Protein AF-0000000078826363 (afdb_homodimer)

Radius of gyration: 30.53 Å; Cα contacts (8 Å, |Δi|>4): 2065; chains: 2; bounding box: 82×76×76 Å

Nearest PDB structures (foldseek):
  6p74-assembly1_A-2  TM=6.237E-01  e=1.035E-21  Thermus scotoductus
  4ncj-assembly1_A  TM=6.945E-01  e=6.625E-11  Pyrococcus furiosus DSM 3638
  4nck-assembly2_B  TM=5.693E-01  e=6.043E-12  Pyrococcus furiosus DSM 3638
  3qku-assembly1_A  TM=5.874E-01  e=1.625E-11  Pyrococcus furiosus
  3tho-assembly1_A  TM=5.927E-01  e=1.760E-09  Thermotoga maritima

Sequence (1078 aa):
MRLEAIVIKHYRSIERVALKLPPNKPLVLFGPNNAGKSNILSAINRILGERYPTYIEMLESDYFKRNQNEYPTAHITAKFTKPLYYDNKGNGYDVIAVSYGYNGQANNNLLHDGSGNKIYPTNEQRSACQSYLIDAERNIQSAFNYSSSYSLLSKFSKKIHEALSTEHKDELSQAFNQITASFEQTDEFSGFFNRFSEALKGAVKGFVHSLAVDFSAYDPNNYAKSLRIYAKEGDNIRGFEEFGTGEQQVLLMAFVKAYMEVFTGENFVLIIEEPEAHLHPLAQRWLKEYVVDMCSCGIQVIISTHSAEFIDAEYLDGLVRVHKEGGVTKAIQLSAQQLCDFCIGSGVPENCVSPENIIDFYSTKLFSDQLKGMFAETIILVEGATEYFALPVYLKRSGYSLAEHGTEIVNCRGKEAIPLYWRLFKAYGYNCYAIFDCDRNASKTRDVFNGIFCEEEWDTETENCIVRADYAYFGKDFESYLRTAIDDYTSMEQTISEKYHISSKPGKAKAIAQHIEEIPHFIKDIADKLLIIELLGQNMRLEAIVIKHYRSIERVALKLPPNKPLVLFGPNNAGKSNILSAINRILGERYPTYIEMLESDYFKRNQNEYPTAHITAKFTKPLYYDNKGNGYDVIAVSYGYNGQANNNLLHDGSGNKIYPTNEQRSACQSYLIDAERNIQSAFNYSSSYSLLSKFSKKIHEALSTEHKDELSQAFNQITASFEQTDEFSGFFNRFSEALKGAVKGFVHSLAVDFSAYDPNNYAKSLRIYAKEGDNIRGFEEFGTGEQQVLLMAFVKAYMEVFTGENFVLIIEEPEAHLHPLAQRWLKEYVVDMCSCGIQVIISTHSAEFIDAEYLDGLVRVHKEGGVTKAIQLSAQQLCDFCIGSGVPENCVSPENIIDFYSTKLFSDQLKGMFAETIILVEGATEYFALPVYLKRSGYSLAEHGTEIVNCRGKEAIPLYWRLFKAYGYNCYAIFDCDRNASKTRDVFNGIFCEEEWDTETENCIVRADYAYFGKDFESYLRTAIDDYTSMEQTISEKYHISSKPGKAKAIAQHIEEIPHFIKDIADKLLIIELLGQN

Organism: Clostridium kluyveri (strain ATCC 8527 / DSM 555 / NBRC 12016 / NCIMB 10680 / K1) (NCBI:txid431943)

Secondary structure (DSSP, 8-state):
--EEEEEEEEETTEEEEEEEPPTTS-EEEE-STTSSHHHHHHHHHHHHSSS-GGGSPPPGGGBGGG-TTT---EEEEEEESS-SEE-TT--EE-EEEEEESGGG-TT--EEESSSS-B----HHHHTTEEEEEE-TT-THHHHS-TT-TTSHHHHHHHHHHHHHHHHHHHHHHH-HHHHHHHHHHSHHHHHHHHHHHHHHHTS-TTT--EEEEE-TT-BTTBGGGT-EEEEEETTEEEEGGGS-HHHHHHHHHHHHHHHHHHH-SSEEEEEEE-TTTT--HHHHHHHHHHHHHHHHTT-EEEEEES-GGG--GGGGGGEEEEEEETTEEEEEE--HHHHHHHHHHTT--GGG--TTTHHHHHHHH--HHHHGGGG-SEEEEESSHHHHHHHHHHHHHTT--TTTTTEEEEE-SSGGGHHHHHHHHHHTT-EEEEEEE-TT-HHHHHHHTTTT---SS---SS-PEEE-SSEEEESS-HHHHHHHHSTTHHHHHHHHHHHH---SHHHHHHHHHHH-SS--HHHHHHHHHHHHHHHHHH-/--EEEEEEEEETTEEEEEEEPPTTS-EEEE-STTSSHHHHHHHHHHHHSSS-GGGSPPPGGGBGGG-TTT---EEEEEEESS-SEE-TT--EE-EEEEEESGGG-TT--EEESSSS-B----HHHHTTEEEEEE-TT-THHHHS-TT-TTSHHHHHHHHHHHHHHHHHHHHHHH-HHHHHHHHHHSHHHHHHHHHHHHHHHTS-TTT--EEEEE-TT-BTTBGGGT-EEEEEETTEEEEGGGS-HHHHHHHHHHHHHHHHHHT-SSEEEEEEE-TTTT--HHHHHHHHHHHHHHHHTT-EEEEEES-GGG--GGGGGGEEEEEEETTEEEEEE--HHHHHHHHHHTT--GGG--HHHHHHHHHHH--HHHHGGGG-SEEEEESSHHHHHHHHHHHHHTT--TTTTTEEEEE-SSGGGHHHHHHHHHHTT-EEEEEEE-TT-HHHHHHHTTTT---SS---SS-PEEE-SSEEEESS-HHHHHHHHSTTHHHHHHHHHHHH---SHHHHHHHHHHH-SS--HHHHHHHHHHHHHHHHHH-

InterPro domains:
  IPR003593 AAA+ ATPase domain [SM00382] (23-326)
  IPR022602 Protein of unknown function DUF2813 [PF11398] (1-77)
  IPR027417 P-loop containing nucleoside triphosphate hydrolase [G3DSA:3.40.50.300] (1-345)
  IPR027417 P-loop containing nucleoside triphosphate hydrolase [SSF52540] (1-337)
  IPR034139 OLD protein-like, TOPRIM domain [PF20469] (374-439)
  IPR034139 OLD protein-like, TOPRIM domain [cd01026] (375-455)
  IPR041685 Endonuclease GajA/Old nuclease/RecF-like, AAA domain [PF13175] (119-311)
  IPR051396 Bacterial Antiviral Defense Nuclease [PTHR43581] (1-504)

pLDDT: mean 80.51, std 16.39, range [36.0, 98.12]

Solvent-accessible surface area (backbone atoms only — not comparable to full-atom values): 55605 Å² total; per-residue (Å²): 105,44,75,38,34,40,36,40,31,24,41,26,48,27,60,55,42,75,50,65,51,41,82,58,35,47,27,36,37,32,30,44,71,83,17,44,57,67,56,52,53,49,53,54,38,44,70,28,24,86,58,62,49,62,74,57,79,80,49,69,70,45,22,22,78,55,29,47,87,87,34,42,43,30,38,41,36,40,32,36,77,39,57,57,37,64,49,97,87,64,53,68,35,33,36,45,20,40,31,36,16,43,95,62,33,82,90,32,45,42,41,17,51,72,79,72,50,78,56,80,72,48,71,72,41,45,52,46,53,25,39,45,80,42,57,64,82,42,54,46,57,48,42,60,23,31,82,39,76,79,12,63,44,18,50,48,31,45,50,48,42,52,60,37,44,72,78,43,40,74,54,46,70,69,44,62,76,49,36,59,56,45,42,60,62,32,64,64,44,36,48,27,50,50,43,27,50,52,46,40,70,65,36,41,66,86,60,66,45,56,70,43,74,43,56,80,59,53,36,81,87,43,48,27,59,8,68,39,58,26,30,28,56,86,91,43,78,35,55,58,82,72,44,45,69,36,46,44,49,52,50,49,52,28,45,52,50,19,45,41,72,62,67,36,93,49,29,41,37,40,33,34,36,37,78,53,50,68,36,22,65,48,52,32,43,41,49,42,52,50,52,41,52,43,9,64,74,63,41,41,38,38,36,32,39,48,50,56,69,71,59,53,46,80,45,48,55,18,37,27,46,26,35,61,58,83,75,30,27,41,66,44,68,46,49,48,57,55,51,39,50,50,41,41,73,39,51,43,58,70,91,76,55,42,51,88,46,47,51,60,39,44,36,55,68,55,48,74,74,49,50,51,42,67,56,36,54,29,32,35,39,26,23,34,64,39,55,57,52,19,45,61,49,45,36,42,76,70,68,44,48,43,35,38,66,33,41,30,79,30,62,42,73,30,68,78,39,41,53,60,54,48,50,54,43,44,72,67,66,41,45,63,32,38,40,39,60,35,66,52,31,51,67,62,46,51,62,57,33,38,62,73,62,87,67,96,74,70,65,35,86,46,54,48,73,50,78,53,80,52,35,32,37,18,5,30,35,68,68,61,26,44,50,71,64,32,85,62,37,67,58,46,49,48,48,44,24,68,74,55,67,40,82,51,67,33,38,42,43,28,53,47,49,73,66,54,87,76,77,55,67,67,57,56,54,49,51,52,33,52,52,51,48,53,56,52,68,66,98,105,47,75,39,34,41,37,41,31,25,42,27,47,26,60,55,41,76,49,64,51,42,80,58,34,47,29,37,37,32,28,44,73,82,16,44,58,66,57,52,52,49,53,53,38,44,70,26,24,85,58,59,49,61,75,56,80,80,50,68,70,46,22,23,79,55,28,49,87,88,34,42,44,30,39,42,36,4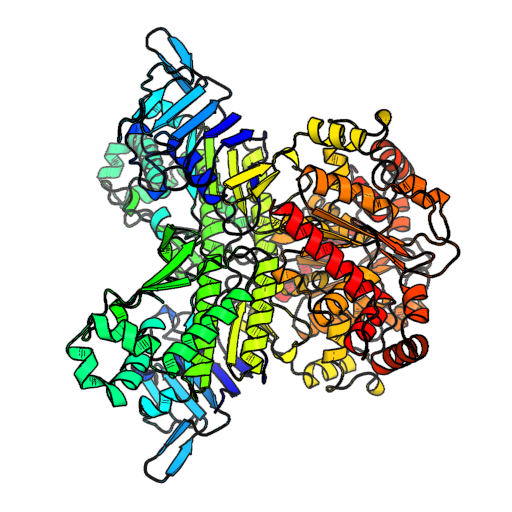1,34,37,77,40,56,57,36,64,50,98,86,65,54,66,35,34,36,44,22,41,30,37,16,44,97,64,34,83,89,32,46,42,40,17,51,72,79,72,48,77,58,78,73,47,72,70,42,46,52,46,53,25,38,46,80,44,57,65,83,46,52,47,58,49,41,60,24,32,81,39,77,79,12,63,44,18,50,48,31,45,50,48,42,53,60,36,43,74,78,42,42,72,57,45,68,66,43,61,76,48,35,58,56,45,43,60,60,34,65,64,43,37,47,28,50,49,43,26,50,52,46,38,70,64,38,42,64,86,60,65,46,56,73,43,75,44,54,78,61,51,36,82,88,43,47,29,61,7,67,38,58,26,31,28,56,87,94,41,77,35,55,56,83,71,46,48,69,35,46,44,50,52,50,49,51,28,45,52,51,20,46,43,72,62,68,34,94,51,30,42,37,39,32,36,35,38,77,51,52,68,36,22,67,49,50,33,42,41,47,43,53,50,51,41,52,42,9,65,74,65,40,41,38,38,34,31,38,49,53,56,68,71,61,52,46,81,45,50,56,18,37,26,46,29,36,61,58,82,75,30,26,39,67,44,67,47,47,50,57,55,52,39,52,51,40,40,73,38,51,44,57,68,91,76,54,42,51,87,44,48,50,60,40,44,36,54,68,55,46,74,74,48,50,51,42,67,57,35,54,30,31,37,42,25,23,35,64,38,56,58,50,19,45,63,49,46,35,42,76,70,69,44,50,44,34,39,67,33,41,30,79,29,60,42,73,31,66,78,40,41,52,60,53,49,50,54,43,43,73,67,67,42,45,63,34,38,41,39,62,36,66,51,31,50,66,62,46,50,62,57,33,39,62,72,61,87,69,96,72,69,64,35,85,47,54,49,74,49,78,52,81,52,36,33,37,18,5,29,35,68,67,61,26,44,50,71,65,35,86,61,36,68,58,46,51,50,50,44,24,67,73,54,67,41,80,50,68,34,38,42,43,29,51,46,47,72,67,55,87,74,79,57,66,67,56,56,54,50,50,52,32,52,52,49,50,53,57,52,67,66,98

Structure (mmCIF, N/CA/C/O backbone):
data_AF-0000000078826363-model_v1
#
loop_
_entity.id
_entity.type
_entity.pdbx_description
1 polymer 'Predicted ATP-dependent endonuclease'
#
loop_
_atom_site.group_PDB
_atom_site.id
_atom_site.type_symbol
_atom_site.label_atom_id
_atom_site.label_alt_id
_atom_site.label_comp_id
_atom_site.label_asym_id
_atom_site.label_entity_id
_atom_site.label_seq_id
_atom_site.pdbx_PDB_ins_code
_atom_site.Cartn_x
_atom_site.Cartn_y
_atom_site.Cartn_z
_atom_site.occupancy
_atom_site.B_iso_or_equiv
_atom_site.auth_seq_id
_atom_site.auth_comp_id
_atom_site.auth_asym_id
_atom_site.auth_atom_id
_atom_site.pdbx_PDB_model_num
ATOM 1 N N . MET A 1 1 ? 11.141 -19.016 -27.609 1 84.19 1 MET A N 1
ATOM 2 C CA . MET A 1 1 ? 11.625 -19.719 -26.422 1 84.19 1 MET A CA 1
ATOM 3 C C . MET A 1 1 ? 11.172 -19 -25.141 1 84.19 1 MET A C 1
ATOM 5 O O . MET A 1 1 ? 11.211 -17.781 -25.062 1 84.19 1 MET A O 1
ATOM 9 N N . ARG A 1 2 ? 10.641 -19.812 -24.172 1 90.19 2 ARG A N 1
ATOM 10 C CA . ARG A 1 2 ? 10.164 -19.234 -22.922 1 90.19 2 ARG A CA 1
ATOM 11 C C . ARG A 1 2 ? 10.625 -20.078 -21.734 1 90.19 2 ARG A C 1
ATOM 13 O O . ARG A 1 2 ? 10.859 -21.281 -21.875 1 90.19 2 ARG A O 1
ATOM 20 N N . LEU A 1 3 ? 10.852 -19.359 -20.641 1 94.88 3 LEU A N 1
ATOM 21 C CA . LEU A 1 3 ? 11.055 -20.078 -19.375 1 94.88 3 LEU A CA 1
ATOM 22 C C . LEU A 1 3 ? 9.766 -20.734 -18.906 1 94.88 3 LEU A C 1
ATOM 24 O O . LEU A 1 3 ? 8.742 -20.062 -18.766 1 94.88 3 LEU A O 1
ATOM 28 N N . GLU A 1 4 ? 9.859 -22 -18.672 1 95.38 4 GLU A N 1
ATOM 29 C CA . GLU A 1 4 ? 8.664 -22.75 -18.344 1 95.38 4 GLU A CA 1
ATOM 30 C C . GLU A 1 4 ? 8.578 -23.016 -16.828 1 95.38 4 GLU A C 1
ATOM 32 O O . GLU A 1 4 ? 7.504 -22.906 -16.234 1 95.38 4 GLU A O 1
ATOM 37 N N . ALA A 1 5 ? 9.68 -23.406 -16.312 1 96.75 5 ALA A N 1
ATOM 38 C CA . ALA A 1 5 ? 9.688 -23.766 -14.906 1 96.75 5 ALA A CA 1
ATOM 39 C C . ALA A 1 5 ? 11.07 -23.562 -14.289 1 96.75 5 ALA A C 1
ATOM 41 O O . ALA A 1 5 ? 12.07 -23.516 -15.008 1 96.75 5 ALA A O 1
ATOM 42 N N . ILE A 1 6 ? 11.094 -23.406 -12.969 1 97.5 6 ILE A N 1
ATOM 43 C CA . ILE A 1 6 ? 12.328 -23.25 -12.219 1 97.5 6 ILE A CA 1
ATOM 44 C C . ILE A 1 6 ? 12.258 -24.047 -10.922 1 97.5 6 ILE A C 1
ATOM 46 O O . ILE A 1 6 ? 11.211 -24.094 -10.266 1 97.5 6 ILE A O 1
ATOM 50 N N . VAL A 1 7 ? 13.344 -24.703 -10.625 1 98.12 7 VAL A N 1
ATOM 51 C CA . VAL A 1 7 ? 13.461 -25.422 -9.367 1 98.12 7 VAL A CA 1
ATOM 52 C C . VAL A 1 7 ? 14.703 -24.969 -8.609 1 98.12 7 VAL A C 1
ATOM 54 O O . VAL A 1 7 ? 15.797 -24.891 -9.188 1 98.12 7 VAL A O 1
ATOM 57 N N . ILE A 1 8 ? 14.547 -24.594 -7.375 1 98.12 8 ILE A N 1
ATOM 58 C CA . ILE A 1 8 ? 15.625 -24.125 -6.512 1 98.12 8 ILE A CA 1
ATOM 59 C C . ILE A 1 8 ? 15.773 -25.078 -5.32 1 98.12 8 ILE A C 1
ATOM 61 O O . ILE A 1 8 ? 14.789 -25.375 -4.641 1 98.12 8 ILE A O 1
ATOM 65 N N . LYS A 1 9 ? 16.969 -25.531 -5.102 1 97.31 9 LYS A N 1
ATOM 66 C CA . LYS A 1 9 ? 17.219 -26.438 -3.984 1 97.31 9 LYS A CA 1
ATOM 67 C C . LYS A 1 9 ? 18.391 -25.953 -3.141 1 97.31 9 LYS A C 1
ATOM 69 O O . LYS A 1 9 ? 19.469 -25.688 -3.666 1 97.31 9 LYS A O 1
ATOM 74 N N . HIS A 1 10 ? 18.141 -25.875 -1.882 1 96.62 10 HIS A N 1
ATOM 75 C CA . HIS A 1 10 ? 19.156 -25.578 -0.871 1 96.62 10 HIS A CA 1
ATOM 76 C C . HIS A 1 10 ? 19.859 -24.266 -1.158 1 96.62 10 HIS A C 1
ATOM 78 O O . HIS A 1 10 ? 21.094 -24.219 -1.201 1 96.62 10 HIS A O 1
ATOM 84 N N . TYR A 1 11 ? 19.188 -23.219 -1.281 1 95.62 11 TYR A N 1
ATOM 85 C CA . TYR A 1 11 ? 19.719 -21.875 -1.539 1 95.62 11 TYR A CA 1
ATOM 86 C C . TYR A 1 11 ? 19.188 -20.875 -0.513 1 95.62 11 TYR A C 1
ATOM 88 O O . TYR A 1 11 ? 17.969 -20.656 -0.417 1 95.62 11 TYR A O 1
ATOM 96 N N . ARG A 1 12 ? 20.031 -20.375 0.293 1 93.38 12 ARG A N 1
ATOM 97 C CA . ARG A 1 12 ? 19.703 -19.406 1.33 1 93.38 12 ARG A CA 1
ATOM 98 C C . ARG A 1 12 ? 18.609 -19.938 2.252 1 93.38 12 ARG A C 1
ATOM 100 O O . ARG A 1 12 ? 18.797 -20.938 2.936 1 93.38 12 ARG A O 1
ATOM 107 N N . SER A 1 13 ? 17.375 -19.406 2.172 1 92.75 13 SER A N 1
ATOM 108 C CA . SER A 1 13 ? 16.312 -19.859 3.055 1 92.75 13 SER A CA 1
ATOM 109 C C . SER A 1 13 ? 15.438 -20.906 2.371 1 92.75 13 SER A C 1
ATOM 111 O O . SER A 1 13 ? 14.453 -21.391 2.947 1 92.75 13 SER A O 1
ATOM 113 N N . ILE A 1 14 ? 15.797 -21.312 1.166 1 97.25 14 ILE A N 1
ATOM 114 C CA . ILE A 1 14 ? 14.953 -22.188 0.354 1 97.25 14 ILE A CA 1
ATOM 115 C C . ILE A 1 14 ? 15.461 -23.625 0.442 1 97.25 14 ILE A C 1
ATOM 117 O O . ILE A 1 14 ? 16.578 -23.922 0.013 1 97.25 14 ILE A O 1
ATOM 121 N N . GLU A 1 15 ? 14.703 -24.453 0.993 1 96.88 15 GLU A N 1
ATOM 122 C CA . GLU A 1 15 ? 15.031 -25.875 0.929 1 96.88 15 GLU A CA 1
ATOM 123 C C . GLU A 1 15 ? 14.68 -26.469 -0.434 1 96.88 15 GLU A C 1
ATOM 125 O O . GLU A 1 15 ? 15.5 -27.141 -1.057 1 96.88 15 GLU A O 1
ATOM 130 N N . ARG A 1 16 ? 13.523 -26.203 -0.839 1 97.56 16 ARG A N 1
ATOM 131 C CA . ARG A 1 16 ? 13.062 -26.594 -2.17 1 97.56 16 ARG A CA 1
ATOM 132 C C . ARG A 1 16 ? 11.867 -25.75 -2.598 1 97.56 16 ARG A C 1
ATOM 134 O O . ARG A 1 16 ? 10.898 -25.609 -1.853 1 97.56 16 ARG A O 1
ATOM 141 N N . VAL A 1 17 ? 11.93 -25.203 -3.734 1 97.75 17 VAL A N 1
ATOM 142 C CA . VAL A 1 17 ? 10.836 -24.438 -4.332 1 97.75 17 VAL A CA 1
ATOM 143 C C . VAL A 1 17 ? 10.758 -24.75 -5.824 1 97.75 17 VAL A C 1
ATOM 145 O O . VAL A 1 17 ? 11.773 -24.766 -6.52 1 97.75 17 VAL A O 1
ATOM 148 N N . ALA A 1 18 ? 9.641 -25.094 -6.285 1 97.44 18 ALA A N 1
ATOM 149 C CA . ALA A 1 18 ? 9.375 -25.31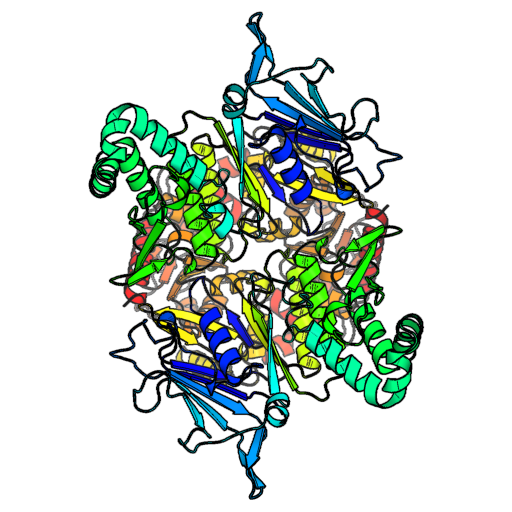2 -7.707 1 97.44 18 ALA A CA 1
ATOM 150 C C . ALA A 1 18 ? 8.289 -24.375 -8.211 1 97.44 18 ALA A C 1
ATOM 152 O O . ALA A 1 18 ? 7.215 -24.281 -7.621 1 97.44 18 ALA A O 1
ATOM 153 N N . LEU A 1 19 ? 8.555 -23.656 -9.266 1 97.56 19 LEU A N 1
ATOM 154 C CA . LEU A 1 19 ? 7.629 -22.672 -9.812 1 97.56 19 LEU A CA 1
ATOM 155 C C . LEU A 1 19 ? 7.383 -22.922 -11.297 1 97.56 19 LEU A C 1
ATOM 157 O O . LEU A 1 19 ? 8.297 -23.312 -12.023 1 97.56 19 LEU A O 1
ATOM 161 N N . LYS A 1 20 ? 6.223 -22.734 -11.695 1 95.94 20 LYS A N 1
ATOM 162 C CA . LYS A 1 20 ? 5.852 -22.766 -13.109 1 95.94 20 LYS A CA 1
ATOM 163 C C . LYS A 1 20 ? 5.441 -21.375 -13.586 1 95.94 20 LYS A C 1
ATOM 165 O O . LYS A 1 20 ? 4.688 -20.672 -12.906 1 95.94 20 LYS A O 1
ATOM 170 N N . LEU A 1 21 ? 5.965 -20.953 -14.672 1 95.06 21 LEU A N 1
ATOM 171 C CA . LEU A 1 21 ? 5.613 -19.641 -15.203 1 95.06 21 LEU A CA 1
ATOM 172 C C . LEU A 1 21 ? 4.363 -19.719 -16.078 1 95.06 21 LEU A C 1
ATOM 174 O O . LEU A 1 21 ? 4.305 -20.531 -17.016 1 95.06 21 LEU A O 1
ATOM 178 N N . PRO A 1 22 ? 3.355 -18.906 -15.742 1 91.44 22 PRO A N 1
ATOM 179 C CA . PRO A 1 22 ? 2.137 -18.906 -16.547 1 91.44 22 PRO A CA 1
ATOM 180 C C . PRO A 1 22 ? 2.336 -18.266 -17.922 1 91.44 22 PRO A C 1
ATOM 182 O O . PRO A 1 22 ? 3.184 -17.375 -18.078 1 91.44 22 PRO A O 1
ATOM 185 N N . PRO A 1 23 ? 1.526 -18.734 -18.828 1 88.12 23 PRO A N 1
ATOM 186 C CA . PRO A 1 23 ? 1.604 -18.109 -20.156 1 88.12 23 PRO A CA 1
ATOM 187 C C . PRO A 1 23 ? 0.878 -16.766 -20.219 1 88.12 23 PRO A C 1
ATOM 189 O O . PRO A 1 23 ? -0.232 -16.625 -19.703 1 88.12 23 PRO A O 1
ATOM 192 N N . ASN A 1 24 ? 1.46 -15.773 -20.734 1 87.75 24 ASN A N 1
ATOM 193 C CA . ASN A 1 24 ? 0.891 -14.477 -21.094 1 87.75 24 ASN A CA 1
ATOM 194 C C . ASN A 1 24 ? 0.418 -13.719 -19.859 1 87.75 24 ASN A C 1
ATOM 196 O O . ASN A 1 24 ? -0.452 -12.852 -19.938 1 87.75 24 ASN A O 1
ATOM 200 N N . LYS A 1 25 ? 0.804 -14.141 -18.703 1 91.5 25 LYS A N 1
ATOM 201 C CA . LYS A 1 25 ? 0.529 -13.469 -17.438 1 91.5 25 LYS A CA 1
ATOM 202 C C . LYS A 1 25 ? 1.781 -13.398 -16.562 1 91.5 25 LYS A C 1
ATOM 204 O O . LYS A 1 25 ? 2.705 -14.195 -16.734 1 91.5 25 LYS A O 1
ATOM 209 N N . PRO A 1 26 ? 1.787 -12.469 -15.672 1 94.44 26 PRO A N 1
ATOM 210 C CA . PRO A 1 26 ? 2.971 -12.391 -14.812 1 94.44 26 PRO A CA 1
ATOM 211 C C . PRO A 1 26 ? 2.973 -13.453 -13.719 1 94.44 26 PRO A C 1
ATOM 213 O O . PRO A 1 26 ? 1.909 -13.938 -13.32 1 94.44 26 PRO A O 1
ATOM 216 N N . LEU A 1 27 ? 4.141 -13.906 -13.359 1 96.94 27 LEU A N 1
ATOM 217 C CA . LEU A 1 27 ? 4.328 -14.656 -12.125 1 96.94 27 LEU A CA 1
ATOM 218 C C . LEU A 1 27 ? 4.523 -13.719 -10.945 1 96.94 27 LEU A C 1
ATOM 220 O O . LEU A 1 27 ? 5.504 -12.969 -10.891 1 96.94 27 LEU A O 1
ATOM 224 N N . VAL A 1 28 ? 3.59 -13.773 -10.039 1 96.5 28 VAL A N 1
ATOM 225 C CA . VAL A 1 28 ? 3.609 -12.812 -8.945 1 96.5 28 VAL A CA 1
ATOM 226 C C . VAL A 1 28 ? 3.891 -13.539 -7.629 1 96.5 28 VAL A C 1
ATOM 228 O O . VAL A 1 28 ? 3.066 -14.32 -7.156 1 96.5 28 VAL A O 1
ATOM 231 N N . LEU A 1 29 ? 5.102 -13.289 -7.074 1 97.31 29 LEU A N 1
ATOM 232 C CA . LEU A 1 29 ? 5.445 -13.758 -5.738 1 97.31 29 LEU A CA 1
ATOM 233 C C . LEU A 1 29 ? 4.969 -12.781 -4.672 1 97.31 29 LEU A C 1
ATOM 235 O O . LEU A 1 29 ? 5.457 -11.648 -4.598 1 97.31 29 LEU A O 1
ATOM 239 N N . PHE A 1 30 ? 3.99 -13.211 -3.887 1 94.38 30 PHE A N 1
ATOM 240 C CA . PHE A 1 30 ? 3.486 -12.328 -2.84 1 94.38 30 PHE A CA 1
ATOM 241 C C . PHE A 1 30 ? 3.645 -12.969 -1.469 1 94.38 30 PHE A C 1
ATOM 243 O O . PHE A 1 30 ? 3.801 -14.188 -1.362 1 94.38 30 PHE A O 1
ATOM 250 N N . GLY A 1 31 ? 3.723 -12.117 -0.421 1 90.19 31 GLY A N 1
ATOM 251 C CA . GLY A 1 31 ? 3.889 -12.578 0.948 1 90.19 31 GLY A CA 1
ATOM 252 C C . GLY A 1 31 ? 4.457 -11.523 1.872 1 90.19 31 GLY A C 1
ATOM 253 O O . GLY A 1 31 ? 4.777 -10.414 1.433 1 90.19 31 GLY A O 1
ATOM 254 N N . PRO A 1 32 ? 4.527 -11.883 3.117 1 85.06 32 PRO A N 1
ATOM 255 C CA . PRO A 1 32 ? 5.043 -10.922 4.094 1 85.06 32 PRO A CA 1
ATOM 256 C C . PRO A 1 32 ? 6.527 -10.625 3.9 1 85.06 32 PRO A C 1
ATOM 258 O O . PRO A 1 32 ? 7.18 -11.234 3.053 1 85.06 32 PRO A O 1
ATOM 261 N N . ASN A 1 33 ? 6.957 -9.625 4.609 1 79.38 33 ASN A N 1
ATOM 262 C CA . ASN A 1 33 ? 8.375 -9.289 4.566 1 79.38 33 ASN A CA 1
ATOM 263 C C . ASN A 1 33 ? 9.242 -10.438 5.07 1 79.38 33 ASN A C 1
ATOM 265 O O . ASN A 1 33 ? 8.859 -11.156 5.996 1 79.38 33 ASN A O 1
ATOM 269 N N . ASN A 1 34 ? 10.359 -10.633 4.43 1 78.94 34 ASN A N 1
ATOM 270 C CA . ASN A 1 34 ? 11.352 -11.617 4.832 1 78.94 34 ASN A CA 1
ATOM 271 C C . ASN A 1 34 ? 10.852 -13.039 4.598 1 78.94 34 ASN A C 1
ATOM 273 O O . ASN A 1 34 ? 11.297 -13.977 5.262 1 78.94 34 ASN A O 1
ATOM 277 N N . ALA A 1 35 ? 9.93 -13.188 3.711 1 86.75 35 ALA A N 1
ATOM 278 C CA . ALA A 1 35 ? 9.383 -14.508 3.391 1 86.75 35 ALA A CA 1
ATOM 279 C C . ALA A 1 35 ? 10.32 -15.281 2.469 1 86.75 35 ALA A C 1
ATOM 281 O O . ALA A 1 35 ? 10.211 -16.5 2.338 1 86.75 35 ALA A O 1
ATOM 282 N N . GLY A 1 36 ? 11.242 -14.594 1.797 1 90.94 36 GLY A N 1
ATOM 283 C CA . GLY A 1 36 ? 12.18 -15.258 0.899 1 90.94 36 GLY A CA 1
ATOM 284 C C . GLY A 1 36 ? 11.922 -14.938 -0.563 1 90.94 36 GLY A C 1
ATOM 285 O O . GLY A 1 36 ? 12.523 -15.555 -1.449 1 90.94 36 GLY A O 1
ATOM 286 N N . LYS A 1 37 ? 11 -13.984 -0.858 1 93.38 37 LYS A N 1
ATOM 287 C CA . LYS A 1 37 ? 10.695 -13.594 -2.234 1 93.38 37 LYS A CA 1
ATOM 288 C C . LYS A 1 37 ? 11.961 -13.172 -2.973 1 93.38 37 LYS A C 1
ATOM 290 O O . LYS A 1 37 ? 12.211 -13.617 -4.094 1 93.38 37 LYS A O 1
ATOM 295 N N . SER A 1 38 ? 12.82 -12.367 -2.318 1 89.31 38 SER A N 1
ATOM 296 C CA . SER A 1 38 ? 14.055 -11.883 -2.924 1 89.31 38 SER A CA 1
ATOM 297 C C . SER A 1 38 ? 15.031 -13.023 -3.18 1 89.31 38 SER A C 1
ATOM 299 O O . SER A 1 38 ? 15.789 -13 -4.156 1 89.31 38 SER A O 1
ATOM 301 N N . ASN A 1 39 ? 15.039 -14 -2.312 1 92.75 39 ASN A N 1
ATOM 302 C CA . ASN A 1 39 ? 15.898 -15.172 -2.508 1 92.75 39 ASN A CA 1
ATOM 303 C C . ASN A 1 39 ? 15.508 -15.945 -3.766 1 92.75 39 ASN A C 1
ATOM 305 O O . ASN A 1 39 ? 16.375 -16.391 -4.516 1 92.75 39 ASN A O 1
ATOM 309 N N . ILE A 1 40 ? 14.234 -16.031 -3.955 1 97.19 40 ILE A N 1
ATOM 310 C CA . ILE A 1 40 ? 13.75 -16.734 -5.141 1 97.19 40 ILE A CA 1
ATOM 311 C C . ILE A 1 40 ? 14.172 -15.969 -6.395 1 97.19 40 ILE A C 1
ATOM 313 O O . ILE A 1 40 ? 14.695 -16.562 -7.34 1 97.19 40 ILE A O 1
ATOM 317 N N . LEU A 1 41 ? 13.977 -14.695 -6.387 1 95.5 41 LEU A N 1
ATOM 318 C CA . LEU A 1 41 ? 14.344 -13.867 -7.535 1 95.5 41 LEU A CA 1
ATOM 319 C C . LEU A 1 41 ? 15.844 -13.93 -7.793 1 95.5 41 LEU A C 1
ATOM 321 O O . LEU A 1 41 ? 16.281 -14.008 -8.945 1 95.5 41 LEU A O 1
ATOM 325 N N . SER A 1 42 ? 16.625 -13.883 -6.727 1 92.94 42 SER A N 1
ATOM 326 C CA . SER A 1 42 ? 18.062 -13.969 -6.832 1 92.94 42 SER A CA 1
ATOM 327 C C . SER A 1 42 ? 18.5 -15.289 -7.477 1 92.94 42 SER A C 1
ATOM 329 O O . SER A 1 42 ? 19.391 -15.312 -8.32 1 92.94 42 SER A O 1
ATOM 331 N N . ALA A 1 43 ? 17.891 -16.328 -7.082 1 96.06 43 ALA A N 1
ATOM 332 C CA . ALA A 1 43 ? 18.188 -17.641 -7.648 1 96.06 43 ALA A CA 1
ATOM 333 C C . ALA A 1 43 ? 17.891 -17.688 -9.141 1 96.06 43 ALA A C 1
ATOM 335 O O . ALA A 1 43 ? 18.688 -18.172 -9.938 1 96.06 43 ALA A O 1
ATOM 336 N N . ILE A 1 44 ? 16.781 -17.172 -9.516 1 96.44 44 ILE A N 1
ATOM 337 C CA . ILE A 1 44 ? 16.375 -17.141 -10.922 1 96.44 44 ILE A CA 1
ATOM 338 C C . ILE A 1 44 ? 17.391 -16.328 -11.727 1 96.44 44 ILE A C 1
ATOM 340 O O . ILE A 1 44 ? 17.828 -16.75 -12.797 1 96.44 44 ILE A O 1
ATOM 344 N N . ASN A 1 45 ? 17.766 -15.234 -11.164 1 93.12 45 ASN A N 1
ATOM 345 C CA . ASN A 1 45 ? 18.719 -14.375 -11.859 1 93.12 45 ASN A CA 1
ATOM 346 C C . ASN A 1 45 ? 20.094 -15 -11.93 1 93.12 45 ASN A C 1
ATOM 348 O O . ASN A 1 45 ? 20.891 -14.68 -12.82 1 93.12 45 ASN A O 1
ATOM 352 N N . ARG A 1 46 ? 20.469 -15.805 -11.016 1 93.81 46 ARG A N 1
ATOM 353 C CA . ARG A 1 46 ? 21.766 -16.484 -11.023 1 93.81 46 ARG A CA 1
ATOM 354 C C . ARG A 1 46 ? 21.906 -17.391 -12.234 1 93.81 46 ARG A C 1
ATOM 356 O O . ARG A 1 46 ? 23 -17.5 -12.812 1 93.81 46 ARG A O 1
ATOM 363 N N . ILE A 1 47 ? 20.875 -18.031 -12.602 1 95.19 47 ILE A N 1
ATOM 364 C CA . ILE A 1 47 ? 20.953 -18.984 -13.688 1 95.19 47 ILE A CA 1
ATOM 365 C C . ILE A 1 47 ? 20.688 -18.297 -15.023 1 95.19 47 ILE A C 1
ATOM 367 O O . ILE A 1 47 ? 21.25 -18.656 -16.047 1 95.19 47 ILE A O 1
ATOM 371 N N . LEU A 1 48 ? 19.875 -17.281 -15.008 1 93.31 48 LEU A N 1
ATOM 372 C CA . LEU A 1 48 ? 19.422 -16.688 -16.266 1 93.31 48 LEU A CA 1
ATOM 373 C C . LEU A 1 48 ? 20.094 -15.328 -16.484 1 93.31 48 LEU A C 1
ATOM 375 O O . LEU A 1 48 ? 20 -14.758 -17.578 1 93.31 48 LEU A O 1
ATOM 379 N N . GLY A 1 49 ? 20.719 -14.891 -15.539 1 88.19 49 GLY A N 1
ATOM 380 C CA . GLY A 1 49 ? 21.297 -13.555 -15.625 1 88.19 49 GLY A CA 1
ATOM 381 C C . GLY A 1 49 ? 22.438 -13.469 -16.609 1 88.19 49 GLY A C 1
ATOM 382 O O . GLY A 1 49 ? 22.781 -14.453 -17.266 1 88.19 49 GLY A O 1
ATOM 383 N N . GLU A 1 50 ? 23 -12.305 -16.656 1 78.5 50 GLU A N 1
ATOM 384 C CA . GLU A 1 50 ? 24.047 -12.008 -17.625 1 78.5 50 GLU A CA 1
ATOM 385 C C . GLU A 1 50 ? 25.344 -12.742 -17.266 1 78.5 50 GLU A C 1
ATOM 387 O O . GLU A 1 50 ? 26.047 -13.234 -18.156 1 78.5 50 GLU A O 1
ATOM 392 N N . ARG A 1 51 ? 25.656 -12.797 -16.062 1 84.62 51 ARG A N 1
ATOM 393 C CA . ARG A 1 51 ? 26.875 -13.477 -15.625 1 84.62 51 ARG A CA 1
ATOM 394 C C . ARG A 1 51 ? 26.734 -14.984 -15.766 1 84.62 51 ARG A C 1
ATOM 396 O O . ARG A 1 51 ? 25.688 -15.555 -15.461 1 84.62 51 ARG A O 1
ATOM 403 N N . TYR A 1 52 ? 27.812 -15.453 -16.266 1 90.75 52 TYR A N 1
ATOM 404 C CA . TYR A 1 52 ? 27.797 -16.906 -16.375 1 90.75 52 TYR A CA 1
ATOM 405 C C . TYR A 1 52 ? 27.641 -17.562 -15.016 1 90.75 52 TYR A C 1
ATOM 407 O O . TYR A 1 52 ? 28.391 -17.234 -14.078 1 90.75 52 TYR A O 1
ATOM 415 N N . PRO A 1 53 ? 26.734 -18.453 -14.875 1 93.25 53 PRO A N 1
ATOM 416 C CA . PRO A 1 53 ? 26.344 -18.969 -13.562 1 93.25 53 PRO A CA 1
ATOM 417 C C . PRO A 1 53 ? 27.516 -19.562 -12.789 1 93.25 53 PRO A C 1
ATOM 419 O O . PRO A 1 53 ? 27.625 -19.375 -11.57 1 93.25 53 PRO A O 1
ATOM 422 N N . THR A 1 54 ? 28.438 -20.234 -13.445 1 92.75 54 THR A N 1
ATOM 423 C CA . THR A 1 54 ? 29.5 -20.953 -12.75 1 92.75 54 THR A CA 1
ATOM 424 C C . THR A 1 54 ? 30.547 -19.969 -12.211 1 92.75 54 THR A C 1
ATOM 426 O O . THR A 1 54 ? 31.359 -20.328 -11.367 1 92.75 54 THR A O 1
ATOM 429 N N . TYR A 1 55 ? 30.516 -18.797 -12.688 1 90.06 55 TYR A N 1
ATOM 430 C CA . TYR A 1 55 ? 31.5 -17.812 -12.266 1 90.06 55 TYR A CA 1
ATOM 431 C C . TYR A 1 55 ? 30.984 -17 -11.086 1 90.06 55 TYR A C 1
ATOM 433 O O . TYR A 1 55 ? 31.719 -16.188 -10.516 1 90.06 55 TYR A O 1
ATOM 441 N N . ILE A 1 56 ? 29.797 -17.188 -10.766 1 89.38 56 ILE A N 1
ATOM 442 C CA . ILE A 1 56 ? 29.234 -16.484 -9.617 1 89.38 56 ILE A CA 1
ATOM 443 C C . ILE A 1 56 ? 29.656 -17.172 -8.328 1 89.38 56 ILE A C 1
ATOM 445 O O . ILE A 1 56 ? 29.344 -18.359 -8.117 1 89.38 56 ILE A O 1
ATOM 449 N N . GLU A 1 57 ? 30.25 -16.438 -7.5 1 87.12 57 GLU A N 1
ATOM 450 C CA . GLU A 1 57 ? 30.75 -16.984 -6.25 1 87.12 57 GLU A CA 1
ATOM 451 C C . GLU A 1 57 ? 29.641 -17.156 -5.227 1 87.12 57 GLU A C 1
ATOM 453 O O . GLU A 1 57 ? 28.719 -16.328 -5.148 1 87.12 57 GLU A O 1
ATOM 458 N N . MET A 1 58 ? 29.766 -18.25 -4.535 1 89.06 58 MET A N 1
ATOM 459 C CA . MET A 1 58 ? 28.859 -18.484 -3.414 1 89.06 58 MET A CA 1
ATOM 460 C C . MET A 1 58 ? 29.422 -17.875 -2.127 1 89.06 58 MET A C 1
ATOM 462 O O . MET A 1 58 ? 30.531 -18.203 -1.719 1 89.06 58 MET A O 1
ATOM 466 N N . LEU A 1 59 ? 28.641 -17.047 -1.596 1 84.44 59 LEU A N 1
ATOM 467 C CA . LEU A 1 59 ? 28.969 -16.516 -0.283 1 84.44 59 LEU A CA 1
ATOM 468 C C . LEU A 1 59 ? 28.406 -17.391 0.828 1 84.44 59 LEU A C 1
ATOM 470 O O . LEU A 1 59 ? 27.547 -18.234 0.577 1 84.44 59 LEU A O 1
ATOM 474 N N . GLU A 1 60 ? 28.875 -17.125 1.979 1 82.31 60 GLU A N 1
ATOM 475 C CA . GLU A 1 60 ? 28.406 -17.891 3.127 1 82.31 60 GLU A CA 1
ATOM 476 C C . GLU A 1 60 ? 26.891 -17.766 3.283 1 82.31 60 GLU A C 1
ATOM 478 O O . GLU A 1 60 ? 26.219 -18.734 3.641 1 82.31 60 GLU A O 1
ATOM 483 N N . SER A 1 61 ? 26.406 -16.672 2.975 1 84.5 61 SER A N 1
ATOM 484 C CA . SER A 1 61 ? 24.984 -16.391 3.135 1 84.5 61 SER A CA 1
ATOM 485 C C . SER A 1 61 ? 24.156 -17.078 2.045 1 84.5 61 SER A C 1
ATOM 487 O O . SER A 1 61 ? 22.938 -17.172 2.15 1 84.5 61 SER A O 1
ATOM 489 N N . ASP A 1 62 ? 24.859 -17.578 1.049 1 90.56 62 ASP A N 1
ATOM 490 C CA . ASP A 1 62 ? 24.141 -18.172 -0.071 1 90.56 62 ASP A CA 1
ATOM 491 C C . ASP A 1 62 ? 23.797 -19.641 0.211 1 90.56 62 ASP A C 1
ATOM 493 O O . ASP A 1 62 ? 22.938 -20.219 -0.453 1 90.56 62 ASP A O 1
ATOM 497 N N . TYR A 1 63 ? 24.547 -20.219 1.145 1 91.25 63 TYR A N 1
ATOM 498 C CA . TYR A 1 63 ? 24.281 -21.609 1.479 1 91.25 63 TYR A CA 1
ATOM 499 C C . TYR A 1 63 ? 23.016 -21.75 2.312 1 91.25 63 TYR A C 1
ATOM 501 O O . TYR A 1 63 ? 22.688 -20.859 3.109 1 91.25 63 TYR A O 1
ATOM 509 N N . PHE A 1 64 ? 22.359 -22.875 2.088 1 93.06 64 PHE A N 1
ATOM 510 C CA . PHE A 1 64 ? 21.109 -23.125 2.789 1 93.06 64 PHE A CA 1
ATOM 511 C C . PHE A 1 64 ? 21.312 -23.047 4.297 1 93.06 64 PHE A C 1
ATOM 513 O O . PHE A 1 64 ? 22.219 -23.688 4.836 1 93.06 64 PHE A O 1
ATOM 520 N N . LYS A 1 65 ? 20.562 -22.219 5.008 1 88.06 65 LYS A N 1
ATOM 521 C CA . LYS A 1 65 ? 20.609 -22.016 6.453 1 88.06 65 LYS A CA 1
ATOM 522 C C . LYS A 1 65 ? 21.984 -21.562 6.898 1 88.06 65 LYS A C 1
ATOM 524 O O . LYS A 1 65 ? 22.359 -21.734 8.062 1 88.06 65 LYS A O 1
ATOM 529 N N . ARG A 1 66 ? 22.703 -21.047 5.879 1 86.44 66 ARG A N 1
ATOM 530 C CA . ARG A 1 66 ? 24.062 -20.609 6.137 1 86.44 66 ARG A CA 1
ATOM 531 C C . ARG A 1 66 ? 24.906 -21.734 6.715 1 86.44 66 ARG A C 1
ATOM 533 O O . ARG A 1 66 ? 25.734 -21.5 7.609 1 86.44 66 ARG A O 1
ATOM 540 N N . ASN A 1 67 ? 24.578 -22.875 6.359 1 88.88 67 ASN A N 1
ATOM 541 C CA . ASN A 1 67 ? 25.266 -24.062 6.855 1 88.88 67 ASN A CA 1
ATOM 542 C C . ASN A 1 67 ? 25.906 -24.859 5.723 1 88.88 67 ASN A C 1
ATOM 544 O O . ASN A 1 67 ? 25.391 -25.875 5.289 1 88.88 67 ASN A O 1
ATOM 548 N N . GLN A 1 68 ? 27.047 -24.391 5.422 1 88.62 68 GLN A N 1
ATOM 549 C CA . GLN A 1 68 ? 27.766 -25.031 4.332 1 88.62 68 GLN A CA 1
ATOM 550 C C . GLN A 1 68 ? 28.172 -26.453 4.699 1 88.62 68 GLN A C 1
ATOM 552 O O . GLN A 1 68 ? 28.25 -27.328 3.836 1 88.62 68 GLN A O 1
ATOM 557 N N . ASN A 1 69 ? 28.453 -26.609 5.918 1 89.44 69 ASN A N 1
ATOM 558 C CA . ASN A 1 69 ? 28.891 -27.922 6.367 1 89.44 69 ASN A CA 1
ATOM 559 C C . ASN A 1 69 ? 27.812 -28.984 6.176 1 89.44 69 ASN A C 1
ATOM 561 O O . ASN A 1 69 ? 28.094 -30.062 5.66 1 89.44 69 ASN A O 1
ATOM 565 N N . GLU A 1 70 ? 26.609 -28.719 6.562 1 91.94 70 GLU A N 1
ATOM 566 C CA . GLU A 1 70 ? 25.5 -29.672 6.457 1 91.94 70 GLU A CA 1
ATOM 567 C C . GLU A 1 70 ? 24.922 -29.688 5.047 1 91.94 70 GLU A C 1
ATOM 569 O O . GLU A 1 70 ? 24.5 -30.734 4.555 1 91.94 70 GLU A O 1
ATOM 574 N N . TYR A 1 71 ? 24.891 -28.547 4.465 1 93.44 71 TYR A N 1
ATOM 575 C CA . TYR A 1 71 ? 24.344 -28.375 3.121 1 93.44 71 TYR A CA 1
ATOM 576 C C . TYR A 1 71 ? 25.359 -27.734 2.193 1 93.44 71 TYR A C 1
ATOM 578 O O . TYR A 1 71 ? 25.234 -26.562 1.845 1 93.44 71 TYR A O 1
ATOM 586 N N . PRO A 1 72 ? 26.25 -28.469 1.619 1 92.38 72 PRO A N 1
ATOM 587 C CA . PRO A 1 72 ? 27.391 -27.906 0.88 1 92.38 72 PRO A CA 1
ATOM 588 C C . PRO A 1 72 ? 27.031 -27.562 -0.565 1 92.38 72 PRO A C 1
ATOM 590 O O . PRO A 1 72 ? 27.828 -26.922 -1.261 1 92.38 72 PRO A O 1
ATOM 593 N N . THR A 1 73 ? 25.859 -28.016 -0.97 1 93.25 73 THR A N 1
ATOM 594 C CA . THR A 1 73 ? 25.547 -27.812 -2.379 1 93.25 73 THR A CA 1
ATOM 595 C C . THR A 1 73 ? 24.234 -27.031 -2.537 1 93.25 73 THR A C 1
ATOM 597 O O . THR A 1 73 ? 23.375 -27.078 -1.669 1 93.25 73 THR A O 1
ATOM 600 N N . ALA A 1 74 ? 24.125 -26.188 -3.537 1 95.19 74 ALA A N 1
ATOM 601 C CA . ALA A 1 74 ? 22.922 -25.516 -3.996 1 95.19 74 ALA A CA 1
ATOM 602 C C . ALA A 1 74 ? 22.641 -25.828 -5.465 1 95.19 74 ALA A C 1
ATOM 604 O O . ALA A 1 74 ? 23.562 -25.922 -6.273 1 95.19 74 ALA A O 1
ATOM 605 N N . HIS A 1 75 ? 21.391 -26.062 -5.824 1 96.06 75 HIS A N 1
ATOM 606 C CA . HIS A 1 75 ? 21.016 -26.422 -7.188 1 96.06 75 HIS A CA 1
ATOM 607 C C . HIS A 1 75 ? 19.891 -25.531 -7.699 1 96.06 75 HIS A C 1
ATOM 609 O O . HIS A 1 75 ? 18.906 -25.312 -7 1 96.06 75 HIS A O 1
ATOM 615 N N . ILE A 1 76 ? 20.062 -24.969 -8.836 1 97.62 76 ILE A N 1
ATOM 616 C CA . ILE A 1 76 ? 19.031 -24.188 -9.523 1 97.62 76 ILE A CA 1
ATOM 617 C C . ILE A 1 76 ? 18.828 -24.75 -10.93 1 97.62 76 ILE A C 1
ATOM 619 O O . ILE A 1 76 ? 19.766 -24.859 -11.711 1 97.62 76 ILE A O 1
ATOM 623 N N . THR A 1 77 ? 17.609 -25.141 -11.242 1 97.81 77 THR A N 1
ATOM 624 C CA . THR A 1 77 ? 17.281 -25.766 -12.516 1 97.81 77 THR A CA 1
ATOM 625 C C . THR A 1 77 ? 16.219 -24.969 -13.258 1 97.81 77 THR A C 1
ATOM 627 O O . THR A 1 77 ? 15.195 -24.594 -12.68 1 97.81 77 THR A O 1
ATOM 630 N N . ALA A 1 78 ? 16.438 -24.672 -14.5 1 97 78 ALA A N 1
ATOM 631 C CA . ALA A 1 78 ? 15.5 -23.969 -15.359 1 97 78 ALA A CA 1
ATOM 632 C C . ALA A 1 78 ? 15.086 -24.828 -16.547 1 97 78 ALA A C 1
ATOM 634 O O . ALA A 1 78 ? 15.93 -25.453 -17.188 1 97 78 ALA A O 1
ATOM 635 N N . LYS A 1 79 ? 13.852 -24.906 -16.766 1 96.88 79 LYS A N 1
ATOM 636 C CA . LYS A 1 79 ? 13.289 -25.609 -17.906 1 96.88 79 LYS A CA 1
ATOM 637 C C . LYS A 1 79 ? 12.703 -24.625 -18.922 1 96.88 79 LYS A C 1
ATOM 639 O O . LYS A 1 79 ? 12.008 -23.672 -18.547 1 96.88 79 LYS A O 1
ATOM 644 N N . PHE A 1 80 ? 12.984 -24.875 -20.203 1 94.69 80 PHE A N 1
ATOM 645 C CA . PHE A 1 80 ? 12.508 -23.984 -21.266 1 94.69 80 PHE A CA 1
ATOM 646 C C . PHE A 1 80 ? 11.562 -24.734 -22.203 1 94.69 80 PHE A C 1
ATOM 648 O O . PHE A 1 80 ? 11.523 -25.969 -22.203 1 94.69 80 PHE A O 1
ATOM 655 N N . THR A 1 81 ? 10.75 -23.984 -22.969 1 92.44 81 THR A N 1
ATOM 656 C CA . THR A 1 81 ? 9.789 -24.562 -23.906 1 92.44 81 THR A CA 1
ATOM 657 C C . THR A 1 81 ? 10.5 -25.141 -25.109 1 92.44 81 THR A C 1
ATOM 659 O O . THR A 1 81 ? 9.992 -26.078 -25.75 1 92.44 81 THR A O 1
ATOM 662 N N . LYS A 1 82 ? 11.68 -24.594 -25.406 1 91.94 82 LYS A N 1
ATOM 663 C CA . LYS A 1 82 ? 12.57 -25.047 -26.469 1 91.94 82 LYS A CA 1
ATOM 664 C C . LYS A 1 82 ? 14.016 -25.141 -25.984 1 91.94 82 LYS A C 1
ATOM 666 O O . LYS A 1 82 ? 14.367 -24.531 -24.969 1 91.94 82 LYS A O 1
ATOM 671 N N . PRO A 1 83 ? 14.727 -25.906 -26.719 1 92.56 83 PRO A N 1
ATOM 672 C CA . PRO A 1 83 ? 16.109 -26.047 -26.281 1 92.56 83 PRO A CA 1
ATOM 673 C C . PRO A 1 83 ? 16.875 -24.719 -26.297 1 92.56 83 PRO A C 1
ATOM 675 O O . PRO A 1 83 ? 16.828 -24 -27.297 1 92.56 83 PRO A O 1
ATOM 678 N N . LEU A 1 84 ? 17.484 -24.453 -25.203 1 88.75 84 LEU A N 1
ATOM 679 C CA . LEU A 1 84 ? 18.312 -23.25 -25.078 1 88.75 84 LEU A CA 1
ATOM 680 C C . LEU A 1 84 ? 19.719 -23.5 -25.625 1 88.75 84 LEU A C 1
ATOM 682 O O . LEU A 1 84 ? 20.375 -22.578 -26.109 1 88.75 84 LEU A O 1
ATOM 686 N N . TYR A 1 85 ? 20.141 -24.75 -25.484 1 89 85 TYR A N 1
ATOM 687 C CA . TYR A 1 85 ? 21.5 -25.141 -25.812 1 89 85 TYR A CA 1
ATOM 688 C C . TYR A 1 85 ? 21.484 -26.344 -26.766 1 89 85 TYR A C 1
ATOM 690 O O . TYR A 1 85 ? 20.688 -27.266 -26.609 1 89 85 TYR A O 1
ATOM 698 N N . TYR A 1 86 ? 22.344 -26.203 -27.812 1 89.25 86 TYR A N 1
ATOM 699 C CA . TYR A 1 86 ? 22.609 -27.328 -28.703 1 89.25 86 TYR A CA 1
ATOM 700 C C . TYR A 1 86 ? 24.094 -27.703 -28.656 1 89.25 86 TYR A C 1
ATOM 702 O O . TYR A 1 86 ? 24.969 -26.844 -28.75 1 89.25 86 TYR A O 1
ATOM 710 N N . ASP A 1 87 ? 24.234 -28.984 -28.438 1 86.88 87 ASP A N 1
ATOM 711 C CA . ASP A 1 87 ? 25.625 -29.422 -28.422 1 86.88 87 ASP A CA 1
ATOM 712 C C . ASP A 1 87 ? 26.156 -29.562 -29.844 1 86.88 87 ASP A C 1
ATOM 714 O O . ASP A 1 87 ? 25.469 -29.219 -30.812 1 86.88 87 ASP A O 1
ATOM 718 N N . ASN A 1 88 ? 27.469 -29.906 -29.922 1 85.06 88 ASN A N 1
ATOM 719 C CA . ASN A 1 88 ? 28.156 -29.984 -31.219 1 85.06 88 ASN A CA 1
ATOM 720 C C . ASN A 1 88 ? 27.516 -31.047 -32.125 1 85.06 88 ASN A C 1
ATOM 722 O O . ASN A 1 88 ? 27.703 -31 -33.344 1 85.06 88 ASN A O 1
ATOM 726 N N . LYS A 1 89 ? 26.797 -32.031 -31.641 1 88.94 89 LYS A N 1
ATOM 727 C CA . LYS A 1 89 ? 26.156 -33.094 -32.406 1 88.94 89 LYS A CA 1
ATOM 728 C C . LYS A 1 89 ? 24.734 -32.688 -32.812 1 88.94 89 LYS A C 1
ATOM 730 O O . LYS A 1 89 ? 24.031 -33.469 -33.469 1 88.94 89 LYS A O 1
ATOM 735 N N . GLY A 1 90 ? 24.25 -31.594 -32.312 1 87.31 90 GLY A N 1
ATOM 736 C CA . GLY A 1 90 ? 22.938 -31.094 -32.688 1 87.31 90 GLY A CA 1
ATOM 737 C C . GLY A 1 90 ? 21.859 -31.453 -31.688 1 87.31 90 GLY A C 1
ATOM 738 O O . GLY A 1 90 ? 20.672 -31.188 -31.906 1 87.31 90 GLY A O 1
ATOM 739 N N . ASN A 1 91 ? 22.312 -32.125 -30.609 1 89.62 91 ASN A N 1
ATOM 740 C CA . ASN A 1 91 ? 21.344 -32.438 -29.562 1 89.62 91 ASN A CA 1
ATOM 741 C C . ASN A 1 91 ? 20.922 -31.203 -28.781 1 89.62 91 ASN A C 1
ATOM 743 O O . ASN A 1 91 ? 21.766 -30.438 -28.297 1 89.62 91 ASN A O 1
ATOM 747 N N . GLY A 1 92 ? 19.594 -31 -28.703 1 91.88 92 GLY A N 1
ATOM 748 C CA . GLY A 1 92 ? 19.047 -29.844 -28.016 1 91.88 92 GLY A CA 1
ATOM 749 C C . GLY A 1 92 ? 18.75 -30.109 -26.547 1 91.88 92 GLY A C 1
ATOM 750 O O . GLY A 1 92 ? 18.297 -31.188 -26.188 1 91.88 92 GLY A O 1
ATOM 751 N N . TYR A 1 93 ? 19.031 -29.141 -25.672 1 92.69 93 TYR A N 1
ATOM 752 C CA . TYR A 1 93 ? 18.781 -29.234 -24.234 1 92.69 93 TYR A CA 1
ATOM 753 C C . TYR A 1 93 ? 17.828 -28.141 -23.781 1 92.69 93 TYR A C 1
ATOM 755 O O . TYR A 1 93 ? 18.141 -26.953 -23.875 1 92.69 93 TYR A O 1
ATOM 763 N N . ASP A 1 94 ? 16.672 -28.547 -23.25 1 94.06 94 ASP A N 1
ATOM 764 C CA . ASP A 1 94 ? 15.68 -27.578 -22.797 1 94.06 94 ASP A CA 1
ATOM 765 C C . ASP A 1 94 ? 15.711 -27.438 -21.281 1 94.06 94 ASP A C 1
ATOM 767 O O . ASP A 1 94 ? 14.891 -26.719 -20.703 1 94.06 94 ASP A O 1
ATOM 771 N N . VAL A 1 95 ? 16.609 -28.172 -20.656 1 96.12 95 VAL A N 1
ATOM 772 C CA . VAL A 1 95 ? 16.828 -28.062 -19.219 1 96.12 95 VAL A CA 1
ATOM 773 C C . VAL A 1 95 ? 18.266 -27.656 -18.953 1 96.12 95 VAL A C 1
ATOM 775 O O . VAL A 1 95 ? 19.203 -28.281 -19.469 1 96.12 95 VAL A O 1
ATOM 778 N N . ILE A 1 96 ? 18.438 -26.594 -18.188 1 95.25 96 ILE A N 1
ATOM 779 C CA . ILE A 1 96 ? 19.75 -26.141 -17.75 1 95.25 96 ILE A CA 1
ATOM 780 C C . ILE A 1 96 ? 19.781 -26.047 -16.234 1 95.25 96 ILE A C 1
ATOM 782 O O . ILE A 1 96 ? 18.844 -25.547 -15.609 1 95.25 96 ILE A O 1
ATOM 786 N N . ALA A 1 97 ? 20.844 -26.547 -15.664 1 96.44 97 ALA A N 1
ATOM 787 C CA . ALA A 1 97 ? 20.969 -26.516 -14.211 1 96.44 97 ALA A CA 1
ATOM 788 C C . ALA A 1 97 ? 22.375 -26.094 -13.797 1 96.44 97 ALA A C 1
ATOM 790 O O . ALA A 1 97 ? 23.359 -26.375 -14.492 1 96.44 97 ALA A O 1
ATOM 791 N N . VAL A 1 98 ? 22.438 -25.359 -12.727 1 96.31 98 VAL A N 1
ATOM 792 C CA . VAL A 1 98 ? 23.719 -25.031 -12.109 1 96.31 98 VAL A CA 1
ATOM 793 C C . VAL A 1 98 ? 23.797 -25.641 -10.711 1 96.31 98 VAL A C 1
ATOM 795 O O . VAL A 1 98 ? 22.828 -25.562 -9.945 1 96.31 98 VAL A O 1
ATOM 798 N N . SER A 1 99 ? 24.859 -26.312 -10.477 1 95.06 99 SER A N 1
ATOM 799 C CA . SER A 1 99 ? 25.156 -26.844 -9.148 1 95.06 99 SER A CA 1
ATOM 800 C C . SER A 1 99 ? 26.359 -26.141 -8.531 1 95.06 99 SER A C 1
ATOM 802 O O . SER A 1 99 ? 27.453 -26.172 -9.102 1 95.06 99 SER A O 1
ATOM 804 N N . TYR A 1 100 ? 26.078 -25.516 -7.438 1 94.38 100 TYR A N 1
ATOM 805 C CA . TYR A 1 100 ? 27.172 -24.922 -6.672 1 94.38 100 TYR A CA 1
ATOM 806 C C . TYR A 1 100 ? 27.688 -25.875 -5.617 1 94.38 100 TYR A C 1
ATOM 808 O O . TYR A 1 100 ? 26.922 -26.594 -4.973 1 94.38 100 TYR A O 1
ATOM 816 N N . GLY A 1 101 ? 29.016 -25.781 -5.406 1 89.81 101 GLY A N 1
ATOM 817 C CA . GLY A 1 101 ? 29.609 -26.734 -4.469 1 89.81 101 GLY A CA 1
ATOM 818 C C . GLY A 1 101 ? 29.484 -28.172 -4.914 1 89.81 101 GLY A C 1
ATOM 819 O O . GLY A 1 101 ? 29.141 -29.047 -4.113 1 89.81 101 GLY A O 1
ATOM 820 N N . TYR A 1 102 ? 29.703 -28.359 -6.145 1 81.69 102 TYR A N 1
ATOM 821 C CA . TYR A 1 102 ? 29.578 -29.703 -6.719 1 81.69 102 TYR A CA 1
ATOM 822 C C . TYR A 1 102 ? 30.547 -30.672 -6.055 1 81.69 102 TYR A C 1
ATOM 824 O O . TYR A 1 102 ? 31.703 -30.328 -5.812 1 81.69 102 TYR A O 1
ATOM 832 N N . ASN A 1 103 ? 30.047 -31.875 -5.715 1 76.94 103 ASN A N 1
ATOM 833 C CA . ASN A 1 103 ? 30.781 -32.906 -5.012 1 76.94 103 ASN A CA 1
ATOM 834 C C . ASN A 1 103 ? 31.234 -32.438 -3.635 1 76.94 103 ASN A C 1
ATOM 836 O O . ASN A 1 103 ? 32.219 -32.969 -3.088 1 76.94 103 ASN A O 1
ATOM 840 N N . GLY A 1 104 ? 30.609 -31.391 -3.164 1 76.25 104 GLY A N 1
ATOM 841 C CA . GLY A 1 104 ? 30.859 -30.906 -1.818 1 76.25 104 GLY A CA 1
ATOM 842 C C . GLY A 1 104 ? 32.094 -30.016 -1.728 1 76.25 104 GLY A C 1
ATOM 843 O O . GLY A 1 104 ? 32.531 -29.672 -0.63 1 76.25 104 GLY A O 1
ATOM 844 N N . GLN A 1 105 ? 32.656 -29.766 -2.902 1 77.38 105 GLN A N 1
ATOM 845 C CA . GLN A 1 105 ? 33.844 -28.938 -2.9 1 77.38 105 GLN A CA 1
ATOM 846 C C . GLN A 1 105 ? 33.5 -27.469 -3.141 1 77.38 105 GLN A C 1
ATOM 848 O O . GLN A 1 105 ? 32.812 -27.141 -4.098 1 77.38 105 GLN A O 1
ATOM 853 N N . ALA A 1 106 ? 34.031 -26.656 -2.268 1 74.88 106 ALA A N 1
ATOM 854 C CA . ALA A 1 106 ? 33.75 -25.234 -2.354 1 74.88 106 ALA A CA 1
ATOM 855 C C . ALA A 1 106 ? 34.25 -24.656 -3.676 1 74.88 106 ALA A C 1
ATOM 857 O O . ALA A 1 106 ? 35.344 -25.031 -4.152 1 74.88 106 ALA A O 1
ATOM 858 N N . ASN A 1 107 ? 33.5 -23.859 -4.289 1 75.69 107 ASN A N 1
ATOM 859 C CA . ASN A 1 107 ? 33.844 -23.109 -5.504 1 75.69 107 ASN A CA 1
ATOM 860 C C . ASN A 1 107 ? 33.875 -24.016 -6.727 1 75.69 107 ASN A C 1
ATOM 862 O O . ASN A 1 107 ? 34.406 -23.656 -7.77 1 75.69 107 ASN A O 1
ATOM 866 N N . ASN A 1 108 ? 33.438 -25.266 -6.48 1 86.81 108 ASN A N 1
ATOM 867 C CA . ASN A 1 108 ? 33.25 -26.156 -7.617 1 86.81 108 ASN A CA 1
ATOM 868 C C . ASN A 1 108 ? 31.844 -26.031 -8.18 1 86.81 108 ASN A C 1
ATOM 870 O O . ASN A 1 108 ? 30.922 -26.703 -7.715 1 86.81 108 ASN A O 1
ATOM 874 N N . ASN A 1 109 ? 31.719 -25.188 -9.172 1 92.5 109 ASN A N 1
ATOM 875 C CA . ASN A 1 109 ? 30.422 -24.938 -9.789 1 92.5 109 ASN A CA 1
ATOM 876 C C . ASN A 1 109 ? 30.312 -25.609 -11.156 1 92.5 109 ASN A C 1
ATOM 878 O O . ASN A 1 109 ? 31.266 -25.625 -11.93 1 92.5 109 ASN A O 1
ATOM 882 N N . LEU A 1 110 ? 29.156 -26.234 -11.344 1 92.94 110 LEU A N 1
ATOM 883 C CA . LEU A 1 110 ? 28.953 -27.016 -12.562 1 92.94 110 LEU A CA 1
ATOM 884 C C . LEU A 1 110 ? 27.641 -26.609 -13.242 1 92.94 110 LEU A C 1
ATOM 886 O O . LEU A 1 110 ? 26.609 -26.516 -12.586 1 92.94 110 LEU A O 1
ATOM 890 N N . LEU A 1 111 ? 27.75 -26.266 -14.5 1 94.56 111 LEU A N 1
ATOM 891 C CA . LEU A 1 111 ? 26.578 -26.125 -15.336 1 94.56 111 LEU A CA 1
ATOM 892 C C . LEU A 1 111 ? 26.266 -27.438 -16.078 1 94.56 111 LEU A C 1
ATOM 894 O O . LEU A 1 111 ? 27.156 -28 -16.719 1 94.56 111 LEU A O 1
ATOM 898 N N . HIS A 1 112 ? 25.047 -27.891 -15.953 1 94 112 HIS A N 1
ATOM 899 C CA . HIS A 1 112 ? 24.766 -29.203 -16.516 1 94 112 HIS A CA 1
ATOM 900 C C . HIS A 1 112 ? 23.328 -29.281 -17.031 1 94 112 HIS A C 1
ATOM 902 O O . HIS A 1 112 ? 22.562 -28.328 -16.891 1 94 112 HIS A O 1
ATOM 908 N N . ASP A 1 113 ? 22.938 -30.406 -17.688 1 92.38 113 ASP A N 1
ATOM 909 C CA . ASP A 1 113 ? 21.672 -30.562 -18.391 1 92.38 113 ASP A CA 1
ATOM 910 C C . ASP A 1 113 ? 20.578 -31.109 -17.469 1 92.38 113 ASP A C 1
ATOM 912 O O . ASP A 1 113 ? 19.562 -31.625 -17.922 1 92.38 113 ASP A O 1
ATOM 916 N N . GLY A 1 114 ? 20.781 -31.047 -16.156 1 89.38 114 GLY A N 1
ATOM 917 C CA . GLY A 1 114 ? 19.812 -31.578 -15.203 1 89.38 114 GLY A CA 1
ATOM 918 C C . GLY A 1 114 ? 20.109 -33 -14.773 1 89.38 114 GLY A C 1
ATOM 919 O O . GLY A 1 114 ? 19.703 -33.438 -13.695 1 89.38 114 GLY A O 1
ATOM 920 N N . SER A 1 115 ? 20.812 -33.688 -15.656 1 87.19 115 SER A N 1
ATOM 921 C CA . SER A 1 115 ? 21.172 -35.094 -15.359 1 87.19 115 SER A CA 1
ATOM 922 C C . SER A 1 115 ? 22.625 -35.219 -14.93 1 87.19 115 SER A C 1
ATOM 924 O O . SER A 1 115 ? 23.156 -36.312 -14.836 1 87.19 115 SER A O 1
ATOM 926 N N . GLY A 1 116 ? 23.234 -34.094 -14.773 1 86 116 GLY A N 1
ATOM 927 C CA . GLY A 1 116 ? 24.594 -34.125 -14.273 1 86 116 GLY A CA 1
ATOM 928 C C . GLY A 1 116 ? 25.641 -33.969 -15.367 1 86 116 GLY A C 1
ATOM 929 O O . GLY A 1 116 ? 26.828 -33.781 -15.078 1 86 116 GLY A O 1
ATOM 930 N N . ASN A 1 117 ? 25.219 -34.031 -16.656 1 88.94 117 ASN A N 1
ATOM 931 C CA . ASN A 1 117 ? 26.172 -33.844 -17.766 1 88.94 117 ASN A CA 1
ATOM 932 C C . ASN A 1 117 ? 26.531 -32.375 -17.953 1 88.94 117 ASN A C 1
ATOM 934 O O . ASN A 1 117 ? 25.656 -31.531 -18.094 1 88.94 117 ASN A O 1
ATOM 938 N N .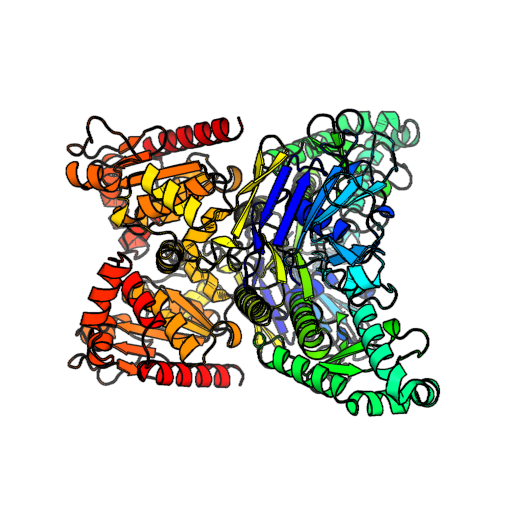 LYS A 1 118 ? 27.844 -32.188 -17.984 1 91.88 118 LYS A N 1
ATOM 939 C CA . LYS A 1 118 ? 28.359 -30.844 -18.125 1 91.88 118 LYS A CA 1
ATOM 940 C C . LYS A 1 118 ? 28.016 -30.266 -19.5 1 91.88 118 LYS A C 1
ATOM 942 O O . LYS A 1 118 ? 28.109 -30.953 -20.516 1 91.88 118 LYS A O 1
ATOM 947 N N . ILE A 1 119 ? 27.547 -29.031 -19.469 1 91.94 119 ILE A N 1
ATOM 948 C CA . ILE A 1 119 ? 27.266 -28.312 -20.703 1 91.94 119 ILE A CA 1
ATOM 949 C C . ILE A 1 119 ? 27.953 -26.953 -20.703 1 91.94 119 ILE A C 1
ATOM 951 O O . ILE A 1 119 ? 28.297 -26.438 -19.641 1 91.94 119 ILE A O 1
ATOM 955 N N . TYR A 1 120 ? 28.172 -26.406 -21.906 1 90.19 120 TYR A N 1
ATOM 956 C CA . TYR A 1 120 ? 28.859 -25.125 -22.031 1 90.19 120 TYR A CA 1
ATOM 957 C C . TYR A 1 120 ? 28.125 -24.203 -23.016 1 90.19 120 TYR A C 1
ATOM 959 O O . TYR A 1 120 ? 28.688 -23.828 -24.047 1 90.19 120 TYR A O 1
ATOM 967 N N . PRO A 1 121 ? 27 -23.844 -22.641 1 91.94 121 PRO A N 1
ATOM 968 C CA . PRO A 1 121 ? 26.344 -22.875 -23.516 1 91.94 121 PRO A CA 1
ATOM 969 C C . PRO A 1 121 ? 27.125 -21.578 -23.641 1 91.94 121 PRO A C 1
ATOM 971 O O . PRO A 1 121 ? 27.656 -21.078 -22.656 1 91.94 121 PRO A O 1
ATOM 974 N N . THR A 1 122 ? 27.125 -21.047 -24.844 1 87.62 122 THR A N 1
ATOM 975 C CA . THR A 1 122 ? 27.797 -19.781 -25.094 1 87.62 122 THR A CA 1
ATOM 976 C C . THR A 1 122 ? 26.938 -18.609 -24.625 1 87.62 122 THR A C 1
ATOM 978 O O . THR A 1 122 ? 25.75 -18.781 -24.344 1 87.62 122 THR A O 1
ATOM 981 N N . ASN A 1 123 ? 27.531 -17.516 -24.531 1 81.69 123 ASN A N 1
ATOM 982 C CA . ASN A 1 123 ? 26.797 -16.312 -24.141 1 81.69 123 ASN A CA 1
ATOM 983 C C . ASN A 1 123 ? 25.688 -15.984 -25.141 1 81.69 123 ASN A C 1
ATOM 985 O O . ASN A 1 123 ? 24.625 -15.477 -24.766 1 81.69 123 ASN A O 1
ATOM 989 N N . GLU A 1 124 ? 25.922 -16.312 -26.344 1 79 124 GLU A N 1
ATOM 990 C CA . GLU A 1 124 ? 24.922 -16.078 -27.375 1 79 124 GLU A CA 1
ATOM 991 C C . GLU A 1 124 ? 23.703 -16.984 -27.156 1 79 124 GLU A C 1
ATOM 993 O O . GLU A 1 124 ? 22.562 -16.531 -27.297 1 79 124 GLU A O 1
ATOM 998 N N . GLN A 1 125 ? 24.031 -18.172 -26.844 1 83.75 125 GLN A N 1
ATOM 999 C CA . GLN A 1 125 ? 22.938 -19.109 -26.594 1 83.75 125 GLN A CA 1
ATOM 1000 C C . GLN A 1 125 ? 22.141 -18.703 -25.344 1 83.75 125 GLN A C 1
ATOM 1002 O O . GLN A 1 125 ? 20.922 -18.781 -25.328 1 83.75 125 GLN A O 1
ATOM 1007 N N . ARG A 1 126 ? 22.844 -18.234 -24.375 1 86.69 126 ARG A N 1
ATOM 1008 C CA . ARG A 1 126 ? 22.203 -17.828 -23.125 1 86.69 126 ARG A CA 1
ATOM 1009 C C . ARG A 1 126 ? 21.375 -16.562 -23.312 1 86.69 126 ARG A C 1
ATOM 1011 O O . ARG A 1 126 ? 20.422 -16.328 -22.578 1 86.69 126 ARG A O 1
ATOM 1018 N N . SER A 1 127 ? 21.734 -15.789 -24.266 1 78.5 127 SER A N 1
ATOM 1019 C CA . SER A 1 127 ? 21.047 -14.523 -24.516 1 78.5 127 SER A CA 1
ATOM 1020 C C . SER A 1 127 ? 19.641 -14.758 -25.078 1 78.5 127 SER A C 1
ATOM 1022 O O . SER A 1 127 ? 18.812 -13.852 -25.094 1 78.5 127 SER A O 1
ATOM 1024 N N . ALA A 1 128 ? 19.391 -16 -25.516 1 79.56 128 ALA A N 1
ATOM 1025 C CA . ALA A 1 128 ? 18.078 -16.344 -26.062 1 79.56 128 ALA A CA 1
ATOM 1026 C C . ALA A 1 128 ? 17 -16.219 -25 1 79.56 128 ALA A C 1
ATOM 1028 O O . ALA A 1 128 ? 15.828 -16 -25.328 1 79.56 128 ALA A O 1
ATOM 1029 N N . CYS A 1 129 ? 17.375 -16.391 -23.766 1 85.88 129 CYS A N 1
ATOM 1030 C CA . CYS A 1 129 ? 16.438 -16.234 -22.656 1 85.88 129 CYS A CA 1
ATOM 1031 C C . CYS A 1 129 ? 17.156 -15.703 -21.422 1 85.88 129 CYS A C 1
ATOM 1033 O O . CYS A 1 129 ? 17.422 -16.469 -20.484 1 85.88 129 CYS A O 1
ATOM 1035 N N . GLN A 1 130 ? 17.359 -14.5 -21.453 1 83.81 130 GLN A N 1
ATOM 1036 C CA . GLN A 1 130 ? 18.109 -13.867 -20.375 1 83.81 130 GLN A CA 1
ATOM 1037 C C . GLN A 1 130 ? 17.188 -13.055 -19.469 1 83.81 130 GLN A C 1
ATOM 1039 O O . GLN A 1 130 ? 16.156 -12.531 -19.922 1 83.81 130 GLN A O 1
ATOM 1044 N N . SER A 1 131 ? 17.625 -13.055 -18.203 1 87.56 131 SER A N 1
ATOM 1045 C CA . SER A 1 131 ? 16.828 -12.281 -17.266 1 87.56 131 SER A CA 1
ATOM 1046 C C . SER A 1 131 ? 17.406 -10.883 -17.047 1 87.56 131 SER A C 1
ATOM 1048 O O . SER A 1 131 ? 18.609 -10.672 -17.25 1 87.56 131 SER A O 1
ATOM 1050 N N . TYR A 1 132 ? 16.484 -10.008 -16.797 1 78.56 132 TYR A N 1
ATOM 1051 C CA . TYR A 1 132 ? 16.812 -8.656 -16.344 1 78.56 132 TYR A CA 1
ATOM 1052 C C . TYR A 1 132 ? 16.156 -8.344 -15.016 1 78.56 132 TYR A C 1
ATOM 1054 O O . TYR A 1 132 ? 14.93 -8.375 -14.898 1 78.56 132 TYR A O 1
ATOM 1062 N N . LEU A 1 133 ? 17.016 -8.039 -14.047 1 83.25 133 LEU A N 1
ATOM 1063 C CA . LEU A 1 133 ? 16.516 -7.832 -12.695 1 83.25 133 LEU A CA 1
ATOM 1064 C C . LEU A 1 133 ? 16.469 -6.344 -12.352 1 83.25 133 LEU A C 1
ATOM 1066 O O . LEU A 1 133 ? 17.484 -5.645 -12.492 1 83.25 133 LEU A O 1
ATOM 1070 N N . ILE A 1 134 ? 15.281 -5.891 -12.047 1 77.06 134 ILE A N 1
ATOM 1071 C CA . ILE A 1 134 ? 15.094 -4.562 -11.469 1 77.06 134 ILE A CA 1
ATOM 1072 C C . ILE A 1 134 ? 14.922 -4.676 -9.961 1 77.06 134 ILE A C 1
ATOM 1074 O O . ILE A 1 134 ? 13.867 -5.094 -9.484 1 77.06 134 ILE A O 1
ATOM 1078 N N . ASP A 1 135 ? 15.961 -4.293 -9.188 1 73.44 135 ASP A N 1
ATOM 1079 C CA . ASP A 1 135 ? 15.938 -4.449 -7.738 1 73.44 135 ASP A CA 1
ATOM 1080 C C . ASP A 1 135 ? 15.148 -3.326 -7.078 1 73.44 135 ASP A C 1
ATOM 1082 O O . ASP A 1 135 ? 14.852 -2.312 -7.711 1 73.44 135 ASP A O 1
ATOM 1086 N N . ALA A 1 136 ? 14.828 -3.539 -5.848 1 64.62 136 ALA A N 1
ATOM 1087 C CA . ALA A 1 136 ? 13.992 -2.609 -5.094 1 64.62 136 ALA A CA 1
ATOM 1088 C C . ALA A 1 136 ? 14.719 -1.295 -4.836 1 64.62 136 ALA A C 1
ATOM 1090 O O . ALA A 1 136 ? 14.102 -0.23 -4.797 1 64.62 136 ALA A O 1
ATOM 1091 N N . GLU A 1 137 ? 15.945 -1.44 -4.301 1 55.78 137 GLU A N 1
ATOM 1092 C CA . GLU A 1 137 ? 16.688 -0.226 -3.99 1 55.78 137 GLU A CA 1
ATOM 1093 C C . GLU A 1 137 ? 17.094 0.514 -5.266 1 55.78 137 GLU A C 1
ATOM 1095 O O . GLU A 1 137 ? 17.719 1.579 -5.199 1 55.78 137 GLU A O 1
ATOM 1100 N N . ARG A 1 138 ? 16.344 0.269 -6.254 1 49.66 138 ARG A N 1
ATOM 1101 C CA . ARG A 1 138 ? 16.328 0.9 -7.57 1 49.66 138 ARG A CA 1
ATOM 1102 C C . ARG A 1 138 ? 17.656 1.577 -7.867 1 49.66 138 ARG A C 1
ATOM 1104 O O . ARG A 1 138 ? 17.688 2.754 -8.234 1 49.66 138 ARG A O 1
ATOM 1111 N N . ASN A 1 139 ? 18.688 1.067 -7.309 1 46.75 139 ASN A N 1
ATOM 1112 C CA . ASN A 1 139 ? 19.797 1.878 -7.801 1 46.75 139 ASN A CA 1
ATOM 1113 C C . ASN A 1 139 ? 19.641 2.199 -9.281 1 46.75 139 ASN A C 1
ATOM 1115 O O . ASN A 1 139 ? 20.266 1.564 -10.133 1 46.75 139 ASN A O 1
ATOM 1119 N N . ILE A 1 140 ? 18.391 2.73 -9.516 1 45.69 140 ILE A N 1
ATOM 1120 C CA . ILE A 1 140 ? 18.062 3.193 -10.859 1 45.69 140 ILE A CA 1
ATOM 1121 C C . ILE A 1 140 ? 19.312 3.826 -11.5 1 45.69 140 ILE A C 1
ATOM 1123 O O . ILE A 1 140 ? 19.547 3.672 -12.695 1 45.69 140 ILE A O 1
ATOM 1127 N N . GLN A 1 141 ? 19.969 4.391 -10.43 1 45.72 141 GLN A N 1
ATOM 1128 C CA . GLN A 1 141 ? 21.203 4.977 -10.938 1 45.72 141 GLN A CA 1
ATOM 1129 C C . GLN A 1 141 ? 22.109 3.91 -11.547 1 45.72 141 GLN A C 1
ATOM 1131 O O . GLN A 1 141 ? 22.75 4.148 -12.57 1 45.72 141 GLN A O 1
ATOM 1136 N N . SER A 1 142 ? 21.984 2.787 -10.898 1 43.38 142 SER A N 1
ATOM 1137 C CA . SER A 1 142 ? 22.797 1.714 -11.461 1 43.38 142 SER A CA 1
ATOM 1138 C C . SER A 1 142 ? 22.203 1.199 -12.773 1 43.38 142 SER A C 1
ATOM 1140 O O . SER A 1 142 ? 22.938 0.831 -13.688 1 43.38 142 SER A O 1
ATOM 1142 N N . ALA A 1 143 ? 20.844 1.167 -12.734 1 43.75 143 ALA A N 1
ATOM 1143 C CA . ALA A 1 143 ? 20.203 0.689 -13.961 1 43.75 143 ALA A CA 1
ATOM 1144 C C . ALA A 1 143 ? 20.469 1.64 -15.125 1 43.75 143 ALA A C 1
ATOM 1146 O O . ALA A 1 143 ? 20.562 1.21 -16.281 1 43.75 143 ALA A O 1
ATOM 1147 N N . PHE A 1 144 ? 20.625 2.895 -14.602 1 41.97 144 PHE A N 1
ATOM 1148 C CA . PHE A 1 144 ? 20.906 3.906 -15.617 1 41.97 144 PHE A CA 1
ATOM 1149 C C . PHE A 1 144 ? 22.359 4.348 -15.562 1 41.97 144 PHE A C 1
ATOM 1151 O O . PHE A 1 144 ? 22.719 5.379 -16.141 1 41.97 144 PHE A O 1
ATOM 1158 N N . ASN A 1 145 ? 23.031 3.578 -14.5 1 42.59 145 ASN A N 1
ATOM 1159 C CA . ASN A 1 145 ? 24.453 3.908 -14.445 1 42.59 145 ASN A CA 1
ATOM 1160 C C . ASN A 1 145 ? 25.188 3.432 -15.703 1 42.59 145 ASN A C 1
ATOM 1162 O O . ASN A 1 145 ? 25.141 2.248 -16.047 1 42.59 145 ASN A O 1
ATOM 1166 N N . TYR A 1 146 ? 25.625 4.355 -16.328 1 41.22 146 TYR A N 1
ATOM 1167 C CA . TYR A 1 146 ? 26.391 4.188 -17.562 1 41.22 146 TYR A CA 1
ATOM 1168 C C . TYR A 1 146 ? 27.609 3.307 -17.344 1 41.22 146 TYR A C 1
ATOM 1170 O O . TYR A 1 146 ? 28.141 2.707 -18.281 1 41.22 146 TYR A O 1
ATOM 1178 N N . SER A 1 147 ? 27.969 3.268 -16.109 1 40.84 147 SER A N 1
ATOM 1179 C CA . SER A 1 147 ? 29.297 2.703 -15.938 1 40.84 147 SER A CA 1
ATOM 1180 C C . SER A 1 147 ? 29.25 1.182 -15.867 1 40.84 147 SER A C 1
ATOM 1182 O O . SER A 1 147 ? 30.281 0.516 -15.977 1 40.84 147 SER A O 1
ATOM 1184 N N . SER A 1 148 ? 28.078 0.754 -15.586 1 41.72 148 SER A N 1
ATOM 1185 C CA . SER A 1 148 ? 28.094 -0.704 -15.508 1 41.72 148 SER A CA 1
ATOM 1186 C C . SER A 1 148 ? 27.609 -1.328 -16.812 1 41.72 148 SER A C 1
ATOM 1188 O O . SER A 1 148 ? 26.531 -0.996 -17.297 1 41.72 148 SER A O 1
ATOM 1190 N N . SER A 1 149 ? 28.484 -1.922 -17.562 1 41.47 149 SER A N 1
ATOM 1191 C CA . SER A 1 149 ? 28.25 -2.615 -18.828 1 41.47 149 SER A CA 1
ATOM 1192 C C . SER A 1 149 ? 27 -3.502 -18.734 1 41.47 149 SER A C 1
ATOM 1194 O O . SER A 1 149 ? 26.5 -3.961 -19.766 1 41.47 149 SER A O 1
ATOM 1196 N N . TYR A 1 150 ? 26.516 -3.627 -17.484 1 41.28 150 TYR A N 1
ATOM 1197 C CA . TYR A 1 150 ? 25.484 -4.645 -17.328 1 41.28 150 TYR A CA 1
ATOM 1198 C C . TYR A 1 150 ? 24.125 -4.012 -17.109 1 41.28 150 TYR A C 1
ATOM 1200 O O . TYR A 1 150 ? 23.109 -4.711 -17 1 41.28 150 TYR A O 1
ATOM 1208 N N . SER A 1 151 ? 24.172 -2.668 -17.203 1 51.19 151 SER A N 1
ATOM 1209 C CA . SER A 1 151 ? 22.906 -1.969 -16.984 1 51.19 151 SER A CA 1
ATOM 1210 C C . SER A 1 151 ? 22 -2.08 -18.203 1 51.19 151 SER A C 1
ATOM 1212 O O . SER A 1 151 ? 22.453 -2.396 -19.297 1 51.19 151 SER A O 1
ATOM 1214 N N . LEU A 1 152 ? 20.703 -2.104 -17.969 1 54.09 152 LEU A N 1
ATOM 1215 C CA . LEU A 1 152 ? 19.734 -2.115 -19.062 1 54.09 152 LEU A CA 1
ATOM 1216 C C . LEU A 1 152 ? 20.109 -1.094 -20.125 1 54.09 152 LEU A C 1
ATOM 1218 O O . LEU A 1 152 ? 20.016 -1.372 -21.328 1 54.09 152 LEU A O 1
ATOM 1222 N N . LEU A 1 153 ? 20.609 -0.046 -19.625 1 55.16 153 LEU A N 1
ATOM 1223 C CA . LEU A 1 153 ? 20.969 1.018 -20.562 1 55.16 153 LEU A CA 1
ATOM 1224 C C . LEU A 1 153 ? 22.156 0.608 -21.422 1 55.16 153 LEU A C 1
ATOM 1226 O O . LEU A 1 153 ? 22.219 0.938 -22.609 1 55.16 153 LEU A O 1
ATOM 1230 N N . SER A 1 154 ? 23 -0.078 -20.719 1 53.84 154 SER A N 1
ATOM 1231 C CA . SER A 1 154 ? 24.156 -0.521 -21.484 1 53.84 154 SER A CA 1
ATOM 1232 C C . SER A 1 154 ? 23.75 -1.521 -22.562 1 53.84 154 SER A C 1
ATOM 1234 O O . SER A 1 154 ? 24.266 -1.475 -23.688 1 53.84 154 SER A O 1
ATOM 1236 N N . LYS A 1 155 ? 22.875 -2.422 -22.188 1 57.81 155 LYS A N 1
ATOM 1237 C CA . LYS A 1 155 ? 22.406 -3.4 -23.156 1 57.81 155 LYS A CA 1
ATOM 1238 C C . LYS A 1 155 ? 21.672 -2.721 -24.312 1 57.81 155 LYS A C 1
ATOM 1240 O O . LYS A 1 155 ? 21.844 -3.098 -25.469 1 57.81 155 LYS A O 1
ATOM 1245 N N . PHE A 1 156 ? 20.984 -1.81 -23.828 1 57.22 156 PHE A N 1
ATOM 1246 C CA . PHE A 1 156 ? 20.281 -0.999 -24.812 1 57.22 156 PHE A CA 1
ATOM 1247 C C . PHE A 1 156 ? 21.25 -0.295 -25.75 1 57.22 156 PHE A C 1
ATOM 1249 O O . PHE A 1 156 ? 21.094 -0.339 -26.969 1 57.22 156 PHE A O 1
ATOM 1256 N N . SER A 1 157 ? 22.188 0.271 -25.062 1 55.53 157 SER A N 1
ATOM 1257 C CA . SER A 1 157 ? 23.172 1.015 -25.844 1 55.53 157 SER A CA 1
ATOM 1258 C C . SER A 1 157 ? 23.922 0.102 -26.797 1 55.53 157 SER A C 1
ATOM 1260 O O . SER A 1 157 ? 24.203 0.487 -27.938 1 55.53 157 SER A O 1
ATOM 1262 N N . LYS A 1 158 ? 24.188 -1 -26.297 1 58.09 158 LYS A N 1
ATOM 1263 C CA . LYS A 1 158 ? 24.891 -1.961 -27.141 1 58.09 158 LYS A CA 1
ATOM 1264 C C . LYS A 1 158 ? 24.062 -2.342 -28.359 1 58.09 158 LYS A C 1
ATOM 1266 O O . LYS A 1 158 ? 24.578 -2.414 -29.469 1 58.09 158 LYS A O 1
ATOM 1271 N N . LYS A 1 159 ? 22.906 -2.646 -28.062 1 57 159 LYS A N 1
ATOM 1272 C CA . LYS A 1 159 ? 22.047 -3.047 -29.172 1 57 159 LYS A CA 1
ATOM 1273 C C . LYS A 1 159 ? 21.906 -1.922 -30.188 1 57 159 LYS A C 1
ATOM 1275 O O . LYS A 1 159 ? 21.875 -2.174 -31.391 1 57 159 LYS A O 1
ATOM 1280 N N . ILE A 1 160 ? 21.859 -0.811 -29.594 1 52.94 160 ILE A N 1
ATOM 1281 C CA . ILE A 1 160 ? 21.812 0.351 -30.469 1 52.94 160 ILE A CA 1
ATOM 1282 C C . ILE A 1 160 ? 23.094 0.423 -31.297 1 52.94 160 ILE A C 1
ATOM 1284 O O . ILE A 1 160 ? 23.062 0.678 -32.5 1 52.94 160 ILE A O 1
ATOM 1288 N N . HIS A 1 161 ? 24.078 0.207 -30.594 1 53.22 161 HIS A N 1
ATOM 1289 C CA . HIS A 1 161 ? 25.375 0.236 -31.266 1 53.22 161 HIS A CA 1
ATOM 1290 C C . HIS A 1 161 ? 25.438 -0.812 -32.375 1 53.22 161 HIS A C 1
ATOM 1292 O O . HIS A 1 161 ? 25.938 -0.534 -33.469 1 53.22 161 HIS A O 1
ATOM 1298 N N . GLU A 1 162 ? 25.031 -1.885 -32.031 1 57.09 162 GLU A N 1
ATOM 1299 C CA . GLU A 1 162 ? 25.078 -2.98 -33 1 57.09 162 GLU A CA 1
ATOM 1300 C C . GLU A 1 162 ? 24.172 -2.693 -34.188 1 57.09 162 GLU A C 1
ATOM 1302 O O . GLU A 1 162 ? 24.531 -3.025 -35.312 1 57.09 162 GLU A O 1
ATOM 1307 N N . ALA A 1 163 ? 23.156 -2.164 -33.781 1 50.34 163 ALA A N 1
ATOM 1308 C CA . ALA A 1 163 ? 22.25 -1.806 -34.875 1 50.34 163 ALA A CA 1
ATOM 1309 C C . ALA A 1 163 ? 22.844 -0.717 -35.75 1 50.34 163 ALA A C 1
ATOM 1311 O O . ALA A 1 163 ? 22.641 -0.707 -36.969 1 50.34 163 ALA A O 1
ATOM 1312 N N . LEU A 1 164 ? 23.547 0.142 -35 1 48.22 164 LEU A N 1
ATOM 1313 C CA . LEU A 1 164 ? 24.188 1.239 -35.719 1 48.22 164 LEU A CA 1
ATOM 1314 C C . LEU A 1 164 ? 25.422 0.746 -36.5 1 48.22 164 LEU A C 1
ATOM 1316 O O . LEU A 1 164 ? 25.734 1.271 -37.562 1 48.22 164 LEU A O 1
ATOM 1320 N N . SER A 1 165 ? 26.219 -0.036 -35.781 1 48.22 165 SER A N 1
ATOM 1321 C CA . SER A 1 165 ? 27.453 -0.486 -36.406 1 48.22 165 SER A CA 1
ATOM 1322 C C . SER A 1 165 ? 27.188 -1.221 -37.719 1 48.22 165 SER A C 1
ATOM 1324 O O . SER A 1 165 ? 28.062 -1.304 -38.594 1 48.22 165 SER A O 1
ATOM 1326 N N . THR A 1 166 ? 26.203 -1.997 -37.812 1 46.38 166 THR A N 1
ATOM 1327 C CA . THR A 1 166 ? 26.047 -2.711 -39.062 1 46.38 166 THR A CA 1
ATOM 1328 C C . THR A 1 166 ? 25.906 -1.731 -40.219 1 46.38 166 THR A C 1
ATOM 1330 O O . THR A 1 166 ? 26.469 -1.951 -41.312 1 46.38 166 THR A O 1
ATOM 1333 N N . GLU A 1 167 ? 25.062 -0.731 -40.156 1 44.78 167 GLU A N 1
ATOM 1334 C CA . GLU A 1 167 ? 24.859 0.12 -41.312 1 44.78 167 GLU A CA 1
ATOM 1335 C C . GLU A 1 167 ? 25.719 1.375 -41.25 1 44.78 167 GLU A C 1
ATOM 1337 O O . GLU A 1 167 ? 26.172 1.89 -42.25 1 44.78 167 GLU A O 1
ATOM 1342 N N . HIS A 1 168 ? 25.953 2.059 -40.094 1 42.09 168 HIS A N 1
ATOM 1343 C CA . HIS A 1 168 ? 26.531 3.4 -40.031 1 42.09 168 HIS A CA 1
ATOM 1344 C C . HIS A 1 168 ? 27.75 3.447 -39.125 1 42.09 168 HIS A C 1
ATOM 1346 O O . HIS A 1 168 ? 28.062 4.5 -38.562 1 42.09 168 HIS A O 1
ATOM 1352 N N . LYS A 1 169 ? 28.484 2.402 -38.938 1 42.81 169 LYS A N 1
ATOM 1353 C CA . LYS A 1 169 ? 29.625 2.332 -38.031 1 42.81 169 LYS A CA 1
ATOM 1354 C C . LYS A 1 169 ? 30.609 3.477 -38.281 1 42.81 169 LYS A C 1
ATOM 1356 O O . LYS A 1 169 ? 31.094 4.109 -37.344 1 42.81 169 LYS A O 1
ATOM 1361 N N . ASP A 1 170 ? 30.953 3.514 -39.469 1 43.28 170 ASP A N 1
ATOM 1362 C CA . ASP A 1 170 ? 31.984 4.465 -39.875 1 43.28 170 ASP A CA 1
ATOM 1363 C C . ASP A 1 170 ? 31.562 5.898 -39.562 1 43.28 170 ASP A C 1
ATOM 1365 O O . ASP A 1 170 ? 32.375 6.738 -39.188 1 43.28 170 ASP A O 1
ATOM 1369 N N . GLU A 1 171 ? 30.344 6.203 -39.812 1 41.56 171 GLU A N 1
ATOM 1370 C CA . GLU A 1 171 ? 29.844 7.562 -39.656 1 41.56 171 GLU A CA 1
ATOM 1371 C C . GLU A 1 171 ? 29.609 7.902 -38.188 1 41.56 171 GLU A C 1
ATOM 1373 O O . GLU A 1 171 ? 29.703 9.062 -37.812 1 41.56 171 GLU A O 1
ATOM 1378 N N . LEU A 1 172 ? 29.328 6.957 -37.5 1 40.34 172 LEU A N 1
ATOM 1379 C CA . LEU A 1 172 ? 29.094 7.18 -36.062 1 40.34 172 LEU A CA 1
ATOM 1380 C C . LEU A 1 172 ? 30.391 7.594 -35.375 1 40.34 172 LEU A C 1
ATOM 1382 O O . LEU A 1 172 ? 30.359 8.406 -34.438 1 40.34 172 LEU A O 1
ATOM 1386 N N . SER A 1 173 ? 31.516 6.977 -35.688 1 38.22 173 SER A N 1
ATOM 1387 C CA . SER A 1 173 ? 32.781 7.375 -35.125 1 38.22 173 SER A CA 1
ATOM 1388 C C . SER A 1 173 ? 33.094 8.844 -35.406 1 38.22 173 SER A C 1
ATOM 1390 O O . SER A 1 173 ? 33.844 9.484 -34.688 1 38.22 173 SER A O 1
ATOM 1392 N N . GLN A 1 174 ? 32.906 9.25 -36.719 1 40.09 174 GLN A N 1
ATOM 1393 C CA . GLN A 1 174 ? 33.312 10.609 -37.031 1 40.09 174 GLN A CA 1
ATOM 1394 C C . GLN A 1 174 ? 32.438 11.641 -36.344 1 40.09 174 GLN A C 1
ATOM 1396 O O . GLN A 1 174 ? 32.906 12.656 -35.844 1 40.09 174 GLN A O 1
ATOM 1401 N N . ALA A 1 175 ? 31.141 12.008 -36.812 1 36 175 ALA A N 1
ATOM 1402 C CA . ALA A 1 175 ? 30.375 13.203 -36.438 1 36 175 ALA A CA 1
ATOM 1403 C C . ALA A 1 175 ? 29.359 12.883 -35.344 1 36 175 ALA A C 1
ATOM 1405 O O . ALA A 1 175 ? 28.375 12.164 -35.594 1 36 175 ALA A O 1
ATOM 1406 N N . PHE A 1 176 ? 29.703 12.883 -34.125 1 37.41 176 PHE A N 1
ATOM 1407 C CA . PHE A 1 176 ? 28.891 12.812 -32.906 1 37.41 176 PHE A CA 1
ATOM 1408 C C . PHE A 1 176 ? 27.531 13.484 -33.125 1 37.41 176 PHE A C 1
ATOM 1410 O O . PHE A 1 176 ? 26.5 12.977 -32.688 1 37.41 176 PHE A O 1
ATOM 1417 N N . ASN A 1 177 ? 27.562 14.648 -33.625 1 40.59 177 ASN A N 1
ATOM 1418 C CA . ASN A 1 177 ? 26.375 15.453 -33.969 1 40.59 177 ASN A CA 1
ATOM 1419 C C . ASN A 1 177 ? 25.453 14.711 -34.938 1 40.59 177 ASN A C 1
ATOM 1421 O O . ASN A 1 177 ? 24.234 14.883 -34.875 1 40.59 177 ASN A O 1
ATOM 1425 N N . GLN A 1 178 ? 26.016 13.969 -35.781 1 41.38 178 GLN A N 1
ATOM 1426 C CA . GLN A 1 178 ? 25.266 13.25 -36.812 1 41.38 178 GLN A CA 1
ATOM 1427 C C . GLN A 1 178 ? 24.578 12.023 -36.219 1 41.38 178 GLN A C 1
ATOM 1429 O O . GLN A 1 178 ? 23.656 11.477 -36.812 1 41.38 178 GLN A O 1
ATOM 1434 N N . ILE A 1 179 ? 25 11.648 -35.062 1 42.09 179 ILE A N 1
ATOM 1435 C CA . ILE A 1 179 ? 24.453 10.445 -34.469 1 42.09 179 ILE A CA 1
ATOM 1436 C C . ILE A 1 179 ? 23.016 10.711 -34 1 42.09 179 ILE A C 1
ATOM 1438 O O . ILE A 1 179 ? 22.125 9.875 -34.188 1 42.09 179 ILE A O 1
ATOM 1442 N N . THR A 1 180 ? 22.906 11.852 -33.344 1 44.5 180 THR A N 1
ATOM 1443 C CA . THR A 1 180 ? 21.547 12.164 -32.938 1 44.5 180 THR A CA 1
ATOM 1444 C C . THR A 1 180 ? 20.594 12.141 -34.125 1 44.5 180 THR A C 1
ATOM 1446 O O . THR A 1 180 ? 19.5 11.594 -34.062 1 44.5 180 THR A O 1
ATOM 1449 N N . ALA A 1 181 ? 21.141 12.758 -35.188 1 46.97 181 ALA A N 1
ATOM 1450 C CA . ALA A 1 181 ? 20.359 12.789 -36.406 1 46.97 181 ALA A CA 1
ATOM 1451 C C . ALA A 1 181 ? 20.219 11.398 -37.031 1 46.97 181 ALA A C 1
ATOM 1453 O O . ALA A 1 181 ? 19.156 11.047 -37.562 1 46.97 181 ALA A O 1
ATOM 1454 N N . SER A 1 182 ? 21.219 10.727 -36.938 1 47.38 182 SER A N 1
ATOM 1455 C CA . SER A 1 182 ? 21.203 9.391 -37.531 1 47.38 182 SER A CA 1
ATOM 1456 C C . SER A 1 182 ? 20.344 8.445 -36.688 1 47.38 182 SER A C 1
ATOM 1458 O O . SER A 1 182 ? 19.703 7.535 -37.219 1 47.38 182 SER A O 1
ATOM 1460 N N . PHE A 1 183 ? 20.438 8.609 -35.375 1 49 183 PHE A N 1
ATOM 1461 C CA . PHE A 1 183 ? 19.594 7.809 -34.5 1 49 183 PHE A CA 1
ATOM 1462 C C . PHE A 1 183 ? 18.109 8.039 -34.781 1 49 183 PHE A C 1
ATOM 1464 O O . PHE A 1 183 ? 17.328 7.094 -34.844 1 49 183 PHE A O 1
ATOM 1471 N N . GLU A 1 184 ? 17.859 9.328 -34.906 1 52.97 184 GLU A N 1
ATOM 1472 C CA . GLU A 1 184 ? 16.469 9.688 -35.219 1 52.97 184 GLU A CA 1
ATOM 1473 C C . GLU A 1 184 ? 16.062 9.156 -36.594 1 52.97 184 GLU A C 1
ATOM 1475 O O . GLU A 1 184 ? 14.883 8.93 -36.875 1 52.97 184 GLU A O 1
ATOM 1480 N N . GLN A 1 185 ? 17.141 8.875 -37.375 1 51.75 185 GLN A N 1
ATOM 1481 C CA . GLN A 1 185 ? 16.844 8.461 -38.75 1 51.75 185 GLN A CA 1
ATOM 1482 C C . GLN A 1 185 ? 16.781 6.938 -38.875 1 51.75 185 GLN A C 1
ATOM 1484 O O . GLN A 1 185 ? 16.312 6.402 -39.875 1 51.75 185 GLN A O 1
ATOM 1489 N N . THR A 1 186 ? 17.344 6.316 -37.875 1 54.53 186 THR A N 1
ATOM 1490 C CA . THR A 1 186 ? 17.219 4.863 -37.969 1 54.53 186 THR A CA 1
ATOM 1491 C C . THR A 1 186 ? 15.844 4.398 -37.5 1 54.53 186 THR A C 1
ATOM 1493 O O . THR A 1 186 ? 15.367 4.824 -36.438 1 54.53 186 THR A O 1
ATOM 1496 N N . ASP A 1 187 ? 15.211 3.686 -38.312 1 59.16 187 ASP A N 1
ATOM 1497 C CA . ASP A 1 187 ? 13.852 3.213 -38.094 1 59.16 187 ASP A CA 1
ATOM 1498 C C . ASP A 1 187 ? 13.688 2.576 -36.719 1 59.16 187 ASP A C 1
ATOM 1500 O O . ASP A 1 187 ? 12.68 2.785 -36.031 1 59.16 187 ASP A O 1
ATOM 1504 N N . GLU A 1 188 ? 14.75 1.828 -36.375 1 59.34 188 GLU A N 1
ATOM 1505 C CA . GLU A 1 188 ? 14.656 1.127 -35.094 1 59.34 188 GLU A CA 1
ATOM 1506 C C . GLU A 1 188 ? 14.617 2.109 -33.906 1 59.34 188 GLU A C 1
ATOM 1508 O O . GLU A 1 188 ? 13.844 1.926 -32.969 1 59.34 188 GLU A O 1
ATOM 1513 N N . PHE A 1 189 ? 15.352 3.088 -34.156 1 60.59 189 PHE A N 1
ATOM 1514 C CA . PHE A 1 189 ? 15.438 4.051 -33.062 1 60.59 189 PHE A CA 1
ATOM 1515 C C . PHE A 1 189 ? 14.203 4.941 -33.031 1 60.59 189 PHE A C 1
ATOM 1517 O O . PHE A 1 189 ? 13.648 5.211 -31.969 1 60.59 189 PHE A O 1
ATOM 1524 N N . SER A 1 190 ? 13.906 5.395 -34.219 1 62.81 190 SER A N 1
ATOM 1525 C CA . SER A 1 190 ? 12.672 6.176 -34.281 1 62.81 190 SER A CA 1
ATOM 1526 C C . SER A 1 190 ? 11.484 5.371 -33.781 1 62.81 190 SER A C 1
ATOM 1528 O O . SER A 1 190 ? 10.625 5.906 -33.062 1 62.81 190 SER A O 1
ATOM 1530 N N . GLY A 1 191 ? 11.57 4.117 -34.156 1 66.5 191 GLY A N 1
ATOM 1531 C CA . GLY A 1 191 ? 10.523 3.242 -33.656 1 66.5 191 GLY A CA 1
ATOM 1532 C C . GLY A 1 191 ? 10.531 3.094 -32.156 1 66.5 191 GLY A C 1
ATOM 1533 O O . GLY A 1 191 ? 9.477 3.125 -31.5 1 66.5 191 GLY A O 1
ATOM 1534 N N . PHE A 1 192 ? 11.719 2.963 -31.594 1 67.88 192 PHE A N 1
ATOM 1535 C CA . PHE A 1 192 ? 11.867 2.85 -30.156 1 67.88 192 PHE A CA 1
ATOM 1536 C C . PHE A 1 192 ? 11.336 4.094 -29.453 1 67.88 192 PHE A C 1
ATOM 1538 O O . PHE A 1 192 ? 10.562 3.992 -28.5 1 67.88 192 PHE A O 1
ATOM 1545 N N . PHE A 1 193 ? 11.68 5.184 -29.969 1 64.25 193 PHE A N 1
ATOM 1546 C CA . PHE A 1 193 ? 11.289 6.426 -29.312 1 64.25 193 PHE A CA 1
ATOM 1547 C C . PHE A 1 193 ? 9.789 6.656 -29.422 1 64.25 193 PHE A C 1
ATOM 1549 O O . PHE A 1 193 ? 9.156 7.168 -28.5 1 64.25 193 PHE A O 1
ATOM 1556 N N . ASN A 1 194 ? 9.367 6.332 -30.5 1 70.44 194 ASN A N 1
ATOM 1557 C CA . ASN A 1 194 ? 7.93 6.461 -30.672 1 70.44 194 ASN A CA 1
ATOM 1558 C C . ASN A 1 194 ? 7.16 5.551 -29.719 1 70.44 194 ASN A C 1
ATOM 1560 O O . ASN A 1 194 ? 6.195 5.984 -29.078 1 70.44 194 ASN A O 1
ATOM 1564 N N . ARG A 1 195 ? 7.668 4.379 -29.641 1 71 195 ARG A N 1
ATOM 1565 C CA . ARG A 1 195 ? 7.012 3.432 -28.75 1 71 195 ARG A CA 1
ATOM 1566 C C . ARG A 1 195 ? 7.184 3.846 -27.281 1 71 195 ARG A C 1
ATOM 1568 O O . ARG A 1 195 ? 6.262 3.693 -26.484 1 71 195 ARG A O 1
ATOM 1575 N N . PHE A 1 196 ? 8.328 4.312 -26.969 1 71.56 196 PHE A N 1
ATOM 1576 C CA . PHE A 1 196 ? 8.617 4.789 -25.625 1 71.56 196 PHE A CA 1
ATOM 1577 C C . PHE A 1 196 ? 7.711 5.965 -25.266 1 71.56 196 PHE A C 1
ATOM 1579 O O . PHE A 1 196 ? 7.121 5.992 -24.188 1 71.56 196 PHE A O 1
ATOM 1586 N N . SER A 1 197 ? 7.566 6.801 -26.203 1 66.5 197 SER A N 1
ATOM 1587 C CA . SER A 1 197 ? 6.723 7.973 -25.984 1 66.5 197 SER A CA 1
ATOM 1588 C C . SER A 1 197 ? 5.254 7.582 -25.859 1 66.5 197 SER A C 1
ATOM 1590 O O . SER A 1 197 ? 4.527 8.141 -25.031 1 66.5 197 SER A O 1
ATOM 1592 N N . GLU A 1 198 ? 4.863 6.73 -26.609 1 68.56 198 GLU A N 1
ATOM 1593 C CA . GLU A 1 198 ? 3.484 6.254 -26.562 1 68.56 198 GLU A CA 1
ATOM 1594 C C . GLU A 1 198 ? 3.182 5.566 -25.234 1 68.56 198 GLU A C 1
ATOM 1596 O O . GLU A 1 198 ? 2.098 5.734 -24.672 1 68.56 198 GLU A O 1
ATOM 1601 N N . ALA A 1 199 ? 4.137 4.801 -24.828 1 65.12 199 ALA A N 1
ATOM 1602 C CA . ALA A 1 199 ? 3.977 4.098 -23.562 1 65.12 199 ALA A CA 1
ATOM 1603 C C . ALA A 1 199 ? 3.844 5.078 -22.406 1 65.12 199 ALA A C 1
ATOM 1605 O O . ALA A 1 199 ? 3.072 4.848 -21.469 1 65.12 199 ALA A O 1
ATOM 1606 N N . LEU A 1 200 ? 4.543 6.125 -22.562 1 64.06 200 LEU A N 1
ATOM 1607 C CA . LEU A 1 200 ? 4.543 7.117 -21.5 1 64.06 200 LEU A CA 1
ATOM 1608 C C . LEU A 1 200 ? 3.258 7.938 -21.516 1 64.06 200 LEU A C 1
ATOM 1610 O O . LEU A 1 200 ? 2.793 8.398 -20.469 1 64.06 200 LEU A O 1
ATOM 1614 N N . LYS A 1 201 ? 2.768 8.227 -22.719 1 62.59 201 LYS A N 1
ATOM 1615 C CA . LYS A 1 201 ? 1.534 9 -22.844 1 62.59 201 LYS A CA 1
ATOM 1616 C C . LYS A 1 201 ? 0.379 8.297 -22.125 1 62.59 201 LYS A C 1
ATOM 1618 O O . LYS A 1 201 ? -0.509 8.953 -21.578 1 62.59 201 LYS A O 1
ATOM 1623 N N . GLY A 1 202 ? 0.438 6.988 -22.203 1 59.44 202 GLY A N 1
ATOM 1624 C CA . GLY A 1 202 ? -0.62 6.234 -21.547 1 59.44 202 GLY A CA 1
ATOM 1625 C C . GLY A 1 202 ? -0.374 6.035 -20.062 1 59.44 202 GLY A C 1
ATOM 1626 O O . GLY A 1 202 ? -1.189 5.422 -19.359 1 59.44 202 GLY A O 1
ATOM 1627 N N . ALA A 1 203 ? 0.777 6.414 -19.688 1 58.09 203 ALA A N 1
ATOM 1628 C CA . ALA A 1 203 ? 1.074 6.211 -18.281 1 58.09 203 ALA A CA 1
ATOM 1629 C C . ALA A 1 203 ? 0.283 7.18 -17.406 1 58.09 203 ALA A C 1
ATOM 1631 O O . ALA A 1 203 ? -0.374 8.086 -17.922 1 58.09 203 ALA A O 1
ATOM 1632 N N . VAL A 1 204 ? 0.272 7.02 -16.047 1 55.47 204 VAL A N 1
ATOM 1633 C CA . VAL A 1 204 ? -0.521 7.711 -15.039 1 55.47 204 VAL A CA 1
ATOM 1634 C C . VAL A 1 204 ? -0.362 9.219 -15.203 1 55.47 204 VAL A C 1
ATOM 1636 O O . VAL A 1 204 ? 0.742 9.711 -15.453 1 55.47 204 VAL A O 1
ATOM 1639 N N . LYS A 1 205 ? -1.5 9.812 -15.43 1 52.41 205 LYS A N 1
ATOM 1640 C CA . LYS A 1 205 ? -1.553 11.273 -15.453 1 52.41 205 LYS A CA 1
ATOM 1641 C C . LYS A 1 205 ? -0.734 11.867 -14.312 1 52.41 205 LYS A C 1
ATOM 1643 O O . LYS A 1 205 ? -0.843 11.43 -13.164 1 52.41 205 LYS A O 1
ATOM 1648 N N . GLY A 1 206 ? 0.236 12.727 -14.609 1 54.62 206 GLY A N 1
ATOM 1649 C CA . GLY A 1 206 ? 1.08 13.406 -13.641 1 54.62 206 GLY A CA 1
ATOM 1650 C C . GLY A 1 206 ? 2.547 13.039 -13.766 1 54.62 206 GLY A C 1
ATOM 1651 O O . GLY A 1 206 ? 3.416 13.758 -13.273 1 54.62 206 GLY A O 1
ATOM 1652 N N . PHE A 1 207 ? 2.617 11.75 -14.289 1 56.19 207 PHE A N 1
ATOM 1653 C CA . PHE A 1 207 ? 4.012 11.344 -14.422 1 56.19 207 PHE A CA 1
ATOM 1654 C C . PHE A 1 207 ? 4.621 11.906 -15.695 1 56.19 207 PHE A C 1
ATOM 1656 O O . PHE A 1 207 ? 5.844 12.023 -15.812 1 56.19 207 PHE A O 1
ATOM 1663 N N . VAL A 1 208 ? 3.75 12.234 -16.781 1 51.59 208 VAL A N 1
ATOM 1664 C CA . VAL A 1 208 ? 4.277 12.305 -18.141 1 51.59 208 VAL A CA 1
ATOM 1665 C C . VAL A 1 208 ? 4.816 13.711 -18.406 1 51.59 208 VAL A C 1
ATOM 1667 O O . VAL A 1 208 ? 4.074 14.695 -18.344 1 51.59 208 VAL A O 1
ATOM 1670 N N . HIS A 1 209 ? 6.105 13.875 -18.078 1 54.06 209 HIS A N 1
ATOM 1671 C CA . HIS A 1 209 ? 6.832 14.977 -18.703 1 54.06 209 HIS A CA 1
ATOM 1672 C C . HIS A 1 209 ? 7.316 14.602 -20.094 1 54.06 209 HIS A C 1
ATOM 1674 O O . HIS A 1 209 ? 7.422 13.414 -20.422 1 54.06 209 HIS A O 1
ATOM 1680 N N . SER A 1 210 ? 7.137 15.539 -21.016 1 56.56 210 SER A N 1
ATOM 1681 C CA . SER A 1 210 ? 7.715 15.297 -22.328 1 56.56 210 SER A CA 1
ATOM 1682 C C . SER A 1 210 ? 9.156 14.82 -22.219 1 56.56 210 SER A C 1
ATOM 1684 O O . SER A 1 210 ? 9.984 15.469 -21.578 1 56.56 210 SER A O 1
ATOM 1686 N N . LEU A 1 211 ? 9.391 13.57 -22.5 1 58.56 211 LEU A N 1
ATOM 1687 C CA . LEU A 1 211 ? 10.727 13.008 -22.391 1 58.56 211 LEU A CA 1
ATOM 1688 C C . LEU A 1 211 ? 11.562 13.328 -23.625 1 58.56 211 LEU A C 1
ATOM 1690 O O . LEU A 1 211 ? 11.055 13.289 -24.75 1 58.56 211 LEU A O 1
ATOM 1694 N N . ALA A 1 212 ? 12.602 14.055 -23.438 1 59.06 212 ALA A N 1
ATOM 1695 C CA . ALA A 1 212 ? 13.586 14.273 -24.484 1 59.06 212 ALA A CA 1
ATOM 1696 C C . ALA A 1 212 ? 14.875 13.508 -24.203 1 59.06 212 ALA A C 1
ATOM 1698 O O . ALA A 1 212 ? 15.227 13.273 -23.047 1 59.06 212 ALA A O 1
ATOM 1699 N N . VAL A 1 213 ? 15.336 12.75 -25.141 1 54.97 213 VAL A N 1
ATOM 1700 C CA . VAL A 1 213 ? 16.578 12 -25 1 54.97 213 VAL A CA 1
ATOM 1701 C C . VAL A 1 213 ? 17.75 12.82 -25.562 1 54.97 213 VAL A C 1
ATOM 1703 O O . VAL A 1 213 ? 17.641 13.406 -26.641 1 54.97 213 VAL A O 1
ATOM 1706 N N . ASP A 1 214 ? 18.609 13.195 -24.672 1 53.88 214 ASP A N 1
ATOM 1707 C CA . ASP A 1 214 ? 19.828 13.891 -25.078 1 53.88 214 ASP A CA 1
ATOM 1708 C C . ASP A 1 214 ? 20.984 12.906 -25.234 1 53.88 214 ASP A C 1
ATOM 1710 O O . ASP A 1 214 ? 21.328 12.188 -24.281 1 53.88 214 ASP A O 1
ATOM 1714 N N . PHE A 1 215 ? 21.359 12.711 -26.406 1 46.56 215 PHE A N 1
ATOM 1715 C CA . PHE A 1 215 ? 22.469 11.812 -26.703 1 46.56 215 PHE A CA 1
ATOM 1716 C C . PHE A 1 215 ? 23.797 12.578 -26.75 1 46.56 215 PHE A C 1
ATOM 1718 O O . PHE A 1 215 ? 24.766 12.102 -27.328 1 46.56 215 PHE A O 1
ATOM 1725 N N . SER A 1 216 ? 23.812 13.734 -26.25 1 46.22 216 SER A N 1
ATOM 1726 C CA . SER A 1 216 ? 24.969 14.602 -26.469 1 46.22 216 SER A CA 1
ATOM 1727 C C . SER A 1 216 ? 26.25 13.938 -25.953 1 46.22 216 SER A C 1
ATOM 1729 O O . SER A 1 216 ? 27.344 14.25 -26.438 1 46.22 216 SER A O 1
ATOM 1731 N N . ALA A 1 217 ? 26.234 13.305 -24.797 1 45.22 217 ALA A N 1
ATOM 1732 C CA . ALA A 1 217 ? 27.531 12.875 -24.297 1 45.22 217 ALA A CA 1
ATOM 1733 C C . ALA A 1 217 ? 27.938 11.523 -24.875 1 45.22 217 ALA A C 1
ATOM 1735 O O . ALA A 1 217 ? 28.406 10.641 -24.156 1 45.22 217 ALA A O 1
ATOM 1736 N N . TYR A 1 218 ? 27.547 11.258 -26.078 1 43.19 218 TYR A N 1
ATOM 1737 C CA . TYR A 1 218 ? 27.859 9.953 -26.656 1 43.19 218 TYR A CA 1
ATOM 1738 C C . TYR A 1 218 ? 29.359 9.812 -26.891 1 43.19 218 TYR A C 1
ATOM 1740 O O . TYR A 1 218 ? 29.969 10.625 -27.609 1 43.19 218 TYR A O 1
ATOM 1748 N N . ASP A 1 219 ? 30 9.133 -26.031 1 44.91 219 ASP A N 1
ATOM 1749 C CA . ASP A 1 219 ? 31.344 8.625 -26.312 1 44.91 219 ASP A CA 1
ATOM 1750 C C . ASP A 1 219 ? 31.281 7.359 -27.156 1 44.91 219 ASP A C 1
ATOM 1752 O O . ASP A 1 219 ? 30.75 6.336 -26.719 1 44.91 219 ASP A O 1
ATOM 1756 N N . PRO A 1 220 ? 31.516 7.43 -28.422 1 44.56 220 PRO A N 1
ATOM 1757 C CA . PRO A 1 220 ? 31.469 6.266 -29.312 1 44.56 220 PRO A CA 1
ATOM 1758 C C . PRO A 1 220 ? 32.125 5.027 -28.688 1 44.56 220 PRO A C 1
ATOM 1760 O O . PRO A 1 220 ? 31.797 3.9 -29.078 1 44.56 220 PRO A O 1
ATOM 1763 N N . ASN A 1 221 ? 33.031 5.336 -27.844 1 43.84 221 ASN A N 1
ATOM 1764 C CA . ASN A 1 221 ? 33.781 4.211 -27.266 1 43.84 221 ASN A CA 1
ATOM 1765 C C . ASN A 1 221 ? 33.094 3.666 -26.031 1 43.84 221 ASN A C 1
ATOM 1767 O O . ASN A 1 221 ? 33.375 2.562 -25.578 1 43.84 221 ASN A O 1
ATOM 1771 N N . ASN A 1 222 ? 32.312 4.531 -25.391 1 41.91 222 ASN A N 1
ATOM 1772 C CA . ASN A 1 222 ? 31.594 4.109 -24.203 1 41.91 222 ASN A CA 1
ATOM 1773 C C . ASN A 1 222 ? 30.109 4.438 -24.312 1 41.91 222 ASN A C 1
ATOM 1775 O O . ASN A 1 222 ? 29.641 5.406 -23.703 1 41.91 222 ASN A O 1
ATOM 1779 N N . TYR A 1 223 ? 29.453 3.771 -25.141 1 43.03 223 TYR A N 1
ATOM 1780 C CA . TYR A 1 223 ? 28.078 4.012 -25.547 1 43.03 223 TYR A CA 1
ATOM 1781 C C . TYR A 1 223 ? 27.156 4.094 -24.344 1 43.03 223 TYR A C 1
ATOM 1783 O O . TYR A 1 223 ? 26.156 4.812 -24.359 1 43.03 223 TYR A O 1
ATOM 1791 N N . ALA A 1 224 ? 27.5 3.395 -23.312 1 44.72 224 ALA A N 1
ATOM 1792 C CA . ALA A 1 224 ? 26.656 3.242 -22.125 1 44.72 224 ALA A CA 1
ATOM 1793 C C . ALA A 1 224 ? 26.578 4.547 -21.344 1 44.72 224 ALA A C 1
ATOM 1795 O O . ALA A 1 224 ? 25.578 4.805 -20.641 1 44.72 224 ALA A O 1
ATOM 1796 N N . LYS A 1 225 ? 27.641 5.363 -21.547 1 46.28 225 LYS A N 1
ATOM 1797 C CA . LYS A 1 225 ? 27.766 6.543 -20.688 1 46.28 225 LYS A CA 1
ATOM 1798 C C . LYS A 1 225 ? 27.016 7.73 -21.281 1 46.28 225 LYS A C 1
ATOM 1800 O O . LYS A 1 225 ? 26.859 8.758 -20.625 1 46.28 225 LYS A O 1
ATOM 1805 N N . SER A 1 226 ? 26.438 7.512 -22.422 1 48.53 226 SER A N 1
ATOM 1806 C CA . SER A 1 226 ? 26.094 8.758 -23.109 1 48.53 226 SER A CA 1
ATOM 1807 C C . SER A 1 226 ? 24.594 9.008 -23.109 1 48.53 226 SER A C 1
ATOM 1809 O O . SER A 1 226 ? 24.156 10.141 -23.281 1 48.53 226 SER A O 1
ATOM 1811 N N . LEU A 1 227 ? 23.906 7.914 -22.969 1 51.16 227 LEU A N 1
ATOM 1812 C CA . LEU A 1 227 ? 22.484 8.18 -23.125 1 51.16 227 LEU A CA 1
ATOM 1813 C C . LEU A 1 227 ? 21.891 8.758 -21.859 1 51.16 227 LEU A C 1
ATOM 1815 O O . LEU A 1 227 ? 22 8.156 -20.781 1 51.16 227 LEU A O 1
ATOM 1819 N N . ARG A 1 228 ? 21.641 10.07 -22.078 1 56.44 228 ARG A N 1
ATOM 1820 C CA . ARG A 1 228 ? 20.906 10.68 -20.984 1 56.44 228 ARG A CA 1
ATOM 1821 C C . ARG A 1 228 ? 19.469 10.961 -21.375 1 56.44 228 ARG A C 1
ATOM 1823 O O . ARG A 1 228 ? 19.203 11.398 -22.484 1 56.44 228 ARG A O 1
ATOM 1830 N N . ILE A 1 229 ? 18.609 10.375 -20.562 1 58.94 229 ILE A N 1
ATOM 1831 C CA . ILE A 1 229 ? 17.188 10.672 -20.75 1 58.94 229 ILE A CA 1
ATOM 1832 C C . ILE A 1 229 ? 16.797 11.859 -19.875 1 58.94 229 ILE A C 1
ATOM 1834 O O . ILE A 1 229 ? 17.125 11.914 -18.688 1 58.94 229 ILE A O 1
ATOM 1838 N N . TYR A 1 230 ? 16.359 12.883 -20.609 1 60.91 230 TYR A N 1
ATOM 1839 C CA . TYR A 1 230 ? 15.875 14.039 -19.859 1 60.91 230 TYR A CA 1
ATOM 1840 C C . TYR A 1 230 ? 14.391 14.273 -20.109 1 60.91 230 TYR A C 1
ATOM 1842 O O . TYR A 1 230 ? 13.859 13.859 -21.156 1 60.91 230 TYR A O 1
ATOM 1850 N N . ALA A 1 231 ? 13.734 14.641 -19.078 1 61.5 231 ALA A N 1
ATOM 1851 C CA . ALA A 1 231 ? 12.32 15 -19.203 1 61.5 231 ALA A CA 1
ATOM 1852 C C . ALA A 1 231 ? 12.141 16.516 -19.234 1 61.5 231 ALA A C 1
ATOM 1854 O O . ALA A 1 231 ? 12.836 17.234 -18.5 1 61.5 231 ALA A O 1
ATOM 1855 N N . LYS A 1 232 ? 11.469 16.891 -20.266 1 60.38 232 LYS A N 1
ATOM 1856 C CA . LYS A 1 232 ? 11.188 18.312 -20.406 1 60.38 232 LYS A CA 1
ATOM 1857 C C . LYS A 1 232 ? 9.812 18.656 -19.844 1 60.38 232 LYS A C 1
ATOM 1859 O O . LYS A 1 232 ? 8.82 17.984 -20.141 1 60.38 232 LYS A O 1
ATOM 1864 N N . GLU A 1 233 ? 9.766 19.312 -18.734 1 57.41 233 GLU A N 1
ATOM 1865 C CA . GLU A 1 233 ? 8.539 19.922 -18.25 1 57.41 233 GLU A CA 1
ATOM 1866 C C . GLU A 1 233 ? 8.453 21.391 -18.656 1 57.41 233 GLU A C 1
ATOM 1868 O O . GLU A 1 233 ? 9.094 22.234 -18.031 1 57.41 233 GLU A O 1
ATOM 1873 N N . GLY A 1 234 ? 7.676 21.719 -19.609 1 55.62 234 GLY A N 1
ATOM 1874 C CA . GLY A 1 234 ? 7.738 23.031 -20.203 1 55.62 234 GLY A CA 1
ATOM 1875 C C . GLY A 1 234 ? 9.094 23.359 -20.797 1 55.62 234 GLY A C 1
ATOM 1876 O O . GLY A 1 234 ? 9.57 22.641 -21.672 1 55.62 234 GLY A O 1
ATOM 1877 N N . ASP A 1 235 ? 9.75 24.453 -20.281 1 57.03 235 ASP A N 1
ATOM 1878 C CA . ASP A 1 235 ? 11.055 24.891 -20.766 1 57.03 235 ASP A CA 1
ATOM 1879 C C . ASP A 1 235 ? 12.18 24.344 -19.891 1 57.03 235 ASP A C 1
ATOM 1881 O O . ASP A 1 235 ? 13.359 24.547 -20.188 1 57.03 235 ASP A O 1
ATOM 1885 N N . ASN A 1 236 ? 11.789 23.578 -18.984 1 60.16 236 ASN A N 1
ATOM 1886 C CA . ASN A 1 236 ? 12.797 23.109 -18.047 1 60.16 236 ASN A CA 1
ATOM 1887 C C . ASN A 1 236 ? 13.172 21.656 -18.312 1 60.16 236 ASN A C 1
ATOM 1889 O O . ASN A 1 236 ? 12.305 20.812 -18.578 1 60.16 236 ASN A O 1
ATOM 1893 N N . ILE A 1 237 ? 14.492 21.469 -18.469 1 63.12 237 ILE A N 1
ATOM 1894 C CA . ILE A 1 237 ? 15.016 20.109 -18.625 1 63.12 237 ILE A CA 1
ATOM 1895 C C . ILE A 1 237 ? 15.391 19.531 -17.266 1 63.12 237 ILE A C 1
ATOM 1897 O O . ILE A 1 237 ? 16.078 20.188 -16.469 1 63.12 237 ILE A O 1
ATOM 1901 N N . ARG A 1 238 ? 14.781 18.469 -17 1 65.31 238 ARG A N 1
ATOM 1902 C CA . ARG A 1 238 ? 15.094 17.781 -15.742 1 65.31 238 ARG A CA 1
ATOM 1903 C C . ARG A 1 238 ? 15.789 16.453 -16.016 1 65.31 238 ARG A C 1
ATOM 1905 O O . ARG A 1 238 ? 15.43 15.742 -16.953 1 65.31 238 ARG A O 1
ATOM 1912 N N . GLY A 1 239 ? 16.891 16.328 -15.195 1 62.25 239 GLY A N 1
ATOM 1913 C CA . GLY A 1 239 ? 17.531 15.023 -15.258 1 62.25 239 GLY A CA 1
ATOM 1914 C C . GLY A 1 239 ? 16.688 13.914 -14.656 1 62.25 239 GLY A C 1
ATOM 1915 O O . GLY A 1 239 ? 15.773 14.18 -13.875 1 62.25 239 GLY A O 1
ATOM 1916 N N . PHE A 1 240 ? 16.875 12.742 -15.094 1 62.44 240 PHE A N 1
ATOM 1917 C CA . PHE A 1 240 ? 16.156 11.57 -14.633 1 62.44 240 PHE A CA 1
ATOM 1918 C C . PHE A 1 240 ? 16.188 11.461 -13.109 1 62.44 240 PHE A C 1
ATOM 1920 O O . PHE A 1 240 ? 15.219 11.039 -12.484 1 62.44 240 PHE A O 1
ATOM 1927 N N . GLU A 1 241 ? 17.266 11.945 -12.578 1 59.81 241 GLU A N 1
ATOM 1928 C CA . GLU A 1 241 ? 17.484 11.836 -11.141 1 59.81 241 GLU A CA 1
ATOM 1929 C C . GLU A 1 241 ? 16.578 12.789 -10.367 1 59.81 241 GLU A C 1
ATOM 1931 O O . GLU A 1 241 ? 16.391 12.625 -9.164 1 59.81 241 GLU A O 1
ATOM 1936 N N . GLU A 1 242 ? 16.078 13.648 -11.156 1 61.84 242 GLU A N 1
ATOM 1937 C CA . GLU A 1 242 ? 15.258 14.664 -10.492 1 61.84 242 GLU A CA 1
ATOM 1938 C C . GLU A 1 242 ? 13.797 14.219 -10.383 1 61.84 242 GLU A C 1
ATOM 1940 O O . GLU A 1 242 ? 13.008 14.828 -9.664 1 61.84 242 GLU A O 1
ATOM 1945 N N . PHE A 1 243 ? 13.562 13.109 -11.039 1 63.75 243 PHE A N 1
ATOM 1946 C CA . PHE A 1 243 ? 12.188 12.609 -10.977 1 63.75 243 PHE A CA 1
ATOM 1947 C C . PHE A 1 243 ? 11.953 11.867 -9.664 1 63.75 243 PHE A C 1
ATOM 1949 O O . PHE A 1 243 ? 12.891 11.336 -9.062 1 63.75 243 PHE A O 1
ATOM 1956 N N . GLY A 1 244 ? 10.703 11.93 -9.32 1 65.5 244 GLY A N 1
ATOM 1957 C CA . GLY A 1 244 ? 10.352 11.094 -8.18 1 65.5 244 GLY A CA 1
ATOM 1958 C C . GLY A 1 244 ? 10.602 9.617 -8.422 1 65.5 244 GLY A C 1
ATOM 1959 O O . GLY A 1 244 ? 10.609 9.164 -9.57 1 65.5 244 GLY A O 1
ATOM 1960 N N . THR A 1 245 ? 10.867 8.891 -7.445 1 63.56 245 THR A N 1
ATOM 1961 C CA . THR A 1 245 ? 11.195 7.469 -7.543 1 63.56 245 THR A CA 1
ATOM 1962 C C . THR A 1 245 ? 10.102 6.719 -8.305 1 63.56 245 THR A C 1
ATOM 1964 O O . THR A 1 245 ? 10.398 5.824 -9.094 1 63.56 245 THR A O 1
ATOM 1967 N N . GLY A 1 246 ? 8.867 7.039 -8.062 1 67 246 GLY A N 1
ATOM 1968 C CA . GLY A 1 246 ? 7.785 6.391 -8.789 1 67 246 GLY A CA 1
ATOM 1969 C C . GLY A 1 246 ? 7.812 6.668 -10.281 1 67 246 GLY A C 1
ATOM 1970 O O . GLY A 1 246 ? 7.586 5.766 -11.086 1 67 246 GLY A O 1
ATOM 1971 N N . GLU A 1 247 ? 8.102 7.824 -10.633 1 67.31 247 GLU A N 1
ATOM 1972 C CA . GLU A 1 247 ? 8.188 8.203 -12.039 1 67.31 247 GLU A CA 1
ATOM 1973 C C . GLU A 1 247 ? 9.352 7.492 -12.734 1 67.31 247 GLU A C 1
ATOM 1975 O O . GLU A 1 247 ? 9.227 7.074 -13.883 1 67.31 247 GLU A O 1
ATOM 1980 N N . GLN A 1 248 ? 10.367 7.43 -11.992 1 67.31 248 GLN A N 1
ATOM 1981 C CA . GLN A 1 248 ? 11.531 6.727 -12.531 1 67.31 248 GLN A CA 1
ATOM 1982 C C . GLN A 1 248 ? 11.195 5.273 -12.859 1 67.31 248 GLN A C 1
ATOM 1984 O O . GLN A 1 248 ? 11.633 4.746 -13.883 1 67.31 248 GLN A O 1
ATOM 1989 N N . GLN A 1 249 ? 10.406 4.734 -12.039 1 67.62 249 GLN A N 1
ATOM 1990 C CA . GLN A 1 249 ? 10.023 3.344 -12.258 1 67.62 249 GLN A CA 1
ATOM 1991 C C . GLN A 1 249 ? 9.141 3.199 -13.492 1 67.62 249 GLN A C 1
ATOM 1993 O O . GLN A 1 249 ? 9.328 2.27 -14.281 1 67.62 249 GLN A O 1
ATOM 1998 N N . VAL A 1 250 ? 8.281 4.074 -13.641 1 67.06 250 VAL A N 1
ATOM 1999 C CA . VAL A 1 250 ? 7.383 4.035 -14.789 1 67.06 250 VAL A CA 1
ATOM 2000 C C . VAL A 1 250 ? 8.188 4.23 -16.078 1 67.06 250 VAL A C 1
ATOM 2002 O O . VAL A 1 250 ? 7.949 3.549 -17.078 1 67.06 250 VAL A O 1
ATOM 2005 N N . LEU A 1 251 ? 9.117 5.109 -15.992 1 67.88 251 LEU A N 1
ATOM 2006 C CA . LEU A 1 251 ? 9.961 5.375 -17.141 1 67.88 251 LEU A CA 1
ATOM 2007 C C . LEU A 1 251 ? 10.789 4.148 -17.516 1 67.88 251 LEU A C 1
ATOM 2009 O O . LEU A 1 251 ? 10.945 3.824 -18.688 1 67.88 251 LEU A O 1
ATOM 2013 N N . LEU A 1 252 ? 11.266 3.576 -16.5 1 67.88 252 LEU A N 1
ATOM 2014 C CA . LEU A 1 252 ? 12.055 2.365 -16.719 1 67.88 252 LEU A CA 1
ATOM 2015 C C . LEU A 1 252 ? 11.203 1.277 -17.375 1 67.88 252 LEU A C 1
ATOM 2017 O O . LEU A 1 252 ? 11.656 0.616 -18.312 1 67.88 252 LEU A O 1
ATOM 2021 N N . MET A 1 253 ? 10.031 1.114 -16.922 1 69.81 253 MET A N 1
ATOM 2022 C CA . MET A 1 253 ? 9.148 0.089 -17.469 1 69.81 253 MET A CA 1
ATOM 2023 C C . MET A 1 253 ? 8.789 0.396 -18.922 1 69.81 253 MET A C 1
ATOM 2025 O O . MET A 1 253 ? 8.734 -0.508 -19.75 1 69.81 253 MET A O 1
ATOM 2029 N N . ALA A 1 254 ? 8.539 1.648 -19.125 1 68.31 254 ALA A N 1
ATOM 2030 C CA . ALA A 1 254 ? 8.242 2.062 -20.484 1 68.31 254 ALA A CA 1
ATOM 2031 C C . ALA A 1 254 ? 9.43 1.802 -21.406 1 68.31 254 ALA A C 1
ATOM 2033 O O . ALA A 1 254 ? 9.25 1.37 -22.547 1 68.31 254 ALA A O 1
ATOM 2034 N N . PHE A 1 255 ? 10.547 2.055 -20.891 1 68.31 255 PHE A N 1
ATOM 2035 C CA . PHE A 1 255 ? 11.781 1.83 -21.641 1 68.31 255 PHE A CA 1
ATOM 2036 C C . PHE A 1 255 ? 11.953 0.351 -21.953 1 68.31 255 PHE A C 1
ATOM 2038 O O . PHE A 1 255 ? 12.258 -0.009 -23.094 1 68.31 255 PHE A O 1
ATOM 2045 N N . VAL A 1 256 ? 11.773 -0.461 -20.984 1 67.62 256 VAL A N 1
ATOM 2046 C CA . VAL A 1 256 ? 11.93 -1.901 -21.156 1 67.62 256 VAL A CA 1
ATOM 2047 C C . VAL A 1 256 ? 10.93 -2.416 -22.188 1 67.62 256 VAL A C 1
ATOM 2049 O O . VAL A 1 256 ? 11.281 -3.221 -23.047 1 67.62 256 VAL A O 1
ATOM 2052 N N . LYS A 1 257 ? 9.75 -1.981 -22.078 1 69.94 257 LYS A N 1
ATOM 2053 C CA . LYS A 1 257 ? 8.719 -2.41 -23.031 1 69.94 257 LYS A CA 1
ATOM 2054 C C . LYS A 1 257 ? 9.086 -2.018 -24.453 1 69.94 257 LYS A C 1
ATOM 2056 O O . LYS A 1 257 ? 8.992 -2.838 -25.375 1 69.94 257 LYS A O 1
ATOM 2061 N N . ALA A 1 258 ? 9.484 -0.766 -24.578 1 66.88 258 ALA A N 1
ATOM 2062 C CA . ALA A 1 258 ? 9.859 -0.28 -25.906 1 66.88 258 ALA A CA 1
ATOM 2063 C C . ALA A 1 258 ? 11.031 -1.07 -26.469 1 66.88 258 ALA A C 1
ATOM 2065 O O . ALA A 1 258 ? 11.047 -1.423 -27.656 1 66.88 258 ALA A O 1
ATOM 2066 N N . TYR A 1 259 ? 11.961 -1.267 -25.656 1 65.31 259 TYR A N 1
ATOM 2067 C CA . TYR A 1 259 ? 13.141 -2.029 -26.047 1 65.31 259 TYR A CA 1
ATOM 2068 C C . TYR A 1 259 ? 12.758 -3.426 -26.531 1 65.31 259 TYR A C 1
ATOM 2070 O O . TYR A 1 259 ? 13.219 -3.877 -27.578 1 65.31 259 TYR A O 1
ATOM 2078 N N . MET A 1 260 ? 11.992 -4.035 -25.812 1 65.31 260 MET A N 1
ATOM 2079 C CA . MET A 1 260 ? 11.625 -5.418 -26.109 1 65.31 260 MET A CA 1
ATOM 2080 C C . MET A 1 260 ? 10.789 -5.504 -27.375 1 65.31 260 MET A C 1
ATOM 2082 O O . MET A 1 260 ? 10.898 -6.469 -28.141 1 65.31 260 MET A O 1
ATOM 2086 N N . GLU A 1 261 ? 9.977 -4.555 -27.562 1 67 261 GLU A N 1
ATOM 2087 C CA . GLU A 1 261 ? 9.109 -4.547 -28.734 1 67 261 GLU A CA 1
ATOM 2088 C C . GLU A 1 261 ? 9.914 -4.32 -30.016 1 67 261 GLU A C 1
ATOM 2090 O O . GLU A 1 261 ? 9.562 -4.84 -31.078 1 67 261 GLU A O 1
ATOM 2095 N N . VAL A 1 262 ? 10.898 -3.441 -29.906 1 63.78 262 VAL A N 1
ATOM 2096 C CA . VAL A 1 262 ? 11.609 -3.018 -31.109 1 63.78 262 VAL A CA 1
ATOM 2097 C C . VAL A 1 262 ? 12.758 -3.986 -31.391 1 63.78 262 VAL A C 1
ATOM 2099 O O . VAL A 1 262 ? 13.031 -4.305 -32.562 1 63.78 262 VAL A O 1
ATOM 2102 N N . PHE A 1 263 ? 13.508 -4.168 -30.438 1 57.16 263 PHE A N 1
ATOM 2103 C CA . PHE A 1 263 ? 14.758 -4.879 -30.672 1 57.16 263 PHE A CA 1
ATOM 2104 C C . PHE A 1 263 ? 14.562 -6.383 -30.547 1 57.16 263 PHE A C 1
ATOM 2106 O O . PHE A 1 263 ? 15.406 -7.168 -30.984 1 57.16 263 PHE A O 1
ATOM 2113 N N . THR A 1 264 ? 13.945 -6.918 -29.5 1 55.78 264 THR A N 1
ATOM 2114 C CA . THR A 1 264 ? 14.234 -8.297 -29.141 1 55.78 264 THR A CA 1
ATOM 2115 C C . THR A 1 264 ? 13.188 -9.242 -29.719 1 55.78 264 THR A C 1
ATOM 2117 O O . THR A 1 264 ? 11.984 -9.008 -29.562 1 55.78 264 THR A O 1
ATOM 2120 N N . GLY A 1 265 ? 13.312 -9.602 -31.016 1 54.47 265 GLY A N 1
ATOM 2121 C CA . GLY A 1 265 ? 12.984 -11.008 -31.188 1 54.47 265 GLY A CA 1
ATOM 2122 C C . GLY A 1 265 ? 13.312 -11.852 -29.969 1 54.47 265 GLY A C 1
ATOM 2123 O O . GLY A 1 265 ? 13.07 -13.062 -29.953 1 54.47 265 GLY A O 1
ATOM 2124 N N . GLU A 1 266 ? 14.047 -11.367 -29.078 1 56.97 266 GLU A N 1
ATOM 2125 C CA . GLU A 1 266 ? 14.602 -12.102 -27.953 1 56.97 266 GLU A CA 1
ATOM 2126 C C . GLU A 1 266 ? 13.617 -12.156 -26.781 1 56.97 266 GLU A C 1
ATOM 2128 O O . GLU A 1 266 ? 12.781 -11.266 -26.625 1 56.97 266 GLU A O 1
ATOM 2133 N N . ASN A 1 267 ? 13.539 -13.336 -26.312 1 69.81 267 ASN A N 1
ATOM 2134 C CA . ASN A 1 267 ? 12.695 -13.656 -25.172 1 69.81 267 ASN A CA 1
ATOM 2135 C C . ASN A 1 267 ? 13.359 -13.258 -23.859 1 69.81 267 ASN A C 1
ATOM 2137 O O . ASN A 1 267 ? 14.539 -13.531 -23.641 1 69.81 267 ASN A O 1
ATOM 2141 N N . PHE A 1 268 ? 12.93 -12.164 -23.188 1 75.5 268 PHE A N 1
ATOM 2142 C CA . PHE A 1 268 ? 13.453 -11.727 -21.891 1 75.5 268 PHE A CA 1
ATOM 2143 C C . PHE A 1 268 ? 12.492 -12.102 -20.766 1 75.5 268 PHE A C 1
ATOM 2145 O O . PHE A 1 268 ? 11.281 -12.164 -20.984 1 75.5 268 PHE A O 1
ATOM 2152 N N . VAL A 1 269 ? 13.227 -12.469 -19.688 1 89.25 269 VAL A N 1
ATOM 2153 C CA . VAL A 1 269 ? 12.492 -12.602 -18.438 1 89.25 269 VAL A CA 1
ATOM 2154 C C . VAL A 1 269 ? 12.742 -11.375 -17.547 1 89.25 269 VAL A C 1
ATOM 2156 O O . VAL A 1 269 ? 13.836 -11.203 -17.016 1 89.25 269 VAL A O 1
ATOM 2159 N N . LEU A 1 270 ? 11.75 -10.547 -17.5 1 87.12 270 LEU A N 1
ATOM 2160 C CA . LEU A 1 270 ? 11.867 -9.352 -16.672 1 87.12 270 LEU A CA 1
ATOM 2161 C C . LEU A 1 270 ? 11.508 -9.648 -15.219 1 87.12 270 LEU A C 1
ATOM 2163 O O . LEU A 1 270 ? 10.398 -10.109 -14.938 1 87.12 270 LEU A O 1
ATOM 2167 N N . ILE A 1 271 ? 12.484 -9.453 -14.367 1 91.56 271 ILE A N 1
ATOM 2168 C CA . ILE A 1 271 ? 12.273 -9.641 -12.938 1 91.56 271 ILE A CA 1
ATOM 2169 C C . ILE A 1 271 ? 12.195 -8.281 -12.242 1 91.56 271 ILE A C 1
ATOM 2171 O O . ILE A 1 271 ? 13.125 -7.473 -12.336 1 91.56 271 ILE A O 1
ATOM 2175 N N . ILE A 1 272 ? 11.055 -8.031 -11.578 1 88.06 272 ILE A N 1
ATOM 2176 C CA . ILE A 1 272 ? 10.867 -6.746 -10.914 1 88.06 272 ILE A CA 1
ATOM 2177 C C . ILE A 1 272 ? 10.625 -6.965 -9.422 1 88.06 272 ILE A C 1
ATOM 2179 O O . ILE A 1 272 ? 9.648 -7.605 -9.039 1 88.06 272 ILE A O 1
ATOM 2183 N N . GLU A 1 273 ? 11.492 -6.418 -8.656 1 88.88 273 GLU A N 1
ATOM 2184 C CA . GLU A 1 273 ? 11.305 -6.488 -7.207 1 88.88 273 GLU A CA 1
ATOM 2185 C C . GLU A 1 273 ? 10.5 -5.297 -6.695 1 88.88 273 GLU A C 1
ATOM 2187 O O . GLU A 1 273 ? 10.852 -4.145 -6.957 1 88.88 273 GLU A O 1
ATOM 2192 N N . GLU A 1 274 ? 9.414 -5.547 -6.09 1 88 274 GLU A N 1
ATOM 2193 C CA . GLU A 1 274 ? 8.586 -4.555 -5.406 1 88 274 GLU A CA 1
ATOM 2194 C C . GLU A 1 274 ? 8.273 -3.373 -6.32 1 88 274 GLU A C 1
ATOM 2196 O O . GLU A 1 274 ? 8.586 -2.227 -5.988 1 88 274 GLU A O 1
ATOM 2201 N N . PRO A 1 275 ? 7.605 -3.625 -7.395 1 87.44 275 PRO A N 1
ATOM 2202 C CA . PRO A 1 275 ? 7.289 -2.535 -8.32 1 87.44 275 PRO A CA 1
ATOM 2203 C C . PRO A 1 275 ? 6.414 -1.457 -7.688 1 87.44 275 PRO A C 1
ATOM 2205 O O . PRO A 1 275 ? 6.324 -0.342 -8.211 1 87.44 275 PRO A O 1
ATOM 2208 N N . GLU A 1 276 ? 5.754 -1.791 -6.547 1 88.25 276 GLU A N 1
ATOM 2209 C CA . GLU A 1 276 ? 4.859 -0.844 -5.891 1 88.25 276 GLU A CA 1
ATOM 2210 C C . GLU A 1 276 ? 5.645 0.219 -5.125 1 88.25 276 GLU A C 1
ATOM 2212 O O . GLU A 1 276 ? 5.086 1.24 -4.723 1 88.25 276 GLU A O 1
ATOM 2217 N N . ALA A 1 277 ? 6.918 0.002 -4.926 1 80.81 277 ALA A N 1
ATOM 2218 C CA . ALA A 1 277 ? 7.695 0.891 -4.066 1 80.81 277 ALA A CA 1
ATOM 2219 C C . ALA A 1 277 ? 7.566 2.342 -4.52 1 80.81 277 ALA A C 1
ATOM 2221 O O . ALA A 1 277 ? 7.688 2.641 -5.711 1 80.81 277 ALA A O 1
ATOM 2222 N N . HIS A 1 278 ? 7.176 3.191 -3.625 1 78.44 278 HIS A N 1
ATOM 2223 C CA . HIS A 1 278 ? 7.137 4.641 -3.766 1 78.44 278 HIS A CA 1
ATOM 2224 C C . HIS A 1 278 ? 5.988 5.078 -4.672 1 78.44 278 HIS A C 1
ATOM 2226 O O . HIS A 1 278 ? 5.953 6.219 -5.129 1 78.44 278 HIS A O 1
ATOM 2232 N N . LEU A 1 279 ? 5.121 4.121 -4.969 1 83.56 279 LEU A N 1
ATOM 2233 C CA . LEU A 1 279 ? 3.998 4.469 -5.832 1 83.56 279 LEU A CA 1
ATOM 2234 C C . LEU A 1 279 ? 2.707 4.59 -5.027 1 83.56 279 LEU A C 1
ATOM 2236 O O . LEU A 1 279 ? 2.463 3.799 -4.117 1 83.56 279 LEU A O 1
ATOM 2240 N N . HIS A 1 280 ? 1.965 5.566 -5.383 1 83.44 280 HIS A N 1
ATOM 2241 C CA . HIS A 1 280 ? 0.627 5.645 -4.805 1 83.44 280 HIS A CA 1
ATOM 2242 C C . HIS A 1 280 ? -0.305 4.617 -5.438 1 83.44 280 HIS A C 1
ATOM 2244 O O . HIS A 1 280 ? -0.004 4.07 -6.5 1 83.44 280 HIS A O 1
ATOM 2250 N N . PRO A 1 281 ? -1.508 4.312 -4.895 1 84 281 PRO A N 1
ATOM 2251 C CA . PRO A 1 281 ? -2.357 3.182 -5.273 1 84 281 PRO A CA 1
ATOM 2252 C C . PRO A 1 281 ? -2.777 3.225 -6.742 1 84 281 PRO A C 1
ATOM 2254 O O . PRO A 1 281 ? -2.73 2.203 -7.434 1 84 281 PRO A O 1
ATOM 2257 N N . LEU A 1 282 ? -3.186 4.34 -7.246 1 84.06 282 LEU A N 1
ATOM 2258 C CA . LEU A 1 282 ? -3.629 4.434 -8.633 1 84.06 282 LEU A CA 1
ATOM 2259 C C . LEU A 1 282 ? -2.477 4.156 -9.594 1 84.06 282 LEU A C 1
ATOM 2261 O O . LEU A 1 282 ? -2.666 3.508 -10.625 1 84.06 282 LEU A O 1
ATOM 2265 N N . ALA A 1 283 ? -1.316 4.648 -9.234 1 82.81 283 ALA A N 1
ATOM 2266 C CA . ALA A 1 283 ? -0.135 4.375 -10.047 1 82.81 283 ALA A CA 1
ATOM 2267 C C . ALA A 1 283 ? 0.212 2.891 -10.039 1 82.81 283 ALA A C 1
ATOM 2269 O O . ALA A 1 283 ? 0.651 2.34 -11.047 1 82.81 283 ALA A O 1
ATOM 2270 N N . GLN A 1 284 ? 0.034 2.264 -8.875 1 87.25 284 GLN A N 1
ATOM 2271 C CA . GLN A 1 284 ? 0.258 0.826 -8.781 1 87.25 284 GLN A CA 1
ATOM 2272 C C . GLN A 1 284 ? -0.688 0.059 -9.703 1 87.25 284 GLN A C 1
ATOM 2274 O O . GLN A 1 284 ? -0.273 -0.878 -10.383 1 87.25 284 GLN A O 1
ATOM 2279 N N . ARG A 1 285 ? -1.888 0.475 -9.727 1 85.5 285 ARG A N 1
ATOM 2280 C CA . ARG A 1 285 ? -2.877 -0.174 -10.578 1 85.5 285 ARG A CA 1
ATOM 2281 C C . ARG A 1 285 ? -2.529 0.003 -12.055 1 85.5 285 ARG A C 1
ATOM 2283 O O . ARG A 1 285 ? -2.66 -0.933 -12.844 1 85.5 285 ARG A O 1
ATOM 2290 N N . TRP A 1 286 ? -2.16 1.164 -12.336 1 81.94 286 TRP A N 1
ATOM 2291 C CA . TRP A 1 286 ? -1.734 1.422 -13.711 1 81.94 286 TRP A CA 1
ATOM 2292 C C . TRP A 1 286 ? -0.57 0.516 -14.094 1 81.94 286 TRP A C 1
ATOM 2294 O O . TRP A 1 286 ? -0.566 -0.073 -15.18 1 81.94 286 TRP A O 1
ATOM 2304 N N . LEU A 1 287 ? 0.393 0.468 -13.227 1 84.5 287 LEU A N 1
ATOM 2305 C CA . LEU A 1 287 ? 1.57 -0.35 -13.5 1 84.5 287 LEU A CA 1
ATOM 2306 C C . LEU A 1 287 ? 1.189 -1.819 -13.648 1 84.5 287 LEU A C 1
ATOM 2308 O O . LEU A 1 287 ? 1.748 -2.531 -14.484 1 84.5 287 LEU A O 1
ATOM 2312 N N . LYS A 1 288 ? 0.318 -2.26 -12.812 1 88.19 288 LYS A N 1
ATOM 2313 C CA . LYS A 1 288 ? -0.171 -3.631 -12.922 1 88.19 288 LYS A CA 1
ATOM 2314 C C . LYS A 1 288 ? -0.739 -3.904 -14.312 1 88.19 288 LYS A C 1
ATOM 2316 O O . LYS A 1 288 ? -0.422 -4.926 -14.93 1 88.19 288 LYS A O 1
ATOM 2321 N N . GLU A 1 289 ? -1.536 -3.016 -14.781 1 82.94 289 GLU A N 1
ATOM 2322 C CA . GLU A 1 289 ? -2.119 -3.164 -16.109 1 82.94 289 GLU A CA 1
ATOM 2323 C C . GLU A 1 289 ? -1.041 -3.15 -17.188 1 82.94 289 GLU A C 1
ATOM 2325 O O . GLU A 1 289 ? -1.125 -3.896 -18.172 1 82.94 289 GLU A O 1
ATOM 2330 N N . TYR A 1 290 ? -0.159 -2.312 -16.922 1 80.88 290 TYR A N 1
ATOM 2331 C CA . TYR A 1 290 ? 0.946 -2.209 -17.875 1 80.88 290 TYR A CA 1
ATOM 2332 C C . TYR A 1 290 ? 1.731 -3.514 -17.938 1 80.88 290 TYR A C 1
ATOM 2334 O O . TYR A 1 290 ? 2.113 -3.961 -19.016 1 80.88 290 TYR A O 1
ATOM 2342 N N . VAL A 1 291 ? 1.998 -4.125 -16.844 1 86.62 291 VAL A N 1
ATOM 2343 C CA . VAL A 1 291 ? 2.717 -5.391 -16.766 1 86.62 291 VAL A CA 1
ATOM 2344 C C . VAL A 1 291 ? 1.929 -6.48 -17.484 1 86.62 291 VAL A C 1
ATOM 2346 O O . VAL A 1 291 ? 2.502 -7.281 -18.234 1 86.62 291 VAL A O 1
ATOM 2349 N N . VAL A 1 292 ? 0.678 -6.488 -17.297 1 86.88 292 VAL A N 1
ATOM 2350 C CA . VAL A 1 292 ? -0.166 -7.48 -17.953 1 86.88 292 VAL A CA 1
ATOM 2351 C C . VAL A 1 292 ? -0.103 -7.289 -19.469 1 86.88 292 VAL A C 1
ATOM 2353 O O . VAL A 1 292 ? -0.02 -8.266 -20.219 1 86.88 292 VAL A O 1
ATOM 2356 N N . ASP A 1 293 ? -0.126 -6.066 -19.844 1 81.31 293 ASP A N 1
ATOM 2357 C CA . ASP A 1 293 ? -0.018 -5.762 -21.266 1 81.31 293 ASP A CA 1
ATOM 2358 C C . ASP A 1 293 ? 1.32 -6.234 -21.828 1 81.31 293 ASP A C 1
ATOM 2360 O O . ASP A 1 293 ? 1.385 -6.738 -22.953 1 81.31 293 ASP A O 1
ATOM 2364 N N . MET A 1 294 ? 2.352 -6.074 -21.094 1 82.5 294 MET A N 1
ATOM 2365 C CA . MET A 1 294 ? 3.67 -6.555 -21.5 1 82.5 294 MET A CA 1
ATOM 2366 C C . MET A 1 294 ? 3.662 -8.07 -21.688 1 82.5 294 MET A C 1
ATOM 2368 O O . MET A 1 294 ? 4.23 -8.578 -22.656 1 82.5 294 MET A O 1
ATOM 2372 N N . CYS A 1 295 ? 3.07 -8.734 -20.797 1 88 295 CYS A N 1
ATOM 2373 C CA . CYS A 1 295 ? 2.998 -10.188 -20.891 1 88 295 CYS A CA 1
ATOM 2374 C C . CYS A 1 295 ? 2.213 -10.617 -22.109 1 88 295 CYS A C 1
ATOM 2376 O O . CYS A 1 295 ? 2.555 -11.617 -22.75 1 88 295 CYS A O 1
ATOM 2378 N N . SER A 1 296 ? 1.223 -9.844 -22.438 1 82.38 296 SER A N 1
ATOM 2379 C CA . SER A 1 296 ? 0.417 -10.164 -23.609 1 82.38 296 SER A CA 1
ATOM 2380 C C . SER A 1 296 ? 1.228 -10.016 -24.891 1 82.38 296 SER A C 1
ATOM 2382 O O . SER A 1 296 ? 0.919 -10.656 -25.891 1 82.38 296 SER A O 1
ATOM 2384 N N . CYS A 1 297 ? 2.236 -9.25 -24.812 1 77 297 CYS A N 1
ATOM 2385 C CA . CYS A 1 297 ? 3.096 -9.039 -25.969 1 77 297 CYS A CA 1
ATOM 2386 C C . CYS A 1 297 ? 4.215 -10.07 -26.016 1 77 297 CYS A C 1
ATOM 2388 O O . CYS A 1 297 ? 5.086 -10.008 -26.891 1 77 297 CYS A O 1
ATOM 2390 N N . GLY A 1 298 ? 4.219 -10.953 -25.031 1 80 298 GLY A N 1
ATOM 2391 C CA . GLY A 1 298 ? 5.156 -12.062 -25.094 1 80 298 GLY A CA 1
ATOM 2392 C C . GLY A 1 298 ? 6.289 -11.953 -24.094 1 80 298 GLY A C 1
ATOM 2393 O O . GLY A 1 298 ? 7.121 -12.852 -23.984 1 80 298 GLY A O 1
ATOM 2394 N N . ILE A 1 299 ? 6.355 -10.914 -23.359 1 83.44 299 ILE A N 1
ATOM 2395 C CA . ILE A 1 299 ? 7.402 -10.742 -22.359 1 83.44 299 ILE A CA 1
ATOM 2396 C C . ILE A 1 299 ? 7.043 -11.523 -21.094 1 83.44 299 ILE A C 1
ATOM 2398 O O . ILE A 1 299 ? 5.891 -11.508 -20.656 1 83.44 299 ILE A O 1
ATOM 2402 N N . GLN A 1 300 ? 7.984 -12.25 -20.609 1 91.56 300 GLN A N 1
ATOM 2403 C CA . GLN A 1 300 ? 7.758 -12.922 -19.344 1 91.56 300 GLN A CA 1
ATOM 2404 C C . GLN A 1 300 ? 8.172 -12.031 -18.172 1 91.56 300 GLN A C 1
ATOM 2406 O O . GLN A 1 300 ? 9.273 -11.484 -18.156 1 91.56 300 GLN A O 1
ATOM 2411 N N . VAL A 1 301 ? 7.262 -11.859 -17.297 1 92.56 301 VAL A N 1
ATOM 2412 C CA . VAL A 1 301 ? 7.52 -10.961 -16.172 1 92.56 301 VAL A CA 1
ATOM 2413 C C . VAL A 1 301 ? 7.332 -11.719 -14.852 1 92.56 301 VAL A C 1
ATOM 2415 O O . VAL A 1 301 ? 6.344 -12.438 -14.68 1 92.56 301 VAL A O 1
ATOM 2418 N N . ILE A 1 302 ? 8.312 -11.648 -13.961 1 96.19 302 ILE A N 1
ATOM 2419 C CA . ILE A 1 302 ? 8.242 -12.148 -12.594 1 96.19 302 ILE A CA 1
ATOM 2420 C C . ILE A 1 302 ? 8.32 -10.984 -11.609 1 96.19 302 ILE A C 1
ATOM 2422 O O . ILE A 1 302 ? 9.25 -10.172 -11.672 1 96.19 302 ILE A O 1
ATOM 2426 N N . ILE A 1 303 ? 7.32 -10.953 -10.766 1 94.94 303 ILE A N 1
ATOM 2427 C CA . ILE A 1 303 ? 7.273 -9.836 -9.82 1 94.94 303 ILE A CA 1
ATOM 2428 C C . ILE A 1 303 ? 7.238 -10.367 -8.391 1 94.94 303 ILE A C 1
ATOM 2430 O O . ILE A 1 303 ? 6.641 -11.414 -8.125 1 94.94 303 ILE A O 1
ATOM 2434 N N . SER A 1 304 ? 7.973 -9.719 -7.5 1 94.56 304 SER A N 1
ATOM 2435 C CA . SER A 1 304 ? 7.734 -9.852 -6.066 1 94.56 304 SER A CA 1
ATOM 2436 C C . SER A 1 304 ? 7.02 -8.633 -5.504 1 94.56 304 SER A C 1
ATOM 2438 O O . SER A 1 304 ? 7.324 -7.5 -5.887 1 94.56 304 SER A O 1
ATOM 2440 N N . THR A 1 305 ? 6.004 -8.82 -4.668 1 92.81 305 THR A N 1
ATOM 2441 C CA . THR A 1 305 ? 5.254 -7.656 -4.219 1 92.81 305 THR A CA 1
ATOM 2442 C C . THR A 1 305 ? 4.762 -7.848 -2.789 1 92.81 305 THR A C 1
ATOM 2444 O O . THR A 1 305 ? 4.566 -8.977 -2.34 1 92.81 305 THR A O 1
ATOM 2447 N N . HIS A 1 306 ? 4.664 -6.699 -2.111 1 88.19 306 HIS A N 1
ATOM 2448 C CA . HIS A 1 306 ? 4.008 -6.625 -0.812 1 88.19 306 HIS A CA 1
ATOM 2449 C C . HIS A 1 306 ? 2.686 -5.867 -0.907 1 88.19 306 HIS A C 1
ATOM 2451 O O . HIS A 1 306 ? 2.098 -5.508 0.115 1 88.19 306 HIS A O 1
ATOM 2457 N N . SER A 1 307 ? 2.244 -5.699 -2.088 1 89.06 307 SER A N 1
ATOM 2458 C CA . SER A 1 307 ? 1.054 -4.875 -2.268 1 89.06 307 SER A CA 1
ATOM 2459 C C . SER A 1 307 ? -0.109 -5.695 -2.814 1 89.06 307 SER A C 1
ATOM 2461 O O . SER A 1 307 ? 0.046 -6.426 -3.797 1 89.06 307 SER A O 1
ATOM 2463 N N . ALA A 1 308 ? -1.237 -5.453 -2.219 1 86.56 308 ALA A N 1
ATOM 2464 C CA . ALA A 1 308 ? -2.449 -6.137 -2.664 1 86.56 308 ALA A CA 1
ATOM 2465 C C . ALA A 1 308 ? -2.889 -5.637 -4.035 1 86.56 308 ALA A C 1
ATOM 2467 O O . ALA A 1 308 ? -3.641 -6.312 -4.742 1 86.56 308 ALA A O 1
ATOM 2468 N N . GLU A 1 309 ? -2.414 -4.473 -4.449 1 86.69 309 GLU A N 1
ATOM 2469 C CA . GLU A 1 309 ? -2.818 -3.885 -5.723 1 86.69 309 GLU A CA 1
ATOM 2470 C C . GLU A 1 309 ? -2.283 -4.695 -6.898 1 86.69 309 GLU A C 1
ATOM 2472 O O . GLU A 1 309 ? -2.824 -4.625 -8 1 86.69 309 GLU A O 1
ATOM 2477 N N . PHE A 1 310 ? -1.278 -5.527 -6.668 1 89.38 310 PHE A N 1
ATOM 2478 C CA . PHE A 1 310 ? -0.671 -6.297 -7.746 1 89.38 310 PHE A CA 1
ATOM 2479 C C . PHE A 1 310 ? -1.238 -7.711 -7.785 1 89.38 310 PHE A C 1
ATOM 2481 O O . PHE A 1 310 ? -0.834 -8.523 -8.617 1 89.38 310 PHE A O 1
ATOM 2488 N N . ILE A 1 311 ? -2.109 -7.969 -6.895 1 88.81 311 ILE A N 1
ATOM 2489 C CA . ILE A 1 311 ? -2.766 -9.273 -6.867 1 88.81 311 ILE A CA 1
ATOM 2490 C C . ILE A 1 311 ? -4.09 -9.195 -7.625 1 88.81 311 ILE A C 1
ATOM 2492 O O . ILE A 1 311 ? -4.91 -8.312 -7.371 1 88.81 311 ILE A O 1
ATOM 2496 N N . ASP A 1 312 ? -4.223 -10.078 -8.555 1 84.69 312 ASP A N 1
ATOM 2497 C CA . ASP A 1 312 ? -5.445 -10.117 -9.352 1 84.69 312 ASP A CA 1
ATOM 2498 C C . ASP A 1 312 ? -6 -11.531 -9.445 1 84.69 312 ASP A C 1
ATOM 2500 O O . ASP A 1 312 ? -5.266 -12.477 -9.742 1 84.69 312 ASP A O 1
ATOM 2504 N N . ALA A 1 313 ? -7.262 -11.648 -9.18 1 79.69 313 ALA A N 1
ATOM 2505 C CA . ALA A 1 313 ? -7.914 -12.953 -9.188 1 79.69 313 ALA A CA 1
ATOM 2506 C C . ALA A 1 313 ? -7.969 -13.531 -10.602 1 79.69 313 ALA A C 1
ATOM 2508 O O . ALA A 1 313 ? -8.125 -14.734 -10.781 1 79.69 313 ALA A O 1
ATOM 2509 N N . GLU A 1 314 ? -7.805 -12.648 -11.586 1 78.38 314 GLU A N 1
ATOM 2510 C CA . GLU A 1 314 ? -7.867 -13.094 -12.977 1 78.38 314 GLU A CA 1
ATOM 2511 C C . GLU A 1 314 ? -6.672 -13.977 -13.328 1 78.38 314 GLU A C 1
ATOM 2513 O O . GLU A 1 314 ? -6.707 -14.711 -14.32 1 78.38 314 GLU A O 1
ATOM 2518 N N . TYR A 1 315 ? -5.641 -13.945 -12.617 1 81.38 315 TYR A N 1
ATOM 2519 C CA . TYR A 1 315 ? -4.504 -14.805 -12.93 1 81.38 315 TYR A CA 1
ATOM 2520 C C . TYR A 1 315 ? -4.02 -15.539 -11.68 1 81.38 315 TYR A C 1
ATOM 2522 O O . TYR A 1 315 ? -2.818 -15.57 -11.406 1 81.38 315 TYR A O 1
ATOM 2530 N N . LEU A 1 316 ? -4.941 -16.188 -11.016 1 87.12 316 LEU A N 1
ATOM 2531 C CA . LEU A 1 316 ? -4.691 -16.969 -9.805 1 87.12 316 LEU A CA 1
ATOM 2532 C C . LEU A 1 316 ? -3.572 -17.969 -10.031 1 87.12 316 LEU A C 1
ATOM 2534 O O . LEU A 1 316 ? -2.811 -18.281 -9.109 1 87.12 316 LEU A O 1
ATOM 2538 N N . ASP A 1 317 ? -3.42 -18.5 -11.227 1 87.06 317 ASP A N 1
ATOM 2539 C CA . ASP A 1 317 ? -2.41 -19.516 -11.516 1 87.06 317 ASP A CA 1
ATOM 2540 C C . ASP A 1 317 ? -1.014 -18.891 -11.57 1 87.06 317 ASP A C 1
ATOM 2542 O O . ASP A 1 317 ? -0.011 -19.609 -11.539 1 87.06 317 ASP A O 1
ATOM 2546 N N . GLY A 1 318 ? -0.954 -17.609 -11.688 1 92.5 318 GLY A N 1
ATOM 2547 C CA . GLY A 1 318 ? 0.323 -16.906 -11.656 1 92.5 318 GLY A CA 1
ATOM 2548 C C . GLY A 1 318 ? 0.66 -16.328 -10.297 1 92.5 318 GLY A C 1
ATOM 2549 O O . GLY A 1 318 ? 1.717 -15.719 -10.117 1 92.5 318 GLY A O 1
ATOM 2550 N N . LEU A 1 319 ? -0.236 -16.594 -9.367 1 94 319 LEU A N 1
ATOM 2551 C CA . LEU A 1 319 ? -0.018 -16.094 -8.016 1 94 319 LEU A CA 1
ATOM 2552 C C . LEU A 1 319 ? 0.685 -17.141 -7.152 1 94 319 LEU A C 1
ATOM 2554 O O . LEU A 1 319 ? 0.264 -18.297 -7.105 1 94 319 LEU A O 1
ATOM 2558 N N . VAL A 1 320 ? 1.786 -16.719 -6.543 1 97.5 320 VAL A N 1
ATOM 2559 C CA . VAL A 1 320 ? 2.568 -17.609 -5.699 1 97.5 320 VAL A CA 1
ATOM 2560 C C . VAL A 1 320 ? 2.688 -17.031 -4.293 1 97.5 320 VAL A C 1
ATOM 2562 O O . VAL A 1 320 ? 3.285 -15.961 -4.109 1 97.5 320 VAL A O 1
ATOM 2565 N N . ARG A 1 321 ? 2.129 -17.734 -3.324 1 96.38 321 ARG A N 1
ATOM 2566 C CA . ARG A 1 321 ? 2.326 -17.328 -1.938 1 96.38 321 ARG A CA 1
ATOM 2567 C C . ARG A 1 321 ? 3.701 -17.75 -1.432 1 96.38 321 ARG A C 1
ATOM 2569 O O . ARG A 1 321 ? 4.07 -18.922 -1.521 1 96.38 321 ARG A O 1
ATOM 2576 N N . VAL A 1 322 ? 4.465 -16.844 -0.975 1 96.44 322 VAL A N 1
ATOM 2577 C CA . VAL A 1 322 ? 5.766 -17.125 -0.375 1 96.44 322 VAL A CA 1
ATOM 2578 C C . VAL A 1 322 ? 5.723 -16.828 1.121 1 96.44 322 VAL A C 1
ATOM 2580 O O . VAL A 1 322 ? 5.305 -15.734 1.529 1 96.44 322 VAL A O 1
ATOM 2583 N N . HIS A 1 323 ? 6.047 -17.797 1.913 1 91.69 323 HIS A N 1
ATOM 2584 C CA . HIS A 1 323 ? 6.047 -17.641 3.363 1 91.69 323 HIS A CA 1
ATOM 2585 C C . HIS A 1 323 ? 7.117 -18.516 4.012 1 91.69 323 HIS A C 1
ATOM 2587 O O . HIS A 1 323 ? 7.777 -19.297 3.332 1 91.69 323 HIS A O 1
ATOM 2593 N N . LYS A 1 324 ? 7.309 -18.312 5.305 1 87.88 324 LYS A N 1
ATOM 2594 C CA . LYS A 1 324 ? 8.312 -19.078 6.016 1 87.88 324 LYS A CA 1
ATOM 2595 C C . LYS A 1 324 ? 7.668 -20.016 7.043 1 87.88 324 LYS A C 1
ATOM 2597 O O . LYS A 1 324 ? 6.703 -19.625 7.707 1 87.88 324 LYS A O 1
ATOM 2602 N N . GLU A 1 325 ? 8.133 -21.172 7.059 1 84.62 325 GLU A N 1
ATOM 2603 C CA . GLU A 1 325 ? 7.828 -22.141 8.102 1 84.62 325 GLU A CA 1
ATOM 2604 C C . GLU A 1 325 ? 9.094 -22.625 8.797 1 84.62 325 GLU A C 1
ATOM 2606 O O . GLU A 1 325 ? 9.945 -23.266 8.18 1 84.62 325 GLU A O 1
ATOM 2611 N N . GLY A 1 326 ? 9.219 -22.328 10.039 1 78.56 326 GLY A N 1
ATOM 2612 C CA . GLY A 1 326 ? 10.43 -22.703 10.75 1 78.56 326 GLY A CA 1
ATOM 2613 C C . GLY A 1 326 ? 11.688 -22.109 10.148 1 78.56 326 GLY A C 1
ATOM 2614 O O . GLY A 1 326 ? 12.68 -22.812 9.938 1 78.56 326 GLY A O 1
ATOM 2615 N N . GLY A 1 327 ? 11.586 -20.969 9.594 1 81.56 327 GLY A N 1
ATOM 2616 C CA . GLY A 1 327 ? 12.727 -20.281 9.016 1 81.56 327 GLY A CA 1
ATOM 2617 C C . GLY A 1 327 ? 13.008 -20.688 7.578 1 81.56 327 GLY A C 1
ATOM 2618 O O . GLY A 1 327 ? 13.898 -20.141 6.934 1 81.56 327 GLY A O 1
ATOM 2619 N N . VAL A 1 328 ? 12.289 -21.609 7.066 1 92 328 VAL A N 1
ATOM 2620 C CA . VAL A 1 328 ? 12.492 -22.125 5.711 1 92 328 VAL A CA 1
ATOM 2621 C C . VAL A 1 328 ? 11.43 -21.547 4.781 1 92 328 VAL A C 1
ATOM 2623 O O . VAL A 1 328 ? 10.242 -21.531 5.113 1 92 328 VAL A O 1
ATOM 2626 N N . THR A 1 329 ? 11.875 -21.047 3.664 1 94.62 329 THR A N 1
ATOM 2627 C CA . THR A 1 329 ? 10.969 -20.453 2.686 1 94.62 329 THR A CA 1
ATOM 2628 C C . THR A 1 329 ? 10.164 -21.531 1.964 1 94.62 329 THR A C 1
ATOM 2630 O O . THR A 1 329 ? 10.727 -22.516 1.48 1 94.62 329 THR A O 1
ATOM 2633 N N . LYS A 1 330 ? 8.922 -21.344 1.978 1 95.31 330 LYS A N 1
ATOM 2634 C CA . LYS A 1 330 ? 8 -22.188 1.225 1 95.31 330 LYS A CA 1
ATOM 2635 C C . LYS A 1 330 ? 7.219 -21.375 0.199 1 95.31 330 LYS A C 1
ATOM 2637 O O . LYS A 1 330 ? 7.012 -20.172 0.383 1 95.31 330 LYS A O 1
ATOM 2642 N N . ALA A 1 331 ? 6.906 -22.031 -0.92 1 96.94 331 ALA A N 1
ATOM 2643 C CA . ALA A 1 331 ? 6.121 -21.391 -1.969 1 96.94 331 ALA A CA 1
ATOM 2644 C C . ALA A 1 331 ? 4.922 -22.25 -2.361 1 96.94 331 ALA A C 1
ATOM 2646 O O . ALA A 1 331 ? 5.051 -23.469 -2.523 1 96.94 331 ALA A O 1
ATOM 2647 N N . ILE A 1 332 ? 3.779 -21.641 -2.406 1 96.81 332 ILE A N 1
ATOM 2648 C CA . ILE A 1 332 ? 2.57 -22.344 -2.816 1 96.81 332 ILE A CA 1
ATOM 2649 C C . ILE A 1 332 ? 2.006 -21.703 -4.086 1 96.81 332 ILE A C 1
ATOM 2651 O O . ILE A 1 332 ? 1.614 -20.531 -4.082 1 96.81 332 ILE A O 1
ATOM 2655 N N . GLN A 1 333 ? 2.055 -22.438 -5.113 1 96.19 333 GLN A N 1
ATOM 2656 C CA . GLN A 1 333 ? 1.41 -22.094 -6.379 1 96.19 333 GLN A CA 1
ATOM 2657 C C . GLN A 1 333 ? 0.289 -23.078 -6.703 1 96.19 333 GLN A C 1
ATOM 2659 O O . GLN A 1 333 ? 0.5 -24.297 -6.695 1 96.19 333 GLN A O 1
ATOM 2664 N N . LEU A 1 334 ? -0.866 -22.562 -7.016 1 94.06 334 LEU A N 1
ATOM 2665 C CA . LEU A 1 334 ? -1.999 -23.453 -7.262 1 94.06 334 LEU A CA 1
ATOM 2666 C C . LEU A 1 334 ? -2.354 -23.484 -8.742 1 94.06 334 LEU A C 1
ATOM 2668 O O . LEU A 1 334 ? -2.555 -22.438 -9.359 1 94.06 334 LEU A O 1
ATOM 2672 N N . SER A 1 335 ? -2.379 -24.656 -9.297 1 91.69 335 SER A N 1
ATOM 2673 C CA . SER A 1 335 ? -2.973 -24.828 -10.625 1 91.69 335 SER A CA 1
ATOM 2674 C C . SER A 1 335 ? -4.496 -24.844 -10.547 1 91.69 335 SER A C 1
ATOM 2676 O O . SER A 1 335 ? -5.066 -25.047 -9.469 1 91.69 335 SER A O 1
ATOM 2678 N N . ALA A 1 336 ? -5.098 -24.672 -11.656 1 90.25 336 ALA A N 1
ATOM 2679 C CA . ALA A 1 336 ? -6.555 -24.75 -11.719 1 90.25 336 ALA A CA 1
ATOM 2680 C C . ALA A 1 336 ? -7.047 -26.109 -11.227 1 90.25 336 ALA A C 1
ATOM 2682 O O . ALA A 1 336 ? -8.031 -26.188 -10.492 1 90.25 336 ALA A O 1
ATOM 2683 N N . GLN A 1 337 ? -6.324 -27.109 -11.578 1 93 337 GLN A N 1
ATOM 2684 C CA . GLN A 1 337 ? -6.707 -28.469 -11.195 1 93 337 GLN A CA 1
ATOM 2685 C C . GLN A 1 337 ? -6.578 -28.672 -9.688 1 93 337 GLN A C 1
ATOM 2687 O O . GLN A 1 337 ? -7.461 -29.25 -9.055 1 93 337 GLN A O 1
ATOM 2692 N N . GLN A 1 338 ? -5.535 -28.203 -9.148 1 94.06 338 GLN A N 1
ATOM 2693 C CA . GLN A 1 338 ? -5.32 -28.344 -7.711 1 94.06 338 GLN A CA 1
ATOM 2694 C C . GLN A 1 338 ? -6.406 -27.609 -6.918 1 94.06 338 GLN A C 1
ATOM 2696 O O . GLN A 1 338 ? -6.883 -28.125 -5.902 1 94.06 338 GLN A O 1
ATOM 2701 N N . LEU A 1 339 ? -6.73 -26.469 -7.375 1 93.31 339 LEU A N 1
ATOM 2702 C CA . LEU A 1 339 ? -7.781 -25.703 -6.715 1 93.31 339 LEU A CA 1
ATOM 2703 C C . LEU A 1 339 ? -9.125 -26.406 -6.828 1 93.31 339 LEU A C 1
ATOM 2705 O O . LEU A 1 339 ? -9.883 -26.469 -5.859 1 93.31 339 LEU A O 1
ATOM 2709 N N . CYS A 1 340 ? -9.375 -26.938 -7.969 1 93.38 340 CYS A N 1
ATOM 2710 C CA . CYS A 1 340 ? -10.594 -27.703 -8.18 1 93.38 340 CYS A CA 1
ATOM 2711 C C . CYS A 1 340 ? -10.656 -28.906 -7.242 1 93.38 340 CYS A C 1
ATOM 2713 O O . CYS A 1 340 ? -11.68 -29.172 -6.617 1 93.38 340 CYS A O 1
ATOM 2715 N N . ASP A 1 341 ? -9.594 -29.609 -7.199 1 95.5 341 ASP A N 1
ATOM 2716 C CA . ASP A 1 341 ? -9.516 -30.797 -6.34 1 95.5 341 ASP A CA 1
ATOM 2717 C C . ASP A 1 341 ? -9.758 -30.422 -4.879 1 95.5 341 ASP A C 1
ATOM 2719 O O . ASP A 1 341 ? -10.438 -31.156 -4.156 1 95.5 341 ASP A O 1
ATOM 2723 N N . PHE A 1 342 ? -9.195 -29.328 -4.492 1 95.25 342 PHE A N 1
ATOM 2724 C CA . PHE A 1 342 ? -9.398 -28.875 -3.119 1 95.25 342 PHE A CA 1
ATOM 2725 C C . PHE A 1 342 ? -10.867 -28.547 -2.863 1 95.25 342 PHE A C 1
ATOM 2727 O O . PHE A 1 342 ? -11.406 -28.891 -1.808 1 95.25 342 PHE A O 1
ATOM 2734 N N . CYS A 1 343 ? -11.461 -27.891 -3.752 1 93.88 343 CYS A N 1
ATOM 2735 C CA . CYS A 1 343 ? -12.867 -27.531 -3.617 1 93.88 343 CYS A CA 1
ATOM 2736 C C . CYS A 1 343 ? -13.734 -28.781 -3.504 1 93.88 343 CYS A C 1
ATOM 2738 O O . CYS A 1 343 ? -14.602 -28.875 -2.635 1 93.88 343 CYS A O 1
ATOM 2740 N N . ILE A 1 344 ? -13.453 -29.75 -4.359 1 93.38 344 ILE A N 1
ATOM 2741 C CA . ILE A 1 344 ? -14.211 -31 -4.34 1 93.38 344 ILE A CA 1
ATOM 2742 C C . ILE A 1 344 ? -13.977 -31.719 -3.018 1 93.38 344 ILE A C 1
ATOM 2744 O O . ILE A 1 344 ? -14.93 -32.188 -2.387 1 93.38 344 ILE A O 1
ATOM 2748 N N . GLY A 1 345 ? -12.797 -31.719 -2.6 1 94.12 345 GLY A N 1
ATOM 2749 C CA . GLY A 1 345 ? -12.453 -32.375 -1.347 1 94.12 345 GLY A CA 1
ATOM 2750 C C . GLY A 1 345 ? -13.062 -31.688 -0.133 1 94.12 345 GLY A C 1
ATOM 2751 O O . GLY A 1 345 ? -13.203 -32.312 0.925 1 94.12 345 GLY A O 1
ATOM 2752 N N . SER A 1 346 ? -13.422 -30.484 -0.333 1 93.69 346 SER A N 1
ATOM 2753 C CA . SER A 1 346 ? -13.969 -29.719 0.784 1 93.69 346 SER A CA 1
ATOM 2754 C C . SER A 1 346 ? -15.477 -29.562 0.66 1 93.69 346 SER A C 1
ATOM 2756 O O . SER A 1 346 ? -16.062 -28.641 1.225 1 93.69 346 SER A O 1
ATOM 2758 N N . GLY A 1 347 ? -16.125 -30.297 -0.205 1 90.94 347 GLY A N 1
ATOM 2759 C CA . GLY A 1 347 ? -17.578 -30.406 -0.15 1 90.94 347 GLY A CA 1
ATOM 2760 C C . GLY A 1 347 ? -18.266 -29.859 -1.384 1 90.94 347 GLY A C 1
ATOM 2761 O O . GLY A 1 347 ? -19.484 -29.938 -1.505 1 90.94 347 GLY A O 1
ATOM 2762 N N . VAL A 1 348 ? -17.562 -29.297 -2.348 1 90.94 348 VAL A N 1
ATOM 2763 C CA . VAL A 1 348 ? -18.172 -28.797 -3.568 1 90.94 348 VAL A CA 1
ATOM 2764 C C . VAL A 1 348 ? -18.5 -29.969 -4.504 1 90.94 348 VAL A C 1
ATOM 2766 O O . VAL A 1 348 ? -17.641 -30.812 -4.754 1 90.94 348 VAL A O 1
ATOM 2769 N N . PRO A 1 349 ? -19.688 -30 -4.938 1 88.19 349 PRO A N 1
ATOM 2770 C CA . PRO A 1 349 ? -20.016 -31.078 -5.875 1 88.19 349 PRO A CA 1
ATOM 2771 C C . PRO A 1 349 ? -19.172 -31.031 -7.145 1 88.19 349 PRO A C 1
ATOM 2773 O O . PRO A 1 349 ? -18.922 -29.953 -7.691 1 88.19 349 PRO A O 1
ATOM 2776 N N . GLU A 1 350 ? -18.766 -32.156 -7.641 1 88.5 350 GLU A N 1
ATOM 2777 C CA . GLU A 1 350 ? -17.859 -32.312 -8.781 1 88.5 350 GLU A CA 1
ATOM 2778 C C . GLU A 1 350 ? -18.453 -31.688 -10.039 1 88.5 350 GLU A C 1
ATOM 2780 O O . GLU A 1 350 ? -17.719 -31.188 -10.891 1 88.5 350 GLU A O 1
ATOM 2785 N N . ASN A 1 351 ? -19.734 -31.672 -10.102 1 84.94 351 ASN A N 1
ATOM 2786 C CA . ASN A 1 351 ? -20.391 -31.172 -11.312 1 84.94 351 ASN A CA 1
ATOM 2787 C C . ASN A 1 351 ? -20.484 -29.641 -11.312 1 84.94 351 ASN A C 1
ATOM 2789 O O . ASN A 1 351 ? -20.859 -29.047 -12.32 1 84.94 351 ASN A O 1
ATOM 2793 N N . CYS A 1 352 ? -20.047 -29.031 -10.211 1 83.19 352 CYS A N 1
ATOM 2794 C CA . CYS A 1 352 ? -20.203 -27.594 -10.094 1 83.19 352 CYS A CA 1
ATOM 2795 C C . CYS A 1 352 ? -18.875 -26.875 -10.305 1 83.19 352 CYS A C 1
ATOM 2797 O O . CYS A 1 352 ? -18.828 -25.641 -10.312 1 83.19 352 CYS A O 1
ATOM 2799 N N . VAL A 1 353 ? -17.828 -27.625 -10.43 1 86.94 353 VAL A N 1
ATOM 2800 C CA . VAL A 1 353 ? -16.516 -26.984 -10.547 1 86.94 353 VAL A CA 1
ATOM 2801 C C . VAL A 1 353 ? -15.68 -27.703 -11.602 1 86.94 353 VAL A C 1
ATOM 2803 O O . VAL A 1 353 ? -15.773 -28.922 -11.75 1 86.94 353 VAL A O 1
ATOM 2806 N N . SER A 1 354 ? -14.984 -26.922 -12.391 1 88.12 354 SER A N 1
ATOM 2807 C CA . SER A 1 354 ? -14.055 -27.438 -13.383 1 88.12 354 SER A CA 1
ATOM 2808 C C . SER A 1 354 ? -12.812 -26.562 -13.5 1 88.12 354 SER A C 1
ATOM 2810 O O . SER A 1 354 ? -12.859 -25.375 -13.195 1 88.12 354 SER A O 1
ATOM 2812 N N . PRO A 1 355 ? -11.641 -27.172 -13.805 1 88.81 355 PRO A N 1
ATOM 2813 C CA . PRO A 1 355 ? -10.414 -26.375 -13.977 1 88.81 355 PRO A CA 1
ATOM 2814 C C . PRO A 1 355 ? -10.578 -25.25 -15 1 88.81 355 PRO A C 1
ATOM 2816 O O . PRO A 1 355 ? -9.891 -24.234 -14.906 1 88.81 355 PRO A O 1
ATOM 2819 N N . GLU A 1 356 ? -11.492 -25.375 -15.93 1 82.94 356 GLU A N 1
ATOM 2820 C CA . GLU A 1 356 ? -11.688 -24.391 -16.984 1 82.94 356 GLU A CA 1
ATOM 2821 C C . GLU A 1 356 ? -12.445 -23.172 -16.484 1 82.94 356 GLU A C 1
ATOM 2823 O O . GLU A 1 356 ? -12.281 -22.078 -17 1 82.94 356 GLU A O 1
ATOM 2828 N N . ASN A 1 357 ? -13.195 -23.438 -15.375 1 81.25 357 ASN A N 1
ATOM 2829 C CA . ASN A 1 357 ? -14.086 -22.359 -14.977 1 81.25 357 ASN A CA 1
ATOM 2830 C C . ASN A 1 357 ? -13.711 -21.812 -13.602 1 81.25 357 ASN A C 1
ATOM 2832 O O . ASN A 1 357 ? -14.156 -20.719 -13.227 1 81.25 357 ASN A O 1
ATOM 2836 N N . ILE A 1 358 ? -12.938 -22.484 -12.875 1 87.19 358 ILE A N 1
ATOM 2837 C CA . ILE A 1 358 ? -12.719 -22.172 -11.469 1 87.19 358 ILE A CA 1
ATOM 2838 C C . ILE A 1 358 ? -12.031 -20.812 -11.352 1 87.19 358 ILE A C 1
ATOM 2840 O O . ILE A 1 358 ? -12.344 -20.031 -10.445 1 87.19 358 ILE A O 1
ATOM 2844 N N . ILE A 1 359 ? -11.094 -20.5 -12.258 1 84.44 359 ILE A N 1
ATOM 2845 C CA . ILE A 1 359 ? -10.383 -19.234 -12.195 1 84.44 359 ILE A CA 1
ATOM 2846 C C . ILE A 1 359 ? -11.344 -18.078 -12.508 1 84.44 359 ILE A C 1
ATOM 2848 O O . ILE A 1 359 ? -11.344 -17.062 -11.82 1 84.44 359 ILE A O 1
ATOM 2852 N N . ASP A 1 360 ? -12.164 -18.297 -13.453 1 77.94 360 ASP A N 1
ATOM 2853 C CA . ASP A 1 360 ? -13.156 -17.297 -13.812 1 77.94 360 ASP A CA 1
ATOM 2854 C C . ASP A 1 360 ? -14.148 -17.078 -12.672 1 77.94 360 ASP A C 1
ATOM 2856 O O . ASP A 1 360 ? -14.539 -15.938 -12.391 1 77.94 360 ASP A O 1
ATOM 2860 N N . PHE A 1 361 ? -14.453 -18.203 -12.07 1 81.94 361 PHE A N 1
ATOM 2861 C CA . PHE A 1 361 ? -15.375 -18.141 -10.945 1 81.94 361 PHE A CA 1
ATOM 2862 C C . PHE A 1 361 ? -14.812 -17.25 -9.844 1 81.94 361 PHE A C 1
ATOM 2864 O O . PHE A 1 361 ? -15.469 -16.297 -9.406 1 81.94 361 PHE A O 1
ATOM 2871 N N . TYR A 1 362 ? -13.625 -17.438 -9.453 1 84.44 362 TYR A N 1
ATOM 2872 C CA . TYR A 1 362 ? -13.016 -16.656 -8.375 1 84.44 362 TYR A CA 1
ATOM 2873 C C . TYR A 1 362 ? -12.766 -15.219 -8.82 1 84.44 362 TYR A C 1
ATOM 2875 O O . TYR A 1 362 ? -12.844 -14.297 -8.008 1 84.44 362 TYR A O 1
ATOM 2883 N N . SER A 1 363 ? -12.523 -14.992 -10.078 1 79.75 363 SER A N 1
ATOM 2884 C CA . SER A 1 363 ? -12.273 -13.656 -10.602 1 79.75 363 SER A CA 1
ATOM 2885 C C . SER A 1 363 ? -13.508 -12.773 -10.461 1 79.75 363 SER A C 1
ATOM 2887 O O . SER A 1 363 ? -13.398 -11.547 -10.367 1 79.75 363 SER A O 1
ATOM 2889 N N . THR A 1 364 ? -14.648 -13.398 -10.375 1 75.25 364 THR A N 1
ATOM 2890 C CA . THR A 1 364 ? -15.891 -12.641 -10.266 1 75.25 364 THR A CA 1
ATOM 2891 C C . THR A 1 364 ? -16.234 -12.367 -8.805 1 75.25 364 THR A C 1
ATOM 2893 O O . THR A 1 364 ? -17 -11.453 -8.5 1 75.25 364 THR A O 1
ATOM 2896 N N . LYS A 1 365 ? -15.57 -13.117 -7.926 1 76.81 365 LYS A N 1
ATOM 2897 C CA . LYS A 1 365 ? -15.977 -13.047 -6.523 1 76.81 365 LYS A CA 1
ATOM 2898 C C . LYS A 1 365 ? -14.93 -12.32 -5.684 1 76.81 365 LYS A C 1
ATOM 2900 O O . LYS A 1 365 ? -15.25 -11.797 -4.609 1 76.81 365 LYS A O 1
ATOM 2905 N N . LEU A 1 366 ? -13.766 -12.367 -6.164 1 78.69 366 LEU A N 1
ATOM 2906 C CA . LEU A 1 366 ? -12.68 -11.812 -5.367 1 78.69 366 LEU A CA 1
ATOM 2907 C C . LEU A 1 366 ? -12.453 -10.336 -5.699 1 78.69 366 LEU A C 1
ATOM 2909 O O . LEU A 1 366 ? -12.297 -9.977 -6.871 1 78.69 366 LEU A O 1
ATOM 2913 N N . PHE A 1 367 ? -12.602 -9.57 -4.645 1 73.56 367 PHE A N 1
ATOM 2914 C CA . PHE A 1 367 ? -12.352 -8.141 -4.766 1 73.56 367 PHE A CA 1
ATOM 2915 C C . PHE A 1 367 ? -11.141 -7.723 -3.938 1 73.56 367 PHE A C 1
ATOM 2917 O O . PHE A 1 367 ? -10.602 -8.531 -3.178 1 73.56 367 PHE A O 1
ATOM 2924 N N . SER A 1 368 ? -10.664 -6.496 -4.133 1 72 368 SER A N 1
ATOM 2925 C CA . SER A 1 368 ? -9.445 -5.992 -3.506 1 72 368 SER A CA 1
ATOM 2926 C C . SER A 1 368 ? -9.523 -6.102 -1.985 1 72 368 SER A C 1
ATOM 2928 O O . SER A 1 368 ? -8.523 -6.406 -1.328 1 72 368 SER A O 1
ATOM 2930 N N . ASP A 1 369 ? -10.648 -5.965 -1.44 1 73.81 369 ASP A N 1
ATOM 2931 C CA . ASP A 1 369 ? -10.805 -5.977 0.011 1 73.81 369 ASP A CA 1
ATOM 2932 C C . ASP A 1 369 ? -10.523 -7.363 0.583 1 73.81 369 ASP A C 1
ATOM 2934 O O . ASP A 1 369 ? -10 -7.488 1.691 1 73.81 369 ASP A O 1
ATOM 2938 N N . GLN A 1 370 ? -10.867 -8.352 -0.17 1 82.38 370 GLN A N 1
ATOM 2939 C CA . GLN A 1 370 ? -10.656 -9.719 0.299 1 82.38 370 GLN A CA 1
ATOM 2940 C C . GLN A 1 370 ? -9.219 -10.172 0.038 1 82.38 370 GLN A C 1
ATOM 2942 O O . GLN A 1 370 ? -8.656 -10.953 0.81 1 82.38 370 GLN A O 1
ATOM 2947 N N . LEU A 1 371 ? -8.633 -9.625 -0.971 1 81.06 371 LEU A N 1
ATOM 2948 C CA . LEU A 1 371 ? -7.301 -10.047 -1.373 1 81.06 371 LEU A CA 1
ATOM 2949 C C . LEU A 1 371 ? -6.246 -9.531 -0.398 1 81.06 371 LEU A C 1
ATOM 2951 O O . LEU A 1 371 ? -5.121 -10.031 -0.366 1 81.06 371 LEU A O 1
ATOM 2955 N N . LYS A 1 372 ? -6.641 -8.617 0.411 1 82 372 LYS A N 1
ATOM 2956 C CA . LYS A 1 372 ? -5.734 -8.141 1.454 1 82 372 LYS A CA 1
ATOM 2957 C C . LYS A 1 372 ? -5.387 -9.266 2.43 1 82 372 LYS A C 1
ATOM 2959 O O . LYS A 1 372 ? -4.301 -9.273 3.012 1 82 372 LYS A O 1
ATOM 2964 N N . GLY A 1 373 ? -6.273 -10.18 2.553 1 88.25 373 GLY A N 1
ATOM 2965 C CA . GLY A 1 373 ? -6.047 -11.32 3.432 1 88.25 373 GLY A CA 1
ATOM 2966 C C . GLY A 1 373 ? -4.859 -12.164 3.018 1 88.25 373 GLY A C 1
ATOM 2967 O O . GLY A 1 373 ? -4.277 -12.875 3.842 1 88.25 373 GLY A O 1
ATOM 2968 N N . MET A 1 374 ? -4.457 -12.008 1.848 1 89.81 374 MET A N 1
ATOM 2969 C CA . MET A 1 374 ? -3.404 -12.852 1.296 1 89.81 374 MET A CA 1
ATOM 2970 C C . MET A 1 374 ? -2.053 -12.516 1.915 1 89.81 374 MET A C 1
ATOM 2972 O O . MET A 1 374 ? -1.095 -13.281 1.783 1 89.81 374 MET A O 1
ATOM 2976 N N . PHE A 1 375 ? -1.95 -11.477 2.617 1 89.56 375 PHE A N 1
ATOM 2977 C CA . PHE A 1 375 ? -0.684 -11.062 3.211 1 89.56 375 PHE A CA 1
ATOM 2978 C C . PHE A 1 375 ? -0.658 -11.375 4.703 1 89.56 375 PHE A C 1
ATOM 2980 O O . PHE A 1 375 ? 0.303 -11.039 5.398 1 89.56 375 PHE A O 1
ATOM 2987 N N . ALA A 1 376 ? -1.699 -12.016 5.164 1 90.56 376 ALA A N 1
ATOM 2988 C CA . ALA A 1 376 ? -1.789 -12.383 6.574 1 90.56 376 ALA A CA 1
ATOM 2989 C C . ALA A 1 376 ? -1.299 -13.812 6.801 1 90.56 376 ALA A C 1
ATOM 2991 O O . ALA A 1 376 ? -0.908 -14.5 5.855 1 90.56 376 ALA A O 1
ATOM 2992 N N . GLU A 1 377 ? -1.155 -14.125 8.031 1 88.88 377 GLU A N 1
ATOM 2993 C CA . GLU A 1 377 ? -0.912 -15.516 8.422 1 88.88 377 GLU A CA 1
ATOM 2994 C C . GLU A 1 377 ? -2.211 -16.219 8.797 1 88.88 377 GLU A C 1
ATOM 2996 O O . GLU A 1 377 ? -2.383 -17.406 8.523 1 88.88 377 GLU A O 1
ATOM 3001 N N . THR A 1 378 ? -2.977 -15.461 9.438 1 93.44 378 THR A N 1
ATOM 3002 C CA . THR A 1 378 ? -4.293 -15.938 9.852 1 93.44 378 THR A CA 1
ATOM 3003 C C . THR A 1 378 ? -5.391 -15.016 9.328 1 93.44 378 THR A C 1
ATOM 3005 O O . THR A 1 378 ? -5.25 -13.789 9.367 1 93.44 378 THR A O 1
ATOM 3008 N N . ILE A 1 379 ? -6.453 -15.672 8.828 1 95.75 379 ILE A N 1
ATOM 3009 C CA . ILE A 1 379 ? -7.551 -14.898 8.258 1 95.75 379 ILE A CA 1
ATOM 3010 C C . ILE A 1 379 ? -8.836 -15.164 9.039 1 95.75 379 ILE A C 1
ATOM 3012 O O . ILE A 1 379 ? -9.234 -16.328 9.211 1 95.75 379 ILE A O 1
ATOM 3016 N N . ILE A 1 380 ? -9.438 -14.125 9.523 1 97.31 380 ILE A N 1
ATOM 3017 C CA . ILE A 1 380 ? -10.766 -14.219 10.117 1 97.31 380 ILE A CA 1
ATOM 3018 C C . ILE A 1 380 ? -11.828 -13.891 9.078 1 97.31 380 ILE A C 1
ATOM 3020 O O . ILE A 1 380 ? -11.867 -12.766 8.555 1 97.31 380 ILE A O 1
ATOM 3024 N N . LEU A 1 381 ? -12.602 -14.828 8.734 1 97 381 LEU A N 1
ATOM 3025 C CA . LEU A 1 381 ? -13.695 -14.641 7.781 1 97 381 LEU A CA 1
ATOM 3026 C C . LEU A 1 381 ? -14.984 -14.273 8.5 1 97 381 LEU A C 1
ATOM 3028 O O . LEU A 1 381 ? -15.477 -15.047 9.328 1 97 381 LEU A O 1
ATOM 3032 N N . VAL A 1 382 ? -15.484 -13.109 8.164 1 96.31 382 VAL A N 1
ATOM 3033 C CA . VAL A 1 382 ? -16.703 -12.672 8.828 1 96.31 382 VAL A CA 1
ATOM 3034 C C . VAL A 1 382 ? -17.828 -12.516 7.805 1 96.31 382 VAL A C 1
ATOM 3036 O O . VAL A 1 382 ? -17.578 -12.328 6.613 1 96.31 382 VAL A O 1
ATOM 3039 N N . GLU A 1 383 ? -19 -12.562 8.258 1 91.94 383 GLU A N 1
ATOM 3040 C CA . GLU A 1 383 ? -20.172 -12.586 7.387 1 91.94 383 GLU A CA 1
ATOM 3041 C C . GLU A 1 383 ? -20.453 -11.203 6.801 1 91.94 383 GLU A C 1
ATOM 3043 O O . GLU A 1 383 ? -20.688 -11.062 5.598 1 91.94 383 GLU A O 1
ATOM 3048 N N . GLY A 1 384 ? -20.359 -10.195 7.723 1 87.25 384 GLY A N 1
ATOM 3049 C CA . GLY A 1 384 ? -20.828 -8.898 7.25 1 87.25 384 GLY A CA 1
ATOM 3050 C C . GLY A 1 384 ? -20 -7.742 7.781 1 87.25 384 GLY A C 1
ATOM 3051 O O . GLY A 1 384 ? -18.969 -7.949 8.43 1 87.25 384 GLY A O 1
ATOM 3052 N N . ALA A 1 385 ? -20.594 -6.52 7.445 1 84.44 385 ALA A N 1
ATOM 3053 C CA . ALA A 1 385 ? -19.906 -5.27 7.746 1 84.44 385 ALA A CA 1
ATOM 3054 C C . ALA A 1 385 ? -19.875 -5.004 9.25 1 84.44 385 ALA A C 1
ATOM 3056 O O . ALA A 1 385 ? -18.906 -4.434 9.766 1 84.44 385 ALA A O 1
ATOM 3057 N N . THR A 1 386 ? -20.875 -5.406 9.977 1 89.06 386 THR A N 1
ATOM 3058 C CA . THR A 1 386 ? -20.969 -5.137 11.414 1 89.06 386 THR A CA 1
ATOM 3059 C C . THR A 1 386 ? -19.781 -5.773 12.148 1 89.06 386 THR A C 1
ATOM 3061 O O . THR A 1 386 ? -19.078 -5.102 12.891 1 89.06 386 THR A O 1
ATOM 3064 N N . GLU A 1 387 ? -19.625 -7.105 11.859 1 91.81 387 GLU A N 1
ATOM 3065 C CA . GLU A 1 387 ? -18.5 -7.805 12.469 1 91.81 387 GLU A CA 1
ATOM 3066 C C . GLU A 1 387 ? -17.172 -7.23 11.984 1 91.81 387 GLU A C 1
ATOM 3068 O O . GLU A 1 387 ? -16.234 -7.07 12.773 1 91.81 387 GLU A O 1
ATOM 3073 N N . TYR A 1 388 ? -17.125 -6.938 10.742 1 89.81 388 TYR A N 1
ATOM 3074 C CA . TYR A 1 388 ? -15.914 -6.457 10.102 1 89.81 388 TYR A CA 1
ATOM 3075 C C . TYR A 1 388 ? -15.398 -5.195 10.781 1 89.81 388 TYR A C 1
ATOM 3077 O O . TYR A 1 388 ? -14.188 -5.016 10.938 1 89.81 388 TYR A O 1
ATOM 3085 N N . PHE A 1 389 ? -16.281 -4.391 11.281 1 85.44 389 PHE A N 1
ATOM 3086 C CA . PHE A 1 389 ? -15.852 -3.107 11.82 1 85.44 389 PHE A CA 1
ATOM 3087 C C . PHE A 1 389 ? -15.766 -3.166 13.344 1 85.44 389 PHE A C 1
ATOM 3089 O O . PHE A 1 389 ? -14.953 -2.467 13.953 1 85.44 389 PHE A O 1
ATOM 3096 N N . ALA A 1 390 ? -16.5 -3.959 14.008 1 91.38 390 ALA A N 1
ATOM 3097 C CA . ALA A 1 390 ? -16.562 -4 15.469 1 91.38 390 ALA A CA 1
ATOM 3098 C C . ALA A 1 390 ? -15.477 -4.914 16.031 1 91.38 390 ALA A C 1
ATOM 3100 O O . ALA A 1 390 ? -14.875 -4.602 17.062 1 91.38 390 ALA A O 1
ATOM 3101 N N . LEU A 1 391 ? -15.18 -5.949 15.336 1 94 391 LEU A N 1
ATOM 3102 C CA . LEU A 1 391 ? -14.32 -6.996 15.875 1 94 391 LEU A CA 1
ATOM 3103 C C . LEU A 1 391 ? -12.906 -6.48 16.094 1 94 391 LEU A C 1
ATOM 3105 O O . LEU A 1 391 ? -12.273 -6.789 17.094 1 94 391 LEU A O 1
ATOM 3109 N N . PRO A 1 392 ? -12.383 -5.742 15.102 1 91.44 392 PRO A N 1
ATOM 3110 C CA . PRO A 1 392 ? -11.023 -5.234 15.32 1 91.44 392 PRO A CA 1
ATOM 3111 C C . PRO A 1 392 ? -10.898 -4.418 16.609 1 91.44 392 PRO A C 1
ATOM 3113 O O . PRO A 1 392 ? -9.883 -4.504 17.297 1 91.44 392 PRO A O 1
ATOM 3116 N N . VAL A 1 393 ? -11.922 -3.658 16.922 1 90.44 393 VAL A N 1
ATOM 3117 C CA . VAL A 1 393 ? -11.922 -2.824 18.125 1 90.44 393 VAL A CA 1
ATOM 3118 C C . VAL A 1 393 ? -11.969 -3.707 19.359 1 90.44 393 VAL A C 1
ATOM 3120 O O . VAL A 1 393 ? -11.18 -3.525 20.297 1 90.44 393 VAL A O 1
ATOM 3123 N N . TYR A 1 394 ? -12.844 -4.668 19.344 1 94.5 394 TYR A N 1
ATOM 3124 C CA . TYR A 1 394 ? -12.984 -5.57 20.469 1 94.5 394 TYR A CA 1
ATOM 3125 C C . TYR A 1 394 ? -11.688 -6.344 20.703 1 94.5 394 TYR A C 1
ATOM 3127 O O . TYR A 1 394 ? -11.242 -6.477 21.844 1 94.5 394 TYR A O 1
ATOM 3135 N N . LEU A 1 395 ? -11.125 -6.855 19.656 1 95.12 395 LEU A N 1
ATOM 3136 C CA . LEU A 1 395 ? -9.914 -7.664 19.781 1 95.12 395 LEU A CA 1
ATOM 3137 C C . LEU A 1 395 ? -8.758 -6.828 20.312 1 95.12 395 LEU A C 1
ATOM 3139 O O . LEU A 1 395 ? -8.023 -7.273 21.203 1 95.12 395 LEU A O 1
ATOM 3143 N N . LYS A 1 396 ? -8.617 -5.676 19.828 1 90.19 396 LYS A N 1
ATOM 3144 C CA . LYS A 1 396 ? -7.566 -4.785 20.297 1 90.19 396 LYS A CA 1
ATOM 3145 C C . LYS A 1 396 ? -7.727 -4.492 21.797 1 90.19 396 LYS A C 1
ATOM 3147 O O . LYS A 1 396 ? -6.758 -4.555 22.547 1 90.19 396 LYS A O 1
ATOM 3152 N N . ARG A 1 397 ? -8.891 -4.184 22.219 1 91.25 397 ARG A N 1
ATOM 3153 C CA . ARG A 1 397 ? -9.172 -3.854 23.609 1 91.25 397 ARG A CA 1
ATOM 3154 C C . ARG A 1 397 ? -8.992 -5.07 24.5 1 91.25 397 ARG A C 1
ATOM 3156 O O . ARG A 1 397 ? -8.773 -4.93 25.703 1 91.25 397 ARG A O 1
ATOM 3163 N N . SER A 1 398 ? -9.141 -6.219 23.922 1 92.38 398 SER A N 1
ATOM 3164 C CA . SER A 1 398 ? -8.922 -7.445 24.688 1 92.38 398 SER A CA 1
ATOM 3165 C C . SER A 1 398 ? -7.441 -7.789 24.766 1 92.38 398 SER A C 1
ATOM 3167 O O . SER A 1 398 ? -7.062 -8.789 25.391 1 92.38 398 SER A O 1
ATOM 3169 N N . GLY A 1 399 ? -6.625 -7.055 24.016 1 87.5 399 GLY A N 1
ATOM 3170 C CA . GLY A 1 399 ? -5.188 -7.27 24.047 1 87.5 399 GLY A CA 1
ATOM 3171 C C . GLY A 1 399 ? -4.668 -8.031 22.844 1 87.5 399 GLY A C 1
ATOM 3172 O O . GLY A 1 399 ? -3.488 -8.383 22.797 1 87.5 399 GLY A O 1
ATOM 3173 N N . TYR A 1 400 ? -5.527 -8.289 21.938 1 90.25 400 TYR A N 1
ATOM 3174 C CA . TYR A 1 400 ? -5.121 -8.984 20.719 1 90.25 400 TYR A CA 1
ATOM 3175 C C . TYR A 1 400 ? -4.945 -8.008 19.562 1 90.25 400 TYR A C 1
ATOM 3177 O O . TYR A 1 400 ? -5.93 -7.578 18.953 1 90.25 400 TYR A O 1
ATOM 3185 N N . SER A 1 401 ? -3.756 -7.77 19.25 1 87.12 401 SER A N 1
ATOM 3186 C CA . SER A 1 401 ? -3.467 -6.891 18.109 1 87.12 401 SER A CA 1
ATOM 3187 C C . SER A 1 401 ? -3.441 -7.668 16.797 1 87.12 401 SER A C 1
ATOM 3189 O O . SER A 1 401 ? -2.623 -8.57 16.625 1 87.12 401 SER A O 1
ATOM 3191 N N . LEU A 1 402 ? -4.301 -7.281 15.891 1 89.94 402 LEU A N 1
ATOM 3192 C CA . LEU A 1 402 ? -4.367 -7.961 14.602 1 89.94 402 LEU A CA 1
ATOM 3193 C C . LEU A 1 402 ? -3.031 -7.871 13.875 1 89.94 402 LEU A C 1
ATOM 3195 O O . LEU A 1 402 ? -2.523 -8.875 13.367 1 89.94 402 LEU A O 1
ATOM 3199 N N . ALA A 1 403 ? -2.451 -6.766 13.852 1 83.06 403 ALA A N 1
ATOM 3200 C CA . ALA A 1 403 ? -1.199 -6.543 13.133 1 83.06 403 ALA A CA 1
ATOM 3201 C C . ALA A 1 403 ? -0.056 -7.328 13.773 1 83.06 403 ALA A C 1
ATOM 3203 O O . ALA A 1 403 ? 0.732 -7.965 13.07 1 83.06 403 ALA A O 1
ATOM 3204 N N . GLU A 1 404 ? 0.003 -7.344 15.055 1 80 404 GLU A N 1
ATOM 3205 C CA . GLU A 1 404 ? 1.067 -8.031 15.773 1 80 404 GLU A CA 1
ATOM 3206 C C . GLU A 1 404 ? 1.024 -9.539 15.516 1 80 404 GLU A C 1
ATOM 3208 O O . GLU A 1 404 ? 2.068 -10.188 15.414 1 80 404 GLU A O 1
ATOM 3213 N N . HIS A 1 405 ? -0.151 -10.008 15.367 1 86.31 405 HIS A N 1
ATOM 3214 C CA . HIS A 1 405 ? -0.301 -11.453 15.25 1 86.31 405 HIS A CA 1
ATOM 3215 C C . HIS A 1 405 ? -0.449 -11.875 13.797 1 86.31 405 HIS A C 1
ATOM 3217 O O . HIS A 1 405 ? -0.708 -13.039 13.508 1 86.31 405 HIS A O 1
ATOM 3223 N N . GLY A 1 406 ? -0.282 -10.953 12.883 1 86.81 406 GLY A N 1
ATOM 3224 C CA . GLY A 1 406 ? -0.413 -11.273 11.469 1 86.81 406 GLY A CA 1
ATOM 3225 C C . GLY A 1 406 ? -1.801 -11.758 11.094 1 86.81 406 GLY A C 1
ATOM 3226 O O . GLY A 1 406 ? -1.945 -12.719 10.336 1 86.81 406 GLY A O 1
ATOM 3227 N N . THR A 1 407 ? -2.807 -11.172 11.688 1 92.12 407 THR A N 1
ATOM 3228 C CA . THR A 1 407 ? -4.188 -11.578 11.469 1 92.12 407 THR A CA 1
ATOM 3229 C C . THR A 1 407 ? -4.949 -10.516 10.68 1 92.12 407 THR A C 1
ATOM 3231 O O . THR A 1 407 ? -4.781 -9.32 10.93 1 92.12 407 THR A O 1
ATOM 3234 N N . GLU A 1 408 ? -5.68 -10.969 9.68 1 92.69 408 GLU A N 1
ATOM 3235 C CA . GLU A 1 408 ? -6.516 -10.07 8.883 1 92.69 408 GLU A CA 1
ATOM 3236 C C . GLU A 1 408 ? -7.98 -10.5 8.922 1 92.69 408 GLU A C 1
ATOM 3238 O O . GLU A 1 408 ? -8.281 -11.695 8.891 1 92.69 408 GLU A O 1
ATOM 3243 N N . ILE A 1 409 ? -8.867 -9.508 9.016 1 94.56 409 ILE A N 1
ATOM 3244 C CA . ILE A 1 409 ? -10.297 -9.781 8.953 1 94.56 409 ILE A CA 1
ATOM 3245 C C . ILE A 1 409 ? -10.812 -9.508 7.543 1 94.56 409 ILE A C 1
ATOM 3247 O O . ILE A 1 409 ? -10.531 -8.453 6.965 1 94.56 409 ILE A O 1
ATOM 3251 N N . VAL A 1 410 ? -11.516 -10.477 7.012 1 93.12 410 VAL A N 1
ATOM 3252 C CA . VAL A 1 410 ? -12.062 -10.367 5.66 1 93.12 410 VAL A CA 1
ATOM 3253 C C . VAL A 1 410 ? -13.586 -10.406 5.715 1 93.12 410 VAL A C 1
ATOM 3255 O O . VAL A 1 410 ? -14.172 -11.297 6.332 1 93.12 410 VAL A O 1
ATOM 3258 N N . ASN A 1 411 ? -14.211 -9.383 5.098 1 90.88 411 ASN A N 1
ATOM 3259 C CA . ASN A 1 411 ? -15.656 -9.359 4.957 1 90.88 411 ASN A CA 1
ATOM 3260 C C . ASN A 1 411 ? -16.125 -10.188 3.764 1 90.88 411 ASN A C 1
ATOM 3262 O O . ASN A 1 411 ? -15.875 -9.82 2.613 1 90.88 411 ASN A O 1
ATOM 3266 N N . CYS A 1 412 ? -16.859 -11.258 4.012 1 89.38 412 CYS A N 1
ATOM 3267 C CA . CYS A 1 412 ? -17.266 -12.172 2.949 1 89.38 412 CYS A CA 1
ATOM 3268 C C . CYS A 1 412 ? -18.562 -11.727 2.314 1 89.38 412 CYS A C 1
ATOM 3270 O O . CYS A 1 412 ? -18.953 -12.227 1.255 1 89.38 412 CYS A O 1
ATOM 3272 N N . ARG A 1 413 ? -19.25 -10.781 2.922 1 81.62 413 ARG A N 1
ATOM 3273 C CA . ARG A 1 413 ? -20.484 -10.219 2.396 1 81.62 413 ARG A CA 1
ATOM 3274 C C . ARG A 1 413 ? -21.578 -11.273 2.305 1 81.62 413 ARG A C 1
ATOM 3276 O O . ARG A 1 413 ? -22.203 -11.438 1.26 1 81.62 413 ARG A O 1
ATOM 3283 N N . GLY A 1 414 ? -21.703 -12.016 3.33 1 84.75 414 GLY A N 1
ATOM 3284 C CA . GLY A 1 414 ? -22.734 -13.039 3.41 1 84.75 414 GLY A CA 1
ATOM 3285 C C . GLY A 1 414 ? -22.203 -14.367 3.924 1 84.75 414 GLY A C 1
ATOM 3286 O O . GLY A 1 414 ? -21.062 -14.734 3.654 1 84.75 414 GLY A O 1
ATOM 3287 N N . LYS A 1 415 ? -23.125 -15.086 4.492 1 90 415 LYS A N 1
ATOM 3288 C CA . LYS A 1 415 ? -22.766 -16.375 5.074 1 90 415 LYS A CA 1
ATOM 3289 C C . LYS A 1 415 ? -22.453 -17.406 3.986 1 90 415 LYS A C 1
ATOM 3291 O O . LYS A 1 415 ? -21.531 -18.203 4.133 1 90 415 LYS A O 1
ATOM 3296 N N . GLU A 1 416 ? -23.125 -17.312 2.93 1 87.62 416 GLU A N 1
ATOM 3297 C CA . GLU A 1 416 ? -22.984 -18.297 1.86 1 87.62 416 GLU A CA 1
ATOM 3298 C C . GLU A 1 416 ? -21.672 -18.125 1.112 1 87.62 416 GLU A C 1
ATOM 3300 O O . GLU A 1 416 ? -21.234 -19.031 0.397 1 87.62 416 GLU A O 1
ATOM 3305 N N . ALA A 1 417 ? -21.062 -16.984 1.269 1 88.19 417 ALA A N 1
ATOM 3306 C CA . ALA A 1 417 ? -19.812 -16.719 0.563 1 88.19 417 ALA A CA 1
ATOM 3307 C C . ALA A 1 417 ? -18.609 -17.141 1.395 1 88.19 417 ALA A C 1
ATOM 3309 O O . ALA A 1 417 ? -17.484 -17.25 0.874 1 88.19 417 ALA A O 1
ATOM 3310 N N . ILE A 1 418 ? -18.766 -17.438 2.686 1 93.81 418 ILE A N 1
ATOM 3311 C CA . ILE A 1 418 ? -17.656 -17.734 3.592 1 93.81 418 ILE A CA 1
ATOM 3312 C C . ILE A 1 418 ? -16.922 -18.984 3.102 1 93.81 418 ILE A C 1
ATOM 3314 O O . ILE A 1 418 ? -15.695 -19 3.027 1 93.81 418 ILE A O 1
ATOM 3318 N N . PRO A 1 419 ? -17.672 -20.047 2.656 1 93.81 419 PRO A N 1
ATOM 3319 C CA . PRO A 1 419 ? -16.969 -21.234 2.188 1 93.81 419 PRO A CA 1
ATOM 3320 C C . PRO A 1 419 ? -16.094 -20.969 0.967 1 93.81 419 PRO A C 1
ATOM 3322 O O . PRO A 1 419 ? -15.016 -21.562 0.828 1 93.81 419 PRO A O 1
ATOM 3325 N N . LEU A 1 420 ? -16.562 -20.141 0.144 1 90.88 420 LEU A N 1
ATOM 3326 C CA . LEU A 1 420 ? -15.812 -19.781 -1.053 1 90.88 420 LEU A CA 1
ATOM 3327 C C . LEU A 1 420 ? -14.445 -19.203 -0.685 1 90.88 420 LEU A C 1
ATOM 3329 O O . LEU A 1 420 ? -13.422 -19.672 -1.198 1 90.88 420 LEU A O 1
ATOM 3333 N N . TYR A 1 421 ? -14.43 -18.25 0.183 1 93.31 421 TYR A N 1
ATOM 3334 C CA . TYR A 1 421 ? -13.188 -17.609 0.614 1 93.31 421 TYR A CA 1
ATOM 3335 C C . TYR A 1 421 ? -12.352 -18.562 1.457 1 93.31 421 TYR A C 1
ATOM 3337 O O . TYR A 1 421 ? -11.125 -18.625 1.318 1 93.31 421 TYR A O 1
ATOM 3345 N N . TRP A 1 422 ? -13.031 -19.297 2.27 1 95.88 422 TRP A N 1
ATOM 3346 C CA . TRP A 1 422 ? -12.344 -20.281 3.104 1 95.88 422 TRP A CA 1
ATOM 3347 C C . TRP A 1 422 ? -11.547 -21.25 2.25 1 95.88 422 TRP A C 1
ATOM 3349 O O . TRP A 1 422 ? -10.375 -21.516 2.525 1 95.88 422 TRP A O 1
ATOM 3359 N N . ARG A 1 423 ? -12.133 -21.766 1.229 1 95.38 423 ARG A N 1
ATOM 3360 C CA . ARG A 1 423 ? -11.5 -22.75 0.366 1 95.38 423 ARG A CA 1
ATOM 3361 C C . ARG A 1 423 ? -10.281 -22.172 -0.34 1 95.38 423 ARG A C 1
ATOM 3363 O O . ARG A 1 423 ? -9.242 -22.812 -0.441 1 95.38 423 ARG A O 1
ATOM 3370 N N . LEU A 1 424 ? -10.406 -20.953 -0.809 1 93.69 424 LEU A N 1
ATOM 3371 C CA . LEU A 1 424 ? -9.289 -20.312 -1.485 1 93.69 424 LEU A CA 1
ATOM 3372 C C . LEU A 1 424 ? -8.117 -20.109 -0.53 1 93.69 424 LEU A C 1
ATOM 3374 O O . LEU A 1 424 ? -6.984 -20.5 -0.836 1 93.69 424 LEU A O 1
ATOM 3378 N N . PHE A 1 425 ? -8.414 -19.531 0.629 1 95 425 PHE A N 1
ATOM 3379 C CA . PHE A 1 425 ? -7.352 -19.219 1.584 1 95 425 PHE A CA 1
ATOM 3380 C C . PHE A 1 425 ? -6.723 -20.5 2.121 1 95 425 PHE A C 1
ATOM 3382 O O . PHE A 1 425 ? -5.5 -20.594 2.236 1 95 425 PHE A O 1
ATOM 3389 N N . LYS A 1 426 ? -7.516 -21.469 2.355 1 95.69 426 LYS A N 1
ATOM 3390 C CA . LYS A 1 426 ? -6.988 -22.734 2.854 1 95.69 426 LYS A CA 1
ATOM 3391 C C . LYS A 1 426 ? -6.133 -23.438 1.794 1 95.69 426 LYS A C 1
ATOM 3393 O O . LYS A 1 426 ? -5.117 -24.047 2.113 1 95.69 426 LYS A O 1
ATOM 3398 N N . ALA A 1 427 ? -6.602 -23.344 0.592 1 94.94 427 ALA A N 1
ATOM 3399 C CA . ALA A 1 427 ? -5.828 -23.938 -0.499 1 94.94 427 ALA A CA 1
ATOM 3400 C C . ALA A 1 427 ? -4.441 -23.312 -0.592 1 94.94 427 ALA A C 1
ATOM 3402 O O . ALA A 1 427 ? -3.475 -23.984 -0.964 1 94.94 427 ALA A O 1
ATOM 3403 N N . TYR A 1 428 ? -4.34 -22.047 -0.235 1 94.5 428 TYR A N 1
ATOM 3404 C CA . TYR A 1 428 ? -3.061 -21.359 -0.251 1 94.5 428 TYR A CA 1
ATOM 3405 C C . TYR A 1 428 ? -2.295 -21.594 1.045 1 94.5 428 TYR A C 1
ATOM 3407 O O . TYR A 1 428 ? -1.215 -21.031 1.246 1 94.5 428 TYR A O 1
ATOM 3415 N N . GLY A 1 429 ? -2.885 -22.312 1.96 1 93.19 429 GLY A N 1
ATOM 3416 C CA . GLY A 1 429 ? -2.182 -22.719 3.166 1 93.19 429 GLY A CA 1
ATOM 3417 C C . GLY A 1 429 ? -2.369 -21.766 4.324 1 93.19 429 GLY A C 1
ATOM 3418 O O . GLY A 1 429 ? -1.621 -21.797 5.301 1 93.19 429 GLY A O 1
ATOM 3419 N N . TYR A 1 430 ? -3.354 -20.906 4.293 1 94.5 430 TYR A N 1
ATOM 3420 C CA . TYR A 1 430 ? -3.594 -19.969 5.379 1 94.5 430 TYR A CA 1
ATOM 3421 C C . TYR A 1 430 ? -4.371 -20.625 6.512 1 94.5 430 TYR A C 1
ATOM 3423 O O . TYR A 1 430 ? -5.117 -21.578 6.289 1 94.5 430 TYR A O 1
ATOM 3431 N N . ASN A 1 431 ? -4.109 -20.047 7.723 1 94.62 431 ASN A N 1
ATOM 3432 C CA . ASN A 1 431 ? -5.02 -20.344 8.828 1 94.62 431 ASN A CA 1
ATOM 3433 C C . ASN A 1 431 ? -6.309 -19.531 8.719 1 94.62 431 ASN A C 1
ATOM 3435 O O . ASN A 1 431 ? -6.277 -18.344 8.414 1 94.62 431 ASN A O 1
ATOM 3439 N N . CYS A 1 432 ? -7.395 -20.234 8.898 1 95.94 432 CYS A N 1
ATOM 3440 C CA . CYS A 1 432 ? -8.672 -19.531 8.766 1 95.94 432 CYS A CA 1
ATOM 3441 C C . CYS A 1 432 ? -9.523 -19.719 10.016 1 95.94 432 CYS A C 1
ATOM 3443 O O . CYS A 1 432 ? -9.492 -20.781 10.641 1 95.94 432 CYS A O 1
ATOM 3445 N N . TYR A 1 433 ? -10.188 -18.766 10.422 1 97.31 433 TYR A N 1
ATOM 3446 C CA . TYR A 1 433 ? -11.203 -18.766 11.477 1 97.31 433 TYR A CA 1
ATOM 3447 C C . TYR A 1 433 ? -12.469 -18.062 11.008 1 97.31 433 TYR A C 1
ATOM 3449 O O . TYR A 1 433 ? -12.438 -16.891 10.625 1 97.31 433 TYR A O 1
ATOM 3457 N N . ALA A 1 434 ? -13.586 -18.734 11.039 1 97.44 434 ALA A N 1
ATOM 3458 C CA . ALA A 1 434 ? -14.828 -18.188 10.508 1 97.44 434 ALA A CA 1
ATOM 3459 C C . ALA A 1 434 ? -15.766 -17.766 11.633 1 97.44 434 ALA A C 1
ATOM 3461 O O . ALA A 1 434 ? -15.867 -18.438 12.656 1 97.44 434 ALA A O 1
ATOM 3462 N N . ILE A 1 435 ? -16.391 -16.641 11.508 1 97.25 435 ILE A N 1
ATOM 3463 C CA . ILE A 1 435 ? -17.406 -16.141 12.422 1 97.25 435 ILE A CA 1
ATOM 3464 C C . ILE A 1 435 ? -18.672 -15.789 11.641 1 97.25 435 ILE A C 1
ATOM 3466 O O . ILE A 1 435 ? -18.641 -14.961 10.727 1 97.25 435 ILE A O 1
ATOM 3470 N N . PHE A 1 436 ? -19.812 -16.422 11.945 1 95.88 436 PHE A N 1
ATOM 3471 C CA . PHE A 1 436 ? -21 -16.219 11.141 1 95.88 436 PHE A CA 1
ATOM 3472 C C . PHE A 1 436 ? -22.266 -16.375 11.984 1 95.88 436 PHE A C 1
ATOM 3474 O O . PHE A 1 436 ? -22.203 -16.844 13.125 1 95.88 436 PHE A O 1
ATOM 3481 N N . ASP A 1 437 ? -23.359 -15.945 11.375 1 94.56 437 ASP A N 1
ATOM 3482 C CA . ASP A 1 437 ? -24.672 -16.062 12 1 94.56 437 ASP A CA 1
ATOM 3483 C C . ASP A 1 437 ? -25.391 -17.344 11.547 1 94.56 437 ASP A C 1
ATOM 3485 O O . ASP A 1 437 ? -25.328 -17.703 10.375 1 94.56 437 ASP A O 1
ATOM 3489 N N . CYS A 1 438 ? -26.109 -17.984 12.484 1 92.44 438 CYS A N 1
ATOM 3490 C CA . CYS A 1 438 ? -26.906 -19.156 12.102 1 92.44 438 CYS A CA 1
ATOM 3491 C C . CYS A 1 438 ? -28.328 -18.75 11.703 1 92.44 438 CYS A C 1
ATOM 3493 O O . CYS A 1 438 ? -29.031 -19.5 11.039 1 92.44 438 CYS A O 1
ATOM 3495 N N . ASP A 1 439 ? -28.703 -17.531 12.047 1 90 439 ASP A N 1
ATOM 3496 C CA . ASP A 1 439 ? -30.016 -17 11.719 1 90 439 ASP A CA 1
ATOM 3497 C C . ASP A 1 439 ? -31.125 -17.984 12.148 1 90 439 ASP A C 1
ATOM 3499 O O . ASP A 1 439 ? -32.094 -18.188 11.422 1 90 439 ASP A O 1
ATOM 3503 N N . ARG A 1 440 ? -30.984 -18.734 13.156 1 88 440 ARG A N 1
ATOM 3504 C CA . ARG A 1 440 ? -31.891 -19.719 13.711 1 88 440 ARG A CA 1
ATOM 3505 C C . ARG A 1 440 ? -32.219 -20.797 12.688 1 88 440 ARG A C 1
ATOM 3507 O O . ARG A 1 440 ? -33.344 -21.312 12.648 1 88 440 ARG A O 1
ATOM 3514 N N . ASN A 1 441 ? -31.359 -20.984 11.742 1 90.88 441 ASN A N 1
ATOM 3515 C CA . ASN A 1 441 ? -31.562 -21.969 10.688 1 90.88 441 ASN A CA 1
ATOM 3516 C C . ASN A 1 441 ? -30.422 -22.984 10.641 1 90.88 441 ASN A C 1
ATOM 3518 O O . ASN A 1 441 ? -29.484 -22.828 9.852 1 90.88 441 ASN A O 1
ATOM 3522 N N . ALA A 1 442 ? -30.594 -24.047 11.359 1 88.75 442 ALA A N 1
ATOM 3523 C CA . ALA A 1 442 ? -29.562 -25.078 11.484 1 88.75 442 ALA A CA 1
ATOM 3524 C C . ALA A 1 442 ? -29.359 -25.812 10.164 1 88.75 442 ALA A C 1
ATOM 3526 O O . ALA A 1 442 ? -28.219 -26.094 9.781 1 88.75 442 ALA A O 1
ATOM 3527 N N . SER A 1 443 ? -30.406 -26.062 9.492 1 89.69 443 SER A N 1
ATOM 3528 C CA . SER A 1 443 ? -30.344 -26.828 8.25 1 89.69 443 SER A CA 1
ATOM 3529 C C . SER A 1 443 ? -29.578 -26.078 7.172 1 89.69 443 SER A C 1
ATOM 3531 O O . SER A 1 443 ? -28.672 -26.625 6.539 1 89.69 443 SER A O 1
ATOM 3533 N N . LYS A 1 444 ? -29.938 -24.875 6.992 1 89.88 444 LYS A N 1
ATOM 3534 C CA . LYS A 1 444 ? -29.25 -24.047 5.992 1 89.88 444 LYS A CA 1
ATOM 3535 C C . LYS A 1 444 ? -27.781 -23.891 6.328 1 89.88 444 LYS A C 1
ATOM 3537 O O . LYS A 1 444 ? -26.922 -23.938 5.441 1 89.88 444 LYS A O 1
ATOM 3542 N N . THR A 1 445 ? -27.484 -23.703 7.562 1 91.5 445 THR A N 1
ATOM 3543 C CA . THR A 1 445 ? -26.109 -23.562 8.008 1 91.5 445 THR A CA 1
ATOM 3544 C C . THR A 1 445 ? -25.312 -24.828 7.719 1 91.5 445 THR A C 1
ATOM 3546 O O . THR A 1 445 ? -24.172 -24.75 7.242 1 91.5 445 THR A O 1
ATOM 3549 N N . ARG A 1 446 ? -25.891 -25.938 8.008 1 90.12 446 ARG A N 1
ATOM 3550 C CA . ARG A 1 446 ? -25.25 -27.219 7.73 1 90.12 446 ARG A CA 1
ATOM 3551 C C . ARG A 1 446 ? -24.953 -27.375 6.238 1 90.12 446 ARG A C 1
ATOM 3553 O O . ARG A 1 446 ? -23.891 -27.844 5.855 1 90.12 446 ARG A O 1
ATOM 3560 N N . ASP A 1 447 ? -25.859 -26.953 5.438 1 89.44 447 ASP A N 1
ATOM 3561 C CA . ASP A 1 447 ? -25.688 -27.047 3.99 1 89.44 447 ASP A CA 1
ATOM 3562 C C . ASP A 1 447 ? -24.562 -26.141 3.504 1 89.44 447 ASP A C 1
ATOM 3564 O O . ASP A 1 447 ? -23.766 -26.531 2.656 1 89.44 447 ASP A O 1
ATOM 3568 N N . VAL A 1 448 ? -24.5 -24.969 4.043 1 89.5 448 VAL A N 1
ATOM 3569 C CA . VAL A 1 448 ? -23.531 -23.953 3.623 1 89.5 448 VAL A CA 1
ATOM 3570 C C . VAL A 1 448 ? -22.109 -24.438 3.957 1 89.5 448 VAL A C 1
ATOM 3572 O O . VAL A 1 448 ? -21.203 -24.281 3.148 1 89.5 448 VAL A O 1
ATOM 3575 N N . PHE A 1 449 ? -21.953 -25 5.094 1 93.06 449 PHE A N 1
ATOM 3576 C CA . PHE A 1 449 ? -20.609 -25.328 5.562 1 93.06 449 PHE A CA 1
ATOM 3577 C C . PHE A 1 449 ? -20.344 -26.828 5.441 1 93.06 449 PHE A C 1
ATOM 3579 O O . PHE A 1 449 ? -19.484 -27.359 6.145 1 93.06 449 PHE A O 1
ATOM 3586 N N . ASN A 1 450 ? -21.141 -27.406 4.555 1 87.56 450 ASN A N 1
ATOM 3587 C CA . ASN A 1 450 ? -20.953 -28.828 4.297 1 87.56 450 ASN A CA 1
ATOM 3588 C C . ASN A 1 450 ? -19.531 -29.141 3.865 1 87.56 450 ASN A C 1
ATOM 3590 O O . ASN A 1 450 ? -19.016 -28.531 2.924 1 87.56 450 ASN A O 1
ATOM 3594 N N . GLY A 1 451 ? -18.906 -30.078 4.562 1 88.75 451 GLY A N 1
ATOM 3595 C CA . GLY A 1 451 ? -17.547 -30.484 4.219 1 88.75 451 GLY A CA 1
ATOM 3596 C C . GLY A 1 451 ? -16.484 -29.594 4.832 1 88.75 451 GLY A C 1
ATOM 3597 O O . GLY A 1 451 ? -15.289 -29.844 4.668 1 88.75 451 GLY A O 1
ATOM 3598 N N . ILE A 1 452 ? -16.828 -28.531 5.535 1 93.94 452 ILE A N 1
ATOM 3599 C CA . ILE A 1 452 ? -15.883 -27.578 6.102 1 93.94 452 ILE A CA 1
ATOM 3600 C C . ILE A 1 452 ? -15.914 -27.656 7.625 1 93.94 452 ILE A C 1
ATOM 3602 O O . ILE A 1 452 ? -14.906 -27.969 8.258 1 93.94 452 ILE A O 1
ATOM 3606 N N . PHE A 1 453 ? -17.188 -27.375 8.086 1 91.81 453 PHE A N 1
ATOM 3607 C CA . PHE A 1 453 ? -17.344 -27.422 9.531 1 91.81 453 PHE A CA 1
ATOM 3608 C C . PHE A 1 453 ? -18.297 -28.547 9.93 1 91.81 453 PHE A C 1
ATOM 3610 O O . PHE A 1 453 ? -19.297 -28.797 9.25 1 91.81 453 PHE A O 1
ATOM 3617 N N . CYS A 1 454 ? -17.859 -29.266 10.93 1 81.5 454 CYS A N 1
ATOM 3618 C CA . CYS A 1 454 ? -18.703 -30.344 11.422 1 81.5 454 CYS A CA 1
ATOM 3619 C C . CYS A 1 454 ? -19.188 -30.062 12.844 1 81.5 454 CYS A C 1
ATOM 3621 O O . CYS A 1 454 ? -18.375 -29.844 13.742 1 81.5 454 CYS A O 1
ATOM 3623 N N . GLU A 1 455 ? -20.469 -29.844 12.906 1 82.12 455 GLU A N 1
ATOM 3624 C CA . GLU A 1 455 ? -21.125 -29.672 14.195 1 82.12 455 GLU A CA 1
ATOM 3625 C C . GLU A 1 455 ? -22.188 -30.734 14.414 1 82.12 455 GLU A C 1
ATOM 3627 O O . GLU A 1 455 ? -22.953 -31.062 13.508 1 82.12 455 GLU A O 1
ATOM 3632 N N . GLU A 1 456 ? -22.125 -31.422 15.547 1 78.12 456 GLU A N 1
ATOM 3633 C CA . GLU A 1 456 ? -23.172 -32.406 15.844 1 78.12 456 GLU A CA 1
ATOM 3634 C C . GLU A 1 456 ? -24.547 -31.75 15.898 1 78.12 456 GLU A C 1
ATOM 3636 O O . GLU A 1 456 ? -25.484 -32.219 15.258 1 78.12 456 GLU A O 1
ATOM 3641 N N . GLU A 1 457 ? -24.656 -30.641 16.734 1 86.38 457 GLU A N 1
ATOM 3642 C CA . GLU A 1 457 ? -25.891 -29.891 16.859 1 86.38 457 GLU A CA 1
ATOM 3643 C C . GLU A 1 457 ? -25.625 -28.391 16.891 1 86.38 457 GLU A C 1
ATOM 3645 O O . GLU A 1 457 ? -24.969 -27.891 17.797 1 86.38 457 GLU A O 1
ATOM 3650 N N . TRP A 1 458 ? -26.234 -27.766 15.812 1 90.31 458 TRP A N 1
ATOM 3651 C CA . TRP A 1 458 ? -26.109 -26.297 15.781 1 90.31 458 TRP A CA 1
ATOM 3652 C C . TRP A 1 458 ? -27.062 -25.672 16.797 1 90.31 458 TRP A C 1
ATOM 3654 O O . TRP A 1 458 ? -28.266 -25.938 16.781 1 90.31 458 TRP A O 1
ATOM 3664 N N . ASP A 1 459 ? -26.578 -24.922 17.734 1 90.38 459 ASP A N 1
ATOM 3665 C CA . ASP A 1 459 ? -27.406 -24.234 18.719 1 90.38 459 ASP A CA 1
ATOM 3666 C C . ASP A 1 459 ? -28.094 -23.016 18.109 1 90.38 459 ASP A C 1
ATOM 3668 O O . ASP A 1 459 ? -27.562 -21.906 18.156 1 90.38 459 ASP A O 1
ATOM 3672 N N . THR A 1 460 ? -29.281 -23.156 17.578 1 89.38 460 THR A N 1
ATOM 3673 C CA . THR A 1 460 ? -30.016 -22.062 16.938 1 89.38 460 THR A CA 1
ATOM 3674 C C . THR A 1 460 ? -31.172 -21.594 17.797 1 89.38 460 THR A C 1
ATOM 3676 O O . THR A 1 460 ? -31.891 -20.656 17.438 1 89.38 460 THR A O 1
ATOM 3679 N N . GLU A 1 461 ? -31.281 -22.219 18.938 1 86.06 461 GLU A N 1
ATOM 3680 C CA . GLU A 1 461 ? -32.406 -21.891 19.812 1 86.06 461 GLU A CA 1
ATOM 3681 C C . GLU A 1 461 ? -32.031 -20.734 20.75 1 86.06 461 GLU A C 1
ATOM 3683 O O . GLU A 1 461 ? -32.906 -19.938 21.125 1 86.06 461 GLU A O 1
ATOM 3688 N N . THR A 1 462 ? -30.844 -20.766 21.094 1 85.06 462 THR A N 1
ATOM 3689 C CA . THR A 1 462 ? -30.391 -19.703 21.969 1 85.06 462 THR A CA 1
ATOM 3690 C C . THR A 1 462 ? -29.75 -18.578 21.172 1 85.06 462 THR A C 1
ATOM 3692 O O . THR A 1 462 ? -29.516 -18.703 19.969 1 85.06 462 THR A O 1
ATOM 3695 N N . GLU A 1 463 ? -29.562 -17.453 21.828 1 88.12 463 GLU A N 1
ATOM 3696 C CA . GLU A 1 463 ? -28.891 -16.312 21.219 1 88.12 463 GLU A CA 1
ATOM 3697 C C . GLU A 1 463 ? -27.406 -16.297 21.594 1 88.12 463 GLU A C 1
ATOM 3699 O O . GLU A 1 463 ? -26.734 -15.281 21.422 1 88.12 463 GLU A O 1
ATOM 3704 N N . ASN A 1 464 ? -26.906 -17.438 21.953 1 90.25 464 ASN A N 1
ATOM 3705 C CA . ASN A 1 464 ? -25.547 -17.516 22.453 1 90.25 464 ASN A CA 1
ATOM 3706 C C . ASN A 1 464 ? -24.531 -17.547 21.312 1 90.25 464 ASN A C 1
ATOM 3708 O O . ASN A 1 464 ? -24.891 -17.75 20.156 1 90.25 464 ASN A O 1
ATOM 3712 N N . CYS A 1 465 ? -23.375 -17.219 21.672 1 94.56 465 CYS A N 1
ATOM 3713 C CA . CYS A 1 465 ? -22.234 -17.391 20.766 1 94.56 465 CYS A CA 1
ATOM 3714 C C . CYS A 1 465 ? -21.469 -18.656 21.109 1 94.56 465 CYS A C 1
ATOM 3716 O O . CYS A 1 465 ? -21.047 -18.859 22.25 1 94.56 465 CYS A O 1
ATOM 3718 N N . ILE A 1 466 ? -21.344 -19.516 20.219 1 94.56 466 ILE A N 1
ATOM 3719 C CA . ILE A 1 466 ? -20.609 -20.75 20.422 1 94.56 466 ILE A CA 1
ATOM 3720 C C . ILE A 1 466 ? -19.234 -20.656 19.75 1 94.56 466 ILE A C 1
ATOM 3722 O O . ILE A 1 466 ? -19.156 -20.391 18.547 1 94.56 466 ILE A O 1
ATOM 3726 N N . VAL A 1 467 ? -18.203 -20.844 20.5 1 95.75 467 VAL A N 1
ATOM 3727 C CA . VAL A 1 467 ? -16.844 -20.703 20.016 1 95.75 467 VAL A CA 1
ATOM 3728 C C . VAL A 1 467 ? -16.203 -22.078 19.891 1 95.75 467 VAL A C 1
ATOM 3730 O O . VAL A 1 467 ? -16.172 -22.859 20.844 1 95.75 467 VAL A O 1
ATOM 3733 N N . ARG A 1 468 ? -15.781 -22.391 18.75 1 94.88 468 ARG A N 1
ATOM 3734 C CA . ARG A 1 468 ? -15.07 -23.641 18.453 1 94.88 468 ARG A CA 1
ATOM 3735 C C . ARG A 1 468 ? -13.617 -23.359 18.078 1 94.88 468 ARG A C 1
ATOM 3737 O O . ARG A 1 468 ? -13.148 -22.219 18.172 1 94.88 468 ARG A O 1
ATOM 3744 N N . ALA A 1 469 ? -12.906 -24.359 17.672 1 93.25 469 ALA A N 1
ATOM 3745 C CA . ALA A 1 469 ? -11.469 -24.25 17.406 1 93.25 469 ALA A CA 1
ATOM 3746 C C . ALA A 1 469 ? -11.203 -23.438 16.141 1 93.25 469 ALA A C 1
ATOM 3748 O O . ALA A 1 469 ? -10.25 -22.656 16.094 1 93.25 469 ALA A O 1
ATOM 3749 N N . ASP A 1 470 ? -12.102 -23.578 15.109 1 94.38 470 ASP A N 1
ATOM 3750 C CA . ASP A 1 470 ? -11.789 -22.953 13.828 1 94.38 470 ASP A CA 1
ATOM 3751 C C . ASP A 1 470 ? -12.945 -22.078 13.352 1 94.38 470 ASP A C 1
ATOM 3753 O O . ASP A 1 470 ? -12.906 -21.547 12.242 1 94.38 470 ASP A O 1
ATOM 3757 N N . TYR A 1 471 ? -13.961 -22 14.148 1 95.94 471 TYR A N 1
ATOM 3758 C CA . TYR A 1 471 ? -15.07 -21.125 13.797 1 95.94 471 TYR A CA 1
ATOM 3759 C C . TYR A 1 471 ? -15.883 -20.766 15.031 1 95.94 471 TYR A C 1
ATOM 3761 O O . TYR A 1 471 ? -15.727 -21.375 16.094 1 95.94 471 TYR A O 1
ATOM 3769 N N . ALA A 1 472 ? -16.609 -19.734 14.992 1 96.44 472 ALA A N 1
ATOM 3770 C CA . ALA A 1 472 ? -17.609 -19.312 15.977 1 96.44 472 ALA A CA 1
ATOM 3771 C C . ALA A 1 472 ? -18.906 -18.875 15.297 1 96.44 472 ALA A C 1
ATOM 3773 O O . ALA A 1 472 ? -18.875 -18.406 14.156 1 96.44 472 ALA A O 1
ATOM 3774 N N . TYR A 1 473 ? -20 -19.219 15.922 1 95.56 473 TYR A N 1
ATOM 3775 C CA . TYR A 1 473 ? -21.266 -18.812 15.32 1 95.56 473 TYR A CA 1
ATOM 3776 C C . TYR A 1 473 ? -22.234 -18.312 16.375 1 95.56 473 TYR A C 1
ATOM 3778 O O . TYR A 1 473 ? -22.094 -18.625 17.562 1 95.56 473 TYR A O 1
ATOM 3786 N N . PHE A 1 474 ? -23.109 -17.484 15.953 1 95.25 474 PHE A N 1
ATOM 3787 C CA . PHE A 1 474 ? -24.188 -16.969 16.781 1 95.25 474 PHE A CA 1
ATOM 3788 C C . PHE A 1 474 ? -25.484 -17.703 16.5 1 95.25 474 PHE A C 1
ATOM 3790 O O . PHE A 1 474 ? -25.844 -17.922 15.336 1 95.25 474 PHE A O 1
ATOM 3797 N N . GLY A 1 475 ? -26.172 -18.109 17.547 1 93.12 475 GLY A N 1
ATOM 3798 C CA . GLY A 1 475 ? -27.422 -18.812 17.344 1 93.12 475 GLY A CA 1
ATOM 3799 C C . GLY A 1 475 ? -28.391 -18.062 16.438 1 93.12 475 GLY A C 1
ATOM 3800 O O . GLY A 1 475 ? -28.984 -18.641 15.539 1 93.12 475 GLY A O 1
ATOM 3801 N N . LYS A 1 476 ? -28.516 -16.859 16.703 1 93.56 476 LYS A N 1
ATOM 3802 C CA . LYS A 1 476 ? -29.312 -15.977 15.836 1 93.56 476 LYS A CA 1
ATOM 3803 C C . LYS A 1 476 ? -28.406 -15.055 15.023 1 93.56 476 LYS A C 1
ATOM 3805 O O . LYS A 1 476 ? -28.016 -15.391 13.906 1 93.56 476 LYS A O 1
ATOM 3810 N N . ASP A 1 477 ? -28.016 -13.938 15.562 1 92.75 477 ASP A N 1
ATOM 3811 C CA . ASP A 1 477 ? -27.125 -13.023 14.883 1 92.75 477 ASP A CA 1
ATOM 3812 C C . ASP A 1 477 ? -26.25 -12.25 15.875 1 92.75 477 ASP A C 1
ATOM 3814 O O . ASP A 1 477 ? -26.484 -12.312 17.094 1 92.75 477 ASP A O 1
ATOM 3818 N N . PHE A 1 478 ? -25.188 -11.664 15.445 1 93.19 478 PHE A N 1
ATOM 3819 C CA . PHE A 1 478 ? -24.172 -10.93 16.203 1 93.19 478 PHE A CA 1
ATOM 3820 C C . PHE A 1 478 ? -24.797 -9.844 17.062 1 93.19 478 PHE A C 1
ATOM 3822 O O . PHE A 1 478 ? -24.484 -9.719 18.234 1 93.19 478 PHE A O 1
ATOM 3829 N N . GLU A 1 479 ? -25.75 -9.094 16.484 1 89.12 479 GLU A N 1
ATOM 3830 C CA . GLU A 1 479 ? -26.375 -7.961 17.172 1 89.12 479 GLU A CA 1
ATOM 3831 C C . GLU A 1 479 ? -27.234 -8.438 18.344 1 89.12 479 GLU A C 1
ATOM 3833 O O . GLU A 1 479 ? -27.203 -7.84 19.422 1 89.12 479 GLU A O 1
ATOM 3838 N N . SER A 1 480 ? -27.969 -9.484 18.109 1 90.12 480 SER A N 1
ATOM 3839 C CA . SER A 1 480 ? -28.812 -10.031 19.172 1 90.12 480 SER A CA 1
ATOM 3840 C C . SER A 1 480 ? -27.984 -10.539 20.344 1 90.12 480 SER A C 1
ATOM 3842 O O . SER A 1 480 ? -28.375 -10.383 21.5 1 90.12 480 SER A O 1
ATOM 3844 N N . TYR A 1 481 ? -26.938 -11.148 19.969 1 92.12 481 TYR A N 1
ATOM 3845 C CA . TYR A 1 481 ? -26.047 -11.633 21.031 1 92.12 481 TYR A CA 1
ATOM 3846 C C . TYR A 1 481 ? -25.484 -10.469 21.844 1 92.12 481 TYR A C 1
ATOM 3848 O O . TYR A 1 481 ? -25.422 -10.531 23.062 1 92.12 481 TYR A O 1
ATOM 3856 N N . LEU A 1 482 ? -25.047 -9.422 21.188 1 90.62 482 LEU A N 1
ATOM 3857 C CA . LEU A 1 482 ? -24.453 -8.273 21.875 1 90.62 482 LEU A CA 1
ATOM 3858 C C . LEU A 1 482 ? -25.484 -7.629 22.812 1 90.62 482 LEU A C 1
ATOM 3860 O O . LEU A 1 482 ? -25.125 -7.148 23.891 1 90.62 482 LEU A O 1
ATOM 3864 N N . ARG A 1 483 ? -26.719 -7.648 22.422 1 89.5 483 ARG A N 1
ATOM 3865 C CA . ARG A 1 483 ? -27.781 -7.078 23.234 1 89.5 483 ARG A CA 1
ATOM 3866 C C . ARG A 1 483 ? -27.953 -7.859 24.531 1 89.5 483 ARG A C 1
ATOM 3868 O O . ARG A 1 483 ? -28.328 -7.297 25.562 1 89.5 483 ARG A O 1
ATOM 3875 N N . THR A 1 484 ? -27.656 -9.102 24.469 1 89.31 484 THR A N 1
ATOM 3876 C CA . THR A 1 484 ? -27.781 -9.945 25.656 1 89.31 484 THR A CA 1
ATOM 3877 C C . THR A 1 484 ? -26.5 -9.914 26.469 1 89.31 484 THR A C 1
ATOM 3879 O O . THR A 1 484 ? -26.531 -9.945 27.703 1 89.31 484 THR A O 1
ATOM 3882 N N . ALA A 1 485 ? -25.375 -9.797 25.812 1 89.94 485 ALA A N 1
ATOM 3883 C CA . ALA A 1 485 ? -24.062 -9.922 26.469 1 89.94 485 ALA A CA 1
ATOM 3884 C C . ALA A 1 485 ? -23.641 -8.594 27.094 1 89.94 485 ALA A C 1
ATOM 3886 O O . ALA A 1 485 ? -22.844 -8.578 28.031 1 89.94 485 ALA A O 1
ATOM 3887 N N . ILE A 1 486 ? -24.078 -7.48 26.562 1 89.94 486 ILE A N 1
ATOM 3888 C CA . ILE A 1 486 ? -23.703 -6.16 27.047 1 89.94 486 ILE A CA 1
ATOM 3889 C C . ILE A 1 486 ? -24.906 -5.488 27.719 1 89.94 486 ILE A C 1
ATOM 3891 O O . ILE A 1 486 ? -25.969 -5.348 27.094 1 89.94 486 ILE A O 1
ATOM 3895 N N . ASP A 1 487 ? -24.594 -5.035 28.906 1 85.69 487 ASP A N 1
ATOM 3896 C CA . ASP A 1 487 ? -25.641 -4.332 29.625 1 85.69 487 ASP A CA 1
ATOM 3897 C C . ASP A 1 487 ? -25.984 -3.002 28.953 1 85.69 487 ASP A C 1
ATOM 3899 O O . ASP A 1 487 ? -25.078 -2.285 28.516 1 85.69 487 ASP A O 1
ATOM 3903 N N . ASP A 1 488 ? -27.188 -2.643 28.766 1 86.31 488 ASP A N 1
ATOM 3904 C CA . ASP A 1 488 ? -27.688 -1.363 28.281 1 86.31 488 ASP A CA 1
ATOM 3905 C C . ASP A 1 488 ? -27.312 -1.152 26.812 1 86.31 488 ASP A C 1
ATOM 3907 O O . ASP A 1 488 ? -27.125 -0.017 26.375 1 86.31 488 ASP A O 1
ATOM 3911 N N . TYR A 1 489 ? -27.062 -2.227 26.109 1 89.25 489 TYR A N 1
ATOM 3912 C CA . TYR A 1 489 ? -26.688 -2.139 24.703 1 89.25 489 TYR A CA 1
ATOM 3913 C C . TYR A 1 489 ? -27.688 -1.321 23.906 1 89.25 489 TYR A C 1
ATOM 3915 O O . TYR A 1 489 ? -27.312 -0.453 23.109 1 89.25 489 TYR A O 1
ATOM 3923 N N . THR A 1 490 ? -28.922 -1.556 24.141 1 87.5 490 THR A N 1
ATOM 3924 C CA . THR A 1 490 ? -29.984 -0.875 23.391 1 87.5 490 THR A CA 1
ATOM 3925 C C . THR A 1 490 ? -30 0.618 23.719 1 87.5 490 THR A C 1
ATOM 3927 O O . THR A 1 490 ? -30.172 1.446 22.812 1 87.5 490 THR A O 1
ATOM 3930 N N . SER A 1 4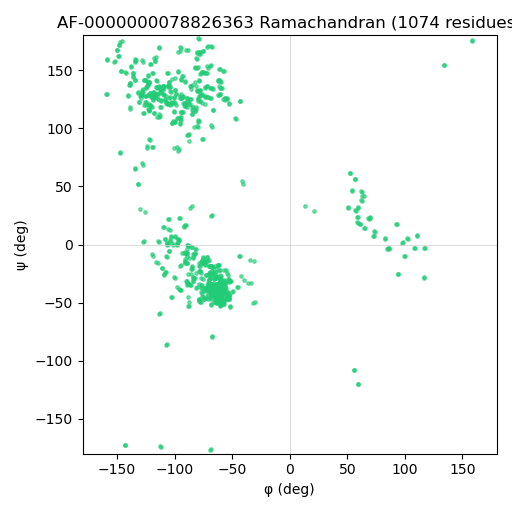91 ? -29.797 0.84 24.953 1 89 491 SER A N 1
ATOM 3931 C CA . SER A 1 491 ? -29.719 2.242 25.359 1 89 491 SER A CA 1
ATOM 3932 C C . SER A 1 491 ? -28.5 2.928 24.734 1 89 491 SER A C 1
ATOM 3934 O O . SER A 1 491 ? -28.578 4.09 24.328 1 89 491 SER A O 1
ATOM 3936 N N . MET A 1 492 ? -27.453 2.213 24.672 1 88.81 492 MET A N 1
ATOM 3937 C CA . MET A 1 492 ? -26.25 2.756 24.078 1 88.81 492 MET A CA 1
ATOM 3938 C C . MET A 1 492 ? -26.438 3.004 22.578 1 88.81 492 MET A C 1
ATOM 3940 O O . MET A 1 492 ? -25.922 3.988 22.047 1 88.81 492 MET A O 1
ATOM 3944 N N . GLU A 1 493 ? -27.109 2.078 21.906 1 87.19 493 GLU A N 1
ATOM 3945 C CA . GLU A 1 493 ? -27.391 2.258 20.484 1 87.19 493 GLU A CA 1
ATOM 3946 C C . GLU A 1 493 ? -28.156 3.559 20.234 1 87.19 493 GLU A C 1
ATOM 3948 O O . GLU A 1 493 ? -27.859 4.277 19.281 1 87.19 493 GLU A O 1
ATOM 3953 N N . GLN A 1 494 ? -29.047 3.816 21.141 1 86.06 494 GLN A N 1
ATOM 3954 C CA . GLN A 1 494 ? -29.859 5.023 21 1 86.06 494 GLN A CA 1
ATOM 3955 C C . GLN A 1 494 ? -29.031 6.273 21.281 1 86.06 494 GLN A C 1
ATOM 3957 O O . GLN A 1 494 ? -29.109 7.262 20.562 1 86.06 494 GLN A O 1
ATOM 3962 N N . THR A 1 495 ? -28.281 6.176 22.312 1 85.69 495 THR A N 1
ATOM 3963 C CA . THR A 1 495 ? -27.453 7.312 22.703 1 85.69 495 THR A CA 1
ATOM 3964 C C . THR A 1 495 ? -26.438 7.648 21.609 1 85.69 495 THR A C 1
ATOM 3966 O O . THR A 1 495 ? -26.234 8.82 21.281 1 85.69 495 THR A O 1
ATOM 3969 N N . ILE A 1 496 ? -25.875 6.633 21.094 1 79.62 496 ILE A N 1
ATOM 3970 C CA . ILE A 1 496 ? -24.875 6.812 20.047 1 79.62 496 ILE A CA 1
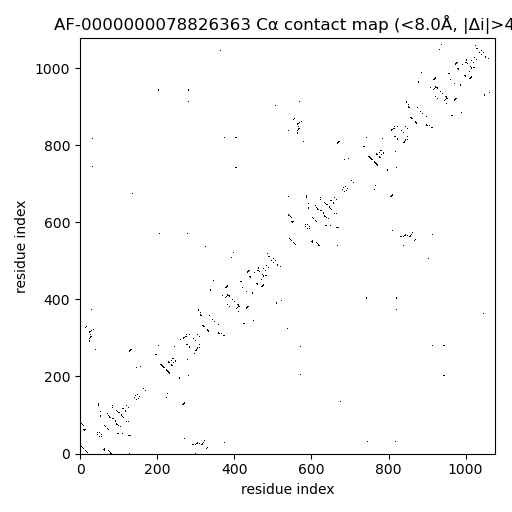ATOM 3971 C C . ILE A 1 496 ? -25.531 7.363 18.781 1 79.62 496 ILE A C 1
ATOM 3973 O O . ILE A 1 496 ? -24.969 8.242 18.125 1 79.62 496 ILE A O 1
ATOM 3977 N N . SER A 1 497 ? -26.641 6.824 18.469 1 78.5 497 SER A N 1
ATOM 3978 C CA . SER A 1 497 ? -27.375 7.297 17.297 1 78.5 497 SER A CA 1
ATOM 3979 C C . SER A 1 497 ? -27.719 8.773 17.422 1 78.5 497 SER A C 1
ATOM 3981 O O . SER A 1 497 ? -27.641 9.531 16.453 1 78.5 497 SER A O 1
ATOM 3983 N N . GLU A 1 498 ? -28.094 9.117 18.578 1 78.25 498 GLU A N 1
ATOM 3984 C CA . GLU A 1 498 ? -28.5 10.5 18.812 1 78.25 498 GLU A CA 1
ATOM 3985 C C . GLU A 1 498 ? -27.281 11.414 18.906 1 78.25 498 GLU A C 1
ATOM 3987 O O . GLU A 1 498 ? -27.281 12.508 18.344 1 78.25 498 GLU A O 1
ATOM 3992 N N . LYS A 1 499 ? -26.312 10.898 19.594 1 74.31 499 LYS A N 1
ATOM 3993 C CA . LYS A 1 499 ? -25.141 11.734 19.859 1 74.31 499 LYS A CA 1
ATOM 3994 C C . LYS A 1 499 ? -24.281 11.906 18.625 1 74.31 499 LYS A C 1
ATOM 3996 O O . LYS A 1 499 ? -23.781 13 18.359 1 74.31 499 LYS A O 1
ATOM 4001 N N . TYR A 1 500 ? -24.172 10.781 17.859 1 71.5 500 TYR A N 1
ATOM 4002 C CA . TYR A 1 500 ? -23.219 10.828 16.75 1 71.5 500 TYR A CA 1
ATOM 4003 C C . TYR A 1 500 ? -23.938 10.742 15.414 1 71.5 500 TYR A C 1
ATOM 4005 O O . TYR A 1 500 ? -23.312 10.742 14.359 1 71.5 500 TYR A O 1
ATOM 4013 N N . HIS A 1 501 ? -25.25 10.703 15.422 1 69.56 501 HIS A N 1
ATOM 4014 C CA . HIS A 1 501 ? -26.062 10.641 14.219 1 69.56 501 HIS A CA 1
ATOM 4015 C C . HIS A 1 501 ? -25.641 9.477 13.328 1 69.56 501 HIS A C 1
ATOM 4017 O O . HIS A 1 501 ? -25.406 9.656 12.133 1 69.56 501 HIS A O 1
ATOM 4023 N N . ILE A 1 502 ? -25.484 8.406 13.992 1 70.25 502 ILE A N 1
ATOM 4024 C CA . ILE A 1 502 ? -25.172 7.172 13.289 1 70.25 502 ILE A CA 1
ATOM 4025 C C . ILE A 1 502 ? -26.422 6.301 13.188 1 70.25 502 ILE A C 1
ATOM 4027 O O . ILE A 1 502 ? -27.031 5.945 14.195 1 70.25 502 ILE A O 1
ATOM 4031 N N . SER A 1 503 ? -26.719 6.031 11.906 1 70.81 503 SER A N 1
ATOM 4032 C CA . SER A 1 503 ? -27.922 5.207 11.742 1 70.81 503 SER A CA 1
ATOM 4033 C C . SER A 1 503 ? -27.562 3.814 11.234 1 70.81 503 SER A C 1
ATOM 4035 O O . SER A 1 503 ? -28.328 2.867 11.406 1 70.81 503 SER A O 1
ATOM 4037 N N . SER A 1 504 ? -26.375 3.697 10.648 1 73.88 504 SER A N 1
ATOM 4038 C CA . SER A 1 504 ? -26 2.408 10.07 1 73.88 504 SER A CA 1
ATOM 4039 C C . SER A 1 504 ? -25.656 1.393 11.164 1 73.88 504 SER A C 1
ATOM 4041 O O . SER A 1 504 ? -25.062 1.745 12.18 1 73.88 504 SER A O 1
ATOM 4043 N N . LYS A 1 505 ? -26.141 0.203 11.039 1 80.88 505 LYS A N 1
ATOM 4044 C CA . LYS A 1 505 ? -25.906 -0.873 12 1 80.88 505 LYS A CA 1
ATOM 4045 C C . LYS A 1 505 ? -24.422 -1.073 12.242 1 80.88 505 LYS A C 1
ATOM 4047 O O . LYS A 1 505 ? -23.984 -1.14 13.391 1 80.88 505 LYS A O 1
ATOM 4052 N N . PRO A 1 506 ? -23.516 -1.132 11.117 1 79.94 506 PRO A N 1
ATOM 4053 C CA . PRO A 1 506 ? -22.078 -1.312 11.359 1 79.94 506 PRO A CA 1
ATOM 4054 C C . PRO A 1 506 ? -21.453 -0.143 12.109 1 79.94 506 PRO A C 1
ATOM 4056 O O . PRO A 1 506 ? -20.594 -0.347 12.969 1 79.94 506 PRO A O 1
ATOM 4059 N N . GLY A 1 507 ? -21.906 1.011 11.797 1 79.25 507 GLY A N 1
ATOM 4060 C CA . GLY A 1 507 ? -21.391 2.184 12.492 1 79.25 507 GLY A CA 1
ATOM 4061 C C . GLY A 1 507 ? -21.719 2.189 13.969 1 79.25 507 GLY A C 1
ATOM 4062 O O . GLY A 1 507 ? -20.875 2.518 14.797 1 79.25 507 GLY A O 1
ATOM 4063 N N . LYS A 1 508 ? -22.922 1.821 14.32 1 84.12 508 LYS A N 1
ATOM 4064 C CA . LYS A 1 508 ? -23.359 1.755 15.719 1 84.12 508 LYS A CA 1
ATOM 4065 C C . LYS A 1 508 ? -22.547 0.717 16.484 1 84.12 508 LYS A C 1
ATOM 4067 O O . LYS A 1 508 ? -22.094 0.979 17.609 1 84.12 508 LYS A O 1
ATOM 4072 N N . ALA A 1 509 ? -22.422 -0.42 15.828 1 86.94 509 ALA A N 1
ATOM 4073 C CA . ALA A 1 509 ? -21.688 -1.502 16.469 1 86.94 509 ALA A CA 1
ATOM 4074 C C . ALA A 1 509 ? -20.25 -1.09 16.75 1 86.94 509 ALA A C 1
ATOM 4076 O O . ALA A 1 509 ? -19.703 -1.376 17.828 1 86.94 509 ALA A O 1
ATOM 4077 N N . LYS A 1 510 ? -19.609 -0.445 15.812 1 86.12 510 LYS A N 1
ATOM 4078 C CA . LYS A 1 510 ? -18.234 0.015 15.992 1 86.12 510 LYS A CA 1
ATOM 4079 C C . LYS A 1 510 ? -18.141 1.048 17.109 1 86.12 510 LYS A C 1
ATOM 4081 O O . LYS A 1 510 ? -17.25 0.971 17.953 1 86.12 510 LYS A O 1
ATOM 4086 N N . ALA A 1 511 ? -19.062 1.996 17.125 1 84.5 511 ALA A N 1
ATOM 4087 C CA . ALA A 1 511 ? -19.062 3.045 18.141 1 84.5 511 ALA A CA 1
ATOM 4088 C C . ALA A 1 511 ? -19.25 2.459 19.531 1 84.5 511 ALA A C 1
ATOM 4090 O O . ALA A 1 511 ? -18.609 2.889 20.484 1 84.5 511 ALA A O 1
ATOM 4091 N N . ILE A 1 512 ? -20.094 1.534 19.656 1 88.44 512 ILE A N 1
ATOM 4092 C CA . ILE A 1 512 ? -20.344 0.895 20.938 1 88.44 512 ILE A CA 1
ATOM 4093 C C . ILE A 1 512 ? -19.094 0.151 21.406 1 88.44 512 ILE A C 1
ATOM 4095 O O . ILE A 1 512 ? -18.719 0.228 22.578 1 88.44 512 ILE A O 1
ATOM 4099 N N . ALA A 1 513 ? -18.484 -0.561 20.469 1 89.94 513 ALA A N 1
ATOM 4100 C CA . ALA A 1 513 ? -17.266 -1.28 20.812 1 89.94 513 ALA A CA 1
ATOM 4101 C C . ALA A 1 513 ? -16.203 -0.332 21.359 1 89.94 513 ALA A C 1
ATOM 4103 O O . ALA A 1 513 ? -15.414 -0.711 22.234 1 89.94 513 ALA A O 1
ATOM 4104 N N . GLN A 1 514 ? -16.188 0.903 20.922 1 84.62 514 GLN A N 1
ATOM 4105 C CA . GLN A 1 514 ? -15.188 1.893 21.312 1 84.62 514 GLN A CA 1
ATOM 4106 C C . GLN A 1 514 ? -15.492 2.455 22.688 1 84.62 514 GLN A C 1
ATOM 4108 O O . GLN A 1 514 ? -14.578 2.908 23.391 1 84.62 514 GLN A O 1
ATOM 4113 N N . HIS A 1 515 ? -16.734 2.395 23.172 1 83.88 515 HIS A N 1
ATOM 4114 C CA . HIS A 1 515 ? -17.109 3.18 24.359 1 83.88 515 HIS A CA 1
ATOM 4115 C C . HIS A 1 515 ? -17.547 2.279 25.5 1 83.88 515 HIS A C 1
ATOM 4117 O O . HIS A 1 515 ? -17.656 2.73 26.641 1 83.88 515 HIS A O 1
ATOM 4123 N N . ILE A 1 516 ? -17.734 1.029 25.266 1 87.38 516 ILE A N 1
ATOM 4124 C CA . ILE A 1 516 ? -18.203 0.144 26.328 1 87.38 516 ILE A CA 1
ATOM 4125 C C . ILE A 1 516 ? -17.078 -0.087 27.344 1 87.38 516 ILE A C 1
ATOM 4127 O O . ILE A 1 516 ? -15.891 -0.052 26.984 1 87.38 516 ILE A O 1
ATOM 4131 N N . GLU A 1 517 ? -17.469 -0.239 28.5 1 85.56 517 GLU A N 1
ATOM 4132 C CA . GLU A 1 517 ? -16.484 -0.417 29.562 1 85.56 517 GLU A CA 1
ATOM 4133 C C . GLU A 1 517 ? -15.945 -1.846 29.578 1 85.56 517 GLU A C 1
ATOM 4135 O O . GLU A 1 517 ? -14.734 -2.059 29.609 1 85.56 517 GLU A O 1
ATOM 4140 N N . GLU A 1 518 ? -16.891 -2.84 29.531 1 89.12 518 GLU A N 1
ATOM 4141 C CA . GLU A 1 518 ? -16.469 -4.238 29.594 1 89.12 518 GLU A CA 1
ATOM 4142 C C . GLU A 1 518 ? -16.672 -4.93 28.25 1 89.12 518 GLU A C 1
ATOM 4144 O O . GLU A 1 518 ? -17.766 -4.855 27.656 1 89.12 518 GLU A O 1
ATOM 4149 N N . ILE A 1 519 ? -15.695 -5.688 27.859 1 91.62 519 ILE A N 1
ATOM 4150 C CA . ILE A 1 519 ? -15.734 -6.406 26.594 1 91.62 519 ILE A CA 1
ATOM 4151 C C . ILE A 1 519 ? -16.438 -7.75 26.781 1 91.62 519 ILE A C 1
ATOM 4153 O O . ILE A 1 519 ? -16.25 -8.414 27.797 1 91.62 519 ILE A O 1
ATOM 4157 N N . PRO A 1 520 ? -17.281 -8.031 25.828 1 92 520 PRO A N 1
ATOM 4158 C CA . PRO A 1 520 ? -17.953 -9.328 25.938 1 92 520 PRO A CA 1
ATOM 4159 C C . PRO A 1 520 ? -16.969 -10.492 26.016 1 92 520 PRO A C 1
ATOM 4161 O O . PRO A 1 520 ? -15.945 -10.484 25.328 1 92 520 PRO A O 1
ATOM 4164 N N . HIS A 1 521 ? -17.344 -11.562 26.719 1 91.62 521 HIS A N 1
ATOM 4165 C CA . HIS A 1 521 ? -16.469 -12.68 27.031 1 91.62 521 HIS A CA 1
ATOM 4166 C C . HIS A 1 521 ? -16.109 -13.461 25.766 1 91.62 521 HIS A C 1
ATOM 4168 O O . HIS A 1 521 ? -15 -14.008 25.672 1 91.62 521 HIS A O 1
ATOM 4174 N N . PHE A 1 522 ? -17 -13.562 24.859 1 93 522 PHE A N 1
ATOM 4175 C CA . PHE A 1 522 ? -16.766 -14.375 23.672 1 93 522 PHE A CA 1
ATOM 4176 C C . PHE A 1 522 ? -15.555 -13.859 22.906 1 93 522 PHE A C 1
ATOM 4178 O O . PHE A 1 522 ? -14.891 -14.617 22.203 1 93 522 PHE A O 1
ATOM 4185 N N . ILE A 1 523 ? -15.25 -12.578 23.016 1 95 523 ILE A N 1
ATOM 4186 C CA . ILE A 1 523 ? -14.117 -11.977 22.328 1 95 523 ILE A CA 1
ATOM 4187 C C . ILE A 1 523 ? -12.812 -12.578 22.844 1 95 523 ILE A C 1
ATOM 4189 O O . ILE A 1 523 ? -11.914 -12.898 22.062 1 95 523 ILE A O 1
ATOM 4193 N N . LYS A 1 524 ? -12.742 -12.703 24.125 1 94.69 524 LYS A N 1
ATOM 4194 C CA . LYS A 1 524 ? -11.562 -13.312 24.734 1 94.69 524 LYS A CA 1
ATOM 4195 C C . LYS A 1 524 ? -11.422 -14.773 24.312 1 94.69 524 LYS A C 1
ATOM 4197 O O . LYS A 1 524 ? -10.312 -15.25 24.062 1 94.69 524 LYS A O 1
ATOM 4202 N N . ASP A 1 525 ? -12.531 -15.43 24.266 1 95.81 525 ASP A N 1
ATOM 4203 C CA . ASP A 1 525 ? -12.523 -16.828 23.828 1 95.81 525 ASP A CA 1
ATOM 4204 C C . ASP A 1 525 ? -11.992 -16.953 22.406 1 95.81 525 ASP A C 1
ATOM 4206 O O . ASP A 1 525 ? -11.203 -17.859 22.109 1 95.81 525 ASP A O 1
ATOM 4210 N N . ILE A 1 526 ? -12.438 -16.109 21.547 1 95.81 526 ILE A N 1
ATOM 4211 C CA . ILE A 1 526 ? -12 -16.125 20.156 1 95.81 526 ILE A CA 1
ATOM 4212 C C . ILE A 1 526 ? -10.508 -15.797 20.078 1 95.81 526 ILE A C 1
ATOM 4214 O O . ILE A 1 526 ? -9.758 -16.453 19.359 1 95.81 526 ILE A O 1
ATOM 4218 N N . ALA A 1 527 ? -10.094 -14.789 20.828 1 95.56 527 ALA A N 1
ATOM 4219 C CA . ALA A 1 527 ? -8.68 -14.414 20.859 1 95.56 527 ALA A CA 1
ATOM 4220 C C . ALA A 1 527 ? -7.809 -15.586 21.281 1 95.56 527 ALA A C 1
ATOM 4222 O O . ALA A 1 527 ? -6.742 -15.82 20.719 1 95.56 527 ALA A O 1
ATOM 4223 N N . ASP A 1 528 ? -8.32 -16.297 22.25 1 94.69 528 ASP A N 1
ATOM 4224 C CA . ASP A 1 528 ? -7.586 -17.453 22.734 1 94.69 528 ASP A CA 1
ATOM 4225 C C . ASP A 1 528 ? -7.457 -18.516 21.641 1 94.69 528 ASP A C 1
ATOM 4227 O O . ASP A 1 528 ? -6.402 -19.141 21.484 1 94.69 528 ASP A O 1
ATOM 4231 N N . LYS A 1 529 ? -8.5 -18.75 20.922 1 95.31 529 LYS A N 1
ATOM 4232 C CA . LYS A 1 529 ? -8.461 -19.719 19.828 1 95.31 529 LYS A CA 1
ATOM 4233 C C . LYS A 1 529 ? -7.5 -19.266 18.734 1 95.31 529 LYS A C 1
ATOM 4235 O O . LYS A 1 529 ? -6.785 -20.094 18.156 1 95.31 529 LYS A O 1
ATOM 4240 N N . LEU A 1 530 ? -7.52 -18.016 18.438 1 94.31 530 LEU A N 1
ATOM 4241 C CA . LEU A 1 530 ? -6.629 -17.469 17.422 1 94.31 530 LEU A CA 1
ATOM 4242 C C . LEU A 1 530 ? -5.168 -17.641 17.828 1 94.31 530 LEU A C 1
ATOM 4244 O O . LEU A 1 530 ? -4.316 -17.938 16.984 1 94.31 530 LEU A O 1
ATOM 4248 N N . LEU A 1 531 ? -4.906 -17.5 19.125 1 91.81 531 LEU A N 1
ATOM 4249 C CA . LEU A 1 531 ? -3.553 -17.688 19.625 1 91.81 531 LEU A CA 1
ATOM 4250 C C . LEU A 1 531 ? -3.125 -19.141 19.484 1 91.81 531 LEU A C 1
ATOM 4252 O O . LEU A 1 531 ? -1.973 -19.422 19.141 1 91.81 531 LEU A O 1
ATOM 4256 N N . ILE A 1 532 ? -4.035 -20.016 19.688 1 89.75 532 ILE A N 1
ATOM 4257 C CA . ILE A 1 532 ? -3.76 -21.438 19.547 1 89.75 532 ILE A CA 1
ATOM 4258 C C . ILE A 1 532 ? -3.479 -21.766 18.094 1 89.75 532 ILE A C 1
ATOM 4260 O O . ILE A 1 532 ? -2.545 -22.516 17.781 1 89.75 532 ILE A O 1
ATOM 4264 N N . ILE A 1 533 ? -4.227 -21.203 17.234 1 89.69 533 ILE A N 1
ATOM 4265 C CA . ILE A 1 533 ? -4.051 -21.406 15.797 1 89.69 533 ILE A CA 1
ATOM 4266 C C . ILE A 1 533 ? -2.664 -20.938 15.375 1 89.69 533 ILE A C 1
ATOM 4268 O O . ILE A 1 533 ? -1.987 -21.594 14.586 1 89.69 533 ILE A O 1
ATOM 4272 N N . GLU A 1 534 ? -2.328 -19.844 15.836 1 83.69 534 GLU A N 1
ATOM 4273 C CA . GLU A 1 534 ? -1.017 -19.281 15.523 1 83.69 534 GLU A CA 1
ATOM 4274 C C . GLU A 1 534 ? 0.102 -20.219 15.992 1 83.69 534 GLU A C 1
ATOM 4276 O O . GLU A 1 534 ? 1.084 -20.422 15.281 1 83.69 534 GLU A O 1
ATOM 4281 N N . LEU A 1 535 ? -0.072 -20.766 17.188 1 77.69 535 LEU A N 1
ATOM 4282 C CA . LEU A 1 535 ? 0.931 -21.641 17.766 1 77.69 535 LEU A CA 1
ATOM 4283 C C . LEU A 1 535 ? 1.029 -22.953 16.984 1 77.69 535 LEU A C 1
ATOM 4285 O O . LEU A 1 535 ? 2.125 -23.484 16.781 1 77.69 535 LEU A O 1
ATOM 4289 N N . LEU A 1 536 ? -0.062 -23.391 16.5 1 72.88 536 LEU A N 1
ATOM 4290 C CA . LEU A 1 536 ? -0.096 -24.641 15.758 1 72.88 536 LEU A CA 1
ATOM 4291 C C . LEU A 1 536 ? 0.466 -24.453 14.352 1 72.88 536 LEU A C 1
ATOM 4293 O O . LEU A 1 536 ? 1.026 -25.391 13.773 1 72.88 536 LEU A O 1
ATOM 4297 N N . GLY A 1 537 ? 0.238 -23.328 13.797 1 63.97 537 GLY A N 1
ATOM 4298 C CA . GLY A 1 537 ? 0.752 -23.047 12.469 1 63.97 537 GLY A CA 1
ATOM 4299 C C . GLY A 1 537 ? 2.262 -22.906 12.43 1 63.97 537 GLY A C 1
ATOM 4300 O O . GLY A 1 537 ? 2.881 -23.094 11.383 1 63.97 537 GLY A O 1
ATOM 4301 N N . GLN A 1 538 ? 2.879 -22.531 13.562 1 54.53 538 GLN A N 1
ATOM 4302 C CA . GLN A 1 538 ? 4.328 -22.391 13.664 1 54.53 538 GLN A CA 1
ATOM 4303 C C . GLN A 1 538 ? 4.992 -23.766 13.836 1 54.53 538 GLN A C 1
ATOM 4305 O O . GLN A 1 538 ? 6.195 -23.906 13.617 1 54.53 538 GLN A O 1
ATOM 4310 N N . ASN A 1 539 ? 4.156 -24.812 14.211 1 44.72 539 ASN A N 1
ATOM 4311 C CA . ASN A 1 539 ? 4.684 -26.156 14.367 1 44.72 539 ASN A CA 1
ATOM 4312 C C . ASN A 1 539 ? 4.445 -27 13.125 1 44.72 539 ASN A C 1
ATOM 4314 O O . ASN A 1 539 ? 3.383 -26.922 12.508 1 44.72 539 ASN A O 1
ATOM 4318 N N . MET B 1 1 ? 8.828 22.312 24.953 1 84.25 1 MET B N 1
ATOM 4319 C CA . MET B 1 1 ? 8.805 23.078 23.719 1 84.25 1 MET B CA 1
ATOM 4320 C C . MET B 1 1 ? 8.406 22.203 22.531 1 84.25 1 MET B C 1
ATOM 4322 O O . MET B 1 1 ? 8.867 21.078 22.406 1 84.25 1 MET B O 1
ATOM 4326 N N . ARG B 1 2 ? 7.445 22.734 21.703 1 90.38 2 ARG B N 1
ATOM 4327 C CA . ARG B 1 2 ? 6.977 21.984 20.547 1 90.38 2 ARG B CA 1
ATOM 4328 C C . ARG B 1 2 ? 6.871 22.875 19.328 1 90.38 2 ARG B C 1
ATOM 4330 O O . ARG B 1 2 ? 6.691 24.094 19.453 1 90.38 2 ARG B O 1
ATOM 4337 N N . LEU B 1 3 ? 7.121 22.266 18.188 1 94.94 3 LEU B N 1
ATOM 4338 C CA . LEU B 1 3 ? 6.82 22.953 16.938 1 94.94 3 LEU B CA 1
ATOM 4339 C C . LEU B 1 3 ? 5.316 23.109 16.75 1 94.94 3 LEU B C 1
ATOM 4341 O O . LEU B 1 3 ? 4.582 22.109 16.781 1 94.94 3 LEU B O 1
ATOM 4345 N N . GLU B 1 4 ? 4.926 24.312 16.531 1 95.44 4 GLU B N 1
ATOM 4346 C CA . GLU B 1 4 ? 3.496 24.578 16.453 1 95.44 4 GLU B CA 1
ATOM 4347 C C . GLU B 1 4 ? 3.045 24.75 15 1 95.44 4 GLU B C 1
ATOM 4349 O O . GLU B 1 4 ? 1.983 24.25 14.617 1 95.44 4 GLU B O 1
ATOM 4354 N N . ALA B 1 5 ? 3.811 25.484 14.305 1 96.75 5 ALA B N 1
ATOM 4355 C CA . ALA B 1 5 ? 3.424 25.781 12.922 1 96.75 5 ALA B CA 1
ATOM 4356 C C . ALA B 1 5 ? 4.648 26.031 12.055 1 96.75 5 ALA B C 1
ATOM 4358 O O . ALA B 1 5 ? 5.723 26.375 12.562 1 96.75 5 ALA B O 1
ATOM 4359 N N . ILE B 1 6 ? 4.473 25.859 10.742 1 97.5 6 ILE B N 1
ATOM 4360 C CA . ILE B 1 6 ? 5.523 26.109 9.766 1 97.5 6 ILE B CA 1
ATOM 4361 C C . ILE B 1 6 ? 4.922 26.797 8.531 1 97.5 6 ILE B C 1
ATOM 4363 O O . ILE B 1 6 ? 3.828 26.438 8.094 1 97.5 6 ILE B O 1
ATOM 4367 N N . VAL B 1 7 ? 5.645 27.781 8.062 1 98.12 7 VAL B N 1
ATOM 4368 C CA . VAL B 1 7 ? 5.254 28.453 6.828 1 98.12 7 VAL B CA 1
ATOM 4369 C C . VAL B 1 7 ? 6.418 28.438 5.84 1 98.12 7 VAL B C 1
ATOM 4371 O O . VAL B 1 7 ? 7.547 28.766 6.191 1 98.12 7 VAL B O 1
ATOM 4374 N N . ILE B 1 8 ? 6.164 27.984 4.645 1 98.12 8 ILE B N 1
ATOM 4375 C CA . ILE B 1 8 ? 7.152 27.906 3.574 1 98.12 8 ILE B CA 1
ATOM 4376 C C . ILE B 1 8 ? 6.73 28.797 2.408 1 98.12 8 ILE B C 1
ATOM 4378 O O . ILE B 1 8 ? 5.594 28.719 1.939 1 98.12 8 ILE B O 1
ATOM 4382 N N . LYS B 1 9 ? 7.629 29.641 1.995 1 97.38 9 LYS B N 1
ATOM 4383 C CA . LYS B 1 9 ? 7.332 30.531 0.882 1 97.38 9 LYS B CA 1
ATOM 4384 C C . LYS B 1 9 ? 8.422 30.469 -0.187 1 97.38 9 LYS B C 1
ATOM 4386 O O . LYS B 1 9 ? 9.609 30.609 0.116 1 97.38 9 LYS B O 1
ATOM 4391 N N . HIS B 1 10 ? 7.977 30.266 -1.387 1 96.62 10 HIS B N 1
ATOM 4392 C CA . HIS B 1 10 ? 8.812 30.312 -2.58 1 96.62 10 HIS B CA 1
ATOM 4393 C C . HIS B 1 10 ? 9.977 29.344 -2.48 1 96.62 10 HIS B C 1
ATOM 4395 O O . HIS B 1 10 ? 11.133 29.719 -2.672 1 96.62 10 HIS B O 1
ATOM 4401 N N . TYR B 1 11 ? 9.75 28.109 -2.262 1 95.75 11 TYR B N 1
ATOM 4402 C CA . TYR B 1 11 ? 10.742 27.047 -2.156 1 95.75 11 TYR B CA 1
ATOM 4403 C C . TYR B 1 11 ? 10.414 25.906 -3.098 1 95.75 11 TYR B C 1
ATOM 4405 O O . TYR B 1 11 ? 9.359 25.266 -2.971 1 95.75 11 TYR B O 1
ATOM 4413 N N . ARG B 1 12 ? 11.211 25.703 -4.066 1 93.56 12 ARG B N 1
ATOM 4414 C CA . ARG B 1 12 ? 11.055 24.641 -5.059 1 93.56 12 ARG B CA 1
ATOM 4415 C C . ARG B 1 12 ? 9.688 24.719 -5.738 1 93.56 12 ARG B C 1
ATOM 4417 O O . ARG B 1 12 ? 9.383 25.719 -6.402 1 93.56 12 ARG B O 1
ATOM 4424 N N . SER B 1 13 ? 8.758 23.812 -5.453 1 92.81 13 SER B N 1
ATOM 4425 C CA . SER B 1 13 ? 7.453 23.844 -6.102 1 92.81 13 SER B CA 1
ATOM 4426 C C . SER B 1 13 ? 6.418 24.531 -5.227 1 92.81 13 SER B C 1
ATOM 4428 O O . SER B 1 13 ? 5.238 24.609 -5.586 1 92.81 13 SER B O 1
ATOM 4430 N N . ILE B 1 14 ? 6.836 25.062 -4.102 1 97.31 14 ILE B N 1
ATOM 4431 C CA . ILE B 1 14 ? 5.914 25.609 -3.113 1 97.31 14 ILE B CA 1
ATOM 4432 C C . ILE B 1 14 ? 5.863 27.141 -3.242 1 97.31 14 ILE B C 1
ATOM 4434 O O . ILE B 1 14 ? 6.867 27.812 -3.023 1 97.31 14 ILE B O 1
ATOM 4438 N N . GLU B 1 15 ? 4.766 27.625 -3.611 1 96.88 15 GLU B N 1
ATOM 4439 C CA . GLU B 1 15 ? 4.586 29.078 -3.561 1 96.88 15 GLU B CA 1
ATOM 4440 C C . GLU B 1 15 ? 4.312 29.547 -2.135 1 96.88 15 GLU B C 1
ATOM 4442 O O . GLU B 1 15 ? 4.945 30.5 -1.655 1 96.88 15 GLU B O 1
ATOM 4447 N N . ARG B 1 16 ? 3.418 28.922 -1.521 1 97.5 16 ARG B N 1
ATOM 4448 C CA . ARG B 1 16 ? 3.115 29.156 -0.114 1 97.5 16 ARG B CA 1
ATOM 4449 C C . ARG B 1 16 ? 2.396 27.969 0.501 1 97.5 16 ARG B C 1
ATOM 4451 O O . ARG B 1 16 ? 1.405 27.484 -0.048 1 97.5 16 ARG B O 1
ATOM 4458 N N . VAL B 1 17 ? 2.859 27.516 1.588 1 97.69 17 VAL B N 1
ATOM 4459 C CA . VAL B 1 17 ? 2.238 26.438 2.354 1 97.69 17 VAL B CA 1
ATOM 4460 C C . VAL B 1 17 ? 2.34 26.75 3.846 1 97.69 17 VAL B C 1
ATOM 4462 O O . VAL B 1 17 ? 3.4 27.141 4.336 1 97.69 17 VAL B O 1
ATOM 4465 N N . ALA B 1 18 ? 1.277 26.703 4.523 1 97.44 18 ALA B N 1
ATOM 4466 C CA . ALA B 1 18 ? 1.226 26.859 5.973 1 97.44 18 ALA B CA 1
ATOM 4467 C C . ALA B 1 18 ? 0.655 25.625 6.645 1 97.44 18 ALA B C 1
ATOM 4469 O O . ALA B 1 18 ? -0.411 25.125 6.258 1 97.44 18 ALA B O 1
ATOM 4470 N N . LEU B 1 19 ? 1.351 25.078 7.609 1 97.56 19 LEU B N 1
ATOM 4471 C CA . LEU B 1 19 ? 0.947 23.844 8.289 1 97.56 19 LEU B CA 1
ATOM 4472 C C . LEU B 1 19 ? 0.915 24.047 9.805 1 97.56 19 LEU B C 1
ATOM 4474 O O . LEU B 1 19 ? 1.76 24.766 10.352 1 97.56 19 LEU B O 1
ATOM 4478 N N . LYS B 1 20 ? -0.009 23.484 10.398 1 95.94 20 LYS B N 1
ATOM 4479 C CA . LYS B 1 20 ? -0.09 23.422 11.852 1 95.94 20 LYS B CA 1
ATOM 4480 C C . LYS B 1 20 ? 0.108 22 12.359 1 95.94 20 LYS B C 1
ATOM 4482 O O . LYS B 1 20 ? -0.467 21.062 11.812 1 95.94 20 LYS B O 1
ATOM 4487 N N . LEU B 1 21 ? 0.942 21.812 13.312 1 95.06 21 LEU B N 1
ATOM 4488 C CA . LEU B 1 21 ? 1.18 20.484 13.859 1 95.06 21 LEU B CA 1
ATOM 4489 C C . LEU B 1 21 ? 0.169 20.156 14.945 1 95.06 21 LEU B C 1
ATOM 4491 O O . LEU B 1 21 ? 0.016 20.922 15.906 1 95.06 21 LEU B O 1
ATOM 4495 N N . PRO B 1 22 ? -0.529 19.031 14.781 1 91.38 22 PRO B N 1
ATOM 4496 C CA . PRO B 1 22 ? -1.493 18.641 15.812 1 91.38 22 PRO B CA 1
ATOM 4497 C C . PRO B 1 22 ? -0.821 18.156 17.094 1 91.38 22 PRO B C 1
ATOM 4499 O O . PRO B 1 22 ? 0.291 17.625 17.047 1 91.38 22 PRO B O 1
ATOM 4502 N N . PRO B 1 23 ? -1.552 18.328 18.156 1 88 23 PRO B N 1
ATOM 4503 C CA . PRO B 1 23 ? -1.007 17.812 19.422 1 88 23 PRO B CA 1
ATOM 4504 C C . PRO B 1 23 ? -1.192 16.312 19.578 1 88 23 PRO B C 1
ATOM 4506 O O . PRO B 1 23 ? -2.266 15.781 19.266 1 88 23 PRO B O 1
ATOM 4509 N N . ASN B 1 24 ? -0.219 15.602 19.938 1 87.81 24 ASN B N 1
ATOM 4510 C CA . ASN B 1 24 ? -0.223 14.203 20.328 1 87.81 24 ASN B CA 1
ATOM 4511 C C . ASN B 1 24 ? -0.631 13.289 19.188 1 87.81 24 ASN B C 1
ATOM 4513 O O . ASN B 1 24 ? -1.106 12.172 19.406 1 87.81 24 ASN B O 1
ATOM 4517 N N . LYS B 1 25 ? -0.641 13.781 18 1 91.44 25 LYS B N 1
ATOM 4518 C CA . LYS B 1 25 ? -0.899 13.008 16.781 1 91.44 25 LYS B CA 1
ATOM 4519 C C . LYS B 1 25 ? 0.107 13.359 15.688 1 91.44 25 LYS B C 1
ATOM 4521 O O . LYS B 1 25 ? 0.71 14.438 15.711 1 91.44 25 LYS B O 1
ATOM 4526 N N . PRO B 1 26 ? 0.263 12.461 14.781 1 94.44 26 PRO B N 1
ATOM 4527 C CA . PRO B 1 26 ? 1.214 12.773 13.711 1 94.44 26 PRO B CA 1
ATOM 4528 C C . PRO B 1 26 ? 0.638 13.734 12.672 1 94.44 26 PRO B C 1
ATOM 4530 O O . PRO B 1 26 ? -0.581 13.797 12.5 1 94.44 26 PRO B O 1
ATOM 4533 N N . LEU B 1 27 ? 1.484 14.555 12.125 1 96.94 27 LEU B N 1
ATOM 4534 C CA . LEU B 1 27 ? 1.16 15.281 10.898 1 96.94 27 LEU B CA 1
ATOM 4535 C C . LEU B 1 27 ? 1.442 14.43 9.672 1 96.94 27 LEU B C 1
ATOM 4537 O O . LEU B 1 27 ? 2.592 14.062 9.414 1 96.94 27 LEU B O 1
ATOM 4541 N N . VAL B 1 28 ? 0.403 14.125 8.961 1 96.5 28 VAL B N 1
ATOM 4542 C CA . VAL B 1 28 ? 0.545 13.195 7.844 1 96.5 28 VAL B CA 1
ATOM 4543 C C . VAL B 1 28 ? 0.301 13.922 6.523 1 96.5 28 VAL B C 1
ATOM 4545 O O . VAL B 1 28 ? -0.821 14.352 6.242 1 96.5 28 VAL B O 1
ATOM 4548 N N . LEU B 1 29 ? 1.391 14.094 5.746 1 97.31 29 LEU B N 1
ATOM 4549 C CA . LEU B 1 29 ? 1.288 14.617 4.387 1 97.31 29 LEU B CA 1
ATOM 4550 C C . LEU B 1 29 ? 0.985 13.492 3.398 1 97.31 29 LEU B C 1
ATOM 4552 O O . LEU B 1 29 ? 1.812 12.609 3.189 1 97.31 29 LEU B O 1
ATOM 4556 N N . PHE B 1 30 ? -0.204 13.523 2.826 1 94.38 30 PHE B N 1
ATOM 4557 C CA . PHE B 1 30 ? -0.56 12.484 1.864 1 94.38 30 PHE B CA 1
ATOM 4558 C C . PHE B 1 30 ? -0.899 13.102 0.51 1 94.38 30 PHE B C 1
ATOM 4560 O O . PHE B 1 30 ? -1.2 14.289 0.42 1 94.38 30 PHE B O 1
ATOM 4567 N N . GLY B 1 31 ? -0.73 12.289 -0.569 1 90.06 31 GLY B N 1
ATOM 4568 C CA . GLY B 1 31 ? -0.997 12.734 -1.928 1 90.06 31 GLY B CA 1
ATOM 4569 C C . GLY B 1 31 ? -0.279 11.906 -2.979 1 90.06 31 GLY B C 1
ATOM 4570 O O . GLY B 1 31 ? 0.48 10.992 -2.645 1 90.06 31 GLY B O 1
ATOM 4571 N N . PRO B 1 32 ? -0.571 12.234 -4.207 1 84.69 32 PRO B N 1
ATOM 4572 C CA . PRO B 1 32 ? 0.052 11.477 -5.293 1 84.69 32 PRO B CA 1
ATOM 4573 C C . PRO B 1 32 ? 1.557 11.719 -5.395 1 84.69 32 PRO B C 1
ATOM 4575 O O . PRO B 1 32 ? 2.105 12.539 -4.656 1 84.69 32 PRO B O 1
ATOM 4578 N N . ASN B 1 33 ? 2.164 10.914 -6.219 1 79 33 ASN B N 1
ATOM 4579 C CA . ASN B 1 33 ? 3.594 11.094 -6.453 1 79 33 ASN B CA 1
ATOM 4580 C C . ASN B 1 33 ? 3.895 12.461 -7.07 1 79 33 ASN B C 1
ATOM 4582 O O . ASN B 1 33 ? 3.115 12.961 -7.879 1 79 33 ASN B O 1
ATOM 4586 N N . ASN B 1 34 ? 4.973 13.039 -6.645 1 78.75 34 ASN B N 1
ATOM 4587 C CA . ASN B 1 34 ? 5.465 14.297 -7.188 1 78.75 34 ASN B CA 1
ATOM 4588 C C . ASN B 1 34 ? 4.559 15.469 -6.812 1 78.75 34 ASN B C 1
ATOM 4590 O O . ASN B 1 34 ? 4.52 16.484 -7.516 1 78.75 34 ASN B O 1
ATOM 4594 N N . ALA B 1 35 ? 3.818 15.312 -5.766 1 86.75 35 ALA B N 1
ATOM 4595 C CA . ALA B 1 35 ? 2.918 16.359 -5.305 1 86.75 35 ALA B CA 1
ATOM 4596 C C . ALA B 1 35 ? 3.686 17.453 -4.551 1 86.75 35 ALA B C 1
ATOM 4598 O O . ALA B 1 35 ? 3.182 18.562 -4.367 1 86.75 35 ALA B O 1
ATOM 4599 N N . GLY B 1 36 ? 4.898 17.156 -4.09 1 90.94 36 GLY B N 1
ATOM 4600 C CA . GLY B 1 36 ? 5.691 18.141 -3.365 1 90.94 36 GLY B CA 1
ATOM 4601 C C . GLY B 1 36 ? 5.848 17.797 -1.893 1 90.94 36 GLY B C 1
ATOM 4602 O O . GLY B 1 36 ? 6.352 18.625 -1.117 1 90.94 36 GLY B O 1
ATOM 4603 N N . LYS B 1 37 ? 5.387 16.594 -1.452 1 93.44 37 LYS B N 1
ATOM 4604 C CA . LYS B 1 37 ? 5.508 16.172 -0.058 1 93.44 37 LYS B CA 1
ATOM 4605 C C . LYS B 1 37 ? 6.957 16.234 0.412 1 93.44 37 LYS B C 1
ATOM 4607 O O . LYS B 1 37 ? 7.246 16.781 1.481 1 93.44 37 LYS B O 1
ATOM 4612 N N . SER B 1 38 ? 7.898 15.766 -0.421 1 89.31 38 SER B N 1
ATOM 4613 C CA . SER B 1 38 ? 9.32 15.766 -0.082 1 89.31 38 SER B CA 1
ATOM 4614 C C . SER B 1 38 ? 9.859 17.188 0.026 1 89.31 38 SER B C 1
ATOM 4616 O O . SER B 1 38 ? 10.75 17.453 0.836 1 89.31 38 SER B O 1
ATOM 4618 N N . ASN B 1 39 ? 9.367 18.078 -0.793 1 92.88 39 ASN B N 1
ATOM 4619 C CA . ASN B 1 39 ? 9.773 19.469 -0.722 1 92.88 39 ASN B CA 1
ATOM 4620 C C . ASN B 1 39 ? 9.391 20.109 0.614 1 92.88 39 ASN B C 1
ATOM 4622 O O . ASN B 1 39 ? 10.18 20.859 1.2 1 92.88 39 ASN B O 1
ATOM 4626 N N . ILE B 1 40 ? 8.227 19.75 1.045 1 97.19 40 ILE B N 1
ATOM 4627 C CA . ILE B 1 40 ? 7.762 20.266 2.328 1 97.19 40 ILE B CA 1
ATOM 4628 C C . ILE B 1 40 ? 8.656 19.75 3.449 1 97.19 40 ILE B C 1
ATOM 4630 O O . ILE B 1 40 ? 9.109 20.516 4.297 1 97.19 40 ILE B O 1
ATOM 4634 N N . LEU B 1 41 ? 8.922 18.484 3.434 1 95.56 41 LEU B N 1
ATOM 4635 C CA . LEU B 1 41 ? 9.766 17.875 4.457 1 95.56 41 LEU B CA 1
ATOM 4636 C C . LEU B 1 41 ? 11.172 18.469 4.43 1 95.56 41 LEU B C 1
ATOM 4638 O O . LEU B 1 41 ? 11.758 18.734 5.48 1 95.56 41 LEU B O 1
ATOM 4642 N N . SER B 1 42 ? 11.688 18.672 3.236 1 93 42 SER B N 1
ATOM 4643 C CA . SER B 1 42 ? 13.008 19.266 3.07 1 93 42 SER B CA 1
ATOM 4644 C C . SER B 1 42 ? 13.062 20.656 3.664 1 93 42 SER B C 1
ATOM 4646 O O . SER B 1 42 ? 14.039 21.031 4.324 1 93 42 SER B O 1
ATOM 4648 N N . ALA B 1 43 ? 12.078 21.406 3.432 1 96.12 43 ALA B N 1
ATOM 4649 C CA . ALA B 1 43 ? 12 22.766 3.977 1 96.12 43 ALA B CA 1
ATOM 4650 C C . ALA B 1 43 ? 11.992 22.734 5.504 1 96.12 43 ALA B C 1
ATOM 4652 O O . ALA B 1 43 ? 12.711 23.516 6.145 1 96.12 43 ALA B O 1
ATOM 4653 N N . ILE B 1 44 ? 11.219 21.891 6.062 1 96.5 44 ILE B N 1
ATOM 4654 C CA . ILE B 1 44 ? 11.133 21.781 7.516 1 96.5 44 ILE B CA 1
ATOM 4655 C C . ILE B 1 44 ? 12.5 21.391 8.078 1 96.5 44 ILE B C 1
ATOM 4657 O O . ILE B 1 44 ? 12.961 21.969 9.062 1 96.5 44 ILE B O 1
ATOM 4661 N N . ASN B 1 45 ? 13.117 20.484 7.426 1 93.12 45 ASN B N 1
ATOM 4662 C CA . ASN B 1 45 ? 14.422 20.031 7.895 1 93.12 45 ASN B CA 1
ATOM 4663 C C . ASN B 1 45 ? 15.492 21.109 7.719 1 93.12 45 ASN B C 1
ATOM 4665 O O . ASN B 1 45 ? 16.5 21.109 8.43 1 93.12 45 ASN B O 1
ATOM 4669 N N . ARG B 1 46 ? 15.367 21.953 6.781 1 93.81 46 ARG B N 1
ATOM 4670 C CA . ARG B 1 46 ? 16.312 23.031 6.559 1 93.81 46 ARG B CA 1
ATOM 4671 C C . ARG B 1 46 ? 16.359 23.984 7.754 1 93.81 46 ARG B C 1
ATOM 4673 O O . ARG B 1 46 ? 17.422 24.484 8.109 1 93.81 46 ARG B O 1
ATOM 4680 N N . ILE B 1 47 ? 15.258 24.234 8.328 1 95.19 47 ILE B N 1
ATOM 4681 C CA . ILE B 1 47 ? 15.211 25.203 9.414 1 95.19 47 ILE B CA 1
ATOM 4682 C C . ILE B 1 47 ? 15.453 24.5 10.75 1 95.19 47 ILE B C 1
ATOM 4684 O O . ILE B 1 47 ? 16.047 25.078 11.664 1 95.19 47 ILE B O 1
ATOM 4688 N N . LEU B 1 48 ? 15.055 23.266 10.867 1 93.31 48 LEU B N 1
ATOM 4689 C CA . LEU B 1 48 ? 15.102 22.594 12.164 1 93.31 48 LEU B CA 1
ATOM 4690 C C . LEU B 1 48 ? 16.234 21.578 12.203 1 93.31 48 LEU B C 1
ATOM 4692 O O . LEU B 1 48 ? 16.562 21.047 13.273 1 93.31 48 LEU B O 1
ATOM 4696 N N . GLY B 1 49 ? 16.766 21.344 11.141 1 88.25 49 GLY B N 1
ATOM 4697 C CA . GLY B 1 49 ? 17.781 20.297 11.07 1 88.25 49 GLY B CA 1
ATOM 4698 C C . GLY B 1 49 ? 19.047 20.641 11.805 1 88.25 49 GLY B C 1
ATOM 4699 O O . GLY B 1 49 ? 19.156 21.703 12.422 1 88.25 49 GLY B O 1
ATOM 4700 N N . GLU B 1 50 ? 19.984 19.766 11.695 1 78.5 50 GLU B N 1
ATOM 4701 C CA . GLU B 1 50 ? 21.234 19.891 12.438 1 78.5 50 GLU B CA 1
ATOM 4702 C C . GLU B 1 50 ? 22.094 21.016 11.875 1 78.5 50 GLU B C 1
ATOM 4704 O O . GLU B 1 50 ? 22.734 21.75 12.625 1 78.5 50 GLU B O 1
ATOM 4709 N N . ARG B 1 51 ? 22.125 21.125 10.641 1 84.81 51 ARG B N 1
ATOM 4710 C CA . ARG B 1 51 ? 22.922 22.172 10.008 1 84.81 51 ARG B CA 1
ATOM 4711 C C . ARG B 1 51 ? 22.297 23.547 10.219 1 84.81 51 ARG B C 1
ATOM 4713 O O . ARG B 1 51 ? 21.078 23.703 10.141 1 84.81 51 ARG B O 1
ATOM 4720 N N . TYR B 1 52 ? 23.203 24.375 10.531 1 90.88 52 TYR B N 1
ATOM 4721 C CA . TYR B 1 52 ? 22.703 25.734 10.695 1 90.88 52 TYR B CA 1
ATOM 4722 C C . TYR B 1 52 ? 22.078 26.25 9.406 1 90.88 52 TYR B C 1
ATOM 4724 O O . TYR B 1 52 ? 22.688 26.172 8.336 1 90.88 52 TYR B O 1
ATOM 4732 N N . PRO B 1 53 ? 20.906 26.766 9.477 1 93.44 53 PRO B N 1
ATOM 4733 C CA . PRO B 1 53 ? 20.125 27.062 8.273 1 93.44 53 PRO B CA 1
ATOM 4734 C C . PRO B 1 53 ? 20.828 28.016 7.316 1 93.44 53 PRO B C 1
ATOM 4736 O O . PRO B 1 53 ? 20.781 27.828 6.098 1 93.44 53 PRO B O 1
ATOM 4739 N N . THR B 1 54 ? 21.562 28.984 7.816 1 92.94 54 THR B N 1
ATOM 4740 C CA . THR B 1 54 ? 22.172 30 6.961 1 92.94 54 THR B CA 1
ATOM 4741 C C . THR B 1 54 ? 23.375 29.438 6.203 1 92.94 54 THR B C 1
ATOM 4743 O O . THR B 1 54 ? 23.844 30.031 5.234 1 92.94 54 THR B O 1
ATOM 4746 N N . TYR B 1 55 ? 23.828 28.328 6.633 1 90.25 55 TYR B N 1
ATOM 4747 C CA . TYR B 1 55 ? 25 27.734 6.004 1 90.25 55 TYR B CA 1
ATOM 4748 C C . TYR B 1 55 ? 24.594 26.75 4.91 1 90.25 55 TYR B C 1
ATOM 4750 O O . TYR B 1 55 ? 25.453 26.234 4.184 1 90.25 55 TYR B O 1
ATOM 4758 N N . ILE B 1 56 ? 23.391 26.5 4.812 1 89.69 56 ILE B N 1
ATOM 4759 C CA . ILE B 1 56 ? 22.906 25.609 3.768 1 89.69 56 ILE B CA 1
ATOM 4760 C C . ILE B 1 56 ? 22.812 26.375 2.445 1 89.69 56 ILE B C 1
ATOM 4762 O O . ILE B 1 56 ? 22.078 27.359 2.344 1 89.69 56 ILE B O 1
ATOM 4766 N N . GLU B 1 57 ? 23.438 25.859 1.502 1 87.31 57 GLU B N 1
ATOM 4767 C CA . GLU B 1 57 ? 23.484 26.5 0.197 1 87.31 57 GLU B CA 1
ATOM 4768 C C . GLU B 1 57 ? 22.203 26.25 -0.592 1 87.31 57 GLU B C 1
ATOM 4770 O O . GLU B 1 57 ? 21.641 25.156 -0.529 1 87.31 57 GLU B O 1
ATOM 4775 N N . MET B 1 58 ? 21.812 27.281 -1.267 1 89.31 58 MET B N 1
ATOM 4776 C CA . MET B 1 58 ? 20.688 27.141 -2.186 1 89.31 58 MET B CA 1
ATOM 4777 C C . MET B 1 58 ? 21.172 26.734 -3.574 1 89.31 58 MET B C 1
ATOM 4779 O O . MET B 1 58 ? 22 27.406 -4.176 1 89.31 58 MET B O 1
ATOM 4783 N N . LEU B 1 59 ? 20.625 25.672 -3.977 1 84.88 59 LEU B N 1
ATOM 4784 C CA . LEU B 1 59 ? 20.875 25.234 -5.348 1 84.88 59 LEU B CA 1
ATOM 4785 C C . LEU B 1 59 ? 19.844 25.828 -6.297 1 84.88 59 LEU B C 1
ATOM 4787 O O . LEU B 1 59 ? 18.797 26.328 -5.859 1 84.88 59 LEU B O 1
ATOM 4791 N N . GLU B 1 60 ? 20.141 25.703 -7.535 1 82.56 60 GLU B N 1
ATOM 4792 C CA . GLU B 1 60 ? 19.219 26.203 -8.539 1 82.56 60 GLU B CA 1
ATOM 4793 C C . GLU B 1 60 ? 17.844 25.547 -8.406 1 82.56 60 GLU B C 1
ATOM 4795 O O . GLU B 1 60 ? 16.812 26.203 -8.594 1 82.56 60 GLU B O 1
ATOM 4800 N N . SER B 1 61 ? 17.844 24.359 -8.062 1 85.06 61 SER B N 1
ATOM 4801 C CA . SER B 1 61 ? 16.594 23.609 -7.953 1 85.06 61 SER B CA 1
ATOM 4802 C C . SER B 1 61 ? 15.812 24 -6.703 1 85.06 61 SER B C 1
ATOM 4804 O O . SER B 1 61 ? 14.641 23.656 -6.57 1 85.06 61 SER B O 1
ATOM 4806 N N . ASP B 1 62 ? 16.484 24.75 -5.84 1 90.75 62 ASP B N 1
ATOM 4807 C CA . ASP B 1 62 ? 15.828 25.094 -4.582 1 90.75 62 ASP B CA 1
ATOM 4808 C C . ASP B 1 62 ? 14.953 26.328 -4.742 1 90.75 62 ASP B C 1
ATOM 4810 O O . ASP B 1 62 ? 14.094 26.609 -3.904 1 90.75 62 ASP B O 1
ATOM 4814 N N . TYR B 1 63 ? 15.25 27.109 -5.781 1 91.44 63 TYR B N 1
ATOM 4815 C CA . TYR B 1 63 ? 14.453 28.312 -6.012 1 91.44 63 TYR B CA 1
ATOM 4816 C C . TYR B 1 63 ? 13.086 27.953 -6.578 1 91.44 63 TYR B C 1
ATOM 4818 O O . TYR B 1 63 ? 12.945 27 -7.332 1 91.44 63 TYR B O 1
ATOM 4826 N N . PHE B 1 64 ? 12.141 28.797 -6.199 1 93.12 64 PHE B N 1
ATOM 4827 C CA . PHE B 1 64 ? 10.773 28.562 -6.641 1 93.12 64 PHE B CA 1
ATOM 4828 C C . PHE B 1 64 ? 10.688 28.531 -8.164 1 93.12 64 PHE B C 1
ATOM 4830 O O . PHE B 1 64 ? 11.195 29.422 -8.836 1 93.12 64 PHE B O 1
ATOM 4837 N N . LYS B 1 65 ? 10.148 27.469 -8.734 1 88.31 65 LYS B N 1
ATOM 4838 C CA . LYS B 1 65 ? 9.984 27.25 -10.164 1 88.31 65 LYS B CA 1
ATOM 4839 C C . LYS B 1 65 ? 11.328 27.281 -10.883 1 88.31 65 LYS B C 1
ATOM 4841 O O . LYS B 1 65 ? 11.391 27.531 -12.094 1 88.31 65 LYS B O 1
ATOM 4846 N N . ARG B 1 66 ? 12.359 27.094 -10.039 1 86.94 66 ARG B N 1
ATOM 4847 C CA . ARG B 1 66 ? 13.719 27.141 -10.57 1 86.94 66 ARG B CA 1
ATOM 4848 C C . ARG B 1 66 ? 14 28.469 -11.258 1 86.94 66 ARG B C 1
ATOM 4850 O O . ARG B 1 66 ? 14.656 28.516 -12.297 1 86.94 66 ARG B O 1
ATOM 4857 N N . ASN B 1 67 ? 13.367 29.438 -10.812 1 89.25 67 ASN B N 1
ATOM 4858 C CA . ASN B 1 67 ? 13.492 30.781 -11.391 1 89.25 67 ASN B CA 1
ATOM 4859 C C . ASN B 1 67 ? 14.031 31.781 -10.367 1 89.25 67 ASN B C 1
ATOM 4861 O O . ASN B 1 67 ? 13.273 32.562 -9.805 1 89.25 67 ASN B O 1
ATOM 4865 N N . GLN B 1 68 ? 15.289 31.75 -10.297 1 88.81 68 GLN B N 1
ATOM 4866 C CA . GLN B 1 68 ? 15.945 32.656 -9.344 1 88.81 68 GLN B CA 1
ATOM 4867 C C . GLN B 1 68 ? 15.75 34.094 -9.727 1 88.81 68 GLN B C 1
ATOM 4869 O O . GLN B 1 68 ? 15.664 34.969 -8.852 1 88.81 68 GLN B O 1
ATOM 4874 N N . ASN B 1 69 ? 15.711 34.312 -10.969 1 89.56 69 ASN B N 1
ATOM 4875 C CA . ASN B 1 69 ? 15.586 35.688 -11.445 1 89.56 69 ASN B CA 1
ATOM 4876 C C . ASN B 1 69 ? 14.258 36.312 -11.016 1 89.56 69 ASN B C 1
ATOM 4878 O O . ASN B 1 69 ? 14.227 37.438 -10.516 1 89.56 69 ASN B O 1
ATOM 4882 N N . GLU B 1 70 ? 13.164 35.625 -11.18 1 92.06 70 GLU B N 1
ATOM 4883 C CA . GLU B 1 70 ? 11.836 36.125 -10.836 1 92.06 70 GLU B CA 1
ATOM 4884 C C . GLU B 1 70 ? 11.562 35.969 -9.344 1 92.06 70 GLU B C 1
ATOM 4886 O O . GLU B 1 70 ? 10.898 36.812 -8.75 1 92.06 70 GLU B O 1
ATOM 4891 N N . TYR B 1 71 ? 12.031 34.906 -8.805 1 93.5 71 TYR B N 1
ATOM 4892 C CA . TYR B 1 71 ? 11.836 34.625 -7.387 1 93.5 71 TYR B CA 1
ATOM 4893 C C . TYR B 1 71 ? 13.18 34.406 -6.691 1 93.5 71 TYR B C 1
ATOM 4895 O O . TYR B 1 71 ? 13.539 33.25 -6.367 1 93.5 71 TYR B O 1
ATOM 4903 N N . PRO B 1 72 ? 13.844 35.406 -6.273 1 92.56 72 PRO B N 1
ATOM 4904 C CA . PRO B 1 72 ? 15.219 35.312 -5.781 1 92.56 72 PRO B CA 1
ATOM 4905 C C . PRO B 1 72 ? 15.289 34.906 -4.309 1 92.56 72 PRO B C 1
ATOM 4907 O O . PRO B 1 72 ? 16.375 34.594 -3.797 1 92.56 72 PRO B O 1
ATOM 4910 N N . THR B 1 73 ? 14.125 34.938 -3.676 1 93.38 73 THR B N 1
ATOM 4911 C CA . THR B 1 73 ? 14.18 34.688 -2.238 1 93.38 73 THR B CA 1
ATOM 4912 C C . THR B 1 73 ? 13.289 33.5 -1.864 1 93.38 73 THR B C 1
ATOM 4914 O O . THR B 1 73 ? 12.305 33.188 -2.553 1 93.38 73 THR B O 1
ATOM 4917 N N . ALA B 1 74 ? 13.664 32.719 -0.884 1 95.38 74 ALA B N 1
ATOM 4918 C CA . ALA B 1 74 ? 12.883 31.672 -0.224 1 95.38 74 ALA B CA 1
ATOM 4919 C C . ALA B 1 74 ? 12.797 31.922 1.279 1 95.38 74 ALA B C 1
ATOM 4921 O O . ALA B 1 74 ? 13.766 32.375 1.896 1 95.38 74 ALA B O 1
ATOM 4922 N N . HIS B 1 75 ? 11.633 31.719 1.879 1 96.12 75 HIS B N 1
ATOM 4923 C CA . HIS B 1 75 ? 11.422 31.969 3.301 1 96.12 75 HIS B CA 1
ATOM 4924 C C . HIS B 1 75 ? 10.797 30.75 3.984 1 96.12 75 HIS B C 1
ATOM 4926 O O . HIS B 1 75 ? 9.836 30.172 3.48 1 96.12 75 HIS B O 1
ATOM 4932 N N . ILE B 1 76 ? 11.375 30.312 5.043 1 97.62 76 ILE B N 1
ATOM 4933 C CA . ILE B 1 76 ? 10.836 29.25 5.887 1 97.62 76 ILE B CA 1
ATOM 4934 C C . ILE B 1 76 ? 10.719 29.75 7.328 1 97.62 76 ILE B C 1
ATOM 4936 O O . ILE B 1 76 ? 11.703 30.203 7.914 1 97.62 76 ILE B O 1
ATOM 4940 N N . THR B 1 77 ? 9.516 29.703 7.867 1 97.81 77 THR B N 1
ATOM 4941 C CA . THR B 1 77 ? 9.242 30.219 9.203 1 97.81 77 THR B CA 1
ATOM 4942 C C . THR B 1 77 ? 8.688 29.125 10.109 1 97.81 77 THR B C 1
ATOM 4944 O O . THR B 1 77 ? 7.77 28.406 9.719 1 97.81 77 THR B O 1
ATOM 4947 N N . ALA B 1 78 ? 9.234 28.969 11.273 1 97.06 78 ALA B N 1
ATOM 4948 C CA . ALA B 1 78 ? 8.781 28.016 12.273 1 97.06 78 ALA B CA 1
ATOM 4949 C C . ALA B 1 78 ? 8.32 28.719 13.547 1 97.06 78 ALA B C 1
ATOM 4951 O O . ALA B 1 78 ? 8.992 29.609 14.039 1 97.06 78 ALA B O 1
ATOM 4952 N N . LYS B 1 79 ? 7.199 28.359 13.992 1 96.88 79 LYS B N 1
ATOM 4953 C CA . LYS B 1 79 ? 6.66 28.859 15.258 1 96.88 79 LYS B CA 1
ATOM 4954 C C . LYS B 1 79 ? 6.648 27.766 16.312 1 96.88 79 LYS B C 1
ATOM 4956 O O . LYS B 1 79 ? 6.285 26.625 16.047 1 96.88 79 LYS B O 1
ATOM 4961 N N . PHE B 1 80 ? 7.07 28.141 17.531 1 94.75 80 PHE B N 1
ATOM 4962 C CA . PHE B 1 80 ? 7.145 27.188 18.641 1 94.75 80 PHE B CA 1
ATOM 4963 C C . PHE B 1 80 ? 6.191 27.578 19.75 1 94.75 80 PHE B C 1
ATOM 4965 O O . PHE B 1 80 ? 5.73 28.734 19.812 1 94.75 80 PHE B O 1
ATOM 4972 N N . THR B 1 81 ? 5.852 26.625 20.641 1 92.44 81 THR B N 1
ATOM 4973 C CA . THR B 1 81 ? 4.945 26.859 21.75 1 92.44 81 THR B CA 1
ATOM 4974 C C . THR B 1 81 ? 5.629 27.703 22.828 1 92.44 81 THR B C 1
ATOM 4976 O O . THR B 1 81 ? 4.961 28.406 23.594 1 92.44 81 THR B O 1
ATOM 4979 N N . LYS B 1 82 ? 6.961 27.609 22.875 1 91.94 82 LYS B N 1
ATOM 4980 C CA . LYS B 1 82 ? 7.82 28.375 23.766 1 91.94 82 LYS B CA 1
ATOM 4981 C C . LYS B 1 82 ? 9.016 28.953 23.016 1 91.94 82 LYS B C 1
ATOM 4983 O O . LYS B 1 82 ? 9.359 28.469 21.938 1 91.94 82 LYS B O 1
ATOM 4988 N N . PRO B 1 83 ? 9.547 29.953 23.625 1 92.5 83 PRO B N 1
ATOM 4989 C CA . PRO B 1 83 ? 10.688 30.547 22.938 1 92.5 83 PRO B CA 1
ATOM 4990 C C . PRO B 1 83 ? 11.852 29.578 22.766 1 92.5 83 PRO B C 1
ATOM 4992 O O . PRO B 1 83 ? 12.258 28.922 23.719 1 92.5 83 PRO B O 1
ATOM 4995 N N . LEU B 1 84 ? 12.305 29.5 21.547 1 88.88 84 LEU B N 1
ATOM 4996 C CA . LEU B 1 84 ? 13.461 28.672 21.234 1 88.88 84 LEU B CA 1
ATOM 4997 C C . LEU B 1 84 ? 14.766 29.422 21.516 1 88.88 84 LEU B C 1
ATOM 4999 O O . LEU B 1 84 ? 15.781 28.797 21.828 1 88.88 84 LEU B O 1
ATOM 5003 N N . TYR B 1 85 ? 14.68 30.719 21.344 1 88.94 85 TYR B N 1
ATOM 5004 C CA . TYR B 1 85 ? 15.852 31.578 21.438 1 88.94 85 TYR B CA 1
ATOM 5005 C C . TYR B 1 85 ? 15.609 32.75 22.391 1 88.94 85 TYR B C 1
ATOM 5007 O O . TYR B 1 85 ? 14.516 33.312 22.422 1 88.94 85 TYR B O 1
ATOM 5015 N N . TYR B 1 86 ? 16.641 32.938 23.266 1 88.94 86 TYR B N 1
ATOM 5016 C CA . TYR B 1 86 ? 16.672 34.125 24.125 1 88.94 86 TYR B CA 1
ATOM 5017 C C . TYR B 1 86 ? 17.875 35 23.797 1 88.94 86 TYR B C 1
ATOM 5019 O O . TYR B 1 86 ? 19 34.5 23.688 1 88.94 86 TYR B O 1
ATOM 5027 N N . ASP B 1 87 ? 17.5 36.25 23.609 1 86.5 87 ASP B N 1
ATOM 5028 C CA . ASP B 1 87 ? 18.625 37.125 23.344 1 86.5 87 ASP B CA 1
ATOM 5029 C C . ASP B 1 87 ? 19.344 37.5 24.656 1 86.5 87 ASP B C 1
ATOM 5031 O O . ASP B 1 87 ? 19.016 36.969 25.719 1 86.5 87 ASP B O 1
ATOM 5035 N N . ASN B 1 88 ? 20.438 38.281 24.5 1 84.5 88 ASN B N 1
ATOM 5036 C CA . ASN B 1 88 ? 21.266 38.656 25.641 1 84.5 88 ASN B CA 1
ATOM 5037 C C . ASN B 1 88 ? 20.484 39.438 26.688 1 84.5 88 ASN B C 1
ATOM 5039 O O . ASN B 1 88 ? 20.891 39.531 27.844 1 84.5 88 ASN B O 1
ATOM 5043 N N . LYS B 1 89 ? 19.375 40.094 26.406 1 88.5 89 LYS B N 1
ATOM 5044 C CA . LYS B 1 89 ? 18.562 40.875 27.312 1 88.5 89 LYS B CA 1
ATOM 5045 C C . LYS B 1 89 ? 17.469 40.031 27.953 1 88.5 89 LYS B C 1
ATOM 5047 O O . LYS B 1 89 ? 16.672 40.531 28.75 1 88.5 89 LYS B O 1
ATOM 5052 N N . GLY B 1 90 ? 17.344 38.812 27.516 1 87 90 GLY B N 1
ATOM 5053 C CA . GLY B 1 90 ? 16.375 37.906 28.109 1 87 90 GLY B CA 1
ATOM 5054 C C . GLY B 1 90 ? 15.07 37.812 27.328 1 87 90 GLY B C 1
ATOM 5055 O O . GLY B 1 90 ? 14.125 37.156 27.766 1 87 90 GLY B O 1
ATOM 5056 N N . ASN B 1 91 ? 15.031 38.562 26.203 1 89.38 91 ASN B N 1
ATOM 5057 C CA . ASN B 1 91 ? 13.836 38.469 25.375 1 89.38 91 ASN B CA 1
ATOM 5058 C C . ASN B 1 91 ? 13.742 37.125 24.656 1 89.38 91 ASN B C 1
ATOM 5060 O O . ASN B 1 91 ? 14.688 36.719 23.984 1 89.38 91 ASN B O 1
ATOM 5064 N N . GLY B 1 92 ? 12.594 36.469 24.828 1 91.75 92 GLY B N 1
ATOM 5065 C CA . GLY B 1 92 ? 12.375 35.188 24.219 1 91.75 92 GLY B CA 1
ATOM 5066 C C . GLY B 1 92 ? 11.727 35.281 22.844 1 91.75 92 GLY B C 1
ATOM 5067 O O . GLY B 1 92 ? 10.859 36.125 22.609 1 91.75 92 GLY B O 1
ATOM 5068 N N . TYR B 1 93 ? 12.156 34.438 21.891 1 92.56 93 TYR B N 1
ATOM 5069 C CA . TYR B 1 93 ? 11.625 34.406 20.531 1 92.56 93 TYR B CA 1
ATOM 5070 C C . TYR B 1 93 ? 11.047 33.031 20.234 1 92.56 93 TYR B C 1
ATOM 5072 O O . TYR B 1 93 ? 11.766 32.031 20.219 1 92.56 93 TYR B O 1
ATOM 5080 N N . ASP B 1 94 ? 9.742 32.969 19.938 1 94.06 94 ASP B N 1
ATOM 5081 C CA . ASP B 1 94 ? 9.078 31.719 19.656 1 94.06 94 ASP B CA 1
ATOM 5082 C C . ASP B 1 94 ? 8.875 31.531 18.156 1 94.06 94 ASP B C 1
ATOM 5084 O O . ASP B 1 94 ? 8.273 30.547 17.719 1 94.06 94 ASP B O 1
ATOM 5088 N N . VAL B 1 95 ? 9.32 32.531 17.406 1 96.12 95 VAL B N 1
ATOM 5089 C CA . VAL B 1 95 ? 9.289 32.438 15.953 1 96.12 95 VAL B CA 1
ATOM 5090 C C . VAL B 1 95 ? 10.711 32.562 15.398 1 96.12 95 VAL B C 1
ATOM 5092 O O . VAL B 1 95 ? 11.445 33.5 15.766 1 96.12 95 VAL B O 1
ATOM 5095 N N . ILE B 1 96 ? 11.086 31.609 14.578 1 95.25 96 ILE B N 1
ATOM 5096 C CA . ILE B 1 96 ? 12.367 31.625 13.883 1 95.25 96 ILE B CA 1
ATOM 5097 C C . ILE B 1 96 ? 12.141 31.5 12.375 1 95.25 96 ILE B C 1
ATOM 5099 O O . ILE B 1 96 ? 11.32 30.688 11.938 1 95.25 96 ILE B O 1
ATOM 5103 N N . ALA B 1 97 ? 12.836 32.312 11.641 1 96.5 97 ALA B N 1
ATOM 5104 C CA . ALA B 1 97 ? 12.695 32.281 10.188 1 96.5 97 ALA B CA 1
ATOM 5105 C C . ALA B 1 97 ? 14.055 32.344 9.5 1 96.5 97 ALA B C 1
ATOM 5107 O O . ALA B 1 97 ? 14.984 33 10.008 1 96.5 97 ALA B O 1
ATOM 5108 N N . VAL B 1 98 ? 14.148 31.656 8.414 1 96.38 98 VAL B N 1
ATOM 5109 C CA . VAL B 1 98 ? 15.328 31.766 7.555 1 96.38 98 VAL B CA 1
ATOM 5110 C C . VAL B 1 98 ? 14.914 32.312 6.191 1 96.38 98 VAL B C 1
ATOM 5112 O O . VAL B 1 98 ? 13.914 31.875 5.613 1 96.38 98 VAL B O 1
ATOM 5115 N N . SER B 1 99 ? 15.617 33.312 5.785 1 95.12 99 SER B N 1
ATOM 5116 C CA . SER B 1 99 ? 15.453 33.875 4.449 1 95.12 99 SER B CA 1
ATOM 5117 C C . SER B 1 99 ? 16.688 33.625 3.59 1 95.12 99 SER B C 1
ATOM 5119 O O . SER B 1 99 ? 17.797 34.031 3.943 1 95.12 99 SER B O 1
ATOM 5121 N N . TYR B 1 100 ? 16.422 32.906 2.539 1 94.5 100 TYR B N 1
ATOM 5122 C CA . TYR B 1 100 ? 17.5 32.719 1.562 1 94.5 100 TYR B CA 1
ATOM 5123 C C . TYR B 1 100 ? 17.438 33.75 0.459 1 94.5 100 TYR B C 1
ATOM 5125 O O . TYR B 1 100 ? 16.344 34.125 0.002 1 94.5 100 TYR B O 1
ATOM 5133 N N . GLY B 1 101 ? 18.641 34.156 0.002 1 90.38 101 GLY B N 1
ATOM 5134 C CA . GLY B 1 101 ? 18.672 35.188 -0.992 1 90.38 101 GLY B CA 1
ATOM 5135 C C . GLY B 1 101 ? 18.125 36.531 -0.474 1 90.38 101 GLY B C 1
ATOM 5136 O O . GLY B 1 101 ? 17.375 37.188 -1.163 1 90.38 101 GLY B O 1
ATOM 5137 N N . TYR B 1 102 ? 18.5 36.812 0.707 1 83.62 102 TYR B N 1
ATOM 5138 C CA . TYR B 1 102 ? 18.031 38.031 1.348 1 83.62 102 TYR B CA 1
ATOM 5139 C C . TYR B 1 102 ? 18.453 39.25 0.548 1 83.62 102 TYR B C 1
ATOM 5141 O O . TYR B 1 102 ? 19.594 39.344 0.085 1 83.62 102 TYR B O 1
ATOM 5149 N N . ASN B 1 103 ? 17.516 40.188 0.358 1 78.25 103 ASN B N 1
ATOM 5150 C CA . ASN B 1 103 ? 17.703 41.406 -0.432 1 78.25 103 ASN B CA 1
ATOM 5151 C C . ASN B 1 103 ? 18.031 41.094 -1.887 1 78.25 103 ASN B C 1
ATOM 5153 O O . ASN B 1 103 ? 18.641 41.906 -2.582 1 78.25 103 ASN B O 1
ATOM 5157 N N . GLY B 1 104 ? 17.734 39.875 -2.273 1 77.06 104 GLY B N 1
ATOM 5158 C CA . GLY B 1 104 ? 17.875 39.469 -3.662 1 77.06 104 GLY B CA 1
ATOM 5159 C C . GLY B 1 104 ? 19.297 39.062 -4.016 1 77.06 104 GLY B C 1
ATOM 5160 O O . GLY B 1 104 ? 19.625 38.906 -5.191 1 77.06 104 GLY B O 1
ATOM 5161 N N . GLN B 1 105 ? 20.125 39.031 -2.986 1 77.75 105 GLN B N 1
ATOM 5162 C CA . GLN B 1 105 ? 21.516 38.688 -3.242 1 77.75 105 GLN B CA 1
ATOM 5163 C C . GLN B 1 105 ? 21.766 37.188 -3.004 1 77.75 105 GLN B C 1
ATOM 5165 O O . GLN B 1 105 ? 21.406 36.656 -1.948 1 77.75 105 GLN B O 1
ATOM 5170 N N . ALA B 1 106 ? 22.344 36.594 -3.998 1 75.38 106 ALA B N 1
ATOM 5171 C CA . ALA B 1 106 ? 22.641 35.188 -3.926 1 75.38 106 ALA B CA 1
ATOM 5172 C C . ALA B 1 106 ? 23.547 34.844 -2.742 1 75.38 106 ALA B C 1
ATOM 5174 O O . ALA B 1 106 ? 24.484 35.594 -2.453 1 75.38 106 ALA B O 1
ATOM 5175 N N . ASN B 1 107 ? 23.25 33.844 -2.039 1 76.75 107 ASN B N 1
ATOM 5176 C CA . ASN B 1 107 ? 24.031 33.312 -0.936 1 76.75 107 ASN B CA 1
ATOM 5177 C C . ASN B 1 107 ? 23.969 34.219 0.293 1 76.75 107 ASN B C 1
ATOM 5179 O O . ASN B 1 107 ? 24.797 34.094 1.195 1 76.75 107 ASN B O 1
ATOM 5183 N N . ASN B 1 108 ? 23.109 35.219 0.175 1 87.19 108 ASN B N 1
ATOM 5184 C CA . ASN B 1 108 ? 22.828 36.031 1.364 1 87.19 108 ASN B CA 1
ATOM 5185 C C . ASN B 1 108 ? 21.672 35.438 2.18 1 87.19 108 ASN B C 1
ATOM 5187 O O . ASN B 1 108 ? 20.516 35.719 1.911 1 87.19 108 ASN B O 1
ATOM 5191 N N . ASN B 1 109 ? 22.062 34.625 3.17 1 92.69 109 ASN B N 1
ATOM 5192 C CA . ASN B 1 109 ? 21.078 33.969 4.012 1 92.69 109 ASN B CA 1
ATOM 5193 C C . ASN B 1 109 ? 20.984 34.625 5.391 1 92.69 109 ASN B C 1
ATOM 5195 O O . ASN B 1 109 ? 22 35 5.969 1 92.69 109 ASN B O 1
ATOM 5199 N N . LEU B 1 110 ? 19.75 34.781 5.82 1 93.12 110 LEU B N 1
ATOM 5200 C CA . LEU B 1 110 ? 19.516 35.469 7.082 1 93.12 110 LEU B CA 1
ATOM 5201 C C . LEU B 1 110 ? 18.594 34.656 7.98 1 93.12 110 LEU B C 1
ATOM 5203 O O . LEU B 1 110 ? 17.547 34.188 7.535 1 93.12 110 LEU B O 1
ATOM 5207 N N . LEU B 1 111 ? 19.047 34.438 9.188 1 94.69 111 LEU B N 1
ATOM 5208 C CA . LEU B 1 111 ? 18.172 33.906 10.227 1 94.69 111 LEU B CA 1
ATOM 5209 C C . LEU B 1 111 ? 17.578 35.031 11.055 1 94.69 111 LEU B C 1
ATOM 5211 O O . LEU B 1 111 ? 18.312 35.906 11.531 1 94.69 111 LEU B O 1
ATOM 5215 N N . HIS B 1 112 ? 16.281 35.062 11.172 1 94.12 112 HIS B N 1
ATOM 5216 C CA . HIS B 1 112 ? 15.664 36.219 11.82 1 94.12 112 HIS B CA 1
ATOM 5217 C C . HIS B 1 112 ? 14.422 35.781 12.609 1 94.12 112 HIS B C 1
ATOM 5219 O O . HIS B 1 112 ? 14.031 34.625 12.586 1 94.12 112 HIS B O 1
ATOM 5225 N N . ASP B 1 113 ? 13.781 36.719 13.352 1 92.31 113 ASP B N 1
ATOM 5226 C CA . ASP B 1 113 ? 12.703 36.438 14.297 1 92.31 113 ASP B CA 1
ATOM 5227 C C . ASP B 1 113 ? 11.344 36.531 13.609 1 92.31 113 ASP B C 1
ATOM 5229 O O . ASP B 1 113 ? 10.312 36.688 14.281 1 92.31 113 ASP B O 1
ATOM 5233 N N . GLY B 1 114 ? 11.305 36.5 12.305 1 89.44 114 GLY B N 1
ATOM 5234 C CA . GLY B 1 114 ? 10.055 36.625 11.57 1 89.44 114 GLY B CA 1
ATOM 5235 C C . GLY B 1 114 ? 9.75 38.062 11.141 1 89.44 114 GLY B C 1
ATOM 5236 O O . GLY B 1 114 ? 9 38.281 10.18 1 89.44 114 GLY B O 1
ATOM 5237 N N . SER B 1 115 ? 10.312 39 11.883 1 87.12 115 SER B N 1
ATOM 5238 C CA . SER B 1 115 ? 10.094 40.406 11.578 1 87.12 115 SER B CA 1
ATOM 5239 C C . SER B 1 115 ? 11.305 41.031 10.891 1 87.12 115 SER B C 1
ATOM 5241 O O . SER B 1 115 ? 11.391 42.25 10.75 1 87.12 115 SER B O 1
ATOM 5243 N N . GLY B 1 116 ? 12.219 40.188 10.57 1 86.06 116 GLY B N 1
ATOM 5244 C CA . GLY B 1 116 ? 13.359 40.656 9.82 1 86.06 116 GLY B CA 1
ATOM 5245 C C . GLY B 1 116 ? 14.578 40.906 10.688 1 86.06 116 GLY B C 1
ATOM 5246 O O . GLY B 1 116 ? 15.68 41.156 10.18 1 86.06 116 GLY B O 1
ATOM 5247 N N . ASN B 1 117 ? 14.422 40.875 12.055 1 88.94 117 ASN B N 1
ATOM 5248 C CA . ASN B 1 117 ? 15.562 41.094 12.945 1 88.94 117 ASN B CA 1
ATOM 5249 C C . ASN B 1 117 ? 16.453 39.844 13.008 1 88.94 117 ASN B C 1
ATOM 5251 O O . ASN B 1 117 ? 15.969 38.75 13.273 1 88.94 117 ASN B O 1
ATOM 5255 N N . LYS B 1 118 ? 17.719 40.125 12.789 1 91.94 118 LYS B N 1
ATOM 5256 C CA . LYS B 1 118 ? 18.688 39.031 12.781 1 91.94 118 LYS B CA 1
ATOM 5257 C C . LYS B 1 118 ? 18.844 38.438 14.172 1 91.94 118 LYS B C 1
ATOM 5259 O O . LYS B 1 118 ? 18.875 39.156 15.172 1 91.94 118 LYS B O 1
ATOM 5264 N N . ILE B 1 119 ? 18.844 37.094 14.188 1 91.88 119 ILE B N 1
ATOM 5265 C CA . ILE B 1 119 ? 19.062 36.375 15.43 1 91.88 119 ILE B CA 1
ATOM 5266 C C . ILE B 1 119 ? 20.172 35.344 15.242 1 91.88 119 ILE B C 1
ATOM 5268 O O . ILE B 1 119 ? 20.453 34.938 14.117 1 91.88 119 ILE B O 1
ATOM 5272 N N . TYR B 1 120 ? 20.781 34.938 16.391 1 90.19 120 TYR B N 1
ATOM 5273 C CA . TYR B 1 120 ? 21.891 34 16.344 1 90.19 120 TYR B CA 1
ATOM 5274 C C . TYR B 1 120 ? 21.719 32.906 17.406 1 90.19 120 TYR B C 1
ATOM 5276 O O . TYR B 1 120 ? 22.578 32.781 18.297 1 90.19 120 TYR B O 1
ATOM 5284 N N . PRO B 1 121 ? 20.734 32.156 17.234 1 91.88 121 PRO B N 1
ATOM 5285 C CA . PRO B 1 121 ? 20.641 31.062 18.188 1 91.88 121 PRO B CA 1
ATOM 5286 C C . PRO B 1 121 ? 21.844 30.109 18.109 1 91.88 121 PRO B C 1
ATOM 5288 O O . PRO B 1 121 ? 22.328 29.812 17.016 1 91.88 121 PRO B O 1
ATOM 5291 N N . THR B 1 122 ? 22.266 29.672 19.266 1 87.62 122 THR B N 1
ATOM 5292 C CA . THR B 1 122 ? 23.375 28.719 19.328 1 87.62 122 THR B CA 1
ATOM 5293 C C . THR B 1 122 ? 22.906 27.312 18.984 1 87.62 122 THR B C 1
ATOM 5295 O O . THR B 1 122 ? 21.703 27.047 18.938 1 87.62 122 THR B O 1
ATOM 5298 N N . ASN B 1 123 ? 23.812 26.484 18.734 1 81.81 123 ASN B N 1
ATOM 5299 C CA . ASN B 1 123 ? 23.484 25.094 18.453 1 81.81 123 ASN B CA 1
ATOM 5300 C C . ASN B 1 123 ? 22.781 24.422 19.641 1 81.81 123 ASN B C 1
ATOM 5302 O O . ASN B 1 123 ? 21.906 23.578 19.453 1 81.81 123 ASN B O 1
ATOM 5306 N N . GLU B 1 124 ? 23.109 24.859 20.781 1 79.06 124 GLU B N 1
ATOM 5307 C CA . GLU B 1 124 ? 22.469 24.328 21.984 1 79.06 124 GLU B CA 1
ATOM 5308 C C . GLU B 1 124 ? 21 24.734 22.031 1 79.06 124 GLU B C 1
ATOM 5310 O O . GLU B 1 124 ? 20.141 23.906 22.359 1 79.06 124 GLU B O 1
ATOM 5315 N N . GLN B 1 125 ? 20.812 25.953 21.703 1 83.69 125 GLN B N 1
ATOM 5316 C CA . GLN B 1 125 ? 19.438 26.438 21.703 1 83.69 125 GLN B CA 1
ATOM 5317 C C . GLN B 1 125 ? 18.609 25.75 20.609 1 83.69 125 GLN B C 1
ATOM 5319 O O . GLN B 1 125 ? 17.453 25.391 20.844 1 83.69 125 GLN B O 1
ATOM 5324 N N . ARG B 1 126 ? 19.234 25.516 19.516 1 86.69 126 ARG B N 1
ATOM 5325 C CA . ARG B 1 126 ? 18.547 24.859 18.391 1 86.69 126 ARG B CA 1
ATOM 5326 C C . ARG B 1 126 ? 18.266 23.391 18.703 1 86.69 126 ARG B C 1
ATOM 5328 O O . ARG B 1 126 ? 17.328 22.812 18.141 1 86.69 126 ARG B O 1
ATOM 5335 N N . SER B 1 127 ? 19.031 22.828 19.516 1 78.56 127 SER B N 1
ATOM 5336 C CA . SER B 1 127 ? 18.891 21.422 19.859 1 78.56 127 SER B CA 1
ATOM 5337 C C . SER B 1 127 ? 17.641 21.172 20.688 1 78.56 127 SER B C 1
ATOM 5339 O O . SER B 1 127 ? 17.188 20.031 20.812 1 78.56 127 SER B O 1
ATOM 5341 N N . ALA B 1 128 ? 17.062 22.266 21.188 1 79.62 128 ALA B N 1
ATOM 5342 C CA . ALA B 1 128 ? 15.844 22.141 22 1 79.62 128 ALA B CA 1
ATOM 5343 C C . ALA B 1 128 ? 14.688 21.609 21.156 1 79.62 128 ALA B C 1
ATOM 5345 O O . ALA B 1 128 ? 13.75 21 21.688 1 79.62 128 ALA B O 1
ATOM 5346 N N . CYS B 1 129 ? 14.719 21.859 19.891 1 86.06 129 CYS B N 1
ATOM 5347 C CA . CYS B 1 129 ? 13.703 21.344 18.969 1 86.06 129 CYS B CA 1
ATOM 5348 C C . CYS B 1 129 ? 14.305 21.062 17.609 1 86.06 129 CYS B C 1
ATOM 5350 O O . CYS B 1 129 ? 14.109 21.828 16.656 1 86.06 129 CYS B O 1
ATOM 5352 N N . GLN B 1 130 ? 14.922 20 17.578 1 83.75 130 GLN B N 1
ATOM 5353 C CA . GLN B 1 130 ? 15.633 19.625 16.359 1 83.75 130 GLN B CA 1
ATOM 5354 C C . GLN B 1 130 ? 14.898 18.516 15.609 1 83.75 130 GLN B C 1
ATOM 5356 O O . GLN B 1 130 ? 14.242 17.688 16.234 1 83.75 130 GLN B O 1
ATOM 5361 N N . SER B 1 131 ? 15.07 18.625 14.289 1 87.38 131 SER B N 1
ATOM 5362 C CA . SER B 1 131 ? 14.43 17.594 13.484 1 87.38 131 SER B CA 1
ATOM 5363 C C . SER B 1 131 ? 15.406 16.484 13.125 1 87.38 131 SER B C 1
ATOM 5365 O O . SER B 1 131 ? 16.625 16.719 13.078 1 87.38 131 SER B O 1
ATOM 5367 N N . TYR B 1 132 ? 14.812 15.328 13.008 1 78.56 132 TYR B N 1
ATOM 5368 C CA . TYR B 1 132 ? 15.516 14.172 12.461 1 78.56 132 TYR B CA 1
ATOM 5369 C C . TYR B 1 132 ? 14.766 13.602 11.266 1 78.56 132 TYR B C 1
ATOM 5371 O O . TYR B 1 132 ? 13.602 13.203 11.383 1 78.56 132 TYR B O 1
ATOM 5379 N N . LEU B 1 133 ? 15.477 13.586 10.148 1 83.12 133 LEU B N 1
ATOM 5380 C CA . LEU B 1 133 ? 14.836 13.164 8.906 1 83.12 133 LEU B CA 1
ATOM 5381 C C . LEU B 1 133 ? 15.25 11.75 8.531 1 83.12 133 LEU B C 1
ATOM 5383 O O . LEU B 1 133 ? 16.438 11.445 8.453 1 83.12 133 LEU B O 1
ATOM 5387 N N . ILE B 1 134 ? 14.258 10.891 8.43 1 77 134 ILE B N 1
ATOM 5388 C CA . ILE B 1 134 ? 14.445 9.562 7.855 1 77 134 ILE B CA 1
ATOM 5389 C C . ILE B 1 134 ? 13.961 9.555 6.41 1 77 134 ILE B C 1
ATOM 5391 O O . ILE B 1 134 ? 12.758 9.555 6.152 1 77 134 ILE B O 1
ATOM 5395 N N . ASP B 1 135 ? 14.906 9.539 5.441 1 73.44 135 ASP B N 1
ATOM 5396 C CA . ASP B 1 135 ? 14.562 9.633 4.027 1 73.44 135 ASP B CA 1
ATOM 5397 C C . ASP B 1 135 ? 14.102 8.281 3.488 1 73.44 135 ASP B C 1
ATOM 5399 O O . ASP B 1 135 ? 14.305 7.246 4.133 1 73.44 135 ASP B O 1
ATOM 5403 N N . ALA B 1 136 ? 13.492 8.32 2.342 1 64.5 136 ALA B N 1
ATOM 5404 C CA . ALA B 1 136 ? 12.898 7.133 1.731 1 64.5 136 ALA B CA 1
ATOM 5405 C C . ALA B 1 136 ? 13.984 6.148 1.293 1 64.5 136 ALA B C 1
ATOM 5407 O O . ALA B 1 136 ? 13.781 4.934 1.342 1 64.5 136 ALA B O 1
ATOM 5408 N N . GLU B 1 137 ? 14.945 6.703 0.523 1 55.78 137 GLU B N 1
ATOM 5409 C CA . GLU B 1 137 ? 16 5.816 0.037 1 55.78 137 GLU B CA 1
ATOM 5410 C C . GLU B 1 137 ? 16.875 5.316 1.186 1 55.78 137 GLU B C 1
ATOM 5412 O O . GLU B 1 137 ? 17.797 4.52 0.973 1 55.78 137 GLU B O 1
ATOM 5417 N N . ARG B 1 138 ? 16.297 5.297 2.316 1 49.53 138 ARG B N 1
ATOM 5418 C CA . ARG B 1 138 ? 16.781 4.793 3.6 1 49.53 138 ARG B CA 1
ATOM 5419 C C . ARG B 1 138 ? 18.281 4.531 3.557 1 49.53 138 ARG B C 1
ATOM 5421 O O . ARG B 1 138 ? 18.719 3.379 3.629 1 49.53 138 ARG B O 1
ATOM 5428 N N . ASN B 1 139 ? 18.969 5.309 2.812 1 46.28 139 ASN B N 1
ATOM 5429 C CA . ASN B 1 139 ? 20.344 4.867 3.021 1 46.28 139 ASN B CA 1
ATOM 5430 C C . ASN B 1 139 ? 20.609 4.566 4.492 1 46.28 139 ASN B C 1
ATOM 5432 O O . ASN B 1 139 ? 21.141 5.414 5.215 1 46.28 139 ASN B O 1
ATOM 5436 N N . ILE B 1 140 ? 19.688 3.668 4.961 1 45.44 140 ILE B N 1
ATOM 5437 C CA . ILE B 1 140 ? 19.844 3.178 6.328 1 45.44 140 ILE B CA 1
ATOM 5438 C C . ILE B 1 140 ? 21.328 3.076 6.684 1 45.44 140 ILE B C 1
ATOM 5440 O O . ILE B 1 140 ? 21.719 3.367 7.812 1 45.44 140 ILE B O 1
ATOM 5444 N N . GLN B 1 141 ? 21.922 2.746 5.492 1 45.47 141 GLN B N 1
ATOM 5445 C CA . GLN B 1 141 ? 23.359 2.67 5.723 1 45.47 141 GLN B CA 1
ATOM 5446 C C . GLN B 1 141 ? 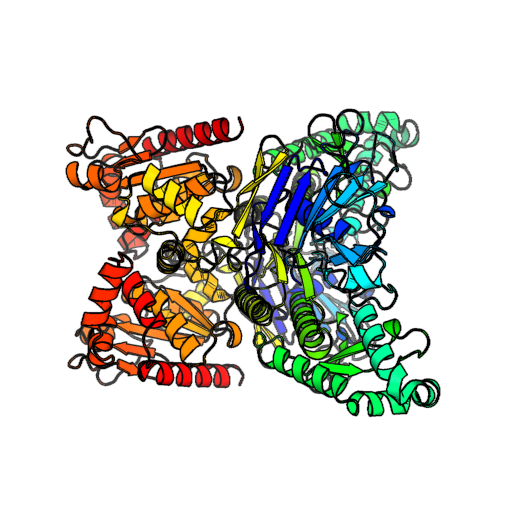23.906 4.02 6.176 1 45.47 141 GLN B C 1
ATOM 5448 O O . GLN B 1 141 ? 24.781 4.074 7.047 1 45.47 141 GLN B O 1
ATOM 5453 N N . SER B 1 142 ? 23.266 5 5.605 1 43.16 142 SER B N 1
ATOM 5454 C CA . SER B 1 142 ? 23.734 6.316 6.023 1 43.16 142 SER B CA 1
ATOM 5455 C C . SER B 1 142 ? 23.266 6.645 7.438 1 43.16 142 SER B C 1
ATOM 5457 O O . SER B 1 142 ? 23.984 7.297 8.195 1 43.16 142 SER B O 1
ATOM 5459 N N . ALA B 1 143 ? 22 6.188 7.684 1 43.56 143 ALA B N 1
ATOM 5460 C CA . ALA B 1 143 ? 21.5 6.457 9.023 1 43.56 143 ALA B CA 1
ATOM 5461 C C . ALA B 1 143 ? 22.312 5.719 10.086 1 43.56 143 ALA B C 1
ATOM 5463 O O . ALA B 1 143 ? 22.469 6.203 11.211 1 43.56 143 ALA B O 1
ATOM 5464 N N . PHE B 1 144 ? 22.797 4.582 9.508 1 41.78 144 PHE B N 1
ATOM 5465 C CA . PHE B 1 144 ? 23.609 3.779 10.414 1 41.78 144 PHE B CA 1
ATOM 5466 C C . PHE B 1 144 ? 25.078 3.895 10.062 1 41.78 144 PHE B C 1
ATOM 5468 O O . PHE B 1 144 ? 25.906 3.104 10.531 1 41.78 144 PHE B O 1
ATOM 5475 N N . ASN B 1 145 ? 25.219 4.773 8.898 1 42.12 145 ASN B N 1
ATOM 5476 C CA . ASN B 1 145 ? 26.625 4.973 8.555 1 42.12 145 ASN B CA 1
ATOM 5477 C C . ASN B 1 145 ? 27.359 5.75 9.641 1 42.12 145 ASN B C 1
ATOM 5479 O O . ASN B 1 145 ? 26.938 6.844 10.023 1 42.12 145 ASN B O 1
ATOM 5483 N N . TYR B 1 146 ? 28.219 5.074 10.156 1 40.72 146 TYR B N 1
ATOM 5484 C CA . TYR B 1 146 ? 29.109 5.566 11.211 1 40.72 146 TYR B CA 1
ATOM 5485 C C . TYR B 1 146 ? 29.844 6.824 10.758 1 40.72 146 TYR B C 1
ATOM 5487 O O . TYR B 1 146 ? 30.297 7.613 11.594 1 40.72 146 TYR B O 1
ATOM 5495 N N . SER B 1 147 ? 29.906 6.93 9.5 1 40.56 147 SER B N 1
ATOM 5496 C CA . SER B 1 147 ? 30.891 7.934 9.094 1 40.56 147 SER B CA 1
ATOM 5497 C C . SER B 1 147 ? 30.281 9.336 9.109 1 40.56 147 SER B C 1
ATOM 5499 O O . SER B 1 147 ? 31.016 10.328 9.055 1 40.56 147 SER B O 1
ATOM 5501 N N . SER B 1 148 ? 29 9.305 9.07 1 40.94 148 SER B N 1
ATOM 5502 C CA . SER B 1 148 ? 28.5 10.672 9.07 1 40.94 148 SER B CA 1
ATOM 5503 C C . SER B 1 148 ? 28.094 11.117 10.469 1 40.94 148 SER B C 1
ATOM 5505 O O . SER B 1 148 ? 27.312 10.43 11.148 1 40.94 148 SER B O 1
ATOM 5507 N N . SER B 1 149 ? 28.844 12 11.07 1 41.25 149 SER B N 1
ATOM 5508 C CA . SER B 1 149 ? 28.625 12.594 12.383 1 41.25 149 SER B CA 1
ATOM 5509 C C . SER B 1 149 ? 27.156 12.977 12.57 1 41.25 149 SER B C 1
ATOM 5511 O O . SER B 1 149 ? 26.734 13.258 13.695 1 41.25 149 SER B O 1
ATOM 5513 N N . TYR B 1 150 ? 26.422 12.883 11.438 1 41.25 150 TYR B N 1
ATOM 5514 C CA . TYR B 1 150 ? 25.078 13.477 11.523 1 41.25 150 TYR B CA 1
ATOM 5515 C C . TYR B 1 150 ? 24.016 12.391 11.539 1 41.25 150 TYR B C 1
ATOM 5517 O O . TYR B 1 150 ? 22.828 12.688 11.656 1 41.25 150 TYR B O 1
ATOM 5525 N N . SER B 1 151 ? 24.547 11.148 11.57 1 50.94 151 SER B N 1
ATOM 5526 C CA . SER B 1 151 ? 23.594 10.047 11.578 1 50.94 151 SER B CA 1
ATOM 5527 C C . SER B 1 151 ? 22.953 9.875 12.945 1 50.94 151 SER B C 1
ATOM 5529 O O . SER B 1 151 ? 23.484 10.367 13.953 1 50.94 151 SER B O 1
ATOM 5531 N N . LEU B 1 152 ? 21.703 9.422 12.969 1 53.78 152 LEU B N 1
ATOM 5532 C CA . LEU B 1 152 ? 21.031 9.141 14.227 1 53.78 152 LEU B CA 1
ATOM 5533 C C . LEU B 1 152 ? 21.953 8.352 15.164 1 53.78 152 LEU B C 1
ATOM 5535 O O . LEU B 1 152 ? 21.984 8.617 16.359 1 53.78 152 LEU B O 1
ATOM 5539 N N . LEU B 1 153 ? 22.672 7.512 14.539 1 54.91 153 LEU B N 1
ATOM 5540 C CA . LEU B 1 153 ? 23.547 6.676 15.344 1 54.91 153 LEU B CA 1
ATOM 5541 C C . LEU B 1 153 ? 24.672 7.504 15.969 1 54.91 153 LEU B C 1
ATOM 5543 O O . LEU B 1 153 ? 25.062 7.254 17.109 1 54.91 153 LEU B O 1
ATOM 5547 N N . SER B 1 154 ? 25.062 8.414 15.148 1 53.44 154 SER B N 1
ATOM 5548 C CA . SER B 1 154 ? 26.109 9.258 15.695 1 53.44 154 SER B CA 1
ATOM 5549 C C . SER B 1 154 ? 25.609 10.094 16.859 1 53.44 154 SER B C 1
ATOM 5551 O O . SER B 1 154 ? 26.312 10.266 17.859 1 53.44 154 SER B O 1
ATOM 5553 N N . LYS B 1 155 ? 24.406 10.625 16.688 1 57.53 155 LYS B N 1
ATOM 5554 C CA . LYS B 1 155 ? 23.812 11.406 17.766 1 57.53 155 LYS B CA 1
ATOM 5555 C C . LYS B 1 155 ? 23.594 10.547 19.016 1 57.53 155 LYS B C 1
ATOM 5557 O O . LYS B 1 155 ? 23.844 11 20.141 1 57.53 155 LYS B O 1
ATOM 5562 N N . PHE B 1 156 ? 23.203 9.445 18.641 1 57.31 156 PHE B N 1
ATOM 5563 C CA . PHE B 1 156 ? 23.016 8.469 19.703 1 57.31 156 PHE B CA 1
ATOM 5564 C C . PHE B 1 156 ? 24.344 8.18 20.406 1 57.31 156 PHE B C 1
ATOM 5566 O O . PHE B 1 156 ? 24.406 8.211 21.641 1 57.31 156 PHE B O 1
ATOM 5573 N N . SER B 1 157 ? 25.25 7.957 19.531 1 55.41 157 SER B N 1
ATOM 5574 C CA . SER B 1 157 ? 26.562 7.629 20.078 1 55.41 157 SER B CA 1
ATOM 5575 C C . SER B 1 157 ? 27.125 8.773 20.906 1 55.41 157 SER B C 1
ATOM 5577 O O . SER B 1 157 ? 27.734 8.547 21.953 1 55.41 157 SER B O 1
ATOM 5579 N N . LYS B 1 158 ? 26.875 9.875 20.406 1 57.81 158 LYS B N 1
ATOM 5580 C CA . LYS B 1 158 ? 27.359 11.047 21.141 1 57.81 158 LYS B CA 1
ATOM 5581 C C . LYS B 1 158 ? 26.688 11.156 22.5 1 57.81 158 LYS B C 1
ATOM 5583 O O . LYS B 1 158 ? 27.359 11.445 23.5 1 57.81 158 LYS B O 1
ATOM 5588 N N . LYS B 1 159 ? 25.469 11.047 22.438 1 56.97 159 LYS B N 1
ATOM 5589 C CA . LYS B 1 159 ? 24.75 11.164 23.703 1 56.97 159 LYS B CA 1
ATOM 5590 C C . LYS B 1 159 ? 25.203 10.094 24.688 1 56.97 159 LYS B C 1
ATOM 5592 O O . LYS B 1 159 ? 25.328 10.359 25.891 1 56.97 159 LYS B O 1
ATOM 5597 N N . ILE B 1 160 ? 25.422 9.016 24.078 1 52.81 160 ILE B N 1
ATOM 5598 C CA . ILE B 1 160 ? 25.953 7.938 24.906 1 52.81 160 ILE B CA 1
ATOM 5599 C C . ILE B 1 160 ? 27.312 8.336 25.469 1 52.81 160 ILE B C 1
ATOM 5601 O O . ILE B 1 160 ? 27.594 8.125 26.641 1 52.81 160 ILE B O 1
ATOM 5605 N N . HIS B 1 161 ? 28 8.859 24.578 1 52.97 161 HIS B N 1
ATOM 5606 C CA . HIS B 1 161 ? 29.328 9.305 24.984 1 52.97 161 HIS B CA 1
ATOM 5607 C C . HIS B 1 161 ? 29.234 10.344 26.094 1 52.97 161 HIS B C 1
ATOM 5609 O O . HIS B 1 161 ? 30 10.281 27.062 1 52.97 161 HIS B O 1
ATOM 5615 N N . GLU B 1 162 ? 28.438 11.195 25.875 1 57.06 162 GLU B N 1
ATOM 5616 C CA . GLU B 1 162 ? 28.281 12.266 26.859 1 57.06 162 GLU B CA 1
ATOM 5617 C C . GLU B 1 162 ? 27.781 11.727 28.188 1 57.06 162 GLU B C 1
ATOM 5619 O O . GLU B 1 162 ? 28.203 12.188 29.25 1 57.06 162 GLU B O 1
ATOM 5624 N N . ALA B 1 163 ? 26.953 10.859 27.984 1 50.66 163 ALA B N 1
ATOM 5625 C CA . ALA B 1 163 ? 26.438 10.242 29.219 1 50.66 163 ALA B CA 1
ATOM 5626 C C . ALA B 1 163 ? 27.547 9.461 29.922 1 50.66 163 ALA B C 1
ATOM 5628 O O . ALA B 1 163 ? 27.578 9.414 31.156 1 50.66 163 ALA B O 1
ATOM 5629 N N . LEU B 1 164 ? 28.344 8.875 29.031 1 48.53 164 LEU B N 1
ATOM 5630 C CA . LEU B 1 164 ? 29.453 8.086 29.562 1 48.53 164 LEU B CA 1
ATOM 5631 C C . LEU B 1 164 ? 30.547 9 30.094 1 48.53 164 LEU B C 1
ATOM 5633 O O . LEU B 1 164 ? 31.234 8.656 31.062 1 48.53 164 LEU B O 1
ATOM 5637 N N . SER B 1 165 ? 30.875 9.977 29.281 1 48.81 165 SER B N 1
ATOM 5638 C CA . SER B 1 165 ? 31.984 10.852 29.656 1 48.81 165 SER B CA 1
ATOM 5639 C C . SER B 1 165 ? 31.734 11.492 31.016 1 48.81 165 SER B C 1
ATOM 5641 O O . SER B 1 165 ? 32.688 11.883 31.703 1 48.81 165 SER B O 1
ATOM 5643 N N . THR B 1 166 ? 30.578 11.898 31.328 1 46.94 166 THR B N 1
ATOM 5644 C CA . THR B 1 166 ? 30.438 12.562 32.625 1 46.94 166 THR B CA 1
ATOM 5645 C C . THR B 1 166 ? 30.859 11.625 33.75 1 46.94 166 THR B C 1
ATOM 5647 O O . THR B 1 166 ? 31.531 12.055 34.688 1 46.94 166 THR B O 1
ATOM 5650 N N . GLU B 1 167 ? 30.438 10.383 33.781 1 44.97 167 GLU B N 1
ATOM 5651 C CA . GLU B 1 167 ? 30.766 9.555 34.938 1 44.97 167 GLU B CA 1
ATOM 5652 C C . GLU B 1 167 ? 31.984 8.68 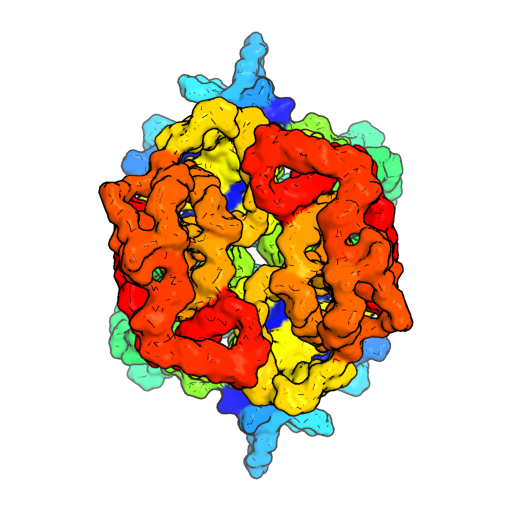34.656 1 44.97 167 GLU B C 1
ATOM 5654 O O . GLU B 1 167 ? 32.75 8.383 35.562 1 44.97 167 GLU B O 1
ATOM 5659 N N . HIS B 1 168 ? 32.25 8.102 33.438 1 42.44 168 HIS B N 1
ATOM 5660 C CA . HIS B 1 168 ? 33.25 7.051 33.25 1 42.44 168 HIS B CA 1
ATOM 5661 C C . HIS B 1 168 ? 34.188 7.398 32.094 1 42.44 168 HIS B C 1
ATOM 5663 O O . HIS B 1 168 ? 34.75 6.508 31.453 1 42.44 168 HIS B O 1
ATOM 5669 N N . LYS B 1 169 ? 34.469 8.641 31.797 1 42.75 169 LYS B N 1
ATOM 5670 C CA . LYS B 1 169 ? 35.312 9.078 30.688 1 42.75 169 LYS B CA 1
ATOM 5671 C C . LYS B 1 169 ? 36.656 8.352 30.703 1 42.75 169 LYS B C 1
ATOM 5673 O O . LYS B 1 169 ? 37.125 7.91 29.656 1 42.75 169 LYS B O 1
ATOM 5678 N N . ASP B 1 170 ? 37.188 8.469 31.797 1 43.06 170 ASP B N 1
ATOM 5679 C CA . ASP B 1 170 ? 38.562 7.945 31.938 1 43.06 170 ASP B CA 1
ATOM 5680 C C . ASP B 1 170 ? 38.594 6.438 31.688 1 43.06 170 ASP B C 1
ATOM 5682 O O . ASP B 1 170 ? 39.531 5.914 31.125 1 43.06 170 ASP B O 1
ATOM 5686 N N . GLU B 1 171 ? 37.625 5.742 32.188 1 41.59 171 GLU B N 1
ATOM 5687 C CA . GLU B 1 171 ? 37.594 4.285 32.094 1 41.59 171 GLU B CA 1
ATOM 5688 C C . GLU B 1 171 ? 37.219 3.836 30.688 1 41.59 171 GLU B C 1
ATOM 5690 O O . GLU B 1 171 ? 37.625 2.76 30.234 1 41.59 171 GLU B O 1
ATOM 5695 N N . LEU B 1 172 ? 36.5 4.598 30.062 1 40.38 172 LEU B N 1
ATOM 5696 C CA . LEU B 1 172 ? 36.094 4.262 28.703 1 40.38 172 LEU B CA 1
ATOM 5697 C C . LEU B 1 172 ? 37.281 4.281 27.75 1 40.38 172 LEU B C 1
ATOM 5699 O O . LEU B 1 172 ? 37.344 3.471 26.828 1 40.38 172 LEU B O 1
ATOM 5703 N N . SER B 1 173 ? 38.188 5.262 27.875 1 38.41 173 SER B N 1
ATOM 5704 C CA . SER B 1 173 ? 39.375 5.309 27.062 1 38.41 173 SER B CA 1
ATOM 5705 C C . SER B 1 173 ? 40.219 4.039 27.25 1 38.41 173 SER B C 1
ATOM 5707 O O . SER B 1 173 ? 40.969 3.664 26.359 1 38.41 173 SER B O 1
ATOM 5709 N N . GLN B 1 174 ? 40.438 3.66 28.531 1 40.31 174 GLN B N 1
ATOM 5710 C CA . GLN B 1 174 ? 41.344 2.527 28.719 1 40.31 174 GLN B CA 1
ATOM 5711 C C . GLN B 1 174 ? 40.75 1.24 28.188 1 40.31 174 GLN B C 1
ATOM 5713 O O . GLN B 1 174 ? 41.438 0.438 27.547 1 40.31 174 GLN B O 1
ATOM 5718 N N . ALA B 1 175 ? 39.781 0.456 28.891 1 36.22 175 ALA B N 1
ATOM 5719 C CA . ALA B 1 175 ? 39.406 -0.931 28.625 1 36.22 175 ALA B CA 1
ATOM 5720 C C . ALA B 1 175 ? 38.156 -1.003 27.734 1 36.22 175 ALA B C 1
ATOM 5722 O O . ALA B 1 175 ? 37.062 -0.666 28.172 1 36.22 175 ALA B O 1
ATOM 5723 N N . PHE B 1 176 ? 38.281 -0.89 26.469 1 37.44 176 PHE B N 1
ATOM 5724 C CA . PHE B 1 176 ? 37.281 -1.167 25.422 1 37.44 176 PHE B CA 1
ATOM 5725 C C . PHE B 1 176 ? 36.312 -2.268 25.859 1 37.44 176 PHE B C 1
ATOM 5727 O O . PHE B 1 176 ? 35.125 -2.178 25.625 1 37.44 176 PHE B O 1
ATOM 5734 N N . ASN B 1 177 ? 36.844 -3.342 26.328 1 40.34 177 ASN B N 1
ATOM 5735 C CA . ASN B 1 177 ? 36.125 -4.5 26.844 1 40.34 177 ASN B CA 1
ATOM 5736 C C . ASN B 1 177 ? 35.188 -4.113 27.984 1 40.34 177 ASN B C 1
ATOM 5738 O O . ASN B 1 177 ? 34.094 -4.695 28.156 1 40.34 177 ASN B O 1
ATOM 5742 N N . GLN B 1 178 ? 35.625 -3.189 28.766 1 41.66 178 GLN B N 1
ATOM 5743 C CA . GLN B 1 178 ? 34.844 -2.746 29.938 1 41.66 178 GLN B CA 1
ATOM 5744 C C . GLN B 1 178 ? 33.688 -1.868 29.531 1 41.66 178 GLN B C 1
ATOM 5746 O O . GLN B 1 178 ? 32.75 -1.658 30.328 1 41.66 178 GLN B O 1
ATOM 5751 N N . ILE B 1 179 ? 33.719 -1.387 28.375 1 42.16 179 ILE B N 1
ATOM 5752 C CA . ILE B 1 179 ? 32.688 -0.478 27.922 1 42.16 179 ILE B CA 1
ATOM 5753 C C . ILE B 1 179 ? 31.375 -1.253 27.719 1 42.16 179 ILE B C 1
ATOM 5755 O O . ILE B 1 179 ? 30.312 -0.794 28.109 1 42.16 179 ILE B O 1
ATOM 5759 N N . THR B 1 180 ? 31.547 -2.373 27.047 1 44.34 180 THR B N 1
ATOM 5760 C CA . THR B 1 180 ? 30.344 -3.168 26.891 1 44.34 180 THR B CA 1
ATOM 5761 C C . THR B 1 180 ? 29.688 -3.447 28.234 1 44.34 180 THR B C 1
ATOM 5763 O O . THR B 1 180 ? 28.469 -3.336 28.375 1 44.34 180 THR B O 1
ATOM 5766 N N . ALA B 1 181 ? 30.594 -3.773 29.156 1 47.19 181 ALA B N 1
ATOM 5767 C CA . ALA B 1 181 ? 30.109 -4.051 30.516 1 47.19 181 ALA B CA 1
ATOM 5768 C C . ALA B 1 181 ? 29.609 -2.779 31.188 1 47.19 181 ALA B C 1
ATOM 5770 O O . ALA B 1 181 ? 28.609 -2.809 31.922 1 47.19 181 ALA B O 1
ATOM 5771 N N . SER B 1 182 ? 30.297 -1.793 30.938 1 47.22 182 SER B N 1
ATOM 5772 C CA . SER B 1 182 ? 29.922 -0.528 31.562 1 47.22 182 SER B CA 1
ATOM 5773 C C . SER B 1 182 ? 28.641 0.023 30.953 1 47.22 182 SER B C 1
ATOM 5775 O O . SER B 1 182 ? 27.844 0.673 31.625 1 47.22 182 SER B O 1
ATOM 5777 N N . PHE B 1 183 ? 28.531 -0.133 29.641 1 49.19 183 PHE B N 1
ATOM 5778 C CA . PHE B 1 183 ? 27.312 0.293 28.969 1 49.19 183 PHE B CA 1
ATOM 5779 C C . PHE B 1 183 ? 26.094 -0.436 29.547 1 49.19 183 PHE B C 1
ATOM 5781 O O . PHE B 1 183 ? 25.062 0.175 29.781 1 49.19 183 PHE B O 1
ATOM 5788 N N . GLU B 1 184 ? 26.328 -1.74 29.672 1 52.91 184 GLU B N 1
ATOM 5789 C CA . GLU B 1 184 ? 25.25 -2.549 30.234 1 52.91 184 GLU B CA 1
ATOM 5790 C C . GLU B 1 184 ? 24.969 -2.16 31.672 1 52.91 184 GLU B C 1
ATOM 5792 O O . GLU B 1 184 ? 23.859 -2.365 32.188 1 52.91 184 GLU B O 1
ATOM 5797 N N . GLN B 1 185 ? 26 -1.468 32.25 1 51.78 185 GLN B N 1
ATOM 5798 C CA . GLN B 1 185 ? 25.844 -1.153 33.656 1 51.78 185 GLN B CA 1
ATOM 5799 C C . GLN B 1 185 ? 25.281 0.25 33.844 1 51.78 185 GLN B C 1
ATOM 5801 O O . GLN B 1 185 ? 24.859 0.605 34.938 1 51.78 185 GLN B O 1
ATOM 5806 N N . THR B 1 186 ? 25.391 1.011 32.812 1 54.81 186 THR B N 1
ATOM 5807 C CA . THR B 1 186 ? 24.797 2.33 33 1 54.81 186 THR B CA 1
ATOM 5808 C C . THR B 1 186 ? 23.281 2.27 32.844 1 54.81 186 THR B C 1
ATOM 5810 O O . THR B 1 186 ? 22.781 1.661 31.891 1 54.81 186 THR B O 1
ATOM 5813 N N . ASP B 1 187 ? 22.609 2.762 33.781 1 59.22 187 ASP B N 1
ATOM 5814 C CA . ASP B 1 187 ? 21.156 2.727 33.875 1 59.22 187 ASP B CA 1
ATOM 5815 C C . ASP B 1 187 ? 20.516 3.217 32.562 1 59.22 187 ASP B C 1
ATOM 5817 O O . ASP B 1 187 ? 19.531 2.646 32.094 1 59.22 187 ASP B O 1
ATOM 5821 N N . GLU B 1 188 ? 21.156 4.273 32.031 1 59.16 188 GLU B N 1
ATOM 5822 C CA . GLU B 1 188 ? 20.578 4.855 30.828 1 59.16 188 GLU B CA 1
ATOM 5823 C C . GLU B 1 188 ? 20.656 3.879 29.656 1 59.16 188 GLU B C 1
ATOM 5825 O O . GLU B 1 188 ? 19.703 3.746 28.891 1 59.16 188 GLU B O 1
ATOM 5830 N N . PHE B 1 189 ? 21.703 3.23 29.703 1 60.41 189 PHE B N 1
ATOM 5831 C CA . PHE B 1 189 ? 21.906 2.318 28.578 1 60.41 189 PHE B CA 1
ATOM 5832 C C . PHE B 1 189 ? 21.078 1.054 28.75 1 60.41 189 PHE B C 1
ATOM 5834 O O . PHE B 1 189 ? 20.453 0.571 27.812 1 60.41 189 PHE B O 1
ATOM 5841 N N . SER B 1 190 ? 21.203 0.581 29.953 1 62.84 190 SER B N 1
ATOM 5842 C CA . SER B 1 190 ? 20.359 -0.576 30.234 1 62.84 190 SER B CA 1
ATOM 5843 C C . SER B 1 190 ? 18.891 -0.256 30 1 62.84 190 SER B C 1
ATOM 5845 O O . SER B 1 190 ? 18.141 -1.083 29.469 1 62.84 190 SER B O 1
ATOM 5847 N N . GLY B 1 191 ? 18.609 0.966 30.375 1 66.62 191 GLY B N 1
ATOM 5848 C CA . GLY B 1 191 ? 17.234 1.401 30.125 1 66.62 191 GLY B CA 1
ATOM 5849 C C . GLY B 1 191 ? 16.906 1.494 28.656 1 66.62 191 GLY B C 1
ATOM 5850 O O . GLY B 1 191 ? 15.82 1.077 28.234 1 66.62 191 GLY B O 1
ATOM 5851 N N . PHE B 1 192 ? 17.844 2.014 27.875 1 67.94 192 PHE B N 1
ATOM 5852 C CA . PHE B 1 192 ? 17.672 2.121 26.438 1 67.94 192 PHE B CA 1
ATOM 5853 C C . PHE B 1 192 ? 17.469 0.745 25.812 1 67.94 192 PHE B C 1
ATOM 5855 O O . PHE B 1 192 ? 16.531 0.539 25.031 1 67.94 192 PHE B O 1
ATOM 5862 N N . PHE B 1 193 ? 18.266 -0.13 26.234 1 64.44 193 PHE B N 1
ATOM 5863 C CA . PHE B 1 193 ? 18.219 -1.452 25.625 1 64.44 193 PHE B CA 1
ATOM 5864 C C . PHE B 1 193 ? 16.938 -2.186 26.031 1 64.44 193 PHE B C 1
ATOM 5866 O O . PHE B 1 193 ? 16.359 -2.916 25.234 1 64.44 193 PHE B O 1
ATOM 5873 N N . ASN B 1 194 ? 16.656 -1.998 27.172 1 70.31 194 ASN B N 1
ATOM 5874 C CA . ASN B 1 194 ? 15.414 -2.613 27.625 1 70.31 194 ASN B CA 1
ATOM 5875 C C . ASN B 1 194 ? 14.203 -2.064 26.875 1 70.31 194 ASN B C 1
ATOM 5877 O O . ASN B 1 194 ? 13.344 -2.83 26.438 1 70.31 194 ASN B O 1
ATOM 5881 N N . ARG B 1 195 ? 14.234 -0.802 26.75 1 70.94 195 ARG B N 1
ATOM 5882 C CA . ARG B 1 195 ? 13.125 -0.174 26.031 1 70.94 195 ARG B CA 1
ATOM 5883 C C . ARG B 1 195 ? 13.141 -0.557 24.562 1 70.94 195 ARG B C 1
ATOM 5885 O O . ARG B 1 195 ? 12.078 -0.756 23.953 1 70.94 195 ARG B O 1
ATOM 5892 N N . PHE B 1 196 ? 14.297 -0.575 24.047 1 69 196 PHE B N 1
ATOM 5893 C CA . PHE B 1 196 ? 14.461 -0.973 22.656 1 69 196 PHE B CA 1
ATOM 5894 C C . PHE B 1 196 ? 13.977 -2.402 22.438 1 69 196 PHE B C 1
ATOM 5896 O O . PHE B 1 196 ? 13.234 -2.676 21.5 1 69 196 PHE B O 1
ATOM 5903 N N . SER B 1 197 ? 14.336 -3.234 23.297 1 67.19 197 SER B N 1
ATOM 5904 C CA . SER B 1 197 ? 13.93 -4.633 23.219 1 67.19 197 SER B CA 1
ATOM 5905 C C . SER B 1 197 ? 12.422 -4.785 23.391 1 67.19 197 SER B C 1
ATOM 5907 O O . SER B 1 197 ? 11.789 -5.59 22.703 1 67.19 197 SER B O 1
ATOM 5909 N N . GLU B 1 198 ? 11.914 -4.07 24.219 1 68.38 198 GLU B N 1
ATOM 5910 C CA . GLU B 1 198 ? 10.477 -4.105 24.469 1 68.38 198 GLU B CA 1
ATOM 5911 C C . GLU B 1 198 ? 9.695 -3.615 23.25 1 68.38 198 GLU B C 1
ATOM 5913 O O . GLU B 1 198 ? 8.648 -4.172 22.922 1 68.38 198 GLU B O 1
ATOM 5918 N N . ALA B 1 199 ? 10.242 -2.562 22.719 1 65 199 ALA B N 1
ATOM 5919 C CA . ALA B 1 199 ? 9.594 -2.006 21.531 1 65 199 ALA B CA 1
ATOM 5920 C C . ALA B 1 199 ? 9.586 -3.016 20.391 1 65 199 ALA B C 1
ATOM 5922 O O . ALA B 1 199 ? 8.609 -3.104 19.625 1 65 199 ALA B O 1
ATOM 5923 N N . LEU B 1 200 ? 10.625 -3.746 20.359 1 64.12 200 LEU B N 1
ATOM 5924 C CA . LEU B 1 200 ? 10.758 -4.715 19.281 1 64.12 200 LEU B CA 1
ATOM 5925 C C . LEU B 1 200 ? 9.875 -5.93 19.531 1 64.12 200 LEU B C 1
ATOM 5927 O O . LEU B 1 200 ? 9.398 -6.559 18.578 1 64.12 200 LEU B O 1
ATOM 5931 N N . LYS B 1 201 ? 9.766 -6.34 20.797 1 62.62 201 LYS B N 1
ATOM 5932 C CA . LYS B 1 201 ? 8.93 -7.492 21.125 1 62.62 201 LYS B CA 1
ATOM 5933 C C . LYS B 1 201 ? 7.492 -7.27 20.672 1 62.62 201 LYS B C 1
ATOM 5935 O O . LYS B 1 201 ? 6.801 -8.219 20.297 1 62.62 201 LYS B O 1
ATOM 5940 N N . GLY B 1 202 ? 7.102 -6 20.75 1 59.44 202 GLY B N 1
ATOM 5941 C CA . GLY B 1 202 ? 5.746 -5.691 20.328 1 59.44 202 GLY B CA 1
ATOM 5942 C C . GLY B 1 202 ? 5.617 -5.477 18.844 1 59.44 202 GLY B C 1
ATOM 5943 O O . GLY B 1 202 ? 4.523 -5.211 18.344 1 59.44 202 GLY B O 1
ATOM 5944 N N . ALA B 1 203 ? 6.738 -5.441 18.25 1 58.5 203 ALA B N 1
ATOM 5945 C CA . ALA B 1 203 ? 6.664 -5.195 16.812 1 58.5 203 ALA B CA 1
ATOM 5946 C C . ALA B 1 203 ? 6.109 -6.41 16.078 1 58.5 203 ALA B C 1
ATOM 5948 O O . ALA B 1 203 ? 5.914 -7.473 16.672 1 58.5 203 ALA B O 1
ATOM 5949 N N . VAL B 1 204 ? 5.785 -6.309 14.734 1 55.5 204 VAL B N 1
ATOM 5950 C CA . VAL B 1 204 ? 5.102 -7.266 13.867 1 55.5 204 VAL B CA 1
ATOM 5951 C C . VAL B 1 204 ? 5.793 -8.625 13.953 1 55.5 204 VAL B C 1
ATOM 5953 O O . VAL B 1 204 ? 7.023 -8.703 13.984 1 55.5 204 VAL B O 1
ATOM 5956 N N . LYS B 1 205 ? 4.988 -9.57 14.344 1 52.84 205 LYS B N 1
ATOM 5957 C CA . LYS B 1 205 ? 5.441 -10.961 14.336 1 52.84 205 LYS B CA 1
ATOM 5958 C C . LYS B 1 205 ? 6.203 -11.289 13.055 1 52.84 205 LYS B C 1
ATOM 5960 O O . LYS B 1 205 ? 5.754 -10.953 11.961 1 52.84 205 LYS B O 1
ATOM 5965 N N . GLY B 1 206 ? 7.438 -11.75 13.156 1 54.81 206 GLY B N 1
ATOM 5966 C CA . GLY B 1 206 ? 8.266 -12.164 12.031 1 54.81 206 GLY B CA 1
ATOM 5967 C C . GLY B 1 206 ? 9.508 -11.312 11.859 1 54.81 206 GLY B C 1
ATOM 5968 O O . GLY B 1 206 ? 10.453 -11.719 11.18 1 54.81 206 GLY B O 1
ATOM 5969 N N . PHE B 1 207 ? 9.234 -10.039 12.352 1 56.22 207 PHE B N 1
ATOM 5970 C CA . PHE B 1 207 ? 10.398 -9.18 12.195 1 56.22 207 PHE B CA 1
ATOM 5971 C C . PHE B 1 207 ? 11.43 -9.461 13.281 1 56.22 207 PHE B C 1
ATOM 5973 O O . PHE B 1 207 ? 12.625 -9.25 13.078 1 56.22 207 PHE B O 1
ATOM 5980 N N . VAL B 1 208 ? 10.945 -9.836 14.562 1 52.25 208 VAL B N 1
ATOM 5981 C CA . VAL B 1 208 ? 11.797 -9.617 15.734 1 52.25 208 VAL B CA 1
ATOM 5982 C C . VAL B 1 208 ? 12.711 -10.82 15.938 1 52.25 208 VAL B C 1
ATOM 5984 O O . VAL B 1 208 ? 12.234 -11.945 16.094 1 52.25 208 VAL B O 1
ATOM 5987 N N . HIS B 1 209 ? 13.914 -10.633 15.375 1 55.38 209 HIS B N 1
ATOM 5988 C CA . HIS B 1 209 ? 15.031 -11.453 15.852 1 55.38 209 HIS B CA 1
ATOM 5989 C C . HIS B 1 209 ? 15.633 -10.867 17.125 1 55.38 209 HIS B C 1
ATOM 5991 O O . HIS B 1 209 ? 15.43 -9.695 17.438 1 55.38 209 HIS B O 1
ATOM 5997 N N . SER B 1 210 ? 15.969 -11.758 18.016 1 57.5 210 SER B N 1
ATOM 5998 C CA . SER B 1 210 ? 16.672 -11.281 19.203 1 57.5 210 SER B CA 1
ATOM 5999 C C . SER B 1 210 ? 17.812 -10.344 18.828 1 57.5 210 SER B C 1
ATOM 6001 O O . SER B 1 210 ? 18.672 -10.68 18.016 1 57.5 210 SER B O 1
ATOM 6003 N N . LEU B 1 211 ? 17.641 -9.062 19.109 1 59.22 211 LEU B N 1
ATOM 6004 C CA . LEU B 1 211 ? 18.656 -8.07 18.766 1 59.22 211 LEU B CA 1
ATOM 6005 C C . LEU B 1 211 ? 19.766 -8.039 19.797 1 59.22 211 LEU B C 1
ATOM 6007 O O . LEU B 1 211 ? 19.5 -8.141 21 1 59.22 211 LEU B O 1
ATOM 6011 N N . ALA B 1 212 ? 20.938 -8.336 19.375 1 59.09 212 ALA B N 1
ATOM 6012 C CA . ALA B 1 212 ? 22.125 -8.156 20.219 1 59.09 212 ALA B CA 1
ATOM 6013 C C . ALA B 1 212 ? 22.984 -7 19.719 1 59.09 212 ALA B C 1
ATOM 6015 O O . ALA B 1 212 ? 22.984 -6.691 18.531 1 59.09 212 ALA B O 1
ATOM 6016 N N . VAL B 1 213 ? 23.328 -6.113 20.547 1 55.12 213 VAL B N 1
ATOM 6017 C CA . VAL B 1 213 ? 24.188 -4.984 20.188 1 55.12 213 VAL B CA 1
ATOM 6018 C C . VAL B 1 213 ? 25.641 -5.332 20.484 1 55.12 213 VAL B C 1
ATOM 6020 O O . VAL B 1 213 ? 25.969 -5.891 21.531 1 55.12 213 VAL B O 1
ATOM 6023 N N . ASP B 1 214 ? 26.375 -5.414 19.422 1 53.88 214 ASP B N 1
ATOM 6024 C CA . ASP B 1 214 ? 27.812 -5.629 19.547 1 53.88 214 ASP B CA 1
ATOM 6025 C C . ASP B 1 214 ? 28.562 -4.305 19.5 1 53.88 214 ASP B C 1
ATOM 6027 O O . ASP B 1 214 ? 28.453 -3.553 18.531 1 53.88 214 ASP B O 1
ATOM 6031 N N . PHE B 1 215 ? 29.078 -3.932 20.578 1 46.62 215 PHE B N 1
ATOM 6032 C CA . PHE B 1 215 ? 29.859 -2.699 20.688 1 46.62 215 PHE B CA 1
ATOM 6033 C C . PHE B 1 215 ? 31.344 -2.971 20.453 1 46.62 215 PHE B C 1
ATOM 6035 O O . PHE B 1 215 ? 32.188 -2.18 20.859 1 46.62 215 PHE B O 1
ATOM 6042 N N . SER B 1 216 ? 31.641 -4.086 19.922 1 46.38 216 SER B N 1
ATOM 6043 C CA . SER B 1 216 ? 33.031 -4.488 19.859 1 46.38 216 SER B CA 1
ATOM 6044 C C . SER B 1 216 ? 33.875 -3.453 19.125 1 46.38 216 SER B C 1
ATOM 6046 O O . SER B 1 216 ? 35.094 -3.338 19.359 1 46.38 216 SER B O 1
ATOM 6048 N N . ALA B 1 217 ? 33.375 -2.898 18.047 1 45.62 217 ALA B N 1
ATOM 6049 C CA . ALA B 1 217 ? 34.312 -2.059 17.281 1 45.62 217 ALA B CA 1
ATOM 6050 C C . ALA B 1 217 ? 34.312 -0.631 17.828 1 45.62 217 ALA B C 1
ATOM 6052 O O . ALA B 1 217 ? 34.625 0.313 17.094 1 45.62 217 ALA B O 1
ATOM 6053 N N . TYR B 1 218 ? 34.094 -0.464 19.078 1 43.47 218 TYR B N 1
ATOM 6054 C CA . TYR B 1 218 ? 34.062 0.88 19.641 1 43.47 218 TYR B CA 1
ATOM 6055 C C . TYR B 1 218 ? 35.438 1.524 19.609 1 43.47 218 TYR B C 1
ATOM 6057 O O . TYR B 1 218 ? 36.406 0.971 20.156 1 43.47 218 TYR B O 1
ATOM 6065 N N . ASP B 1 219 ? 35.625 2.396 18.688 1 45.25 219 ASP B N 1
ATOM 6066 C CA . ASP B 1 219 ? 36.75 3.322 18.734 1 45.25 219 ASP B CA 1
ATOM 6067 C C . ASP B 1 219 ? 36.438 4.535 19.609 1 45.25 219 ASP B C 1
ATOM 6069 O O . ASP B 1 219 ? 35.5 5.297 19.297 1 45.25 219 ASP B O 1
ATOM 6073 N N . PRO B 1 220 ? 36.906 4.602 20.812 1 44.78 220 PRO B N 1
ATOM 6074 C CA . PRO B 1 220 ? 36.656 5.719 21.719 1 44.78 220 PRO B CA 1
ATOM 6075 C C . PRO B 1 220 ? 36.688 7.074 21.016 1 44.78 220 PRO B C 1
ATOM 6077 O O . PRO B 1 220 ? 36.094 8.039 21.5 1 44.78 220 PRO B O 1
ATOM 6080 N N . ASN B 1 221 ? 37.5 7.066 20.016 1 44.03 221 ASN B N 1
ATOM 6081 C CA . ASN B 1 221 ? 37.656 8.344 19.328 1 44.03 221 ASN B CA 1
ATOM 6082 C C . ASN B 1 221 ? 36.594 8.562 18.266 1 44.03 221 ASN B C 1
ATOM 6084 O O . ASN B 1 221 ? 36.406 9.688 17.797 1 44.03 221 ASN B O 1
ATOM 6088 N N . ASN B 1 222 ? 36.094 7.469 17.781 1 41.84 222 ASN B N 1
ATOM 6089 C CA . ASN B 1 222 ? 35.031 7.562 16.766 1 41.84 222 ASN B CA 1
ATOM 6090 C C . ASN B 1 222 ? 33.812 6.73 17.141 1 41.84 222 ASN B C 1
ATOM 6092 O O . ASN B 1 222 ? 33.594 5.648 16.594 1 41.84 222 ASN B O 1
ATOM 6096 N N . TYR B 1 223 ? 33.156 7.148 18.141 1 42.97 223 TYR B N 1
ATOM 6097 C CA . TYR B 1 223 ? 32.062 6.438 18.797 1 42.97 223 TYR B CA 1
ATOM 6098 C C . TYR B 1 223 ? 31 6.043 17.781 1 42.97 223 TYR B C 1
ATOM 6100 O O . TYR B 1 223 ? 30.328 5.02 17.938 1 42.97 223 TYR B O 1
ATOM 6108 N N . ALA B 1 224 ? 30.859 6.816 16.734 1 44.75 224 ALA B N 1
ATOM 6109 C CA . ALA B 1 224 ? 29.797 6.66 15.75 1 44.75 224 ALA B CA 1
ATOM 6110 C C . ALA B 1 224 ? 30 5.395 14.922 1 44.75 224 ALA B C 1
ATOM 6112 O O . ALA B 1 224 ? 29.031 4.812 14.422 1 44.75 224 ALA B O 1
ATOM 6113 N N . LYS B 1 225 ? 31.297 4.984 14.883 1 46.06 225 LYS B N 1
ATOM 6114 C CA . LYS B 1 225 ? 31.641 3.906 13.953 1 46.06 225 LYS B CA 1
ATOM 6115 C C . LYS B 1 225 ? 31.469 2.541 14.617 1 46.06 225 LYS B C 1
ATOM 6117 O O . LYS B 1 225 ? 31.531 1.509 13.945 1 46.06 225 LYS B O 1
ATOM 6122 N N . SER B 1 226 ? 31.141 2.576 15.859 1 48.06 226 SER B N 1
ATOM 6123 C CA . SER B 1 226 ? 31.406 1.299 16.516 1 48.06 226 SER B CA 1
ATOM 6124 C C . SER B 1 226 ? 30.109 0.552 16.812 1 48.06 226 SER B C 1
ATOM 6126 O O . SER B 1 226 ? 30.125 -0.666 17.016 1 48.06 226 SER B O 1
ATOM 6128 N N . LEU B 1 227 ? 29.062 1.349 16.891 1 51.09 227 LEU B N 1
ATOM 6129 C CA . LEU B 1 227 ? 27.891 0.612 17.328 1 51.09 227 LEU B CA 1
ATOM 6130 C C . LEU B 1 227 ? 27.281 -0.182 16.172 1 51.09 227 LEU B C 1
ATOM 6132 O O . LEU B 1 227 ? 26.938 0.386 15.133 1 51.09 227 LEU B O 1
ATOM 6136 N N . ARG B 1 228 ? 27.578 -1.482 16.375 1 56.22 228 ARG B N 1
ATOM 6137 C CA . ARG B 1 228 ? 26.906 -2.346 15.414 1 56.22 228 ARG B CA 1
ATOM 6138 C C . ARG B 1 228 ? 25.75 -3.102 16.078 1 56.22 228 ARG B C 1
ATOM 6140 O O . ARG B 1 228 ? 25.891 -3.572 17.203 1 56.22 228 ARG B O 1
ATOM 6147 N N . ILE B 1 229 ? 24.609 -2.867 15.508 1 58.84 229 ILE B N 1
ATOM 6148 C CA . ILE B 1 229 ? 23.453 -3.635 15.961 1 58.84 229 ILE B CA 1
ATOM 6149 C C . ILE B 1 229 ? 23.344 -4.926 15.148 1 58.84 229 ILE B C 1
ATOM 6151 O O . ILE B 1 229 ? 23.422 -4.902 13.922 1 58.84 229 ILE B O 1
ATOM 6155 N N . TYR B 1 230 ? 23.453 -6.016 15.906 1 60.72 230 TYR B N 1
ATOM 6156 C CA . TYR B 1 230 ? 23.281 -7.301 15.234 1 60.72 230 TYR B CA 1
ATOM 6157 C C . TYR B 1 230 ? 22.047 -8.023 15.766 1 60.72 230 TYR B C 1
ATOM 6159 O O . TYR B 1 230 ? 21.625 -7.785 16.906 1 60.72 230 TYR B O 1
ATOM 6167 N N . ALA B 1 231 ? 21.375 -8.625 14.867 1 61.38 231 ALA B N 1
ATOM 6168 C CA . ALA B 1 231 ? 20.25 -9.445 15.266 1 61.38 231 ALA B CA 1
ATOM 6169 C C . ALA B 1 231 ? 20.609 -10.93 15.273 1 61.38 231 ALA B C 1
ATOM 6171 O O . ALA B 1 231 ? 21.359 -11.391 14.406 1 61.38 231 ALA B O 1
ATOM 6172 N N . LYS B 1 232 ? 20.328 -11.477 16.406 1 60.31 232 LYS B N 1
ATOM 6173 C CA . LYS B 1 232 ? 20.609 -12.898 16.562 1 60.31 232 LYS B CA 1
ATOM 6174 C C . LYS B 1 232 ? 19.375 -13.734 16.25 1 60.31 232 LYS B C 1
ATOM 6176 O O . LYS B 1 232 ? 18.281 -13.445 16.75 1 60.31 232 LYS B O 1
ATOM 6181 N N . GLU B 1 233 ? 19.359 -14.398 15.156 1 57.66 233 GLU B N 1
ATOM 6182 C CA . GLU B 1 233 ? 18.359 -15.43 14.891 1 57.66 233 GLU B CA 1
ATOM 6183 C C . GLU B 1 233 ? 18.875 -16.812 15.242 1 57.66 233 GLU B C 1
ATOM 6185 O O . GLU B 1 233 ? 19.641 -17.406 14.484 1 57.66 233 GLU B O 1
ATOM 6190 N N . GLY B 1 234 ? 18.469 -17.359 16.328 1 55.53 234 GLY B N 1
ATOM 6191 C CA . GLY B 1 234 ? 19.109 -18.547 16.859 1 55.53 234 GLY B CA 1
ATOM 6192 C C . GLY B 1 234 ? 20.594 -18.344 17.156 1 55.53 234 GLY B C 1
ATOM 6193 O O . GLY B 1 234 ? 20.938 -17.469 17.953 1 55.53 234 GLY B O 1
ATOM 6194 N N . ASP B 1 235 ? 21.484 -19.156 16.484 1 57.09 235 ASP B N 1
ATOM 6195 C CA . ASP B 1 235 ? 22.922 -19.078 16.688 1 57.09 235 ASP B CA 1
ATOM 6196 C C . ASP B 1 235 ? 23.578 -18.203 15.633 1 57.09 235 ASP B C 1
ATOM 6198 O O . ASP B 1 235 ? 24.797 -17.969 15.688 1 57.09 235 ASP B O 1
ATOM 6202 N N . ASN B 1 236 ? 22.766 -17.672 14.859 1 60.25 236 ASN B N 1
ATOM 6203 C CA . ASN B 1 236 ? 23.328 -16.891 13.75 1 60.25 236 ASN B CA 1
ATOM 6204 C C . ASN B 1 236 ? 23.203 -15.398 14 1 60.25 236 ASN B C 1
ATOM 6206 O O . ASN B 1 236 ? 22.188 -14.922 14.484 1 60.25 236 ASN B O 1
ATOM 6210 N N . ILE B 1 237 ? 24.375 -14.75 13.883 1 62.94 237 ILE B N 1
ATOM 6211 C CA . ILE B 1 237 ? 24.406 -13.297 13.992 1 62.94 237 ILE B CA 1
ATOM 6212 C C . ILE B 1 237 ? 24.281 -12.672 12.609 1 62.94 237 ILE B C 1
ATOM 6214 O O . ILE B 1 237 ? 25 -13.062 11.68 1 62.94 237 ILE B O 1
ATOM 6218 N N . ARG B 1 238 ? 23.297 -11.906 12.492 1 65.31 238 ARG B N 1
ATOM 6219 C CA . ARG B 1 238 ? 23.109 -11.203 11.227 1 65.31 238 ARG B CA 1
ATOM 6220 C C . ARG B 1 238 ? 23.312 -9.703 11.406 1 65.31 238 ARG B C 1
ATOM 6222 O O . ARG B 1 238 ? 22.906 -9.125 12.414 1 65.31 238 ARG B O 1
ATOM 6229 N N . GLY B 1 239 ? 24.109 -9.227 10.414 1 62.16 239 GLY B N 1
ATOM 6230 C CA . GLY B 1 239 ? 24.25 -7.777 10.398 1 62.16 239 GLY B CA 1
ATOM 6231 C C . GLY B 1 239 ? 22.969 -7.062 10.008 1 62.16 239 GLY B C 1
ATOM 6232 O O . GLY B 1 239 ? 22.062 -7.664 9.414 1 62.16 239 GLY B O 1
ATOM 6233 N N . PHE B 1 240 ? 22.797 -5.875 10.422 1 62.53 240 PHE B N 1
ATOM 6234 C CA . PHE B 1 240 ? 21.641 -5.043 10.148 1 62.53 240 PHE B CA 1
ATOM 6235 C C . PHE B 1 240 ? 21.344 -4.992 8.656 1 62.53 240 PHE B C 1
ATOM 6237 O O . PHE B 1 240 ? 20.188 -4.961 8.242 1 62.53 240 PHE B O 1
ATOM 6244 N N . GLU B 1 241 ? 22.406 -5.086 7.918 1 59.72 241 GLU B N 1
ATOM 6245 C CA . GLU B 1 241 ? 22.281 -4.961 6.469 1 59.72 241 GLU B CA 1
ATOM 6246 C C . GLU B 1 241 ? 21.641 -6.199 5.855 1 59.72 241 GLU B C 1
ATOM 6248 O O . GLU B 1 241 ? 21.188 -6.164 4.715 1 59.72 241 GLU B O 1
ATOM 6253 N N . GLU B 1 242 ? 21.625 -7.156 6.688 1 61.84 242 GLU B N 1
ATOM 6254 C CA . GLU B 1 242 ? 21.109 -8.414 6.16 1 61.84 242 GLU B CA 1
ATOM 6255 C C . GLU B 1 242 ? 19.609 -8.516 6.352 1 61.84 242 GLU B C 1
ATOM 6257 O O . GLU B 1 242 ? 18.953 -9.391 5.766 1 61.84 242 GLU B O 1
ATOM 6262 N N . PHE B 1 243 ? 19.125 -7.539 7.082 1 63.81 243 PHE B N 1
ATOM 6263 C CA . PHE B 1 243 ? 17.672 -7.559 7.293 1 63.81 243 PHE B CA 1
ATOM 6264 C C . PHE B 1 243 ? 16.938 -6.996 6.082 1 63.81 243 PHE B C 1
ATOM 6266 O O . PHE B 1 243 ? 17.5 -6.203 5.324 1 63.81 243 PHE B O 1
ATOM 6273 N N . GLY B 1 244 ? 15.758 -7.496 5.988 1 65.62 244 GLY B N 1
ATOM 6274 C CA . GLY B 1 244 ? 14.922 -6.887 4.969 1 65.62 244 GLY B CA 1
ATOM 6275 C C . GLY B 1 244 ? 14.672 -5.406 5.207 1 65.62 244 GLY B C 1
ATOM 6276 O O . GLY B 1 244 ? 14.734 -4.938 6.348 1 65.62 244 GLY B O 1
ATOM 6277 N N . THR B 1 245 ? 14.477 -4.664 4.227 1 63.66 245 THR B N 1
ATOM 6278 C CA . THR B 1 245 ? 14.289 -3.221 4.309 1 63.66 245 THR B CA 1
ATOM 6279 C C . THR B 1 245 ? 13.18 -2.873 5.289 1 63.66 245 THR B C 1
ATOM 6281 O O . THR B 1 245 ? 13.281 -1.903 6.043 1 63.66 245 THR B O 1
ATOM 6284 N N . GLY B 1 246 ? 12.102 -3.627 5.289 1 67.19 246 GLY B N 1
ATOM 6285 C CA . GLY B 1 246 ? 11.023 -3.375 6.23 1 67.19 246 GLY B CA 1
ATOM 6286 C C . GLY B 1 246 ? 11.438 -3.572 7.676 1 67.19 246 GLY B C 1
ATOM 6287 O O . GLY B 1 246 ? 11.062 -2.781 8.547 1 67.19 246 GLY B O 1
ATOM 6288 N N . GLU B 1 247 ? 12.18 -4.543 7.918 1 67.5 247 GLU B N 1
ATOM 6289 C CA . GLU B 1 247 ? 12.672 -4.812 9.266 1 67.5 247 GLU B CA 1
ATOM 6290 C C . GLU B 1 247 ? 13.617 -3.711 9.742 1 67.5 247 GLU B C 1
ATOM 6292 O O . GLU B 1 247 ? 13.586 -3.318 10.906 1 67.5 247 GLU B O 1
ATOM 6297 N N . GLN B 1 248 ? 14.391 -3.314 8.828 1 67.31 248 GLN B N 1
ATOM 6298 C CA . GLN B 1 248 ? 15.312 -2.23 9.148 1 67.31 248 GLN B CA 1
ATOM 6299 C C . GLN B 1 248 ? 14.555 -0.977 9.586 1 67.31 248 GLN B C 1
ATOM 6301 O O . GLN B 1 248 ? 14.969 -0.292 10.523 1 67.31 248 GLN B O 1
ATOM 6306 N N . GLN B 1 249 ? 13.484 -0.784 8.953 1 67.56 249 GLN B N 1
ATOM 6307 C CA . GLN B 1 249 ? 12.688 0.392 9.281 1 67.56 249 GLN B CA 1
ATOM 6308 C C . GLN B 1 249 ? 12.07 0.267 10.672 1 67.56 249 GLN B C 1
ATOM 6310 O O . GLN B 1 249 ? 12.062 1.23 11.445 1 67.56 249 GLN B O 1
ATOM 6315 N N . VAL B 1 250 ? 11.602 -0.852 10.961 1 67.12 250 VAL B N 1
ATOM 6316 C CA . VAL B 1 250 ? 10.992 -1.084 12.266 1 67.12 250 VAL B CA 1
ATOM 6317 C C . VAL B 1 250 ? 12.047 -0.941 13.359 1 67.12 250 VAL B C 1
ATOM 6319 O O . VAL B 1 250 ? 11.789 -0.346 14.406 1 67.12 250 VAL B O 1
ATOM 6322 N N . LEU B 1 251 ? 13.195 -1.442 13.062 1 67.94 251 LEU B N 1
ATOM 6323 C CA . LEU B 1 251 ? 14.297 -1.356 14.023 1 67.94 251 LEU B CA 1
ATOM 6324 C C . LEU B 1 251 ? 14.695 0.096 14.258 1 67.94 251 LEU B C 1
ATOM 6326 O O . LEU B 1 251 ? 14.953 0.496 15.398 1 67.94 251 LEU B O 1
ATOM 6330 N N . LEU B 1 252 ? 14.734 0.759 13.195 1 67.75 252 LEU B N 1
ATOM 6331 C CA . LEU B 1 252 ? 15.078 2.174 13.297 1 67.75 252 LEU B CA 1
ATOM 6332 C C . LEU B 1 252 ? 14.055 2.924 14.133 1 67.75 252 LEU B C 1
ATOM 6334 O O . LEU B 1 252 ? 14.414 3.736 14.992 1 67.75 252 LEU B O 1
ATOM 6338 N N . MET B 1 253 ? 12.828 2.65 13.938 1 69.75 253 MET B N 1
ATOM 6339 C CA . MET B 1 253 ? 11.766 3.326 14.68 1 69.75 253 MET B CA 1
ATOM 6340 C C . MET B 1 253 ? 11.828 2.969 16.156 1 69.75 253 MET B C 1
ATOM 6342 O O . MET B 1 253 ? 11.633 3.83 17.016 1 69.75 253 MET B O 1
ATOM 6346 N N . ALA B 1 254 ? 12.055 1.711 16.359 1 68.06 254 ALA B N 1
ATOM 6347 C CA . ALA B 1 254 ? 12.195 1.271 17.75 1 68.06 254 ALA B CA 1
ATOM 6348 C C . ALA B 1 254 ? 13.375 1.96 18.422 1 68.06 254 ALA B C 1
ATOM 6350 O O . ALA B 1 254 ? 13.289 2.346 19.594 1 68.06 254 ALA B O 1
ATOM 6351 N N . PHE B 1 255 ? 14.391 2.088 17.672 1 68.06 255 PHE B N 1
ATOM 6352 C CA . PHE B 1 255 ? 15.594 2.752 18.172 1 68.06 255 PHE B CA 1
ATOM 6353 C C . PHE B 1 255 ? 15.305 4.211 18.516 1 68.06 255 PHE B C 1
ATOM 6355 O O . PHE B 1 255 ? 15.68 4.695 19.578 1 68.06 255 PHE B O 1
ATOM 6362 N N . VAL B 1 256 ? 14.672 4.875 17.625 1 67.62 256 VAL B N 1
ATOM 6363 C CA . VAL B 1 256 ? 14.352 6.289 17.797 1 67.62 256 VAL B CA 1
ATOM 6364 C C . VAL B 1 256 ? 13.445 6.461 19.016 1 67.62 256 VAL B C 1
ATOM 6366 O O . VAL B 1 256 ? 13.656 7.367 19.828 1 67.62 256 VAL B O 1
ATOM 6369 N N . LYS B 1 257 ? 12.492 5.641 19.141 1 69.81 257 LYS B N 1
ATOM 6370 C CA . LYS B 1 257 ? 11.586 5.723 20.266 1 69.81 257 LYS B CA 1
ATOM 6371 C C . LYS B 1 257 ? 12.328 5.535 21.594 1 69.81 257 LYS B C 1
ATOM 6373 O O . LYS B 1 257 ? 12.141 6.305 22.531 1 69.81 257 LYS B O 1
ATOM 6378 N N . ALA B 1 258 ? 13.148 4.496 21.594 1 67 258 ALA B N 1
ATOM 6379 C CA . ALA B 1 258 ? 13.914 4.215 22.812 1 67 258 ALA B CA 1
ATOM 6380 C C . ALA B 1 258 ? 14.828 5.387 23.156 1 67 258 ALA B C 1
ATOM 6382 O O . ALA B 1 258 ? 14.945 5.766 24.328 1 67 258 ALA B O 1
ATOM 6383 N N . TYR B 1 259 ? 15.445 5.855 22.172 1 64.81 259 TYR B N 1
ATOM 6384 C CA . TYR B 1 259 ? 16.344 6.996 22.344 1 64.81 259 TYR B CA 1
ATOM 6385 C C . TYR B 1 259 ? 15.586 8.188 22.938 1 64.81 259 TYR B C 1
ATOM 6387 O O . TYR B 1 259 ? 16.062 8.812 23.891 1 64.81 259 TYR B O 1
ATOM 6395 N N . MET B 1 260 ? 14.547 8.484 22.406 1 65.25 260 MET B N 1
ATOM 6396 C CA . MET B 1 260 ? 13.789 9.664 22.797 1 65.25 260 MET B CA 1
ATOM 6397 C C . MET B 1 260 ? 13.234 9.5 24.219 1 65.25 260 MET B C 1
ATOM 6399 O O . MET B 1 260 ? 13.133 10.477 24.953 1 65.25 260 MET B O 1
ATOM 6403 N N . GLU B 1 261 ? 12.875 8.32 24.547 1 67.06 261 GLU B N 1
ATOM 6404 C CA . GLU B 1 261 ? 12.312 8.055 25.859 1 67.06 261 GLU B CA 1
ATOM 6405 C C . GLU B 1 261 ? 13.383 8.172 26.953 1 67.06 261 GLU B C 1
ATOM 6407 O O . GLU B 1 261 ? 13.086 8.57 28.078 1 67.06 261 GLU B O 1
ATOM 6412 N N . VAL B 1 262 ? 14.555 7.691 26.609 1 63.78 262 VAL B N 1
ATOM 6413 C CA . VAL B 1 262 ? 15.594 7.582 27.641 1 63.78 262 VAL B CA 1
ATOM 6414 C C . VAL B 1 262 ? 16.375 8.891 27.719 1 63.78 262 VAL B C 1
ATOM 6416 O O . VAL B 1 262 ? 16.75 9.336 28.812 1 63.78 262 VAL B O 1
ATOM 6419 N N . PHE B 1 263 ? 16.828 9.273 26.625 1 57.72 263 PHE B N 1
ATOM 6420 C CA . PHE B 1 263 ? 17.797 10.367 26.641 1 57.72 263 PHE B CA 1
ATOM 6421 C C . PHE B 1 263 ? 17.078 11.711 26.578 1 57.72 263 PHE B C 1
ATOM 6423 O O . PHE B 1 263 ? 17.688 12.75 26.859 1 57.72 263 PHE B O 1
ATOM 6430 N N . THR B 1 264 ? 16.109 11.938 25.75 1 56 264 THR B N 1
ATOM 6431 C CA . THR B 1 264 ? 15.805 13.32 25.406 1 56 264 THR B CA 1
ATOM 6432 C C . THR B 1 264 ? 14.602 13.828 26.188 1 56 264 THR B C 1
ATOM 6434 O O . THR B 1 264 ? 13.578 13.148 26.281 1 56 264 THR B O 1
ATOM 6437 N N . GLY B 1 265 ? 14.859 14.273 27.438 1 54.88 265 GLY B N 1
ATOM 6438 C CA . GLY 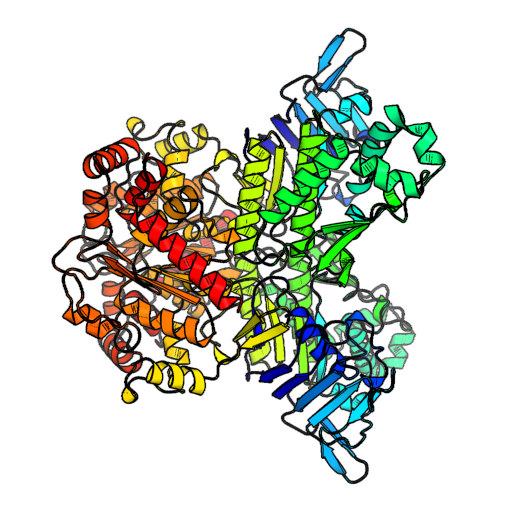B 1 265 ? 14.016 15.406 27.766 1 54.88 265 GLY B CA 1
ATOM 6439 C C . GLY B 1 265 ? 13.719 16.312 26.578 1 54.88 265 GLY B C 1
ATOM 6440 O O . GLY B 1 265 ? 13.016 17.312 26.719 1 54.88 265 GLY B O 1
ATOM 6441 N N . GLU B 1 266 ? 14.383 16.172 25.562 1 57.31 266 GLU B N 1
ATOM 6442 C CA . GLU B 1 266 ? 14.391 17.062 24.406 1 57.31 266 GLU B CA 1
ATOM 6443 C C . GLU B 1 266 ? 13.266 16.719 23.438 1 57.31 266 GLU B C 1
ATOM 6445 O O . GLU B 1 266 ? 12.805 15.578 23.391 1 57.31 266 GLU B O 1
ATOM 6450 N N . ASN B 1 267 ? 12.695 17.766 23.016 1 70.38 267 ASN B N 1
ATOM 6451 C CA . ASN B 1 267 ? 11.594 17.734 22.062 1 70.38 267 ASN B CA 1
ATOM 6452 C C . ASN B 1 267 ? 12.094 17.562 20.625 1 70.38 267 ASN B C 1
ATOM 6454 O O . ASN B 1 267 ? 13.016 18.25 20.188 1 70.38 267 ASN B O 1
ATOM 6458 N N . PHE B 1 268 ? 12.008 16.344 20.031 1 75.5 268 PHE B N 1
ATOM 6459 C CA . PHE B 1 268 ? 12.398 16.078 18.641 1 75.5 268 PHE B CA 1
ATOM 6460 C C . PHE B 1 268 ? 11.18 16.047 17.734 1 75.5 268 PHE B C 1
ATOM 6462 O O . PHE B 1 268 ? 10.078 15.695 18.172 1 75.5 268 PHE B O 1
ATOM 6469 N N . VAL B 1 269 ? 11.523 16.609 16.547 1 89.25 269 VAL B N 1
ATOM 6470 C CA . VAL B 1 269 ? 10.562 16.438 15.453 1 89.25 269 VAL B CA 1
ATOM 6471 C C . VAL B 1 269 ? 11.055 15.336 14.508 1 89.25 269 VAL B C 1
ATOM 6473 O O . VAL B 1 269 ? 12.016 15.539 13.758 1 89.25 269 VAL B O 1
ATOM 6476 N N . LEU B 1 270 ? 10.43 14.219 14.617 1 87.06 270 LEU B N 1
ATOM 6477 C CA . LEU B 1 270 ? 10.805 13.102 13.75 1 87.06 270 LEU B CA 1
ATOM 6478 C C . LEU B 1 270 ? 10.094 13.203 12.406 1 87.06 270 LEU B C 1
ATOM 6480 O O . LEU B 1 270 ? 8.859 13.25 12.344 1 87.06 270 LEU B O 1
ATOM 6484 N N . ILE B 1 271 ? 10.898 13.32 11.367 1 91.56 271 ILE B N 1
ATOM 6485 C CA . ILE B 1 271 ? 10.367 13.375 10.008 1 91.56 271 ILE B CA 1
ATOM 6486 C C . ILE B 1 271 ? 10.641 12.055 9.289 1 91.56 271 ILE B C 1
ATOM 6488 O O . ILE B 1 271 ? 11.789 11.625 9.18 1 91.56 271 ILE B O 1
ATOM 6492 N N . ILE B 1 272 ? 9.547 11.406 8.852 1 87.94 272 ILE B N 1
ATOM 6493 C CA . ILE B 1 272 ? 9.703 10.117 8.195 1 87.94 272 ILE B CA 1
ATOM 6494 C C . ILE B 1 272 ? 9.117 10.188 6.785 1 87.94 272 ILE B C 1
ATOM 6496 O O . ILE B 1 272 ? 7.926 10.438 6.609 1 87.94 272 ILE B O 1
ATOM 6500 N N . GLU B 1 273 ? 9.961 9.945 5.848 1 88.81 273 GLU B N 1
ATOM 6501 C CA . GLU B 1 273 ? 9.484 9.898 4.465 1 88.81 273 GLU B CA 1
ATOM 6502 C C . GLU B 1 273 ? 9.07 8.484 4.074 1 88.81 273 GLU B C 1
ATOM 6504 O O . GLU B 1 273 ? 9.844 7.535 4.227 1 88.81 273 GLU B O 1
ATOM 6509 N N . GLU B 1 274 ? 7.871 8.32 3.689 1 88 274 GLU B N 1
ATOM 6510 C CA . GLU B 1 274 ? 7.332 7.078 3.137 1 88 274 GLU B CA 1
ATOM 6511 C C . GLU B 1 274 ? 7.625 5.891 4.051 1 88 274 GLU B C 1
ATOM 6513 O O . GLU B 1 274 ? 8.242 4.914 3.629 1 88 274 GLU B O 1
ATOM 6518 N N . PRO B 1 275 ? 7.125 5.934 5.246 1 87.5 275 PRO B N 1
ATOM 6519 C CA . PRO B 1 275 ? 7.383 4.832 6.176 1 87.5 275 PRO B CA 1
ATOM 6520 C C . PRO B 1 275 ? 6.832 3.496 5.676 1 87.5 275 PRO B C 1
ATOM 6522 O O . PRO B 1 275 ? 7.234 2.438 6.168 1 87.5 275 PRO B O 1
ATOM 6525 N N . GLU B 1 276 ? 5.91 3.531 4.703 1 88.31 276 GLU B N 1
ATOM 6526 C CA . GLU B 1 276 ? 5.293 2.312 4.188 1 88.31 276 GLU B CA 1
ATOM 6527 C C . GLU B 1 276 ? 6.242 1.563 3.256 1 88.31 276 GLU B C 1
ATOM 6529 O O . GLU B 1 276 ? 6.004 0.4 2.926 1 88.31 276 GLU B O 1
ATOM 6534 N N . ALA B 1 277 ? 7.289 2.209 2.824 1 80.81 277 ALA B N 1
ATOM 6535 C CA . ALA B 1 277 ? 8.148 1.618 1.801 1 80.81 277 ALA B CA 1
ATOM 6536 C C . ALA B 1 277 ? 8.625 0.229 2.219 1 80.81 277 ALA B C 1
ATOM 6538 O O . ALA B 1 277 ? 9.07 0.032 3.352 1 80.81 277 ALA B O 1
ATOM 6539 N N . HIS B 1 278 ? 8.398 -0.729 1.381 1 78.62 278 HIS B N 1
ATOM 6540 C CA . HIS B 1 278 ? 8.891 -2.098 1.474 1 78.62 278 HIS B CA 1
ATOM 6541 C C . HIS B 1 278 ? 8.164 -2.875 2.562 1 78.62 278 HIS B C 1
ATOM 6543 O O . HIS B 1 278 ? 8.617 -3.939 2.986 1 78.62 278 HIS B O 1
ATOM 6549 N N . LEU B 1 279 ? 7.086 -2.281 3.055 1 83.75 279 LEU B N 1
ATOM 6550 C CA . LEU B 1 279 ? 6.344 -2.971 4.102 1 83.75 279 LEU B CA 1
ATOM 6551 C C . LEU B 1 279 ? 5.051 -3.564 3.553 1 83.75 279 LEU B C 1
ATOM 6553 O O . LEU B 1 279 ? 4.379 -2.939 2.73 1 83.75 279 LEU B O 1
ATOM 6557 N N . HIS B 1 280 ? 4.77 -4.723 4.012 1 83.56 280 HIS B N 1
ATOM 6558 C CA . HIS B 1 280 ? 3.461 -5.285 3.697 1 83.56 280 HIS B CA 1
ATOM 6559 C C . HIS B 1 280 ? 2.365 -4.625 4.527 1 83.56 280 HIS B C 1
ATOM 6561 O O . HIS B 1 280 ? 2.65 -3.973 5.535 1 83.56 280 HIS B O 1
ATOM 6567 N N . PRO B 1 281 ? 1.052 -4.781 4.238 1 84.44 281 PRO B N 1
ATOM 6568 C CA . PRO B 1 281 ? -0.051 -4.008 4.812 1 84.44 281 PRO B CA 1
ATOM 6569 C C . PRO B 1 281 ? -0.141 -4.141 6.328 1 84.44 281 PRO B C 1
ATOM 6571 O O . PRO B 1 281 ? -0.326 -3.145 7.031 1 84.44 281 PRO B O 1
ATOM 6574 N N . LEU B 1 282 ? -0.031 -5.305 6.871 1 84.25 282 LEU B N 1
ATOM 6575 C CA . LEU B 1 282 ? -0.141 -5.496 8.312 1 84.25 282 LEU B CA 1
ATOM 6576 C C . LEU B 1 282 ? 1.003 -4.801 9.039 1 84.25 282 LEU B C 1
ATOM 6578 O O . LEU B 1 282 ? 0.802 -4.227 10.117 1 84.25 282 LEU B O 1
ATOM 6582 N N . ALA B 1 283 ? 2.172 -4.867 8.445 1 83.06 283 ALA B N 1
ATOM 6583 C CA . ALA B 1 283 ? 3.318 -4.176 9.031 1 83.06 283 ALA B CA 1
ATOM 6584 C C . ALA B 1 283 ? 3.117 -2.662 9 1 83.06 283 ALA B C 1
ATOM 6586 O O . ALA B 1 283 ? 3.521 -1.959 9.93 1 83.06 283 ALA B O 1
ATOM 6587 N N . GLN B 1 284 ? 2.51 -2.182 7.922 1 87.5 284 GLN B N 1
ATOM 6588 C CA . GLN B 1 284 ? 2.195 -0.759 7.836 1 87.5 284 GLN B CA 1
ATOM 6589 C C . GLN B 1 284 ? 1.236 -0.339 8.945 1 87.5 284 GLN B C 1
ATOM 6591 O O . GLN B 1 284 ? 1.421 0.708 9.57 1 87.5 284 GLN B O 1
ATOM 6596 N N . ARG B 1 285 ? 0.287 -1.152 9.188 1 85.56 285 ARG B N 1
ATOM 6597 C CA . ARG B 1 285 ? -0.684 -0.858 10.234 1 85.56 285 ARG B CA 1
ATOM 6598 C C . ARG B 1 285 ? -0.022 -0.854 11.609 1 85.56 285 ARG B C 1
ATOM 6600 O O . ARG B 1 285 ? -0.318 0.005 12.445 1 85.56 285 ARG B O 1
ATOM 6607 N N . TRP B 1 286 ? 0.775 -1.797 11.773 1 82.06 286 TRP B N 1
ATOM 6608 C CA . TRP B 1 286 ? 1.517 -1.845 13.031 1 82.06 286 TRP B CA 1
ATOM 6609 C C . TRP B 1 286 ? 2.346 -0.579 13.227 1 82.06 286 TRP B C 1
ATOM 6611 O O . TRP B 1 286 ? 2.352 0.008 14.305 1 82.06 286 TRP B O 1
ATOM 6621 N N . LEU B 1 287 ? 3.049 -0.227 12.188 1 84.62 287 LEU B N 1
ATOM 6622 C CA . LEU B 1 287 ? 3.896 0.958 12.266 1 84.62 287 LEU B CA 1
ATOM 6623 C C . LEU B 1 287 ? 3.062 2.207 12.531 1 84.62 287 LEU B C 1
ATOM 6625 O O . LEU B 1 287 ? 3.488 3.096 13.273 1 84.62 287 LEU B O 1
ATOM 6629 N N . LYS B 1 288 ? 1.943 2.283 11.898 1 88.25 288 LYS B N 1
ATOM 6630 C CA . LYS B 1 288 ? 1.038 3.4 12.148 1 88.25 288 LYS B CA 1
ATOM 6631 C C . LYS B 1 288 ? 0.685 3.506 13.625 1 88.25 288 LYS B C 1
ATOM 6633 O O . LYS B 1 288 ? 0.736 4.594 14.211 1 88.25 288 LYS B O 1
ATOM 6638 N N . GLU B 1 289 ? 0.357 2.42 14.203 1 83 289 GLU B N 1
ATOM 6639 C CA . GLU B 1 289 ? 0.025 2.398 15.625 1 83 289 GLU B CA 1
ATOM 6640 C C . GLU B 1 289 ? 1.225 2.799 16.484 1 83 289 GLU B C 1
ATOM 6642 O O . GLU B 1 289 ? 1.074 3.5 17.484 1 83 289 GLU B O 1
ATOM 6647 N N . TYR B 1 290 ? 2.277 2.312 16.016 1 80.94 290 TYR B N 1
ATOM 6648 C CA . TYR B 1 290 ? 3.51 2.631 16.734 1 80.94 290 TYR B CA 1
ATOM 6649 C C . TYR B 1 290 ? 3.787 4.129 16.688 1 80.94 290 TYR B C 1
ATOM 6651 O O . TYR B 1 290 ? 4.191 4.715 17.703 1 80.94 290 TYR B O 1
ATOM 6659 N N . VAL B 1 291 ? 3.611 4.758 15.602 1 86.62 291 VAL B N 1
ATOM 6660 C CA . VAL B 1 291 ? 3.811 6.191 15.422 1 86.62 291 VAL B CA 1
ATOM 6661 C C . VAL B 1 291 ? 2.846 6.961 16.328 1 86.62 291 VAL B C 1
ATOM 6663 O O . VAL B 1 291 ? 3.232 7.934 16.969 1 86.62 291 VAL B O 1
ATOM 6666 N N . VAL B 1 292 ? 1.657 6.52 16.375 1 86.94 292 VAL B N 1
ATOM 6667 C CA . VAL B 1 292 ? 0.662 7.176 17.219 1 86.94 292 VAL B CA 1
ATOM 6668 C C . VAL B 1 292 ? 1.075 7.07 18.688 1 86.94 292 VAL B C 1
ATOM 6670 O O . VAL B 1 292 ? 0.95 8.039 19.438 1 86.94 292 VAL B O 1
ATOM 6673 N N . ASP B 1 293 ? 1.555 5.938 19 1 81.25 293 ASP B N 1
ATOM 6674 C CA . ASP B 1 293 ? 2.033 5.734 20.375 1 81.25 293 ASP B CA 1
ATOM 6675 C C . ASP B 1 293 ? 3.201 6.668 20.688 1 81.25 293 ASP B C 1
ATOM 6677 O O . ASP B 1 293 ? 3.301 7.191 21.797 1 81.25 293 ASP B O 1
ATOM 6681 N N . MET B 1 294 ? 4.059 6.855 19.766 1 82.5 294 MET B N 1
ATOM 6682 C CA . MET B 1 294 ? 5.176 7.781 19.938 1 82.5 294 MET B CA 1
ATOM 6683 C C . MET B 1 294 ? 4.676 9.195 20.188 1 82.5 294 MET B C 1
ATOM 6685 O O . MET B 1 294 ? 5.203 9.906 21.047 1 82.5 294 MET B O 1
ATOM 6689 N N . CYS B 1 295 ? 3.732 9.578 19.453 1 88 295 CYS B N 1
ATOM 6690 C CA . CYS B 1 295 ? 3.174 10.914 19.609 1 88 295 CYS B CA 1
ATOM 6691 C C . CYS B 1 295 ? 2.537 11.086 20.984 1 88 295 CYS B C 1
ATOM 6693 O O . CYS B 1 295 ? 2.621 12.164 21.578 1 88 295 CYS B O 1
ATOM 6695 N N . SER B 1 296 ? 1.962 10.031 21.438 1 82.44 296 SER B N 1
ATOM 6696 C CA . SER B 1 296 ? 1.335 10.086 22.75 1 82.44 296 SER B CA 1
ATOM 6697 C C . SER B 1 296 ? 2.373 10.281 23.859 1 82.44 296 SER B C 1
ATOM 6699 O O . SER B 1 296 ? 2.059 10.797 24.938 1 82.44 296 SER B O 1
ATOM 6701 N N . CYS B 1 297 ? 3.549 9.898 23.547 1 77 297 CYS B N 1
ATOM 6702 C CA . CYS B 1 297 ? 4.633 10.039 24.516 1 77 297 CYS B CA 1
ATOM 6703 C C . CYS B 1 297 ? 5.301 11.398 24.391 1 77 297 CYS B C 1
ATOM 6705 O O . CYS B 1 297 ? 6.293 11.68 25.062 1 77 297 CYS B O 1
ATOM 6707 N N . GLY B 1 298 ? 4.809 12.203 23.453 1 80.06 298 GLY B N 1
ATOM 6708 C CA . GLY B 1 298 ? 5.289 13.578 23.375 1 80.06 298 GLY B CA 1
ATOM 6709 C C . GLY B 1 298 ? 6.18 13.836 22.188 1 80.06 298 GLY B C 1
ATOM 6710 O O . GLY B 1 298 ? 6.609 14.969 21.953 1 80.06 298 GLY B O 1
ATOM 6711 N N . ILE B 1 299 ? 6.461 12.852 21.422 1 83.38 299 ILE B N 1
ATOM 6712 C CA . ILE B 1 299 ? 7.293 13.023 20.234 1 83.38 299 ILE B CA 1
ATOM 6713 C C . ILE B 1 299 ? 6.453 13.586 19.094 1 83.38 299 ILE B C 1
ATOM 6715 O O . ILE B 1 299 ? 5.32 13.148 18.875 1 83.38 299 ILE B O 1
ATOM 6719 N N . GLN B 1 300 ? 6.969 14.586 18.453 1 91.5 300 GLN B N 1
ATOM 6720 C CA . GLN B 1 300 ? 6.289 15.094 17.266 1 91.5 300 GLN B CA 1
ATOM 6721 C C . GLN B 1 300 ? 6.754 14.367 16.016 1 91.5 300 GLN B C 1
ATOM 6723 O O . GLN B 1 300 ? 7.957 14.227 15.781 1 91.5 300 GLN B O 1
ATOM 6728 N N . VAL B 1 301 ? 5.82 13.859 15.312 1 92.56 301 VAL B N 1
ATOM 6729 C CA . VAL B 1 301 ? 6.156 13.07 14.125 1 92.56 301 VAL B CA 1
ATOM 6730 C C . VAL B 1 301 ? 5.469 13.672 12.898 1 92.56 301 VAL B C 1
ATOM 6732 O O . VAL B 1 301 ? 4.277 13.992 12.938 1 92.56 301 VAL B O 1
ATOM 6735 N N . ILE B 1 302 ? 6.227 13.914 11.836 1 96.19 302 ILE B N 1
ATOM 6736 C CA . ILE B 1 302 ? 5.727 14.312 10.523 1 96.19 302 ILE B CA 1
ATOM 6737 C C . ILE B 1 302 ? 6.016 13.219 9.508 1 96.19 302 ILE B C 1
ATOM 6739 O O . ILE B 1 302 ? 7.16 12.781 9.359 1 96.19 302 ILE B O 1
ATOM 6743 N N . ILE B 1 303 ? 4.953 12.805 8.859 1 95 303 ILE B N 1
ATOM 6744 C CA . ILE B 1 303 ? 5.125 11.719 7.906 1 95 303 ILE B CA 1
ATOM 6745 C C . ILE B 1 303 ? 4.633 12.156 6.531 1 95 303 ILE B C 1
ATOM 6747 O O . ILE B 1 303 ? 3.674 12.922 6.426 1 95 303 ILE B O 1
ATOM 6751 N N . SER B 1 304 ? 5.355 11.773 5.492 1 94.62 304 SER B N 1
ATOM 6752 C CA . SER B 1 304 ? 4.812 11.766 4.137 1 94.62 304 SER B CA 1
ATOM 6753 C C . SER B 1 304 ? 4.48 10.352 3.68 1 94.62 304 SER B C 1
ATOM 6755 O O . SER B 1 304 ? 5.227 9.414 3.957 1 94.62 304 SER B O 1
ATOM 6757 N N . THR B 1 305 ? 3.328 10.141 3.055 1 92.88 305 THR B N 1
ATOM 6758 C CA . THR B 1 305 ? 2.959 8.773 2.715 1 92.88 305 THR B CA 1
ATOM 6759 C C . THR B 1 305 ? 2.17 8.734 1.41 1 92.88 305 THR B C 1
ATOM 6761 O O . THR B 1 305 ? 1.515 9.711 1.044 1 92.88 305 THR B O 1
ATOM 6764 N N . HIS B 1 306 ? 2.354 7.602 0.726 1 88.19 306 HIS B N 1
ATOM 6765 C CA . HIS B 1 306 ? 1.532 7.254 -0.43 1 88.19 306 HIS B CA 1
ATOM 6766 C C . HIS B 1 306 ? 0.6 6.09 -0.115 1 88.19 306 HIS B C 1
ATOM 6768 O O . HIS B 1 306 ? -0.002 5.508 -1.021 1 88.19 306 HIS B O 1
ATOM 6774 N N . SER B 1 307 ? 0.468 5.816 1.121 1 89.12 307 SER B N 1
ATOM 6775 C CA . SER B 1 307 ? -0.304 4.637 1.493 1 89.12 307 SER B CA 1
ATOM 6776 C C . SER B 1 307 ? -1.555 5.02 2.279 1 89.12 307 SER B C 1
ATOM 6778 O O . SER B 1 307 ? -1.479 5.789 3.238 1 89.12 307 SER B O 1
ATOM 6780 N N . ALA B 1 308 ? -2.619 4.387 1.899 1 86.69 308 ALA B N 1
ATOM 6781 C CA . ALA B 1 308 ? -3.885 4.617 2.592 1 86.69 308 ALA B CA 1
ATOM 6782 C C . ALA B 1 308 ? -3.854 4.035 4 1 86.69 308 ALA B C 1
ATOM 6784 O O . ALA B 1 308 ? -4.645 4.43 4.863 1 86.69 308 ALA B O 1
ATOM 6785 N N . GLU B 1 309 ? -2.932 3.127 4.27 1 86.81 309 GLU B N 1
ATOM 6786 C CA . GLU B 1 309 ? -2.855 2.475 5.574 1 86.81 309 GLU B CA 1
ATOM 6787 C C . GLU B 1 309 ? -2.422 3.459 6.66 1 86.81 309 GLU B C 1
ATOM 6789 O O . GLU B 1 309 ? -2.688 3.242 7.844 1 86.81 309 GLU B O 1
ATOM 6794 N N . PHE B 1 310 ? -1.833 4.582 6.273 1 89.56 310 PHE B N 1
ATOM 6795 C CA . PHE B 1 310 ? -1.337 5.551 7.246 1 89.56 310 PHE B CA 1
ATOM 6796 C C . PHE B 1 310 ? -2.342 6.68 7.445 1 89.56 310 PHE B C 1
ATOM 6798 O O . PHE B 1 310 ? -2.092 7.609 8.219 1 89.56 310 PHE B O 1
ATOM 6805 N N . ILE B 1 311 ? -3.402 6.59 6.758 1 88.88 311 ILE B N 1
ATOM 6806 C CA . ILE B 1 311 ? -4.461 7.582 6.902 1 88.88 311 ILE B CA 1
ATOM 6807 C C . ILE B 1 311 ? -5.512 7.078 7.891 1 88.88 311 ILE B C 1
ATOM 6809 O O . ILE B 1 311 ? -5.992 5.949 7.77 1 88.88 311 ILE B O 1
ATOM 6813 N N . ASP B 1 312 ? -5.77 7.887 8.852 1 84.88 312 ASP B N 1
ATOM 6814 C CA . ASP B 1 312 ? -6.754 7.523 9.867 1 84.88 312 ASP B CA 1
ATOM 6815 C C . ASP B 1 312 ? -7.742 8.664 10.109 1 84.88 312 ASP B C 1
ATOM 6817 O O . ASP B 1 312 ? -7.34 9.812 10.297 1 84.88 312 ASP B O 1
ATOM 6821 N N . ALA B 1 313 ? -8.984 8.32 10.086 1 80.12 313 ALA B N 1
ATOM 6822 C CA . ALA B 1 313 ? -10.039 9.32 10.258 1 80.12 313 ALA B CA 1
ATOM 6823 C C . ALA B 1 313 ? -10.031 9.883 11.68 1 80.12 313 ALA B C 1
ATOM 6825 O O . ALA B 1 313 ? -10.562 10.961 11.93 1 80.12 313 ALA B O 1
ATOM 6826 N N . GLU B 1 314 ? -9.383 9.148 12.586 1 78.44 314 GLU B N 1
ATOM 6827 C CA . GLU B 1 314 ? -9.344 9.586 13.977 1 78.44 314 GLU B CA 1
ATOM 6828 C C . GLU B 1 314 ? -8.484 10.844 14.133 1 78.44 314 GLU B C 1
ATOM 6830 O O . GLU B 1 314 ? -8.586 11.547 15.141 1 78.44 314 GLU B O 1
ATOM 6835 N N . TYR B 1 315 ? -7.66 11.164 13.234 1 81.25 315 TYR B N 1
ATOM 6836 C CA . TYR B 1 315 ? -6.859 12.375 13.352 1 81.25 315 TYR B CA 1
ATOM 6837 C C . TYR B 1 315 ? -6.898 13.188 12.062 1 81.25 315 TYR B C 1
ATOM 6839 O O . TYR B 1 315 ? -5.859 13.617 11.562 1 81.25 315 TYR B O 1
ATOM 6847 N N . LEU B 1 316 ? -8.102 13.453 11.602 1 87.19 316 LEU B N 1
ATOM 6848 C CA . LEU B 1 316 ? -8.367 14.227 10.398 1 87.19 316 LEU B CA 1
ATOM 6849 C C . LEU B 1 316 ? -7.641 15.57 10.445 1 87.19 316 LEU B C 1
ATOM 6851 O O . LEU B 1 316 ? -7.219 16.078 9.406 1 87.19 316 LEU B O 1
ATOM 6855 N N . ASP B 1 317 ? -7.457 16.141 11.617 1 87.06 317 ASP B N 1
ATOM 6856 C CA . ASP B 1 317 ? -6.828 17.453 11.742 1 87.06 317 ASP B CA 1
ATOM 6857 C C . ASP B 1 317 ? -5.32 17.359 11.508 1 87.06 317 ASP B C 1
ATOM 6859 O O . ASP B 1 317 ? -4.656 18.375 11.312 1 87.06 317 ASP B O 1
ATOM 6863 N N . GLY B 1 318 ? -4.793 16.188 11.562 1 92.5 318 GLY B N 1
ATOM 6864 C CA . GLY B 1 318 ? -3.383 15.969 11.273 1 92.5 318 GLY B CA 1
ATOM 6865 C C . GLY B 1 318 ? -3.131 15.5 9.852 1 92.5 318 GLY B C 1
ATOM 6866 O O . GLY B 1 318 ? -1.98 15.305 9.453 1 92.5 318 GLY B O 1
ATOM 6867 N N . LEU B 1 319 ? -4.223 15.398 9.125 1 94.06 319 LEU B N 1
ATOM 6868 C CA . LEU B 1 319 ? -4.105 14.961 7.734 1 94.06 319 LEU B CA 1
ATOM 6869 C C . LEU B 1 319 ? -3.988 16.156 6.793 1 94.06 319 LEU B C 1
ATOM 6871 O O . LEU B 1 319 ? -4.789 17.094 6.871 1 94.06 319 LEU B O 1
ATOM 6875 N N . VAL B 1 320 ? -2.951 16.125 5.969 1 97.44 320 VAL B N 1
ATOM 6876 C CA . VAL B 1 320 ? -2.709 17.219 5.023 1 97.44 320 VAL B CA 1
ATOM 6877 C C . VAL B 1 320 ? -2.662 16.656 3.602 1 97.44 320 VAL B C 1
ATOM 6879 O O . VAL B 1 320 ? -1.776 15.867 3.268 1 97.44 320 VAL B O 1
ATOM 6882 N N . ARG B 1 321 ? -3.607 17.094 2.781 1 96.38 321 ARG B N 1
ATOM 6883 C CA . ARG B 1 321 ? -3.547 16.734 1.369 1 96.38 321 ARG B CA 1
ATOM 6884 C C . ARG B 1 321 ? -2.527 17.594 0.626 1 96.38 321 ARG B C 1
ATOM 6886 O O . ARG B 1 321 ? -2.582 18.812 0.685 1 96.38 321 ARG B O 1
ATOM 6893 N N . VAL B 1 322 ? -1.592 16.984 -0.008 1 96.44 322 VAL B N 1
ATOM 6894 C CA . VAL B 1 322 ? -0.612 17.688 -0.832 1 96.44 322 VAL B CA 1
ATOM 6895 C C . VAL B 1 322 ? -0.829 17.344 -2.303 1 96.44 322 VAL B C 1
ATOM 6897 O O . VAL B 1 322 ? -0.916 16.156 -2.66 1 96.44 322 VAL B O 1
ATOM 6900 N N . HIS B 1 323 ? -1.015 18.328 -3.104 1 91.69 323 HIS B N 1
ATOM 6901 C CA . HIS B 1 323 ? -1.232 18.141 -4.531 1 91.69 323 HIS B CA 1
ATOM 6902 C C . HIS B 1 323 ? -0.68 19.312 -5.34 1 91.69 323 HIS B C 1
ATOM 6904 O O . HIS B 1 323 ? -0.216 20.297 -4.77 1 91.69 323 HIS B O 1
ATOM 6910 N N . LYS B 1 324 ? -0.686 19.141 -6.656 1 87.88 324 LYS B N 1
ATOM 6911 C CA . LYS B 1 324 ? -0.171 20.203 -7.523 1 87.88 324 LYS B CA 1
ATOM 6912 C C . LYS B 1 324 ? -1.284 20.812 -8.367 1 87.88 324 LYS B C 1
ATOM 6914 O O . LYS B 1 324 ? -2.17 20.094 -8.844 1 87.88 324 LYS B O 1
ATOM 6919 N N . GLU B 1 325 ? -1.261 22.047 -8.438 1 84.69 325 GLU B N 1
ATOM 6920 C CA . GLU B 1 325 ? -2.084 22.828 -9.367 1 84.69 325 GLU B CA 1
ATOM 6921 C C . GLU B 1 325 ? -1.223 23.688 -10.273 1 84.69 325 GLU B C 1
ATOM 6923 O O . GLU B 1 325 ? -0.547 24.609 -9.805 1 84.69 325 GLU B O 1
ATOM 6928 N N . GLY B 1 326 ? -1.25 23.422 -11.516 1 78.62 326 GLY B N 1
ATOM 6929 C CA . GLY B 1 326 ? -0.409 24.172 -12.438 1 78.62 326 GLY B CA 1
ATOM 6930 C C . GLY B 1 326 ? 1.069 24.062 -12.109 1 78.62 326 GLY B C 1
ATOM 6931 O O . GLY B 1 326 ? 1.771 25.078 -12.055 1 78.62 326 GLY B O 1
ATOM 6932 N N . GLY B 1 327 ? 1.483 22.984 -11.586 1 81.62 327 GLY B N 1
ATOM 6933 C CA . GLY B 1 327 ? 2.883 22.75 -11.266 1 81.62 327 GLY B CA 1
ATOM 6934 C C . GLY B 1 327 ? 3.271 23.281 -9.898 1 81.62 327 GLY B C 1
ATOM 6935 O O . GLY B 1 327 ? 4.406 23.094 -9.453 1 81.62 327 GLY B O 1
ATOM 6936 N N . VAL B 1 328 ? 2.393 23.906 -9.219 1 92.06 328 VAL B N 1
ATOM 6937 C CA . VAL B 1 328 ? 2.662 24.5 -7.91 1 92.06 328 VAL B CA 1
ATOM 6938 C C . VAL B 1 328 ? 2.064 23.625 -6.812 1 92.06 328 VAL B C 1
ATOM 6940 O O . VAL B 1 328 ? 0.914 23.188 -6.914 1 92.06 328 VAL B O 1
ATOM 6943 N N . THR B 1 329 ? 2.857 23.359 -5.82 1 94.69 329 THR B N 1
ATOM 6944 C CA . THR B 1 329 ? 2.428 22.516 -4.707 1 94.69 329 THR B CA 1
ATOM 6945 C C . THR B 1 329 ? 1.449 23.266 -3.811 1 94.69 329 THR B C 1
ATOM 6947 O O . THR B 1 329 ? 1.714 24.406 -3.408 1 94.69 329 THR B O 1
ATOM 6950 N N . LYS B 1 330 ? 0.367 22.672 -3.586 1 95.25 330 LYS B N 1
ATOM 6951 C CA . LYS B 1 330 ? -0.63 23.172 -2.643 1 95.25 330 LYS B CA 1
ATOM 6952 C C . LYS B 1 330 ? -0.866 22.172 -1.516 1 95.25 330 LYS B C 1
ATOM 6954 O O . LYS B 1 330 ? -0.67 20.969 -1.697 1 95.25 330 LYS B O 1
ATOM 6959 N N . ALA B 1 331 ? -1.17 22.703 -0.334 1 96.94 331 ALA B N 1
ATOM 6960 C CA . ALA B 1 331 ? -1.471 21.859 0.821 1 96.94 331 ALA B CA 1
ATOM 6961 C C . ALA B 1 331 ? -2.795 22.266 1.463 1 96.94 331 ALA B C 1
ATOM 6963 O O . ALA B 1 331 ? -3.074 23.453 1.634 1 96.94 331 ALA B O 1
ATOM 6964 N N . ILE B 1 332 ? -3.623 21.297 1.704 1 96.75 332 ILE B N 1
ATOM 6965 C CA . ILE B 1 332 ? -4.902 21.547 2.359 1 96.75 332 ILE B CA 1
ATOM 6966 C C . ILE B 1 332 ? -4.957 20.797 3.689 1 96.75 332 ILE B C 1
ATOM 6968 O O . ILE B 1 332 ? -4.914 19.578 3.719 1 96.75 332 ILE B O 1
ATOM 6972 N N . GLN B 1 333 ? -4.969 21.531 4.715 1 96.19 333 GLN B N 1
ATOM 6973 C CA . GLN B 1 333 ? -5.203 21.031 6.066 1 96.19 333 GLN B CA 1
ATOM 6974 C C . GLN B 1 333 ? -6.516 21.578 6.629 1 96.19 333 GLN B C 1
ATOM 6976 O O . GLN B 1 333 ? -6.746 22.781 6.629 1 96.19 333 GLN B O 1
ATOM 6981 N N . LEU B 1 334 ? -7.34 20.703 7.133 1 94.06 334 LEU B N 1
ATOM 6982 C CA . LEU B 1 334 ? -8.641 21.141 7.617 1 94.06 334 LEU B CA 1
ATOM 6983 C C . LEU B 1 334 ? -8.695 21.094 9.141 1 94.06 334 LEU B C 1
ATOM 6985 O O . LEU B 1 334 ? -8.398 20.062 9.742 1 94.06 334 LEU B O 1
ATOM 6989 N N . SER B 1 335 ? -9.023 22.219 9.742 1 91.75 335 SER B N 1
ATOM 6990 C CA . SER B 1 335 ? -9.367 22.188 11.156 1 91.75 335 SER B CA 1
ATOM 6991 C C . SER B 1 335 ? -10.789 21.688 11.367 1 91.75 335 SER B C 1
ATOM 6993 O O . SER B 1 335 ? -11.586 21.625 10.422 1 91.75 335 SER B O 1
ATOM 6995 N N . ALA B 1 336 ? -11.078 21.328 12.57 1 90.12 336 ALA B N 1
ATOM 6996 C CA . ALA B 1 336 ? -12.43 20.891 12.906 1 90.12 336 ALA B CA 1
ATOM 6997 C C . ALA B 1 336 ? -13.453 21.984 12.562 1 90.12 336 ALA B C 1
ATOM 6999 O O . ALA B 1 336 ? -14.523 21.688 12.031 1 90.12 336 ALA B O 1
ATOM 7000 N N . GLN B 1 337 ? -13.07 23.188 12.805 1 92.88 337 GLN B N 1
ATOM 7001 C CA . GLN B 1 337 ? -13.969 24.312 12.547 1 92.88 337 GLN B CA 1
ATOM 7002 C C . GLN B 1 337 ? -14.203 24.5 11.055 1 92.88 337 GLN B C 1
ATOM 7004 O O . GLN B 1 337 ? -15.344 24.703 10.617 1 92.88 337 GLN B O 1
ATOM 7009 N N . GLN B 1 338 ? -13.195 24.406 10.312 1 94.06 338 GLN B N 1
ATOM 7010 C CA . GLN B 1 338 ? -13.32 24.562 8.867 1 94.06 338 GLN B CA 1
ATOM 7011 C C . GLN B 1 338 ? -14.211 23.484 8.266 1 94.06 338 GLN B C 1
ATOM 7013 O O . GLN B 1 338 ? -15.016 23.75 7.375 1 94.06 338 GLN B O 1
ATOM 7018 N N . LEU B 1 339 ? -14.016 22.312 8.734 1 93.31 339 LEU B N 1
ATOM 7019 C CA . LEU B 1 339 ? -14.836 21.203 8.25 1 93.31 339 LEU B CA 1
ATOM 7020 C C . LEU B 1 339 ? -16.297 21.406 8.641 1 93.31 339 LEU B C 1
ATOM 7022 O O . LEU B 1 339 ? -17.203 21.172 7.836 1 93.31 339 LEU B O 1
ATOM 7026 N N . CYS B 1 340 ? -16.484 21.844 9.836 1 93.12 340 CYS B N 1
ATOM 7027 C CA . CYS B 1 340 ? -17.844 22.141 10.297 1 93.12 340 CYS B CA 1
ATOM 7028 C C . CYS B 1 340 ? -18.484 23.219 9.43 1 93.12 340 CYS B C 1
ATOM 7030 O O . CYS B 1 340 ? -19.641 23.078 9.023 1 93.12 340 CYS B O 1
ATOM 7032 N N . ASP B 1 341 ? -17.766 24.25 9.203 1 95.44 341 ASP B N 1
ATOM 7033 C CA . ASP B 1 341 ? -18.281 25.359 8.383 1 95.44 341 ASP B CA 1
ATOM 7034 C C . ASP B 1 341 ? -18.641 24.875 6.984 1 95.44 341 ASP B C 1
ATOM 7036 O O . ASP B 1 341 ? -19.672 25.297 6.43 1 95.44 341 ASP B O 1
ATOM 7040 N N . PHE B 1 342 ? -17.828 24.031 6.461 1 95.19 342 PHE B N 1
ATOM 7041 C CA . PHE B 1 342 ? -18.109 23.484 5.137 1 95.19 342 PHE B CA 1
ATOM 7042 C C . PHE B 1 342 ? -19.391 22.656 5.152 1 95.19 342 PHE B C 1
ATOM 7044 O O . PHE B 1 342 ? -20.203 22.75 4.23 1 95.19 342 PHE B O 1
ATOM 7051 N N . CYS B 1 343 ? -19.531 21.859 6.117 1 93.75 343 CYS B N 1
ATOM 7052 C CA . CYS B 1 343 ? -20.734 21.047 6.242 1 93.75 343 CYS B CA 1
ATOM 7053 C C . CYS B 1 343 ? -21.984 21.906 6.34 1 93.75 343 CYS B C 1
ATOM 7055 O O . CYS B 1 343 ? -22.969 21.641 5.652 1 93.75 343 CYS B O 1
ATOM 7057 N N . ILE B 1 344 ? -21.906 22.938 7.152 1 93.31 344 ILE B N 1
ATOM 7058 C CA . ILE B 1 344 ? -23.047 23.828 7.324 1 93.31 344 ILE B CA 1
ATOM 7059 C C . ILE B 1 344 ? -23.328 24.547 6.008 1 93.31 344 ILE B C 1
ATOM 7061 O O . ILE B 1 344 ? -24.484 24.641 5.586 1 93.31 344 ILE B O 1
ATOM 7065 N N . GLY B 1 345 ? -22.328 24.938 5.371 1 94.12 345 GLY B N 1
ATOM 7066 C CA . GLY B 1 345 ? -22.484 25.641 4.098 1 94.12 345 GLY B CA 1
ATOM 7067 C C . GLY B 1 345 ? -23.031 24.75 2.998 1 94.12 345 GLY B C 1
ATOM 7068 O O . GLY B 1 345 ? -23.562 25.234 2.006 1 94.12 345 GLY B O 1
ATOM 7069 N N . SER B 1 346 ? -22.891 23.5 3.229 1 93.62 346 SER B N 1
ATOM 7070 C CA . SER B 1 346 ? -23.344 22.547 2.211 1 93.62 346 SER B CA 1
ATOM 7071 C C . SER B 1 346 ? -24.656 21.891 2.617 1 93.62 346 SER B C 1
ATOM 7073 O O . SER B 1 346 ? -24.969 20.781 2.148 1 93.62 346 SER B O 1
ATOM 7075 N N . GLY B 1 347 ? -25.344 22.391 3.619 1 90.81 347 GLY B N 1
ATOM 7076 C CA . GLY B 1 347 ? -26.719 21.984 3.846 1 90.81 347 GLY B CA 1
ATOM 7077 C C . GLY B 1 347 ? -26.922 21.266 5.172 1 90.81 347 GLY B C 1
ATOM 7078 O O . GLY B 1 347 ? -28.047 20.922 5.527 1 90.81 347 GLY B O 1
ATOM 7079 N N . VAL B 1 348 ? -25.891 21.016 5.949 1 90.81 348 VAL B N 1
ATOM 7080 C CA . VAL B 1 348 ? -26.062 20.375 7.246 1 90.81 348 VAL B CA 1
ATOM 7081 C C . VAL B 1 348 ? -26.578 21.391 8.266 1 90.81 348 VAL B C 1
ATOM 7083 O O . VAL B 1 348 ? -26.047 22.5 8.383 1 90.81 348 VAL B O 1
ATOM 7086 N N . PRO B 1 349 ? -27.609 21.031 8.914 1 87.94 349 PRO B N 1
ATOM 7087 C CA . PRO B 1 349 ? -28.109 21.953 9.93 1 87.94 349 PRO B CA 1
ATOM 7088 C C . PRO B 1 349 ? -27.078 22.25 11.016 1 87.94 349 PRO B C 1
ATOM 7090 O O . PRO B 1 349 ? -26.359 21.344 11.469 1 87.94 349 PRO B O 1
ATOM 7093 N N . GLU B 1 350 ? -26.984 23.469 11.461 1 88.12 350 GLU B N 1
ATOM 7094 C CA . GLU B 1 350 ? -25.984 23.953 12.414 1 88.12 350 GLU B CA 1
ATOM 7095 C C . GLU B 1 350 ? -26.078 23.188 13.734 1 88.12 350 GLU B C 1
ATOM 7097 O O . GLU B 1 350 ? -25.062 23 14.414 1 88.12 350 GLU B O 1
ATOM 7102 N N . ASN B 1 351 ? -27.234 22.734 14.055 1 84.69 351 ASN B N 1
ATOM 7103 C CA . ASN B 1 351 ? -27.438 22.078 15.336 1 84.69 351 ASN B CA 1
ATOM 7104 C C . ASN B 1 351 ? -27 20.625 15.305 1 84.69 351 ASN B C 1
ATOM 7106 O O . ASN B 1 351 ? -26.953 19.953 16.344 1 84.69 351 ASN B O 1
ATOM 7110 N N . CYS B 1 352 ? -26.594 20.172 14.117 1 82.81 352 CYS B N 1
ATOM 7111 C CA . CYS B 1 352 ? -26.266 18.75 13.977 1 82.81 352 CYS B CA 1
ATOM 7112 C C . CYS B 1 352 ? -24.75 18.547 13.906 1 82.81 352 CYS B C 1
ATOM 7114 O O . CYS B 1 352 ? -24.281 17.406 13.867 1 82.81 352 CYS B O 1
ATOM 7116 N N . VAL B 1 353 ? -24.031 19.609 13.859 1 86.69 353 VAL B N 1
ATOM 7117 C CA . VAL B 1 353 ? -22.594 19.469 13.703 1 86.69 353 VAL B CA 1
ATOM 7118 C C . VAL B 1 353 ? -21.875 20.469 14.602 1 86.69 353 VAL B C 1
ATOM 7120 O O . VAL B 1 353 ? -22.344 21.594 14.812 1 86.69 353 VAL B O 1
ATOM 7123 N N . SER B 1 354 ? -20.797 20 15.227 1 87.75 354 SER B N 1
ATOM 7124 C CA . SER B 1 354 ? -19.938 20.859 16.047 1 87.75 354 SER B CA 1
ATOM 7125 C C . SER B 1 354 ? -18.469 20.469 15.891 1 87.75 354 SER B C 1
ATOM 7127 O O . SER B 1 354 ? -18.156 19.328 15.555 1 87.75 354 SER B O 1
ATOM 7129 N N . PRO B 1 355 ? -17.547 21.453 16 1 88.44 355 PRO B N 1
ATOM 7130 C CA . PRO B 1 355 ? -16.125 21.156 15.914 1 88.44 355 PRO B CA 1
ATOM 7131 C C . PRO B 1 355 ? -15.688 20.062 16.906 1 88.44 355 PRO B C 1
ATOM 7133 O O . PRO B 1 355 ? -14.727 19.344 16.641 1 88.44 355 PRO B O 1
ATOM 7136 N N . GLU B 1 356 ? -16.391 19.906 17.984 1 82.5 356 GLU B N 1
ATOM 7137 C CA . GLU B 1 356 ? -16.031 18.953 19.031 1 82.5 356 GLU B CA 1
ATOM 7138 C C . GLU B 1 356 ? -16.391 17.531 18.625 1 82.5 356 GLU B C 1
ATOM 7140 O O . GLU B 1 356 ? -15.758 16.562 19.047 1 82.5 356 GLU B O 1
ATOM 7145 N N . ASN B 1 357 ? -17.391 17.469 17.703 1 80.5 357 ASN B N 1
ATOM 7146 C CA . ASN B 1 357 ? -17.906 16.141 17.422 1 80.5 357 ASN B CA 1
ATOM 7147 C C . ASN B 1 357 ? -17.625 15.703 15.992 1 80.5 357 ASN B C 1
ATOM 7149 O O . ASN B 1 357 ? -17.719 14.523 15.664 1 80.5 357 ASN B O 1
ATOM 7153 N N . ILE B 1 358 ? -17.281 16.594 15.156 1 86.88 358 ILE B N 1
ATOM 7154 C CA . ILE B 1 358 ? -17.234 16.328 13.719 1 86.88 358 ILE B CA 1
ATOM 7155 C C . ILE B 1 358 ? -16.156 15.289 13.422 1 86.88 358 ILE B C 1
ATOM 7157 O O . ILE B 1 358 ? -16.344 14.422 12.57 1 86.88 358 ILE B O 1
ATOM 7161 N N . ILE B 1 359 ? -15.016 15.359 14.125 1 84.12 359 ILE B N 1
ATOM 7162 C CA . ILE B 1 359 ? -13.93 14.414 13.883 1 84.12 359 ILE B CA 1
ATOM 7163 C C . ILE B 1 359 ? -14.344 13.016 14.336 1 84.12 359 ILE B C 1
ATOM 7165 O O . ILE B 1 359 ? -14.125 12.039 13.625 1 84.12 359 ILE B O 1
ATOM 7169 N N . ASP B 1 360 ? -14.984 12.977 15.414 1 77.56 360 ASP B N 1
ATOM 7170 C CA . ASP B 1 360 ? -15.477 11.695 15.922 1 77.56 360 ASP B CA 1
ATOM 7171 C C . ASP B 1 360 ? -16.531 11.102 14.984 1 77.56 360 ASP B C 1
ATOM 7173 O O . ASP B 1 360 ? -16.547 9.898 14.742 1 77.56 360 ASP B O 1
ATOM 7177 N N . PHE B 1 361 ? -17.328 12.039 14.5 1 81.44 361 PHE B N 1
ATOM 7178 C CA . PHE B 1 361 ? -18.359 11.609 13.562 1 81.44 361 PHE B CA 1
ATOM 7179 C C . PHE B 1 361 ? -17.734 10.93 12.344 1 81.44 361 PHE B C 1
ATOM 7181 O O . PHE B 1 361 ? -18.094 9.805 12.008 1 81.44 361 PHE B O 1
ATOM 7188 N N . TYR B 1 362 ? -16.781 11.508 11.75 1 84.19 362 TYR B N 1
ATOM 7189 C CA . TYR B 1 362 ? -16.156 10.953 10.555 1 84.19 362 TYR B CA 1
ATOM 7190 C C . TYR B 1 362 ? -15.344 9.711 10.883 1 84.19 362 TYR B C 1
ATOM 7192 O O . TYR B 1 362 ? -15.25 8.789 10.07 1 84.19 362 TYR B O 1
ATOM 7200 N N . SER B 1 363 ? -14.805 9.633 12.062 1 79.56 363 SER B N 1
ATOM 7201 C CA . SER B 1 363 ? -14.016 8.484 12.484 1 79.56 363 SER B CA 1
ATOM 7202 C C . SER B 1 363 ? -14.867 7.219 12.547 1 79.56 363 SER B C 1
ATOM 7204 O O . SER B 1 363 ? -14.352 6.109 12.398 1 79.56 363 SER B O 1
ATOM 7206 N N . THR B 1 364 ? -16.141 7.41 12.695 1 74.75 364 THR B N 1
ATOM 7207 C CA . THR B 1 364 ? -17.047 6.262 12.789 1 74.75 364 THR B CA 1
ATOM 7208 C C . THR B 1 364 ? -17.531 5.84 11.406 1 74.75 364 THR B C 1
ATOM 7210 O O . THR B 1 364 ? -17.984 4.707 11.227 1 74.75 364 THR B O 1
ATOM 7213 N N . LYS B 1 365 ? -17.344 6.734 10.445 1 76.38 365 LYS B N 1
ATOM 7214 C CA . LYS B 1 365 ? -17.953 6.48 9.141 1 76.38 365 LYS B CA 1
ATOM 7215 C C . LYS B 1 365 ? -16.891 6.133 8.102 1 76.38 365 LYS B C 1
ATOM 7217 O O . LYS B 1 365 ? -17.203 5.488 7.094 1 76.38 365 LYS B O 1
ATOM 7222 N N . LEU B 1 366 ? -15.766 6.605 8.352 1 78.5 366 LEU B N 1
ATOM 7223 C CA . LEU B 1 366 ? -14.719 6.438 7.352 1 78.5 366 LEU B CA 1
ATOM 7224 C C . LEU B 1 366 ? -13.93 5.156 7.594 1 78.5 366 LEU B C 1
ATOM 7226 O O . LEU B 1 366 ? -13.422 4.934 8.695 1 78.5 366 LEU B O 1
ATOM 7230 N N . PHE B 1 367 ? -14 4.34 6.562 1 73.44 367 PHE B N 1
ATOM 7231 C CA . PHE B 1 367 ? -13.242 3.094 6.59 1 73.44 367 PHE B CA 1
ATOM 7232 C C . PHE B 1 367 ? -12.148 3.1 5.535 1 73.44 367 PHE B C 1
ATOM 7234 O O . PHE B 1 367 ? -12.062 4.027 4.727 1 73.44 367 PHE B O 1
ATOM 7241 N N . SER B 1 368 ? -11.25 2.117 5.59 1 72.12 368 SER B N 1
ATOM 7242 C CA . SER B 1 368 ? -10.078 2.047 4.723 1 72.12 368 SER B CA 1
ATOM 7243 C C . SER B 1 368 ? -10.477 2.082 3.252 1 72.12 368 SER B C 1
ATOM 7245 O O . SER B 1 368 ? -9.789 2.688 2.43 1 72.12 368 SER B O 1
ATOM 7247 N N . ASP B 1 369 ? -11.57 1.548 2.928 1 73.88 369 ASP B N 1
ATOM 7248 C CA . ASP B 1 369 ? -12 1.464 1.535 1 73.88 369 ASP B CA 1
ATOM 7249 C C . ASP B 1 369 ? -12.328 2.848 0.979 1 73.88 369 ASP B C 1
ATOM 7251 O O . ASP B 1 369 ? -12.102 3.119 -0.2 1 73.88 369 ASP B O 1
ATOM 7255 N N . GLN B 1 370 ? -12.859 3.674 1.824 1 82.56 370 GLN B N 1
ATOM 7256 C CA . GLN B 1 370 ? -13.219 5.016 1.382 1 82.56 370 GLN B CA 1
ATOM 7257 C C . GLN B 1 370 ? -12.008 5.941 1.386 1 82.56 370 GLN B C 1
ATOM 7259 O O . GLN B 1 370 ? -11.906 6.844 0.552 1 82.56 370 GLN B O 1
ATOM 7264 N N . LEU B 1 371 ? -11.086 5.664 2.244 1 81.31 371 LEU B N 1
ATOM 7265 C CA . LEU B 1 371 ? -9.93 6.535 2.402 1 81.31 371 LEU B CA 1
ATOM 7266 C C . LEU B 1 371 ? -8.977 6.387 1.223 1 81.31 371 LEU B C 1
ATOM 7268 O O . LEU B 1 371 ? -8.125 7.254 0.994 1 81.31 371 LEU B O 1
ATOM 7272 N N . LYS B 1 372 ? -9.18 5.367 0.467 1 82.19 372 LYS B N 1
ATOM 7273 C CA . LYS B 1 372 ? -8.383 5.207 -0.748 1 82.19 372 LYS B CA 1
ATOM 7274 C C . LYS B 1 372 ? -8.641 6.348 -1.729 1 82.19 372 LYS B C 1
ATOM 7276 O O . LYS B 1 372 ? -7.762 6.715 -2.508 1 82.19 372 LYS B O 1
ATOM 7281 N N . GLY B 1 373 ? -9.797 6.891 -1.643 1 88.31 373 GLY B N 1
ATOM 7282 C CA . GLY B 1 373 ? -10.156 8 -2.506 1 88.31 373 GLY B CA 1
ATOM 7283 C C . GLY B 1 373 ? -9.289 9.227 -2.295 1 88.31 373 GLY B C 1
ATOM 7284 O O . GLY B 1 373 ? -9.164 10.07 -3.188 1 88.31 373 GLY B O 1
ATOM 7285 N N . MET B 1 374 ? -8.641 9.258 -1.229 1 89.81 374 MET B N 1
ATOM 7286 C CA . MET B 1 374 ? -7.863 10.438 -0.861 1 89.81 374 MET B CA 1
ATOM 7287 C C . MET B 1 374 ? -6.625 10.57 -1.739 1 89.81 374 MET B C 1
ATOM 7289 O O . MET B 1 374 ? -5.988 11.625 -1.771 1 89.81 374 MET B O 1
ATOM 7293 N N . PHE B 1 375 ? -6.309 9.609 -2.486 1 89.5 375 PHE B N 1
ATOM 7294 C CA . PHE B 1 375 ? -5.117 9.641 -3.322 1 89.5 375 PHE B CA 1
ATOM 7295 C C . PHE B 1 375 ? -5.48 9.898 -4.781 1 89.5 375 PHE B C 1
ATOM 7297 O O . PHE B 1 375 ? -4.613 9.898 -5.652 1 89.5 375 PHE B O 1
ATOM 7304 N N . ALA B 1 376 ? -6.742 10.109 -5.012 1 90.56 376 ALA B N 1
ATOM 7305 C CA . ALA B 1 376 ? -7.219 10.375 -6.367 1 90.56 376 ALA B CA 1
ATOM 7306 C C . ALA B 1 376 ? -7.312 11.875 -6.633 1 90.56 376 ALA B C 1
ATOM 7308 O O . ALA B 1 376 ? -7.027 12.688 -5.746 1 90.56 376 ALA B O 1
ATOM 7309 N N . GLU B 1 377 ? -7.512 12.18 -7.855 1 88.81 377 GLU B N 1
ATOM 7310 C CA . GLU B 1 377 ? -7.848 13.555 -8.234 1 88.81 377 GLU B CA 1
ATOM 7311 C C . GLU B 1 377 ? -9.359 13.742 -8.336 1 88.81 377 GLU B C 1
ATOM 7313 O O . GLU B 1 377 ? -9.883 14.805 -8 1 88.81 377 GLU B O 1
ATOM 7318 N N . THR B 1 378 ? -9.914 12.75 -8.852 1 93.31 378 THR B N 1
ATOM 7319 C CA . THR B 1 378 ? -11.367 12.719 -8.992 1 93.31 378 THR B CA 1
ATOM 7320 C C . THR B 1 378 ? -11.953 11.492 -8.305 1 93.31 378 THR B C 1
ATOM 7322 O O . THR B 1 378 ? -11.406 10.391 -8.414 1 93.31 378 THR B O 1
ATOM 7325 N N . ILE B 1 379 ? -13.07 11.75 -7.59 1 95.75 379 ILE B N 1
ATOM 7326 C CA . ILE B 1 379 ? -13.695 10.656 -6.848 1 95.75 379 ILE B CA 1
ATOM 7327 C C . ILE B 1 379 ? -15.117 10.438 -7.363 1 95.75 379 ILE B C 1
ATOM 7329 O O . ILE B 1 379 ? -15.922 11.375 -7.418 1 95.75 379 ILE B O 1
ATOM 7333 N N . ILE B 1 380 ? -15.398 9.234 -7.758 1 97.31 380 ILE B N 1
ATOM 7334 C CA . ILE B 1 380 ? -16.766 8.836 -8.086 1 97.31 380 ILE B CA 1
ATOM 7335 C C . ILE B 1 380 ? -17.422 8.188 -6.875 1 97.31 380 ILE B C 1
ATOM 7337 O O . ILE B 1 380 ? -16.969 7.145 -6.395 1 97.31 380 ILE B O 1
ATOM 7341 N N . LEU B 1 381 ? -18.406 8.812 -6.355 1 97 381 LEU B N 1
ATOM 7342 C CA . LEU B 1 381 ? -19.156 8.281 -5.223 1 97 381 LEU B CA 1
ATOM 7343 C C . LEU B 1 381 ? -20.359 7.465 -5.699 1 97 381 LEU B C 1
ATOM 7345 O O . LEU B 1 381 ? -21.234 7.984 -6.395 1 97 381 LEU B O 1
ATOM 7349 N N . VAL B 1 382 ? -20.344 6.215 -5.312 1 96.31 382 VAL B N 1
ATOM 7350 C CA . VAL B 1 382 ? -21.438 5.355 -5.75 1 96.31 382 VAL B CA 1
ATOM 7351 C C . VAL B 1 382 ? -22.219 4.859 -4.535 1 96.31 382 VAL B C 1
ATOM 7353 O O . VAL B 1 382 ? -21.688 4.805 -3.424 1 96.31 382 VAL B O 1
ATOM 7356 N N . GLU B 1 383 ? -23.406 4.473 -4.754 1 91.88 383 GLU B N 1
ATOM 7357 C CA . GLU B 1 383 ? -24.328 4.113 -3.68 1 91.88 383 GLU B CA 1
ATOM 7358 C C . GLU B 1 383 ? -23.984 2.742 -3.102 1 91.88 383 GLU B C 1
ATOM 7360 O O . GLU B 1 383 ? -23.938 2.574 -1.881 1 91.88 383 GLU B O 1
ATOM 7365 N N . GLY B 1 384 ? -23.719 1.803 -4.051 1 87.19 384 GLY B N 1
ATOM 7366 C CA . GLY B 1 384 ? -23.609 0.442 -3.549 1 87.19 384 GLY B CA 1
ATOM 7367 C C . GLY B 1 384 ? -22.547 -0.369 -4.262 1 87.19 384 GLY B C 1
ATOM 7368 O O . GLY B 1 384 ? -21.781 0.166 -5.074 1 87.19 384 GLY B O 1
ATOM 7369 N N . ALA B 1 385 ? -22.594 -1.714 -3.854 1 84.44 385 ALA B N 1
ATOM 7370 C CA . ALA B 1 385 ? -21.562 -2.652 -4.32 1 84.44 385 ALA B CA 1
ATOM 7371 C C . ALA B 1 385 ? -21.734 -2.945 -5.809 1 84.44 385 ALA B C 1
ATOM 7373 O O . ALA B 1 385 ? -20.75 -3.158 -6.52 1 84.44 385 ALA B O 1
ATOM 7374 N N . THR B 1 386 ? -22.938 -2.947 -6.32 1 89.19 386 THR B N 1
ATOM 7375 C CA . THR B 1 386 ? -23.188 -3.277 -7.723 1 89.19 386 THR B CA 1
ATOM 7376 C C . THR B 1 386 ? -22.469 -2.297 -8.648 1 89.19 386 THR B C 1
ATOM 7378 O O . THR B 1 386 ? -21.734 -2.709 -9.531 1 89.19 386 THR B O 1
ATOM 7381 N N . GLU B 1 387 ? -22.734 -0.991 -8.352 1 91.88 387 GLU B N 1
ATOM 7382 C CA . GLU B 1 387 ? -22.062 0.036 -9.141 1 91.88 387 GLU B CA 1
ATOM 7383 C C . GLU B 1 387 ? -20.547 -0.015 -8.938 1 91.88 387 GLU B C 1
ATOM 7385 O O . GLU B 1 387 ? -19.781 0.133 -9.891 1 91.88 387 GLU B O 1
ATOM 7390 N N . TYR B 1 388 ? -20.172 -0.231 -7.734 1 89.94 388 TYR B N 1
ATOM 7391 C CA . TYR B 1 388 ? -18.766 -0.231 -7.348 1 89.94 388 TYR B CA 1
ATOM 7392 C C . TYR B 1 388 ? -17.984 -1.258 -8.156 1 89.94 388 TYR B C 1
ATOM 7394 O O . TYR B 1 388 ? -16.844 -1.011 -8.539 1 89.94 388 TYR B O 1
ATOM 7402 N N . PHE B 1 389 ? -18.609 -2.334 -8.5 1 85.75 389 PHE B N 1
ATOM 7403 C CA . PHE B 1 389 ? -17.875 -3.408 -9.164 1 85.75 389 PHE B CA 1
ATOM 7404 C C . PHE B 1 389 ? -18.094 -3.379 -10.664 1 85.75 389 PHE B C 1
ATOM 7406 O O . PHE B 1 389 ? -17.219 -3.773 -11.438 1 85.75 389 PHE B O 1
ATOM 7413 N N . ALA B 1 390 ? -19.188 -2.912 -11.148 1 91.5 390 ALA B N 1
ATOM 7414 C CA . ALA B 1 390 ? -19.531 -2.945 -12.57 1 91.5 390 ALA B CA 1
ATOM 7415 C C . ALA B 1 390 ? -18.953 -1.734 -13.305 1 91.5 390 ALA B C 1
ATOM 7417 O O . ALA B 1 390 ? -18.484 -1.852 -14.438 1 91.5 390 ALA B O 1
ATOM 7418 N N . LEU B 1 391 ? -18.906 -0.627 -12.633 1 94.12 391 LEU B N 1
ATOM 7419 C CA . LEU B 1 391 ? -18.578 0.633 -13.297 1 94.12 391 LEU B CA 1
ATOM 7420 C C . LEU B 1 391 ? -17.141 0.635 -13.789 1 94.12 391 LEU B C 1
ATOM 7422 O O . LEU B 1 391 ? -16.859 1.109 -14.891 1 94.12 391 LEU B O 1
ATOM 7426 N N . PRO B 1 392 ? -16.219 0.153 -12.945 1 91.56 392 PRO B N 1
ATOM 7427 C CA . PRO B 1 392 ? -14.836 0.142 -13.43 1 91.56 392 PRO B CA 1
ATOM 7428 C C . PRO B 1 392 ? -14.68 -0.625 -14.742 1 91.56 392 PRO B C 1
ATOM 7430 O O . PRO B 1 392 ? -13.906 -0.214 -15.609 1 91.56 392 PRO B O 1
ATOM 7433 N N . VAL B 1 393 ? -15.422 -1.697 -14.891 1 90.56 393 VAL B N 1
ATOM 7434 C CA . VAL B 1 393 ? -15.359 -2.521 -16.094 1 90.56 393 VAL B CA 1
ATOM 7435 C C . VAL B 1 393 ? -15.945 -1.753 -17.281 1 90.56 393 VAL B C 1
ATOM 7437 O O . VAL B 1 393 ? -15.336 -1.68 -18.344 1 90.56 393 VAL B O 1
ATOM 7440 N N . TYR B 1 394 ? -17.078 -1.156 -17.047 1 94.5 394 TYR B N 1
ATOM 7441 C CA . TYR B 1 394 ? -17.734 -0.397 -18.109 1 94.5 394 TYR B CA 1
ATOM 7442 C C . TYR B 1 394 ? -16.859 0.77 -18.562 1 94.5 394 TYR B C 1
ATOM 7444 O O . TYR B 1 394 ? -16.719 1.013 -19.766 1 94.5 394 TYR B O 1
ATOM 7452 N N . LEU B 1 395 ? -16.328 1.48 -17.625 1 95.12 395 LEU B N 1
ATOM 7453 C CA . LEU B 1 395 ? -15.523 2.654 -17.938 1 95.12 395 LEU B CA 1
ATOM 7454 C C . LEU B 1 395 ? -14.266 2.26 -18.719 1 95.12 395 LEU B C 1
ATOM 7456 O O . LEU B 1 395 ? -13.922 2.9 -19.719 1 95.12 395 LEU B O 1
ATOM 7460 N N . LYS B 1 396 ? -13.648 1.24 -18.312 1 90.25 396 LYS B N 1
ATOM 7461 C CA . LYS B 1 396 ? -12.461 0.756 -19.016 1 90.25 396 LYS B CA 1
ATOM 7462 C C . LYS B 1 396 ? -12.797 0.373 -20.453 1 90.25 396 LYS B C 1
ATOM 7464 O O . LYS B 1 396 ? -12.07 0.739 -21.375 1 90.25 396 LYS B O 1
ATOM 7469 N N . ARG B 1 397 ? -13.836 -0.329 -20.641 1 91.38 397 ARG B N 1
ATOM 7470 C CA . ARG B 1 397 ? -14.25 -0.786 -21.969 1 91.38 397 ARG B CA 1
ATOM 7471 C C . ARG B 1 397 ? -14.672 0.389 -22.844 1 91.38 397 ARG B C 1
ATOM 7473 O O . ARG B 1 397 ? -14.656 0.29 -24.078 1 91.38 397 ARG B O 1
ATOM 7480 N N . SER B 1 398 ? -15.094 1.433 -22.203 1 92.38 398 SER B N 1
ATOM 7481 C CA . SER B 1 398 ? -15.469 2.629 -22.953 1 92.38 398 SER B CA 1
ATOM 7482 C C . SER B 1 398 ? -14.242 3.469 -23.297 1 92.38 398 SER B C 1
ATOM 7484 O O . SER B 1 398 ? -14.359 4.516 -23.938 1 92.38 398 SER B O 1
ATOM 7486 N N . GLY B 1 399 ? -13.094 3.082 -22.75 1 87.5 399 GLY B N 1
ATOM 7487 C CA . GLY B 1 399 ? -11.852 3.783 -23.047 1 87.5 399 GLY B CA 1
ATOM 7488 C C . GLY B 1 399 ? -11.414 4.723 -21.938 1 87.5 399 GLY B C 1
ATOM 7489 O O . GLY B 1 399 ? -10.453 5.473 -22.094 1 87.5 399 GLY B O 1
ATOM 7490 N N . TYR B 1 400 ? -12.117 4.695 -20.875 1 90.25 400 TYR B N 1
ATOM 7491 C CA . TYR B 1 400 ? -11.758 5.531 -19.734 1 90.25 400 TYR B CA 1
ATOM 7492 C C . TYR B 1 400 ? -11.039 4.715 -18.672 1 90.25 400 TYR B C 1
ATOM 7494 O O . TYR B 1 400 ? -11.672 3.996 -17.891 1 90.25 400 TYR B O 1
ATOM 7502 N N . SER B 1 401 ? -9.797 4.926 -18.594 1 87.19 401 SER B N 1
ATOM 7503 C CA . SER B 1 401 ? -9.016 4.246 -17.578 1 87.19 401 SER B CA 1
ATOM 7504 C C . SER B 1 401 ? -9.016 5.027 -16.266 1 87.19 401 SER B C 1
ATOM 7506 O O . SER B 1 401 ? -8.547 6.168 -16.219 1 87.19 401 SER B O 1
ATOM 7508 N N . LEU B 1 402 ? -9.5 4.398 -15.219 1 90 402 LEU B N 1
ATOM 7509 C CA . LEU B 1 402 ? -9.555 5.062 -13.922 1 90 402 LEU B CA 1
ATOM 7510 C C . LEU B 1 402 ? -8.164 5.469 -13.453 1 90 402 LEU B C 1
ATOM 7512 O O . LEU B 1 402 ? -7.953 6.602 -13.023 1 90 402 LEU B O 1
ATOM 7516 N N . ALA B 1 403 ? -7.238 4.633 -13.586 1 83.19 403 ALA B N 1
ATOM 7517 C CA . ALA B 1 403 ? -5.871 4.887 -13.133 1 83.19 403 ALA B CA 1
ATOM 7518 C C . ALA B 1 403 ? -5.219 6 -13.945 1 83.19 403 ALA B C 1
ATOM 7520 O O . ALA B 1 403 ? -4.586 6.898 -13.383 1 83.19 403 ALA B O 1
ATOM 7521 N N . GLU B 1 404 ? -5.414 5.988 -15.211 1 80.12 404 GLU B N 1
ATOM 7522 C CA . GLU B 1 404 ? -4.816 6.98 -16.094 1 80.12 404 GLU B CA 1
ATOM 7523 C C . GLU B 1 404 ? -5.328 8.383 -15.781 1 80.12 404 GLU B C 1
ATOM 7525 O O . GLU B 1 404 ? -4.578 9.352 -15.859 1 80.12 404 GLU B O 1
ATOM 7530 N N . HIS B 1 405 ? -6.539 8.422 -15.398 1 86.31 405 HIS B N 1
ATOM 7531 C CA . HIS B 1 405 ? -7.156 9.727 -15.203 1 86.31 405 HIS B CA 1
ATOM 7532 C C . HIS B 1 405 ? -7.16 10.117 -13.727 1 86.31 405 HIS B C 1
ATOM 7534 O O . HIS B 1 405 ? -7.75 11.133 -13.359 1 86.31 405 HIS B O 1
ATOM 7540 N N . GLY B 1 406 ? -6.516 9.336 -12.898 1 86.94 406 GLY B N 1
ATOM 7541 C CA . GLY B 1 406 ? -6.48 9.648 -11.477 1 86.94 406 GLY B CA 1
ATOM 7542 C C . GLY B 1 406 ? -7.855 9.625 -10.828 1 86.94 406 GLY B C 1
ATOM 7543 O O . GLY B 1 406 ? -8.18 10.5 -10.023 1 86.94 406 GLY B O 1
ATOM 7544 N N . THR B 1 407 ? -8.688 8.711 -11.242 1 92.06 407 THR B N 1
ATOM 7545 C CA . THR B 1 407 ? -10.055 8.617 -10.75 1 92.06 407 THR B CA 1
ATOM 7546 C C . THR B 1 407 ? -10.234 7.383 -9.867 1 92.06 407 THR B C 1
ATOM 7548 O O . THR B 1 407 ? -9.703 6.312 -10.188 1 92.06 407 THR B O 1
ATOM 7551 N N . GLU B 1 408 ? -10.875 7.586 -8.727 1 92.69 408 GLU B N 1
ATOM 7552 C CA . GLU B 1 408 ? -11.172 6.48 -7.82 1 92.69 408 GLU B CA 1
ATOM 7553 C C . GLU B 1 408 ? -12.672 6.375 -7.559 1 92.69 408 GLU B C 1
ATOM 7555 O O . GLU B 1 408 ? -13.359 7.391 -7.434 1 92.69 408 GLU B O 1
ATOM 7560 N N . ILE B 1 409 ? -13.156 5.129 -7.523 1 94.69 409 ILE B N 1
ATOM 7561 C CA . ILE B 1 409 ? -14.555 4.891 -7.184 1 94.69 409 ILE B CA 1
ATOM 7562 C C . ILE B 1 409 ? -14.672 4.504 -5.711 1 94.69 409 ILE B C 1
ATOM 7564 O O . ILE B 1 409 ? -13.93 3.641 -5.23 1 94.69 409 ILE B O 1
ATOM 7568 N N . VAL B 1 410 ? -15.555 5.18 -5.02 1 93.19 410 VAL B N 1
ATOM 7569 C CA . VAL B 1 410 ? -15.758 4.938 -3.598 1 93.19 410 VAL B CA 1
ATOM 7570 C C . VAL B 1 410 ? -17.188 4.441 -3.359 1 93.19 410 VAL B C 1
ATOM 7572 O O . VAL B 1 410 ? -18.156 5.051 -3.828 1 93.19 410 VAL B O 1
ATOM 7575 N N . ASN B 1 411 ? -17.281 3.287 -2.664 1 90.94 411 ASN B N 1
ATOM 7576 C CA . ASN B 1 411 ? -18.578 2.756 -2.252 1 90.94 411 ASN B CA 1
ATOM 7577 C C . ASN B 1 411 ? -19.078 3.418 -0.969 1 90.94 411 ASN B C 1
ATOM 7579 O O . ASN B 1 411 ? -18.5 3.207 0.103 1 90.94 411 ASN B O 1
ATOM 7583 N N . CYS B 1 412 ? -20.172 4.148 -1.042 1 89.38 412 CYS B N 1
ATOM 7584 C CA . CYS B 1 412 ? -20.656 4.902 0.105 1 89.38 412 CYS B CA 1
ATOM 7585 C C . CYS B 1 412 ? -21.594 4.047 0.959 1 89.38 412 CYS B C 1
ATOM 7587 O O . CYS B 1 412 ? -21.922 4.422 2.084 1 89.38 412 CYS B O 1
ATOM 7589 N N . ARG B 1 413 ? -21.984 2.9 0.464 1 81.56 413 ARG B N 1
ATOM 7590 C CA . ARG B 1 413 ? -22.812 1.956 1.193 1 81.56 413 ARG B CA 1
ATOM 7591 C C . ARG B 1 413 ? -24.172 2.572 1.524 1 81.56 413 ARG B C 1
ATOM 7593 O O . ARG B 1 413 ? -24.609 2.539 2.676 1 81.56 413 ARG B O 1
ATOM 7600 N N . GLY B 1 414 ? -24.734 3.186 0.562 1 84.69 414 GLY B N 1
ATOM 7601 C CA . GLY B 1 414 ? -26.062 3.785 0.711 1 84.69 414 GLY B CA 1
ATOM 7602 C C . GLY B 1 414 ? -26.141 5.195 0.159 1 84.69 414 GLY B C 1
ATOM 7603 O O . GLY B 1 414 ? -25.156 5.949 0.224 1 84.69 414 GLY B O 1
ATOM 7604 N N . LYS B 1 415 ? -27.328 5.527 -0.195 1 90.06 415 LYS B N 1
ATOM 7605 C CA . LYS B 1 415 ? -27.562 6.844 -0.788 1 90.06 415 LYS B CA 1
ATOM 7606 C C . LYS B 1 415 ? -27.422 7.949 0.255 1 90.06 415 LYS B C 1
ATOM 7608 O O . LYS B 1 415 ? -26.891 9.016 -0.034 1 90.06 415 LYS B O 1
ATOM 7613 N N . GLU B 1 416 ? -27.812 7.664 1.413 1 87.56 416 GLU B N 1
ATOM 7614 C CA . GLU B 1 416 ? -27.844 8.672 2.473 1 87.56 416 GLU B CA 1
ATOM 7615 C C . GLU B 1 416 ? -26.422 8.992 2.953 1 87.56 416 GLU B C 1
ATOM 7617 O O . GLU B 1 416 ? -26.203 10.023 3.6 1 87.56 416 GLU B O 1
ATOM 7622 N N . ALA B 1 417 ? -25.5 8.148 2.641 1 88.12 417 ALA B N 1
ATOM 7623 C CA . ALA B 1 417 ? -24.109 8.344 3.086 1 88.12 417 ALA B CA 1
ATOM 7624 C C . ALA B 1 417 ? -23.312 9.141 2.061 1 88.12 417 ALA B C 1
ATOM 7626 O O . ALA B 1 417 ? -22.234 9.656 2.367 1 88.12 417 ALA B O 1
ATOM 7627 N N . ILE B 1 418 ? -23.812 9.312 0.833 1 93.81 418 ILE B N 1
ATOM 7628 C CA . ILE B 1 418 ? -23.078 9.953 -0.254 1 93.81 418 ILE B CA 1
ATOM 7629 C C . ILE B 1 418 ? -22.75 11.398 0.13 1 93.81 418 ILE B C 1
ATOM 7631 O O . ILE B 1 418 ? -21.609 11.836 -0.025 1 93.81 418 ILE B O 1
ATOM 7635 N N . PRO B 1 419 ? -23.719 12.133 0.745 1 93.75 419 PRO B N 1
ATOM 7636 C CA . PRO B 1 419 ? -23.406 13.516 1.114 1 93.75 419 PRO B CA 1
ATOM 7637 C C . PRO B 1 419 ? -22.266 13.609 2.137 1 93.75 419 PRO B C 1
ATOM 7639 O O . PRO B 1 419 ? -21.469 14.547 2.092 1 93.75 419 PRO B O 1
ATOM 7642 N N . LEU B 1 420 ? -22.266 12.703 3.006 1 90.81 420 LEU B N 1
ATOM 7643 C CA . LEU B 1 420 ? -21.219 12.672 4.023 1 90.81 420 LEU B CA 1
ATOM 7644 C C . LEU B 1 420 ? -19.844 12.602 3.385 1 90.81 420 LEU B C 1
ATOM 7646 O O . LEU B 1 420 ? -18.953 13.398 3.715 1 90.81 420 LEU B O 1
ATOM 7650 N N . TYR B 1 421 ? -19.656 11.68 2.498 1 93.31 421 TYR B N 1
ATOM 7651 C CA . TYR B 1 421 ? -18.375 11.508 1.816 1 93.31 421 TYR B CA 1
ATOM 7652 C C . TYR B 1 421 ? -18.094 12.664 0.865 1 93.31 421 TYR B C 1
ATOM 7654 O O . TYR B 1 421 ? -16.969 13.141 0.773 1 93.31 421 TYR B O 1
ATOM 7662 N N . TRP B 1 422 ? -19.125 13.078 0.221 1 95.88 422 TRP B N 1
ATOM 7663 C CA . TRP B 1 422 ? -19 14.203 -0.693 1 95.88 422 TRP B CA 1
ATOM 7664 C C . TRP B 1 422 ? -18.438 15.43 0.028 1 95.88 422 TRP B C 1
ATOM 7666 O O . TRP B 1 422 ? -17.516 16.062 -0.457 1 95.88 422 TRP B O 1
ATOM 7676 N N . ARG B 1 423 ? -18.969 15.742 1.158 1 95.38 423 ARG B N 1
ATOM 7677 C CA . ARG B 1 423 ? -18.578 16.922 1.919 1 95.38 423 ARG B CA 1
ATOM 7678 C C . ARG B 1 423 ? -17.109 16.812 2.359 1 95.38 423 ARG B C 1
ATOM 7680 O O . ARG B 1 423 ? -16.359 17.797 2.281 1 95.38 423 ARG B O 1
ATOM 7687 N N . LEU B 1 424 ? -16.719 15.656 2.803 1 93.69 424 LEU B N 1
ATOM 7688 C CA . LEU B 1 424 ? -15.328 15.461 3.229 1 93.69 424 LEU B CA 1
ATOM 7689 C C . LEU B 1 424 ? -14.367 15.648 2.061 1 93.69 424 LEU B C 1
ATOM 7691 O O . LEU B 1 424 ? -13.406 16.422 2.158 1 93.69 424 LEU B O 1
ATOM 7695 N N . PHE B 1 425 ? -14.656 14.961 0.962 1 95 425 PHE B N 1
ATOM 7696 C CA . PHE B 1 425 ? -13.766 15.008 -0.187 1 95 425 PHE B CA 1
ATOM 7697 C C . PHE B 1 425 ? -13.734 16.406 -0.793 1 95 425 PHE B C 1
ATOM 7699 O O . PHE B 1 425 ? -12.664 16.922 -1.138 1 95 425 PHE B O 1
ATOM 7706 N N . LYS B 1 426 ? -14.844 17.031 -0.839 1 95.62 426 LYS B N 1
ATOM 7707 C CA . LYS B 1 426 ? -14.898 18.375 -1.384 1 95.62 426 LYS B CA 1
ATOM 7708 C C . LYS B 1 426 ? -14.156 19.359 -0.484 1 95.62 426 LYS B C 1
ATOM 7710 O O . LYS B 1 426 ? -13.492 20.281 -0.971 1 95.62 426 LYS B O 1
ATOM 7715 N N . ALA B 1 427 ? -14.328 19.172 0.789 1 94.94 427 ALA B N 1
ATOM 7716 C CA . ALA B 1 427 ? -13.617 20.031 1.731 1 94.94 427 ALA B CA 1
ATOM 7717 C C . ALA B 1 427 ? -12.109 19.938 1.538 1 94.94 427 ALA B C 1
ATOM 7719 O O . ALA B 1 427 ? -11.383 20.906 1.739 1 94.94 427 ALA B O 1
ATOM 7720 N N . TYR B 1 428 ? -11.641 18.781 1.119 1 94.5 428 TYR B N 1
ATOM 7721 C CA . TYR B 1 428 ? -10.219 18.578 0.866 1 94.5 428 TYR B CA 1
ATOM 7722 C C . TYR B 1 428 ? -9.844 19.016 -0.544 1 94.5 428 TYR B C 1
ATOM 7724 O O . TYR B 1 428 ? -8.695 18.859 -0.964 1 94.5 428 TYR B O 1
ATOM 7732 N N . GLY B 1 429 ? -10.812 19.453 -1.305 1 93.12 429 GLY B N 1
ATOM 7733 C CA . GLY B 1 429 ? -10.547 20.047 -2.607 1 93.12 429 GLY B CA 1
ATOM 7734 C C . GLY B 1 429 ? -10.602 19.031 -3.74 1 93.12 429 GLY B C 1
ATOM 7735 O O . GLY B 1 429 ? -10.109 19.297 -4.84 1 93.12 429 GLY B O 1
ATOM 7736 N N . TYR B 1 430 ? -11.195 17.891 -3.545 1 94.5 430 TYR B N 1
ATOM 7737 C CA . TYR B 1 430 ? -11.289 16.875 -4.598 1 94.5 430 TYR B CA 1
ATOM 7738 C C . TYR B 1 430 ? -12.445 17.188 -5.539 1 94.5 430 TYR B C 1
ATOM 7740 O O . TYR B 1 430 ? -13.422 17.828 -5.145 1 94.5 430 TYR B O 1
ATOM 7748 N N . ASN B 1 431 ? -12.25 16.703 -6.801 1 94.56 431 ASN B N 1
ATOM 7749 C CA . ASN B 1 431 ? -13.391 16.625 -7.703 1 94.56 431 ASN B CA 1
ATOM 7750 C C . ASN B 1 431 ? -14.273 15.414 -7.375 1 94.56 431 ASN B C 1
ATOM 7752 O O . ASN B 1 431 ? -13.766 14.32 -7.129 1 94.56 431 ASN B O 1
ATOM 7756 N N . CYS B 1 432 ? -15.547 15.688 -7.32 1 95.88 432 CYS B N 1
ATOM 7757 C CA . CYS B 1 432 ? -16.453 14.594 -6.977 1 95.88 432 CYS B CA 1
ATOM 7758 C C . CYS B 1 432 ? -17.531 14.43 -8.031 1 95.88 432 CYS B C 1
ATOM 7760 O O . CYS B 1 432 ? -18 15.414 -8.617 1 95.88 432 CYS B O 1
ATOM 7762 N N . TYR B 1 433 ? -17.891 13.289 -8.336 1 97.31 433 TYR B N 1
ATOM 7763 C CA . TYR B 1 433 ? -19.016 12.891 -9.18 1 97.31 433 TYR B CA 1
ATOM 7764 C C . TYR B 1 433 ? -19.844 11.812 -8.5 1 97.31 433 TYR B C 1
ATOM 7766 O O . TYR B 1 433 ? -19.328 10.742 -8.156 1 97.31 433 TYR B O 1
ATOM 7774 N N . ALA B 1 434 ? -21.109 12.047 -8.297 1 97.5 434 ALA B N 1
ATOM 7775 C CA . ALA B 1 434 ? -21.953 11.109 -7.562 1 97.5 434 ALA B CA 1
ATOM 7776 C C . ALA B 1 434 ? -22.891 10.344 -8.5 1 97.5 434 ALA B C 1
ATOM 7778 O O . ALA B 1 434 ? -23.406 10.914 -9.469 1 97.5 434 ALA B O 1
ATOM 7779 N N . ILE B 1 435 ? -23.031 9.086 -8.305 1 97.31 435 ILE B N 1
ATOM 7780 C CA . ILE B 1 435 ? -23.969 8.227 -9.023 1 97.31 435 ILE B CA 1
ATOM 7781 C C . ILE B 1 435 ? -24.859 7.488 -8.031 1 97.31 435 ILE B C 1
ATOM 7783 O O . ILE B 1 435 ? -24.359 6.754 -7.172 1 97.31 435 ILE B O 1
ATOM 7787 N N . PHE B 1 436 ? -26.188 7.68 -8.094 1 95.94 436 PHE B N 1
ATOM 7788 C CA . PHE B 1 436 ? -27.062 7.098 -7.078 1 95.94 436 PHE B CA 1
ATOM 7789 C C . PHE B 1 436 ? -28.422 6.777 -7.664 1 95.94 436 PHE B C 1
ATOM 7791 O O . PHE B 1 436 ? -28.75 7.199 -8.781 1 95.94 436 PHE B O 1
ATOM 7798 N N . ASP B 1 437 ? -29.172 6.008 -6.875 1 94.56 437 ASP B N 1
ATOM 7799 C CA . ASP B 1 437 ? -30.531 5.637 -7.234 1 94.56 437 ASP B CA 1
ATOM 7800 C C . ASP B 1 437 ? -31.547 6.598 -6.617 1 94.56 437 ASP B C 1
ATOM 7802 O O . ASP B 1 437 ? -31.391 7.023 -5.469 1 94.56 437 ASP B O 1
ATOM 7806 N N . CYS B 1 438 ? -32.625 6.918 -7.371 1 92.44 438 CYS B N 1
ATOM 7807 C CA . CYS B 1 438 ? -33.688 7.742 -6.812 1 92.44 438 CYS B CA 1
ATOM 7808 C C . CYS B 1 438 ? -34.75 6.879 -6.168 1 92.44 438 CYS B C 1
ATOM 7810 O O . CYS B 1 438 ? -35.562 7.367 -5.359 1 92.44 438 CYS B O 1
ATOM 7812 N N . ASP B 1 439 ? -34.75 5.598 -6.465 1 89.94 439 ASP B N 1
ATOM 7813 C CA . ASP B 1 439 ? -35.719 4.656 -5.914 1 89.94 439 ASP B CA 1
ATOM 7814 C C . ASP B 1 439 ? -37.125 5.176 -6.094 1 89.94 439 ASP B C 1
ATOM 7816 O O . ASP B 1 439 ? -37.969 5.051 -5.191 1 89.94 439 ASP B O 1
ATOM 7820 N N . ARG B 1 440 ? -37.469 5.895 -7.098 1 87.88 440 ARG B N 1
ATOM 7821 C CA . ARG B 1 440 ? -38.75 6.488 -7.438 1 87.88 440 ARG B CA 1
ATOM 7822 C C . ARG B 1 440 ? -39.219 7.426 -6.336 1 87.88 440 ARG B C 1
ATOM 7824 O O . ARG B 1 440 ? -40.438 7.504 -6.059 1 87.88 440 ARG B O 1
ATOM 7831 N N . ASN B 1 441 ? -38.344 7.934 -5.566 1 90.69 441 ASN B N 1
ATOM 7832 C CA . ASN B 1 441 ? -38.656 8.82 -4.457 1 90.69 441 ASN B CA 1
ATOM 7833 C C . ASN B 1 441 ? -37.969 10.164 -4.586 1 90.69 441 ASN B C 1
ATOM 7835 O O . ASN B 1 441 ? -36.906 10.375 -3.998 1 90.69 441 ASN B O 1
ATOM 7839 N N . ALA B 1 442 ? -38.625 11.078 -5.215 1 88.56 442 ALA B N 1
ATOM 7840 C CA . ALA B 1 442 ? -38.062 12.391 -5.496 1 88.56 442 ALA B CA 1
ATOM 7841 C C . ALA B 1 442 ? -37.875 13.195 -4.215 1 88.56 442 ALA B C 1
ATOM 7843 O O . ALA B 1 442 ? -36.875 13.883 -4.043 1 88.56 442 ALA B O 1
ATOM 7844 N N . SER B 1 443 ? -38.812 13.086 -3.338 1 89.5 443 SER B N 1
ATOM 7845 C CA . SER B 1 443 ? -38.781 13.867 -2.105 1 89.5 443 SER B CA 1
ATOM 7846 C C . SER B 1 443 ? -37.594 13.461 -1.218 1 89.5 443 SER B C 1
ATOM 7848 O O . SER B 1 443 ? -36.844 14.32 -0.748 1 89.5 443 SER B O 1
ATOM 7850 N N . LYS B 1 444 ? -37.469 12.219 -1.017 1 89.81 444 LYS B N 1
ATOM 7851 C CA . LYS B 1 444 ? -36.375 11.734 -0.193 1 89.81 444 LYS B CA 1
ATOM 7852 C C . LYS B 1 444 ? -35.031 12.086 -0.813 1 89.81 444 LYS B C 1
ATOM 7854 O O . LYS B 1 444 ? -34.094 12.445 -0.102 1 89.81 444 LYS B O 1
ATOM 7859 N N . THR B 1 445 ? -34.938 11.977 -2.088 1 91.5 445 THR B N 1
ATOM 7860 C CA . THR B 1 445 ? -33.719 12.297 -2.791 1 91.5 445 THR B CA 1
ATOM 7861 C C . THR B 1 445 ? -33.344 13.773 -2.617 1 91.5 445 THR B C 1
ATOM 7863 O O . THR B 1 445 ? -32.188 14.117 -2.377 1 91.5 445 THR B O 1
ATOM 7866 N N . ARG B 1 446 ? -34.344 14.602 -2.75 1 90.12 446 ARG B N 1
ATOM 7867 C CA . ARG B 1 446 ? -34.156 16.031 -2.551 1 90.12 446 ARG B CA 1
ATOM 7868 C C . ARG B 1 446 ? -33.656 16.328 -1.139 1 90.12 446 ARG B C 1
ATOM 7870 O O . ARG B 1 446 ? -32.75 17.156 -0.948 1 90.12 446 ARG B O 1
ATOM 7877 N N . ASP B 1 447 ? -34.156 15.633 -0.195 1 89.44 447 ASP B N 1
ATOM 7878 C CA . ASP B 1 447 ? -33.781 15.828 1.197 1 89.44 447 ASP B CA 1
ATOM 7879 C C . ASP B 1 447 ? -32.344 15.383 1.429 1 89.44 447 ASP B C 1
ATOM 7881 O O . ASP B 1 447 ? -31.578 16.062 2.125 1 89.44 447 ASP B O 1
ATOM 7885 N N . VAL B 1 448 ? -31.969 14.305 0.845 1 89.62 448 VAL B N 1
ATOM 7886 C CA . VAL B 1 448 ? -30.641 13.719 1.035 1 89.62 448 VAL B CA 1
ATOM 7887 C C . VAL B 1 448 ? -29.578 14.648 0.456 1 89.62 448 VAL B C 1
ATOM 7889 O O . VAL B 1 448 ? -28.531 14.852 1.065 1 89.62 448 VAL B O 1
ATOM 7892 N N . PHE B 1 449 ? -29.844 15.203 -0.669 1 93.12 449 PHE B N 1
ATOM 7893 C CA . PHE B 1 449 ? -28.812 15.953 -1.376 1 93.12 449 PHE B CA 1
ATOM 7894 C C . PHE B 1 449 ? -29.078 17.453 -1.258 1 93.12 449 PHE B C 1
ATOM 7896 O O . PHE B 1 449 ? -28.609 18.234 -2.092 1 93.12 449 PHE B O 1
ATOM 7903 N N . ASN B 1 450 ? -29.844 17.75 -0.217 1 87.56 450 ASN B N 1
ATOM 7904 C CA . ASN B 1 450 ? -30.109 19.156 0.049 1 87.56 450 ASN B CA 1
ATOM 7905 C C . ASN B 1 450 ? -28.828 19.969 0.214 1 87.56 450 ASN B C 1
ATOM 7907 O O . ASN B 1 450 ? -27.969 19.609 1.025 1 87.56 450 ASN B O 1
ATOM 7911 N N . GLY B 1 451 ? -28.719 21.031 -0.56 1 88.75 451 GLY B N 1
ATOM 7912 C CA . GLY B 1 451 ? -27.547 21.891 -0.463 1 88.75 451 GLY B CA 1
ATOM 7913 C C . GLY B 1 451 ? -26.375 21.406 -1.296 1 88.75 451 GLY B C 1
ATOM 7914 O O . GLY B 1 451 ? -25.328 22.062 -1.349 1 88.75 451 GLY B O 1
ATOM 7915 N N . ILE B 1 452 ? -26.453 20.281 -1.958 1 94 452 ILE B N 1
ATOM 7916 C CA . ILE B 1 452 ? -25.359 19.703 -2.725 1 94 452 ILE B CA 1
ATOM 7917 C C . ILE B 1 452 ? -25.703 19.719 -4.211 1 94 452 ILE B C 1
ATOM 7919 O O . ILE B 1 452 ? -25.016 20.328 -5.016 1 94 452 ILE B O 1
ATOM 7923 N N . PHE B 1 453 ? -26.859 18.984 -4.43 1 91.81 453 PHE B N 1
ATOM 7924 C CA . PHE B 1 453 ? -27.297 18.922 -5.816 1 91.81 453 PHE B CA 1
ATOM 7925 C C . PHE B 1 453 ? -28.641 19.641 -5.992 1 91.81 453 PHE B C 1
ATOM 7927 O O . PHE B 1 453 ? -29.516 19.562 -5.125 1 91.81 453 PHE B O 1
ATOM 7934 N N . CYS B 1 454 ? -28.688 20.406 -7.035 1 81.69 454 CYS B N 1
ATOM 7935 C CA . CYS B 1 454 ? -29.922 21.125 -7.32 1 81.69 454 CYS B CA 1
ATOM 7936 C C . CYS B 1 454 ? -30.547 20.641 -8.625 1 81.69 454 CYS B C 1
ATOM 7938 O O . CYS B 1 454 ? -29.891 20.688 -9.68 1 81.69 454 CYS B O 1
ATOM 7940 N N . GLU B 1 455 ? -31.641 19.969 -8.453 1 82.19 455 GLU B N 1
ATOM 7941 C CA . GLU B 1 455 ? -32.438 19.531 -9.602 1 82.19 455 GLU B CA 1
ATOM 7942 C C . GLU B 1 455 ? -33.812 20.156 -9.586 1 82.19 455 GLU B C 1
ATOM 7944 O O . GLU B 1 455 ? -34.469 20.219 -8.531 1 82.19 455 GLU B O 1
ATOM 7949 N N . GLU B 1 456 ? -34.219 20.781 -10.688 1 78.12 456 GLU B N 1
ATOM 7950 C CA . GLU B 1 456 ? -35.562 21.328 -10.742 1 78.12 456 GLU B CA 1
ATOM 7951 C C . GLU B 1 456 ? -36.625 20.25 -10.562 1 78.12 456 GLU B C 1
ATOM 7953 O O . GLU B 1 456 ? -37.531 20.375 -9.734 1 78.12 456 GLU B O 1
ATOM 7958 N N . GLU B 1 457 ? -36.5 19.141 -11.383 1 86.38 457 GLU B N 1
ATOM 7959 C CA . GLU B 1 457 ? -37.406 18 -11.305 1 86.38 457 GLU B CA 1
ATOM 7960 C C . GLU B 1 457 ? -36.656 16.688 -11.43 1 86.38 457 GLU B C 1
ATOM 7962 O O . GLU B 1 457 ? -36.031 16.406 -12.469 1 86.38 457 GLU B O 1
ATOM 7967 N N . TRP B 1 458 ? -36.75 15.914 -10.281 1 90.25 458 TRP B N 1
ATOM 7968 C CA . TRP B 1 458 ? -36.156 14.586 -10.32 1 90.25 458 TRP B CA 1
ATOM 7969 C C . TRP B 1 458 ? -37 13.625 -11.156 1 90.25 458 TRP B C 1
ATOM 7971 O O . TRP B 1 458 ? -38.188 13.469 -10.914 1 90.25 458 TRP B O 1
ATOM 7981 N N . ASP B 1 459 ? -36.438 13.07 -12.188 1 90.25 459 ASP B N 1
ATOM 7982 C CA . ASP B 1 459 ? -37.156 12.102 -13.023 1 90.25 459 ASP B CA 1
ATOM 7983 C C . ASP B 1 459 ? -37.25 10.742 -12.336 1 90.25 459 ASP B C 1
ATOM 7985 O O . ASP B 1 459 ? -36.375 9.883 -12.516 1 90.25 459 ASP B O 1
ATOM 7989 N N . THR B 1 460 ? -38.281 10.477 -11.578 1 89.25 460 THR B N 1
ATOM 7990 C CA . THR B 1 460 ? -38.469 9.227 -10.844 1 89.25 460 THR B CA 1
ATOM 7991 C C . THR B 1 460 ? -39.531 8.352 -11.492 1 89.25 460 THR B C 1
ATOM 7993 O O . THR B 1 460 ? -39.781 7.246 -11.031 1 89.25 460 THR B O 1
ATOM 7996 N N . GLU B 1 461 ? -40.062 8.875 -12.578 1 85.75 461 GLU B N 1
ATOM 7997 C CA . GLU B 1 461 ? -41.156 8.141 -13.242 1 85.75 461 GLU B CA 1
ATOM 7998 C C . GLU B 1 461 ? -40.594 7.16 -14.266 1 85.75 461 GLU B C 1
ATOM 8000 O O . GLU B 1 461 ? -41.188 6.102 -14.5 1 85.75 461 GLU B O 1
ATOM 8005 N N . THR B 1 462 ? -39.562 7.574 -14.812 1 84.69 462 THR B N 1
ATOM 8006 C CA . THR B 1 462 ? -38.938 6.699 -15.805 1 84.69 462 THR B CA 1
ATOM 8007 C C . THR B 1 462 ? -37.812 5.898 -15.18 1 84.69 462 THR B C 1
ATOM 8009 O O . THR B 1 462 ? -37.406 6.152 -14.047 1 84.69 462 THR B O 1
ATOM 8012 N N . GLU B 1 463 ? -37.375 4.875 -15.898 1 88.19 463 GLU B N 1
ATOM 8013 C CA . GLU B 1 463 ? -36.25 4.07 -15.469 1 88.19 463 GLU B CA 1
ATOM 8014 C C . GLU B 1 463 ? -34.938 4.559 -16.125 1 88.19 463 GLU B C 1
ATOM 8016 O O . GLU B 1 463 ? -33.938 3.852 -16.125 1 88.19 463 GLU B O 1
ATOM 8021 N N . ASN B 1 464 ? -34.969 5.793 -16.531 1 90.19 464 ASN B N 1
ATOM 8022 C CA . ASN B 1 464 ? -33.844 6.332 -17.281 1 90.19 464 ASN B CA 1
ATOM 8023 C C . ASN B 1 464 ? -32.688 6.75 -16.344 1 90.19 464 ASN B C 1
ATOM 8025 O O . ASN B 1 464 ? -32.875 6.855 -15.133 1 90.19 464 ASN B O 1
ATOM 8029 N N . CYS B 1 465 ? -31.562 6.832 -16.922 1 94.56 465 CYS B N 1
ATOM 8030 C CA . CYS B 1 465 ? -30.406 7.418 -16.25 1 94.56 465 CYS B CA 1
ATOM 8031 C C . CYS B 1 465 ? -30.203 8.867 -16.688 1 94.56 465 CYS B C 1
ATOM 8033 O O . CYS B 1 465 ? -30.109 9.148 -17.891 1 94.56 465 CYS B O 1
ATOM 8035 N N . ILE B 1 466 ? -30.25 9.75 -15.82 1 94.62 466 ILE B N 1
ATOM 8036 C CA . ILE B 1 466 ? -30.031 11.164 -16.109 1 94.62 466 ILE B CA 1
ATOM 8037 C C . ILE B 1 466 ? -28.609 11.562 -15.711 1 94.62 466 ILE B C 1
ATOM 8039 O O . ILE B 1 466 ? -28.219 11.398 -14.555 1 94.62 466 ILE B O 1
ATOM 8043 N N . VAL B 1 467 ? -27.875 12.062 -16.641 1 95.75 467 VAL B N 1
ATOM 8044 C CA . VAL B 1 467 ? -26.469 12.438 -16.422 1 95.75 467 VAL B CA 1
ATOM 8045 C C . VAL B 1 467 ? -26.344 13.953 -16.375 1 95.75 467 VAL B C 1
ATOM 8047 O O . VAL B 1 467 ? -26.766 14.656 -17.297 1 95.75 467 VAL B O 1
ATOM 8050 N N . ARG B 1 468 ? -25.859 14.438 -15.312 1 94.94 468 ARG B N 1
ATOM 8051 C CA . ARG B 1 468 ? -25.594 15.859 -15.109 1 94.94 468 ARG B CA 1
ATOM 8052 C C . ARG B 1 468 ? -24.094 16.125 -15.031 1 94.94 468 ARG B C 1
ATOM 8054 O O . ARG B 1 468 ? -23.281 15.219 -15.258 1 94.94 468 ARG B O 1
ATOM 8061 N N . ALA B 1 469 ? -23.703 17.328 -14.734 1 93.19 469 ALA B N 1
ATOM 8062 C CA . ALA B 1 469 ? -22.312 17.734 -14.758 1 93.19 469 ALA B CA 1
ATOM 8063 C C . ALA B 1 469 ? -21.531 17.094 -13.602 1 93.19 469 ALA B C 1
ATOM 8065 O O . ALA B 1 469 ? -20.375 16.719 -13.758 1 93.19 469 ALA B O 1
ATOM 8066 N N . ASP B 1 470 ? -22.203 16.969 -12.406 1 94.38 470 ASP B N 1
ATOM 8067 C CA . ASP B 1 470 ? -21.453 16.531 -11.234 1 94.38 470 ASP B CA 1
ATOM 8068 C C . ASP B 1 470 ? -22.125 15.32 -10.57 1 94.38 470 ASP B C 1
ATOM 8070 O O . ASP B 1 470 ? -21.672 14.859 -9.516 1 94.38 470 ASP B O 1
ATOM 8074 N N . TYR B 1 471 ? -23.172 14.867 -11.164 1 96 471 TYR B N 1
ATOM 8075 C CA . TYR B 1 471 ? -23.828 13.672 -10.641 1 96 471 TYR B CA 1
ATOM 8076 C C . TYR B 1 471 ? -24.672 13 -11.711 1 96 471 TYR B C 1
ATOM 8078 O O . TYR B 1 471 ? -24.953 13.594 -12.758 1 96 471 TYR B O 1
ATOM 8086 N N . ALA B 1 472 ? -24.984 11.797 -11.578 1 96.44 472 ALA B N 1
ATOM 8087 C CA . ALA B 1 472 ? -25.922 11.016 -12.367 1 96.44 472 ALA B CA 1
ATOM 8088 C C . ALA B 1 472 ? -26.844 10.18 -11.469 1 96.44 472 ALA B C 1
ATOM 8090 O O . ALA B 1 472 ? -26.438 9.781 -10.367 1 96.44 472 ALA B O 1
ATOM 8091 N N . TYR B 1 473 ? -28.078 10.086 -11.867 1 95.56 473 TYR B N 1
ATOM 8092 C CA . TYR B 1 473 ? -29 9.289 -11.055 1 95.56 473 TYR B CA 1
ATOM 8093 C C . TYR B 1 473 ? -29.906 8.438 -11.922 1 95.56 473 TYR B C 1
ATOM 8095 O O . TYR B 1 473 ? -30.125 8.75 -13.102 1 95.56 473 TYR B O 1
ATOM 8103 N N . PHE B 1 474 ? -30.328 7.367 -11.367 1 95.31 474 PHE B N 1
ATOM 8104 C CA . PHE B 1 474 ? -31.297 6.48 -11.992 1 95.31 474 PHE B CA 1
ATOM 8105 C C . PHE B 1 474 ? -32.688 6.73 -11.438 1 95.31 474 PHE B C 1
ATOM 8107 O O . PHE B 1 474 ? -32.875 6.844 -10.227 1 95.31 474 PHE B O 1
ATOM 8114 N N . GLY B 1 475 ? -33.656 6.836 -12.336 1 93.06 475 GLY B N 1
ATOM 8115 C CA . GLY B 1 475 ? -35.031 7.07 -11.875 1 93.06 475 GLY B CA 1
ATOM 8116 C C . GLY B 1 475 ? -35.469 6.059 -10.836 1 93.06 475 GLY B C 1
ATOM 8117 O O . GLY B 1 475 ? -36.062 6.43 -9.82 1 93.06 475 GLY B O 1
ATOM 8118 N N . LYS B 1 476 ? -35.219 4.883 -11.109 1 93.5 476 LYS B N 1
ATOM 8119 C CA . LYS B 1 476 ? -35.5 3.822 -10.141 1 93.5 476 LYS B CA 1
ATOM 8120 C C . LYS B 1 476 ? -34.188 3.295 -9.539 1 93.5 476 LYS B C 1
ATOM 8122 O O . LYS B 1 476 ? -33.719 3.793 -8.508 1 93.5 476 LYS B O 1
ATOM 8127 N N . ASP B 1 477 ? -33.562 2.363 -10.172 1 92.69 477 ASP B N 1
ATOM 8128 C CA . ASP B 1 477 ? -32.281 1.841 -9.703 1 92.69 477 ASP B CA 1
ATOM 8129 C C . ASP B 1 477 ? -31.391 1.384 -10.867 1 92.69 477 ASP B C 1
ATOM 8131 O O . ASP B 1 477 ? -31.859 1.325 -12.008 1 92.69 477 ASP B O 1
ATOM 8135 N N . PHE B 1 478 ? -30.109 1.225 -10.664 1 93 478 PHE B N 1
ATOM 8136 C CA . PHE B 1 478 ? -29.078 0.867 -11.617 1 93 478 PHE B CA 1
ATOM 8137 C C . PHE B 1 478 ? -29.438 -0.402 -12.375 1 93 478 PHE B C 1
ATOM 8139 O O . PHE B 1 478 ? -29.328 -0.452 -13.602 1 93 478 PHE B O 1
ATOM 8146 N N . GLU B 1 479 ? -29.953 -1.419 -11.664 1 88.88 479 GLU B N 1
ATOM 8147 C CA . GLU B 1 479 ? -30.266 -2.717 -12.258 1 88.88 479 GLU B CA 1
ATOM 8148 C C . GLU B 1 479 ? -31.438 -2.611 -13.227 1 88.88 479 GLU B C 1
ATOM 8150 O O . GLU B 1 479 ? -31.406 -3.197 -14.312 1 88.88 479 GLU B O 1
ATOM 8155 N N . SER B 1 480 ? -32.438 -1.868 -12.828 1 89.94 480 SER B N 1
ATOM 8156 C CA . SER B 1 480 ? -33.594 -1.689 -13.68 1 89.94 480 SER B CA 1
ATOM 8157 C C . SER B 1 480 ? -33.25 -0.962 -14.977 1 89.94 480 SER B C 1
ATOM 8159 O O . SER B 1 480 ? -33.75 -1.284 -16.047 1 89.94 480 SER B O 1
ATOM 8161 N N . TYR B 1 481 ? -32.406 -0.019 -14.805 1 92.06 481 TYR B N 1
ATOM 8162 C CA . TYR B 1 481 ? -31.953 0.705 -15.984 1 92.06 481 TYR B CA 1
ATOM 8163 C C . TYR B 1 481 ? -31.188 -0.214 -16.938 1 92.06 481 TYR B C 1
ATOM 8165 O O . TYR B 1 481 ? -31.406 -0.187 -18.141 1 92.06 481 TYR B O 1
ATOM 8173 N N . LEU B 1 482 ? -30.297 -1.027 -16.406 1 90.56 482 LEU B N 1
ATOM 8174 C CA . LEU B 1 482 ? -29.5 -1.921 -17.234 1 90.56 482 LEU B CA 1
ATOM 8175 C C . LEU B 1 482 ? -30.391 -2.918 -17.969 1 90.56 482 LEU B C 1
ATOM 8177 O O . LEU B 1 482 ? -30.094 -3.287 -19.109 1 90.56 482 LEU B O 1
ATOM 8181 N N . ARG B 1 483 ? -31.453 -3.32 -17.344 1 89.38 483 ARG B N 1
ATOM 8182 C CA . ARG B 1 483 ? -32.375 -4.254 -17.953 1 89.38 483 ARG B CA 1
ATOM 8183 C C . ARG B 1 483 ? -33.062 -3.629 -19.172 1 89.38 483 ARG B C 1
ATOM 8185 O O . ARG B 1 483 ? -33.406 -4.328 -20.125 1 89.38 483 ARG B O 1
ATOM 8192 N N . THR B 1 484 ? -33.219 -2.361 -19.125 1 89.31 484 THR B N 1
ATOM 8193 C CA . THR B 1 484 ? -33.844 -1.654 -20.234 1 89.31 484 THR B CA 1
ATOM 8194 C C . THR B 1 484 ? -32.812 -1.27 -21.281 1 89.31 484 THR B C 1
ATOM 8196 O O . THR B 1 484 ? -33.094 -1.292 -22.484 1 89.31 484 THR B O 1
ATOM 8199 N N . ALA B 1 485 ? -31.625 -0.964 -20.859 1 89.94 485 ALA B N 1
ATOM 8200 C CA . ALA B 1 485 ? -30.594 -0.418 -21.734 1 89.94 485 ALA B CA 1
ATOM 8201 C C . ALA B 1 485 ? -29.859 -1.531 -22.484 1 89.94 485 ALA B C 1
ATOM 8203 O O . ALA B 1 485 ? -29.297 -1.304 -23.547 1 89.94 485 ALA B O 1
ATOM 8204 N N . ILE B 1 486 ? -29.766 -2.713 -21.906 1 89.81 486 ILE B N 1
ATOM 8205 C CA . ILE B 1 486 ? -29.047 -3.834 -22.5 1 89.81 486 ILE B CA 1
ATOM 8206 C C . ILE B 1 486 ? -30.047 -4.906 -22.938 1 89.81 486 ILE B C 1
ATOM 8208 O O . ILE B 1 486 ? -30.844 -5.387 -22.141 1 89.81 486 ILE B O 1
ATOM 8212 N N . ASP B 1 487 ? -29.812 -5.262 -24.203 1 85.62 487 ASP B N 1
ATOM 8213 C CA . ASP B 1 487 ? -30.688 -6.312 -24.734 1 85.62 487 ASP B CA 1
ATOM 8214 C C . ASP B 1 487 ? -30.391 -7.652 -24.062 1 85.62 487 ASP B C 1
ATOM 8216 O O . ASP B 1 487 ? -29.234 -7.992 -23.812 1 85.62 487 ASP B O 1
ATOM 8220 N N . ASP B 1 488 ? -31.328 -8.391 -23.656 1 86.31 488 ASP B N 1
ATOM 8221 C CA . ASP B 1 488 ? -31.25 -9.75 -23.125 1 86.31 488 ASP B CA 1
ATOM 8222 C C . ASP B 1 488 ? -30.562 -9.766 -21.75 1 86.31 488 ASP B C 1
ATOM 8224 O O . ASP B 1 488 ? -29.922 -10.75 -21.391 1 86.31 488 ASP B O 1
ATOM 8228 N N . TYR B 1 489 ? -30.562 -8.648 -21.078 1 89.19 489 TYR B N 1
ATOM 8229 C CA . TYR B 1 489 ? -29.922 -8.547 -19.781 1 89.19 489 TYR B CA 1
ATOM 8230 C C . TYR B 1 489 ? -30.422 -9.641 -18.828 1 89.19 489 TYR B C 1
ATOM 8232 O O . TYR B 1 489 ? -29.625 -10.297 -18.156 1 89.19 489 TYR B O 1
ATOM 8240 N N . THR B 1 490 ? -31.672 -9.859 -18.828 1 87.38 490 THR B N 1
ATOM 8241 C CA . THR B 1 490 ? -32.281 -10.836 -17.922 1 87.38 490 THR B CA 1
ATOM 8242 C C . THR B 1 490 ? -31.812 -12.25 -18.281 1 87.38 490 THR B C 1
ATOM 8244 O O . THR B 1 490 ? -31.516 -13.055 -17.391 1 87.38 490 THR B O 1
ATOM 8247 N N . SER B 1 491 ? -31.766 -12.438 -19.547 1 88.81 491 SER B N 1
ATOM 8248 C CA . SER B 1 491 ? -31.281 -13.742 -20 1 88.81 491 SER B CA 1
ATOM 8249 C C . SER B 1 491 ? -29.812 -13.938 -19.641 1 88.81 491 SER B C 1
ATOM 8251 O O . SER B 1 491 ? -29.406 -15.031 -19.266 1 88.81 491 SER B O 1
ATOM 8253 N N . MET B 1 492 ? -29.094 -12.891 -19.734 1 88.69 492 MET B N 1
ATOM 8254 C CA . MET B 1 492 ? -27.672 -12.953 -19.406 1 88.69 492 MET B CA 1
ATOM 8255 C C . MET B 1 492 ? -27.484 -13.195 -17.906 1 88.69 492 MET B C 1
ATOM 8257 O O . MET B 1 492 ? -26.562 -13.914 -17.516 1 88.69 492 MET B O 1
ATOM 8261 N N . GLU B 1 493 ? -28.297 -12.539 -17.094 1 87.12 493 GLU B N 1
ATOM 8262 C CA . GLU B 1 493 ? -28.234 -12.758 -15.656 1 87.12 493 GLU B CA 1
ATOM 8263 C C . GLU B 1 493 ? -28.422 -14.234 -15.312 1 87.12 493 GLU B C 1
ATOM 8265 O O . GLU B 1 493 ? -27.719 -14.766 -14.445 1 87.12 493 GLU B O 1
ATOM 8270 N N . GLN B 1 494 ? -29.328 -14.828 -16.031 1 85.94 494 GLN B N 1
ATOM 8271 C CA . GLN B 1 494 ? -29.625 -16.234 -15.789 1 85.94 494 GLN B CA 1
ATOM 8272 C C . GLN B 1 494 ? -28.469 -17.125 -16.266 1 85.94 494 GLN B C 1
ATOM 8274 O O . GLN B 1 494 ? -28.062 -18.047 -15.562 1 85.94 494 GLN B O 1
ATOM 8279 N N . THR B 1 495 ? -28 -16.797 -17.391 1 85.44 495 THR B N 1
ATOM 8280 C CA . THR B 1 495 ? -26.922 -17.594 -17.969 1 85.44 495 THR B CA 1
ATOM 8281 C C . THR B 1 495 ? -25.672 -17.516 -17.109 1 85.44 495 THR B C 1
ATOM 8283 O O . THR B 1 495 ? -25 -18.516 -16.875 1 85.44 495 THR B O 1
ATOM 8286 N N . ILE B 1 496 ? -25.406 -16.344 -16.672 1 79.75 496 ILE B N 1
ATOM 8287 C CA . ILE B 1 496 ? -24.219 -16.125 -15.852 1 79.75 496 ILE B CA 1
ATOM 8288 C C . ILE B 1 496 ? -24.391 -16.828 -14.5 1 79.75 496 ILE B C 1
ATOM 8290 O O . ILE B 1 496 ? -23.453 -17.422 -13.977 1 79.75 496 ILE B O 1
ATOM 8294 N N . SER B 1 497 ? -25.547 -16.688 -13.969 1 78.88 497 SER B N 1
ATOM 8295 C CA . SER B 1 497 ? -25.828 -17.328 -12.688 1 78.88 497 SER B CA 1
ATOM 8296 C C . SER B 1 497 ? -25.656 -18.844 -12.789 1 78.88 497 SER B C 1
ATOM 8298 O O . SER B 1 497 ? -25.141 -19.484 -11.867 1 78.88 497 SER B O 1
ATOM 8300 N N . GLU B 1 498 ? -26.094 -19.344 -13.867 1 78.44 498 GLU B N 1
ATOM 8301 C CA . GLU B 1 498 ? -26.031 -20.797 -14.055 1 78.44 498 GLU B CA 1
ATOM 8302 C C . GLU B 1 498 ? -24.609 -21.234 -14.406 1 78.44 498 GLU B C 1
ATOM 8304 O O . GLU B 1 498 ? -24.109 -22.219 -13.883 1 78.44 498 GLU B O 1
ATOM 8309 N N . LYS B 1 499 ? -24.016 -20.438 -15.227 1 74.5 499 LYS B N 1
ATOM 8310 C CA . LYS B 1 499 ? -22.703 -20.812 -15.742 1 74.5 499 LYS B CA 1
ATOM 8311 C C . LYS B 1 499 ? -21.625 -20.641 -14.688 1 74.5 499 LYS B C 1
ATOM 8313 O O . LYS B 1 499 ? -20.734 -21.469 -14.555 1 74.5 499 LYS B O 1
ATOM 8318 N N . TYR B 1 500 ? -21.781 -19.516 -13.93 1 72.31 500 TYR B N 1
ATOM 8319 C CA . TYR B 1 500 ? -20.688 -19.188 -13.016 1 72.31 500 TYR B CA 1
ATOM 8320 C C . TYR B 1 500 ? -21.125 -19.312 -11.57 1 72.31 500 TYR B C 1
ATOM 8322 O O . TYR B 1 500 ? -20.359 -19.031 -10.648 1 72.31 500 TYR B O 1
ATOM 8330 N N . HIS B 1 501 ? -22.344 -19.719 -11.336 1 70.06 501 HIS B N 1
ATOM 8331 C CA . HIS B 1 501 ? -22.906 -19.906 -10 1 70.06 501 HIS B CA 1
ATOM 8332 C C . HIS B 1 501 ? -22.766 -18.641 -9.164 1 70.06 501 HIS B C 1
ATOM 8334 O O . HIS B 1 501 ? -22.25 -18.688 -8.039 1 70.06 501 HIS B O 1
ATOM 8340 N N . ILE B 1 502 ? -23.125 -17.609 -9.82 1 71 502 ILE B N 1
ATOM 8341 C CA . ILE B 1 502 ? -23.125 -16.312 -9.148 1 71 502 ILE B CA 1
ATOM 8342 C C . ILE B 1 502 ? -24.547 -15.938 -8.773 1 71 502 ILE B C 1
ATOM 8344 O O . ILE B 1 502 ? -25.422 -15.867 -9.641 1 71 502 ILE B O 1
ATOM 8348 N N . SER B 1 503 ? -24.688 -15.734 -7.469 1 71.06 503 SER B N 1
ATOM 8349 C CA . SER B 1 503 ? -26.031 -15.375 -7.051 1 71.06 503 SER B CA 1
ATOM 8350 C C . SER B 1 503 ? -26.094 -13.922 -6.57 1 71.06 503 SER B C 1
ATOM 8352 O O . SER B 1 503 ? -27.156 -13.312 -6.559 1 71.06 503 SER B O 1
ATOM 8354 N N . SER B 1 504 ? -24.938 -13.383 -6.215 1 74.19 504 SER B N 1
ATOM 8355 C CA . SER B 1 504 ? -24.938 -12.031 -5.68 1 74.19 504 SER B CA 1
ATOM 8356 C C . SER B 1 504 ? -25.172 -11 -6.777 1 74.19 504 SER B C 1
ATOM 8358 O O . SER B 1 504 ? -24.703 -11.164 -7.902 1 74.19 504 SER B O 1
ATOM 8360 N N . LYS B 1 505 ? -26.016 -10.047 -6.535 1 81.06 505 LYS B N 1
ATOM 8361 C CA . LYS B 1 505 ? -26.359 -8.992 -7.484 1 81.06 505 LYS B CA 1
ATOM 8362 C C . LYS B 1 505 ? -25.094 -8.297 -8.008 1 81.06 505 LYS B C 1
ATOM 8364 O O . LYS B 1 505 ? -24.938 -8.125 -9.211 1 81.06 505 LYS B O 1
ATOM 8369 N N . PRO B 1 506 ? -24.078 -7.895 -7.066 1 80.25 506 PRO B N 1
ATOM 8370 C CA . PRO B 1 506 ? -22.875 -7.238 -7.566 1 80.25 506 PRO B CA 1
ATOM 8371 C C . PRO B 1 506 ? -22.031 -8.148 -8.461 1 80.25 506 PRO B C 1
ATOM 8373 O O . PRO B 1 506 ? -21.469 -7.688 -9.461 1 80.25 506 PRO B O 1
ATOM 8376 N N . GLY B 1 507 ? -21.984 -9.367 -8.109 1 79.62 507 GLY B N 1
ATOM 8377 C CA . GLY B 1 507 ? -21.234 -10.32 -8.93 1 79.62 507 GLY B CA 1
ATOM 8378 C C . GLY B 1 507 ? -21.812 -10.484 -10.32 1 79.62 507 GLY B C 1
ATOM 8379 O O . GLY B 1 507 ? -21.078 -10.531 -11.305 1 79.62 507 GLY B O 1
ATOM 8380 N N . LYS B 1 508 ? -23.109 -10.57 -10.43 1 84.38 508 LYS B N 1
ATOM 8381 C CA . LYS B 1 508 ? -23.797 -10.703 -11.711 1 84.38 508 LYS B CA 1
ATOM 8382 C C . LYS B 1 508 ? -23.547 -9.477 -12.586 1 84.38 508 LYS B C 1
ATOM 8384 O O . LYS B 1 508 ? -23.25 -9.602 -13.781 1 84.38 508 LYS B O 1
ATOM 8389 N N . ALA B 1 509 ? -23.703 -8.336 -11.922 1 87 509 ALA B N 1
ATOM 8390 C CA . ALA B 1 509 ? -23.531 -7.086 -12.664 1 87 509 ALA B CA 1
ATOM 8391 C C . ALA B 1 509 ? -22.109 -6.984 -13.227 1 87 509 ALA B C 1
ATOM 8393 O O . ALA B 1 509 ? -21.922 -6.57 -14.375 1 87 509 ALA B O 1
ATOM 8394 N N . LYS B 1 510 ? -21.141 -7.348 -12.438 1 86.19 510 LYS B N 1
ATOM 8395 C CA . LYS B 1 510 ? -19.75 -7.309 -12.891 1 86.19 510 LYS B CA 1
ATOM 8396 C C . LYS B 1 510 ? -19.516 -8.281 -14.039 1 86.19 510 LYS B C 1
ATOM 8398 O O . LYS B 1 510 ? -18.891 -7.93 -15.039 1 86.19 510 LYS B O 1
ATOM 8403 N N . ALA B 1 511 ? -20.031 -9.484 -13.914 1 84.75 511 ALA B N 1
ATOM 8404 C CA . ALA B 1 511 ? -19.875 -10.5 -14.945 1 84.75 511 ALA B CA 1
ATOM 8405 C C . ALA B 1 511 ? -20.516 -10.07 -16.25 1 84.75 511 ALA B C 1
ATOM 8407 O O . ALA B 1 511 ? -19.953 -10.273 -17.328 1 84.75 511 ALA B O 1
ATOM 8408 N N . ILE B 1 512 ? -21.625 -9.5 -16.188 1 88.5 512 ILE B N 1
ATOM 8409 C CA . ILE B 1 512 ? -22.328 -9.031 -17.375 1 88.5 512 ILE B CA 1
ATOM 8410 C C . ILE B 1 512 ? -21.531 -7.914 -18.047 1 88.5 512 ILE B C 1
ATOM 8412 O O . ILE B 1 512 ? -21.375 -7.898 -19.266 1 88.5 512 ILE B O 1
ATOM 8416 N N . ALA B 1 513 ? -21.047 -7.008 -17.219 1 90.06 513 ALA B N 1
ATOM 8417 C CA . ALA B 1 513 ? -20.219 -5.918 -17.766 1 90.06 513 ALA B CA 1
ATOM 8418 C C . ALA B 1 513 ? -19.031 -6.457 -18.531 1 90.06 513 ALA B C 1
ATOM 8420 O O . ALA B 1 513 ? -18.609 -5.859 -19.531 1 90.06 513 ALA B O 1
ATOM 8421 N N . GLN B 1 514 ? -18.5 -7.594 -18.141 1 84.81 514 GLN B N 1
ATOM 8422 C CA . GLN B 1 514 ? -17.312 -8.188 -18.75 1 84.81 514 GLN B CA 1
ATOM 8423 C C . GLN B 1 514 ? -17.656 -8.867 -20.078 1 84.81 514 GLN B C 1
ATOM 8425 O O . GLN B 1 514 ? -16.797 -9.008 -20.953 1 84.81 514 GLN B O 1
ATOM 8430 N N . HIS B 1 515 ? -18.922 -9.273 -20.312 1 83.81 515 HIS B N 1
ATOM 8431 C CA . HIS B 1 515 ? -19.188 -10.18 -21.422 1 83.81 515 HIS B CA 1
ATOM 8432 C C . HIS B 1 515 ? -20.141 -9.539 -22.422 1 83.81 515 HIS B C 1
ATOM 8434 O O . HIS B 1 515 ? -20.297 -10.047 -23.547 1 83.81 515 HIS B O 1
ATOM 8440 N N . ILE B 1 516 ? -20.703 -8.414 -22.125 1 87.25 516 ILE B N 1
ATOM 8441 C CA . ILE B 1 516 ? -21.641 -7.789 -23.047 1 87.25 516 ILE B CA 1
ATOM 8442 C C . ILE B 1 516 ? -20.891 -7.215 -24.25 1 87.25 516 ILE B C 1
ATOM 8444 O O . ILE B 1 516 ? -19.719 -6.82 -24.125 1 87.25 516 ILE B O 1
ATOM 8448 N N . GLU B 1 517 ? -21.531 -7.254 -25.297 1 85.5 517 GLU B N 1
ATOM 8449 C CA . GLU B 1 517 ? -20.891 -6.777 -26.516 1 85.5 517 GLU B CA 1
ATOM 8450 C C . GLU B 1 517 ? -20.891 -5.25 -26.594 1 85.5 517 GLU B C 1
ATOM 8452 O O . GLU B 1 517 ? -19.859 -4.629 -26.844 1 85.5 517 GLU B O 1
ATOM 8457 N N . GLU B 1 518 ? -22.109 -4.652 -26.328 1 89 518 GLU B N 1
ATOM 8458 C CA . GLU B 1 518 ? -22.219 -3.199 -26.422 1 89 518 GLU B CA 1
ATOM 8459 C C . GLU B 1 518 ? -22.391 -2.576 -25.031 1 89 518 GLU B C 1
ATOM 8461 O O . GLU B 1 518 ? -23.25 -3.008 -24.25 1 89 518 GLU B O 1
ATOM 8466 N N . ILE B 1 519 ? -21.672 -1.521 -24.812 1 91.62 519 ILE B N 1
ATOM 8467 C CA . ILE B 1 519 ? -21.719 -0.819 -23.547 1 91.62 519 ILE B CA 1
ATOM 8468 C C . ILE B 1 519 ? -22.875 0.185 -23.547 1 91.62 519 ILE B C 1
ATOM 8470 O O . ILE B 1 519 ? -23.125 0.84 -24.562 1 91.62 519 ILE B O 1
ATOM 8474 N N . PRO B 1 520 ? -23.562 0.197 -22.438 1 92.06 520 PRO B N 1
ATOM 8475 C CA . PRO B 1 520 ? -24.656 1.174 -22.375 1 92.06 520 PRO B CA 1
ATOM 8476 C C . PRO B 1 520 ? -24.172 2.605 -22.594 1 92.06 520 PRO B C 1
ATOM 8478 O O . PRO B 1 520 ? -23.094 2.982 -22.125 1 92.06 520 PRO B O 1
ATOM 8481 N N . HIS B 1 521 ? -25.047 3.451 -23.172 1 91.69 521 HIS B N 1
ATOM 8482 C CA . HIS B 1 521 ? -24.672 4.793 -23.609 1 91.69 521 HIS B CA 1
ATOM 8483 C C . HIS B 1 521 ? -24.375 5.699 -22.422 1 91.69 521 HIS B C 1
ATOM 8485 O O . HIS B 1 521 ? -23.531 6.594 -22.5 1 91.69 521 HIS B O 1
ATOM 8491 N N . PHE B 1 522 ? -25.047 5.516 -21.359 1 93 522 PHE B N 1
ATOM 8492 C CA . PHE B 1 522 ? -24.891 6.406 -20.219 1 93 522 PHE B CA 1
ATOM 8493 C C . PHE B 1 522 ? -23.453 6.375 -19.703 1 93 522 PHE B C 1
ATOM 8495 O O . PHE B 1 522 ? -22.969 7.344 -19.109 1 93 522 PHE B O 1
ATOM 8502 N N . ILE B 1 523 ? -22.75 5.273 -19.922 1 95.06 523 ILE B N 1
ATOM 8503 C CA . ILE B 1 523 ? -21.359 5.125 -19.484 1 95.06 523 ILE B CA 1
ATOM 8504 C C . ILE B 1 523 ? -20.484 6.125 -20.219 1 95.06 523 ILE B C 1
ATOM 8506 O O . ILE B 1 523 ? -19.625 6.77 -19.625 1 95.06 523 ILE B O 1
ATOM 8510 N N . LYS B 1 524 ? -20.703 6.223 -21.484 1 94.69 524 LYS B N 1
ATOM 8511 C CA . LYS B 1 524 ? -19.953 7.184 -22.281 1 94.69 524 LYS B CA 1
ATOM 8512 C C . LYS B 1 524 ? -20.25 8.617 -21.844 1 94.69 524 LYS B C 1
ATOM 8514 O O . LYS B 1 524 ? -19.359 9.461 -21.812 1 94.69 524 LYS B O 1
ATOM 8519 N N . ASP B 1 525 ? -21.484 8.852 -21.578 1 95.81 525 ASP B N 1
ATOM 8520 C CA . ASP B 1 525 ? -21.891 10.172 -21.109 1 95.81 525 ASP B CA 1
ATOM 8521 C C . ASP B 1 525 ? -21.172 10.539 -19.812 1 95.81 525 ASP B C 1
ATOM 8523 O O . ASP B 1 525 ? -20.703 11.664 -19.641 1 95.81 525 ASP B O 1
ATOM 8527 N N . ILE B 1 526 ? -21.125 9.609 -18.906 1 95.88 526 ILE B N 1
ATOM 8528 C CA . ILE B 1 526 ? -20.453 9.836 -17.625 1 95.88 526 ILE B CA 1
ATOM 8529 C C . ILE B 1 526 ? -18.969 10.055 -17.859 1 95.88 526 ILE B C 1
ATOM 8531 O O . ILE B 1 526 ? -18.359 10.953 -17.266 1 95.88 526 ILE B O 1
ATOM 8535 N N . ALA B 1 527 ? -18.375 9.227 -18.703 1 95.56 527 ALA B N 1
ATOM 8536 C CA . ALA B 1 527 ? -16.953 9.367 -19.016 1 95.56 527 ALA B CA 1
ATOM 8537 C C . ALA B 1 527 ? -16.656 10.758 -19.562 1 95.56 527 ALA B C 1
ATOM 8539 O O . ALA B 1 527 ? -15.648 11.367 -19.188 1 95.56 527 ALA B O 1
ATOM 8540 N N . ASP B 1 528 ? -17.547 11.211 -20.375 1 94.69 528 ASP B N 1
ATOM 8541 C CA . ASP B 1 528 ? -17.375 12.539 -20.938 1 94.69 528 ASP B CA 1
ATOM 8542 C C . ASP B 1 528 ? -17.422 13.617 -19.859 1 94.69 528 ASP B C 1
ATOM 8544 O O . ASP B 1 528 ? -16.641 14.57 -19.891 1 94.69 528 ASP B O 1
ATOM 8548 N N . LYS B 1 529 ? -18.328 13.484 -18.953 1 95.25 529 LYS B N 1
ATOM 8549 C CA . LYS B 1 529 ? -18.422 14.445 -17.859 1 95.25 529 LYS B CA 1
ATOM 8550 C C . LYS B 1 529 ? -17.172 14.406 -16.984 1 95.25 529 LYS B C 1
ATOM 8552 O O . LYS B 1 529 ? -16.688 15.445 -16.516 1 95.25 529 LYS B O 1
ATOM 8557 N N . LEU B 1 530 ? -16.688 13.227 -16.734 1 94.38 530 LEU B N 1
ATOM 8558 C CA . LEU B 1 530 ? -15.484 13.062 -15.93 1 94.38 530 LEU B CA 1
ATOM 8559 C C . LEU B 1 530 ? -14.289 13.719 -16.594 1 94.38 530 LEU B C 1
ATOM 8561 O O . LEU B 1 530 ? -13.453 14.336 -15.93 1 94.38 530 LEU B O 1
ATOM 8565 N N . LEU B 1 531 ? -14.242 13.633 -17.922 1 91.75 531 LEU B N 1
ATOM 8566 C CA . LEU B 1 531 ? -13.172 14.273 -18.672 1 91.75 531 LEU B CA 1
ATOM 8567 C C . LEU B 1 531 ? -13.258 15.789 -18.562 1 91.75 531 LEU B C 1
ATOM 8569 O O . LEU B 1 531 ? -12.234 16.469 -18.438 1 91.75 531 LEU B O 1
ATOM 8573 N N . ILE B 1 532 ? -14.43 16.281 -18.547 1 89.62 532 ILE B N 1
ATOM 8574 C CA . ILE B 1 532 ? -14.656 17.703 -18.422 1 89.62 532 ILE B CA 1
ATOM 8575 C C . ILE B 1 532 ? -14.242 18.172 -17.031 1 89.62 532 ILE B C 1
ATOM 8577 O O . ILE B 1 532 ? -13.586 19.203 -16.875 1 89.62 532 ILE B O 1
ATOM 8581 N N . ILE B 1 533 ? -14.562 17.406 -16.062 1 89.56 533 ILE B N 1
ATOM 8582 C CA . ILE B 1 533 ? -14.211 17.703 -14.68 1 89.56 533 ILE B CA 1
ATOM 8583 C C . ILE B 1 533 ? -12.688 17.766 -14.539 1 89.56 533 ILE B C 1
ATOM 8585 O O . ILE B 1 533 ? -12.156 18.656 -13.875 1 89.56 533 ILE B O 1
ATOM 8589 N N . GLU B 1 534 ? -12.078 16.859 -15.109 1 83.44 534 GLU B N 1
ATOM 8590 C CA . GLU B 1 534 ? -10.625 16.812 -15.07 1 83.44 534 GLU B CA 1
ATOM 8591 C C . GLU B 1 534 ? -10.008 18.047 -15.711 1 83.44 534 GLU B C 1
ATOM 8593 O O . GLU B 1 534 ? -9.055 18.625 -15.188 1 83.44 534 GLU B O 1
ATOM 8598 N N . LEU B 1 535 ? -10.586 18.469 -16.828 1 77.25 535 LEU B N 1
ATOM 8599 C CA . LEU B 1 535 ? -10.086 19.625 -17.547 1 77.25 535 LEU B CA 1
ATOM 8600 C C . LEU B 1 535 ? -10.312 20.906 -16.75 1 77.25 535 LEU B C 1
ATOM 8602 O O . LEU B 1 535 ? -9.461 21.797 -16.75 1 77.25 535 LEU B O 1
ATOM 8606 N N . LEU B 1 536 ? -11.383 20.938 -16.047 1 72.81 536 LEU B N 1
ATOM 8607 C CA . LEU B 1 536 ? -11.711 22.125 -15.273 1 72.81 536 LEU B CA 1
ATOM 8608 C C . LEU B 1 536 ? -10.867 22.203 -14.008 1 72.81 536 LEU B C 1
ATOM 8610 O O . LEU B 1 536 ? -10.57 23.297 -13.516 1 72.81 536 LEU B O 1
ATOM 8614 N N . GLY B 1 537 ? -10.578 21.094 -13.453 1 63.94 537 GLY B N 1
ATOM 8615 C CA . GLY B 1 537 ? -9.75 21.062 -12.25 1 63.94 537 GLY B CA 1
ATOM 8616 C C . GLY B 1 537 ? -8.312 21.469 -12.508 1 63.94 537 GLY B C 1
ATOM 8617 O O . GLY B 1 537 ? -7.617 21.906 -11.586 1 63.94 537 GLY B O 1
ATOM 8618 N N . GLN B 1 538 ? -7.812 21.266 -13.75 1 54.25 538 GLN B N 1
ATOM 8619 C CA . GLN B 1 538 ? -6.457 21.656 -14.125 1 54.25 538 GLN B CA 1
ATOM 8620 C C . GLN B 1 538 ? -6.363 23.172 -14.367 1 54.25 538 GLN B C 1
ATOM 8622 O O . GLN B 1 538 ? -5.27 23.734 -14.367 1 54.25 538 GLN B O 1
ATOM 8627 N N . ASN B 1 539 ? -7.574 23.828 -14.516 1 44.69 539 ASN B N 1
ATOM 8628 C CA . ASN B 1 539 ? -7.598 25.281 -14.727 1 44.69 539 ASN B CA 1
ATOM 8629 C C . ASN B 1 539 ? -7.895 26.031 -13.43 1 44.69 539 ASN B C 1
ATOM 8631 O O . ASN B 1 539 ? -8.727 25.594 -12.633 1 44.69 539 ASN B O 1
#

Foldseek 3Di:
DDWAKKWKDFWQQAHIDIDGFDALFAQEEEAAPPLCLVVVVVLVQLPLAQDHNLPDFDDCNGGRVSCCPVTVKIKMKIFAPWFLDADPVGDGARMWMKMACPVSNHSDIAIARVVPHGDDDDSVSSQLEHEDEQADVRVCCVLLVLPDCRHPLNVVLVLVLVVCCVPPVPVCVPDVVCVVVVLCVDPLNVQLVVQLLVLLVPADPPLDFQKDWDQNQQDVVRSSNRTWIWGDDDPDTHGLVPGQPLSNLSSVLSNVLSCCVRRDVGAYEYEYEANCPPHDLVNLLRVLVVNSVSSNVPHHYYYYHHDLSNDALLPLQSYWYWGDAPSHIDIDGDQLVLLLVLCVLQPDDNVVGDSVCLSVVCRVQDDSQLSNLSHFQEEEEEAALQCQQLLCLLLVVLPHHCVVLRYYYGHQPHLLSRVVSVSVCVSNPHQYEYEYECQLPFPVNCNSRPSNDDDPDDQLPDQDWDDDLRYIYGSRGPLSHCPVQAPCLVVQLVVCCVVVVDDDSSVSSNVCSNPGDDRGPVSVVNSVSSVVSSVVSND/DDWAKKWKDFWQQAHIDIDGFDALFAQEEEAAPPLCLVVVVVLVCLPLAQDHNLPDFDDCNGGRVSCCPVTVKIKMKIFAPWFLDADPVGDGARMWMKMACPVSNHSDIAIDRVVPHGDDDDSVSSQLEHEDEQADVRVCCVLLVLPDCRHPLNVVLVLVLVVCCVPPVPVCVPDVVCVVVVLCVDPLNVQLVVQLLVLLVPADPPLDAAKDWDQNQQDVVRSSHRTWIWGDDDPDTHGLVPGQPLSNLSSVLSNVLSCCVRRDVGAYEYEYEANCPPHDLVNLLRVLVVNSVSSNVPHHYYYYHHDLSNDALLPLQSYWYWGDAPSHIDIDGDQLVLLLVLCVLQPDDNVVGDSVCLSVVVRVQDDSQLSNLSHFQEEEEEAALQCQQLLCLLLVVLPHHCVVLRYYYGHQPHLLSRVVSVSVCVSNPHQYEYEYECQLPFPVNCVSRPSNDDDPDQQLPDQAWDDDLRYIYGSRGPLSHCPVQAPCLVVQLVVCCVVVVDDDSSVSSNVCSNPGDDRGPVSVVNSVSSVVSSVVSSD